Protein AF-0000000081729490 (afdb_homodimer)

Solvent-accessible surface area (backbone atoms only — not comparable to full-atom values): 74585 Å² total; per-residue (Å²): 106,45,44,53,23,50,50,51,33,48,47,52,30,50,52,48,26,51,48,30,52,45,50,34,36,22,48,57,66,30,39,81,35,37,70,65,62,27,21,30,36,40,68,71,64,75,44,78,88,68,61,71,87,56,78,87,46,61,63,65,54,77,58,61,60,54,62,38,62,61,64,49,73,68,55,43,33,74,70,48,30,56,44,54,42,48,56,51,45,52,36,51,52,49,42,54,50,39,51,54,48,30,53,49,14,58,71,50,49,32,56,53,12,51,70,29,68,55,63,81,68,86,53,55,81,65,63,28,54,55,54,44,46,14,51,73,6,36,46,70,58,45,75,69,54,53,54,54,52,50,48,54,54,51,51,51,52,51,48,52,50,52,49,52,50,50,53,52,49,54,54,52,49,48,54,51,50,58,70,70,50,75,94,51,62,35,61,21,25,32,32,34,31,43,52,84,62,55,91,93,56,50,65,64,56,51,52,51,53,51,40,52,69,76,35,55,88,30,55,67,47,69,43,73,40,53,67,45,56,71,48,45,52,42,49,50,50,39,50,53,44,48,51,49,43,52,49,56,62,64,49,73,71,71,83,75,40,55,42,21,73,30,78,89,48,76,48,61,61,72,34,44,47,59,59,51,47,47,50,52,43,49,50,42,49,49,48,42,51,52,47,58,66,52,33,77,73,39,67,38,56,32,31,40,38,31,27,73,32,42,49,46,36,48,50,56,52,60,40,49,48,36,87,52,55,72,31,49,37,51,42,83,30,56,46,64,85,28,54,40,75,80,48,74,78,62,50,72,65,55,36,52,50,29,42,50,50,39,50,52,49,56,53,49,50,52,58,58,49,46,53,60,43,44,54,33,44,39,42,54,32,63,71,50,32,41,68,76,40,58,83,46,48,71,60,50,66,37,64,68,54,35,28,43,46,42,30,38,42,36,47,50,53,52,49,58,61,54,63,54,45,46,64,50,35,40,55,43,29,57,57,39,55,50,59,26,53,61,55,22,40,51,51,15,19,54,51,39,31,53,44,45,47,45,50,55,50,49,42,41,28,47,53,56,38,61,88,62,54,84,62,52,82,36,28,67,79,48,44,32,47,49,42,29,59,23,46,59,75,43,47,64,58,50,43,39,31,45,39,51,67,34,43,31,46,51,26,44,62,67,43,35,58,68,59,48,52,50,50,51,51,34,63,69,72,60,54,72,66,79,58,88,72,66,48,50,57,76,62,59,32,52,52,51,32,52,56,49,47,54,49,34,51,46,53,44,28,43,77,35,32,24,78,44,32,62,61,49,47,50,35,37,54,51,42,46,51,49,48,43,38,37,47,73,25,25,35,35,77,78,67,79,74,70,40,60,64,51,64,57,53,53,52,52,50,51,50,27,50,41,49,30,41,43,30,48,30,13,36,30,46,73,34,61,31,55,68,61,20,60,67,42,56,57,51,44,53,52,51,52,49,51,47,54,51,48,47,58,55,49,46,55,64,71,73,48,80,22,48,51,59,33,50,54,47,45,55,47,43,65,72,75,44,69,57,67,62,50,53,59,50,51,65,57,52,76,58,60,70,78,74,49,80,75,75,72,66,63,69,67,61,59,72,72,59,77,87,63,86,78,120,107,44,42,53,22,50,49,51,33,49,48,53,31,50,52,48,26,51,49,30,51,46,49,34,35,22,47,57,66,30,40,82,36,36,69,65,63,27,20,30,38,40,68,72,63,75,44,80,90,66,60,71,86,56,77,87,46,60,63,65,54,77,58,62,60,54,62,38,62,61,64,48,72,69,56,45,33,74,70,47,31,55,43,54,42,47,55,52,45,52,36,52,54,49,44,54,50,40,50,54,47,31,51,48,15,58,71,49,50,31,55,53,11,51,70,29,68,54,64,81,69,87,56,56,79,65,64,27,54,55,55,43,45,14,50,74,6,35,48,70,56,44,76,68,54,54,54,54,52,49,47,54,55,51,51,50,52,51,48,52,50,53,49,52,50,50,54,52,49,53,54,52,49,47,54,51,50,61,70,70,48,75,94,51,62,35,61,20,25,32,32,34,32,45,53,84,61,55,91,93,54,50,66,65,57,51,51,52,52,51,40,52,69,77,35,56,87,29,55,68,47,69,42,71,40,54,67,46,55,71,49,45,53,40,49,51,49,37,51,54,44,49,51,50,43,53,51,56,63,65,49,72,70,72,82,76,40,56,41,22,72,30,78,89,49,76,48,61,61,71,36,45,49,59,59,52,46,48,48,51,42,50,50,41,48,49,48,41,51,52,46,57,66,52,33,78,73,39,67,37,54,31,31,41,39,33,28,74,33,42,50,46,35,48,50,57,51,60,40,48,46,36,87,51,56,74,30,50,38,52,40,82,32,57,46,65,85,28,55,42,74,79,47,74,79,61,50,72,66,56,36,51,51,29,41,50,50,39,52,51,48,54,52,49,50,52,59,58,50,46,53,62,44,42,53,33,47,38,41,53,34,62,72,50,31,41,68,76,39,59,84,47,47,73,60,50,65,38,67,68,54,34,28,43,47,41,30,39,43,37,46,52,53,52,49,59,62,53,65,55,45,46,64,49,35,40,55,44,29,56,56,40,58,50,57,27,54,64,56,21,40,52,52,14,19,54,50,39,29,54,46,45,48,46,50,55,51,49,42,42,27,47,51,58,35,64,85,60,54,83,62,53,84,34,29,67,80,46,43,32,48,48,43,30,58,24,47,59,75,43,46,64,58,51,43,39,30,45,40,51,66,36,43,31,44,52,26,43,63,68,42,36,59,68,59,47,52,50,51,52,50,33,63,71,71,61,53,71,66,77,58,87,73,67,50,51,57,77,62,58,33,53,52,49,30,51,54,49,48,54,50,34,52,47,54,44,28,41,76,35,32,25,77,45,31,62,62,50,46,50,36,39,54,51,46,46,52,50,47,44,36,37,46,73,24,25,35,35,76,78,68,79,76,70,40,61,62,51,64,56,52,51,52,52,51,52,50,27,50,42,49,30,41,43,31,49,32,12,36,30,45,72,34,60,31,57,66,63,19,60,67,42,56,57,50,45,56,52,51,52,50,50,47,53,50,48,47,59,56,50,48,56,63,72,74,46,80,22,47,51,60,34,49,53,47,46,55,49,42,65,72,76,43,69,57,68,62,50,52,60,50,50,65,57,51,74,57,61,71,77,74,49,80,75,76,72,65,63,70,67,60,61,74,70,60,77,88,62,87,74,117

Radius of gyration: 39.2 Å; Cα contacts (8 Å, |Δi|>4): 1869; chains: 2; bounding box: 94×136×73 Å

Secondary structure (DSSP, 8-state):
-BHHHHHHHHHHHHHHHHHHHHHHHHHTTSGGGHHHH-HHHHHTTSS-------GGGGS--THHHHHHH-S-HHHHHHHH-HHHHHHHHHHHHHHHHHHHHHHHIIIIIHHHHHT--SS---S-GGG-BGGGGSGGGSPTT-TTHHHHHHHHHHHHHHHHHHHHHHHHHHHHHHHHHHHHSPP-GGGSEEEEE-----TT--HHHHHHHHHHHH-TTTEEEEEEEE--HHHHHHHHHHHHHHHHHHHHHH----GGGEEESSGGGTSS-EEEHHHHHHHHHHHHHHHHHHHHHHGGG-EEEEEEEEESSHHHHHHHHHS--SSSTTSSEEEEPPPGGGB-GGGTT--HHHHHHHHHHHHHHHHHHHHHTHHHHHHHHHHH-HHHHHHH-GGGTTGGGSHHHHHHHHHTHHHHHHHHHHTTHHHHHHHHHHHTT-SBHHHHHHHHHHHHHHHHIIIIIIHHHHHHSTT--GGGTT-GGGHHHHHHHHHHHTHHHHHHHHIIIIIIHHHHHHHTHHHHHHHHHHHHTT----S--------HHHHHHHHHHHHHHHHHHHHH-TTHHHHHHHHHHHHHHHHHHHHHHT---S----STTHHHHHHHHHHHHHHHHHHHHHHHHHTT-HHHHHHHTHHHHHHHHHHHHHHHHHHHHHH---HHHHHHHHHHHHHHS-HHHHHHHHHTTT--GGGS--GGGHHHHGGGS-S----/-BHHHHHHHHHHHHHHHHHHHHHHHHHTTSGGGHHHH-HHHHHTTSS-------GGGGS--THHHHHHH-S-HHHHHHHH-HHHHHHHHHHHHHHHHHHHHHHHIIIIIHHHHHT--SS---S-GGG-BGGGGSGGGSPTT-TTHHHHHHHHHHHHHHHHHHHHHHHHHHHHHHHHHHHHSPP-GGGSEEEEE-----TT--HHHHHHHHHHHH-TTTEEEEEEEE--HHHHHHHHHHHHHHHHHHHHHH---SGGGEEESSGGGTSS-EEEHHHHHHHHHHHHHHHHHHHHHHGGG-EEEEEEEEESSHHHHHHHHHS--SSSTTSSEEEEPPPGGGB-GGGTT--HHHHHHHHHHHHHHHHHHHHHTHHHHHHHHHHH-HHHHHHH-GGGGTGGGSHHHHHHHHHTHHHHHHHHHHTTHHHHHHHHHHHTT-SBHHHHHHHHHHHHHHHHIIIIIIHHHHHHSTT--GGGTT-GGGHHHHHHHHHHHTHHHHHHHHIIIIIIHHHHHHHTHHHHHHHHHHHHTT----S--------HHHHHHHHHHHHHHHHHHHHH-TTHHHHHHHHHHHHHHHHHHHHHHT---S----STTHHHHHHHHHHHHHHHHHHHHHHHHHTT-HHHHHHHTHHHHHHHHHHHHHHHHHHHHHH---HHHHHHHHHHHHHHS-HHHHHHHHHTTT--GGGS--GGGHHHHGGGS-S----

Organism: Abrus precatorius (NCBI:txid3816)

Foldseek 3Di:
DFPQLLVLLLVVLVVLLVVLLLLLQQCCPALLCQCPQFVVCVLVVNDDRDDDGDPVRRDRDPVLLVVLVPDDLVRLCVFQHLQLSLVLVLLVLLLVLLVVLLVCQVPPQQVQLLPAQPPVDPDDPRGDDLLSRWVNRHAFPDPSCVSLLVSLVVSLVVSLVSLLVSLVVSLVVLLVCLLPDADALLLFKKKWFFADDDPPDDLQVSVVVQCCVPPVPWFFFKFFAWQCPVLVVLVVVLVVLVLVLVLVVPPPPPPPQFFAPDDPSPDHGRDRVNVVSVVVSVVSLVVSVVVLVCRVVGTFRMMMTGTLFSLSLVVLQPDQRDPPNLHGHIDRDFFLLFFDRNQRRAHPVQLVVLQVVLVVVLVVVLVVLLVLLLVLLLQLDPVSCCVVPVVCVVVCVDVSSVSCRNQAVSLVSNLVVLVVQLVVLLVSLVSSRDGGSVSSLLSLLLSSLVSCCCNPQVSNLVSNPPCPDVCVVVPPVCVLQSLLPRRLVCLSVVLSNCSNVQSSVLSCVSSVVVSVVVSVVCVVVVVCCVDDSDFAADRCSPVVSVLLSLSLSCLQCSSTRSVSSVSSSVSSVSNSSSSSSCSNRGHHDSGDLSSLCSVVSSVSNLVSSLNSLSNSLNNCVVSPNNVSNVVSVCVNVVSVVSVVVSCVVRVVSSVDPDPVSRVVSRVVCVVPHDSVVVSVCSNCRNDDPSSDNDVPPPVVVVVPPDPPPPD/DFPQLLVLLLVVLVVLLVVLLLLLQQCCPALLCQCPQFVVCVLVVNDDRDDDGDPVRRDRDPVLLVVLVPDDLVRLCVFQHLQLSLVLVLLVLLLVLLVVLLVCQVPPQQVQLLPAQQPVPPDPPRGDDLLSRWVNRHAFPDPSVVSLLVSLVVSLVVSLVSLLVSLVVSLVVLLVCLLPDADALLLFKKKWFFADDDPPDDLQVSVVVQCCVPPVPWFFAKFFAWQCPVLVVLVVVLVVLVLVLVLVVPPPPPPPQFFAPDDPSPDHDRDRVNVVSVVVSVVSLVVSVVVLVCRVVGTFRMMMTGTLFSLSLVVLQPDQRDPPNLHGHIDRDFFLLFFDRNQRRAHPVRLVVLQVVLVVVLVVVLVVLLVLLLVLLLQLDPVSCCVVPVVCVVVCVDVSSVSCRNNAVSLVSNLVVLVVQLVVLLVSLVSSRDGGSVSSLLSLLLSSLVSCCCNPQVSNLCSNPPCPDVCVVVPPVCVLQSLLPRRLVCLSVVLSNCSNVQSSVLSCVSSVVVSVVVSVVCVVVVVCCVPDSDFAADRCSPVVSVLLSLSLSCLQCSSTRSVSSVSSSVRSVSNSSSSSSCSNRGHHDSGDLSSLCSVVSSVSNLVSSLNSLSNSLNNCVVSPNNVSNVVSVCVNVVSVVSVVVSCVPRVVSSVDPDPVSRVVSRVVCVVPHDSVVVSVCSNCRNDDPSSDNDVPPPVVPVVPPDPPPPD

Structure (mmCIF, N/CA/C/O backbone):
data_AF-0000000081729490-model_v1
#
loop_
_entity.id
_entity.type
_entity.pdbx_description
1 polymer 'CSC1-like protein HYP1 isoform X1'
#
loop_
_atom_site.group_PDB
_atom_site.id
_atom_site.type_symbol
_atom_site.label_atom_id
_atom_site.label_alt_id
_atom_site.label_comp_id
_atom_site.label_asym_id
_atom_site.label_entity_id
_atom_site.label_seq_id
_atom_site.pdbx_PDB_ins_code
_atom_site.Cartn_x
_atom_site.Cartn_y
_atom_site.Cartn_z
_atom_site.occupancy
_atom_site.B_iso_or_equiv
_atom_site.auth_seq_id
_atom_site.auth_comp_id
_atom_site.auth_asym_id
_atom_site.auth_atom_id
_atom_site.pdbx_PDB_model_num
ATOM 1 N N . MET A 1 1 ? 29.719 24.594 18.031 1 66 1 MET A N 1
ATOM 2 C CA . MET A 1 1 ? 29.266 25.891 18.531 1 66 1 MET A CA 1
ATOM 3 C C . MET A 1 1 ? 29.688 26.094 19.984 1 66 1 MET A C 1
ATOM 5 O O . MET A 1 1 ? 29.766 25.125 20.75 1 66 1 MET A O 1
ATOM 9 N N . ILE A 1 2 ? 30.016 27.375 20.234 1 68.62 2 ILE A N 1
ATOM 10 C CA . ILE A 1 2 ? 30.484 27.688 21.578 1 68.62 2 ILE A CA 1
ATOM 11 C C . ILE A 1 2 ? 29.297 28.062 22.469 1 68.62 2 ILE A C 1
ATOM 13 O O . ILE A 1 2 ? 28.281 28.547 21.969 1 68.62 2 ILE A O 1
ATOM 17 N N . LEU A 1 3 ? 29.375 27.734 23.688 1 77.12 3 LEU A N 1
ATOM 18 C CA . LEU A 1 3 ? 28.312 27.953 24.672 1 77.12 3 LEU A CA 1
ATOM 19 C C . LEU A 1 3 ? 27.891 29.422 24.688 1 77.12 3 LEU A C 1
ATOM 21 O O . LEU A 1 3 ? 26.688 29.719 24.781 1 77.12 3 LEU A O 1
ATOM 25 N N . SER A 1 4 ? 28.766 30.328 24.422 1 78 4 SER A N 1
ATOM 26 C CA . SER A 1 4 ? 28.453 31.766 24.438 1 78 4 SER A CA 1
ATOM 27 C C . SER A 1 4 ? 27.562 32.156 23.281 1 78 4 SER A C 1
ATOM 29 O O . SER A 1 4 ? 26.656 33 23.422 1 78 4 SER A O 1
ATOM 31 N N . ALA A 1 5 ? 27.766 31.578 22.219 1 78.56 5 ALA A N 1
ATOM 32 C CA . ALA A 1 5 ? 26.938 31.844 21.047 1 78.56 5 ALA A CA 1
ATOM 33 C C . ALA A 1 5 ? 25.5 31.375 21.266 1 78.56 5 ALA A C 1
ATOM 35 O O . ALA A 1 5 ? 24.547 32.062 20.875 1 78.56 5 ALA A O 1
ATOM 36 N N . LEU A 1 6 ? 25.375 30.266 21.938 1 83.31 6 LEU A N 1
ATOM 37 C CA . LEU A 1 6 ? 24.047 29.75 22.25 1 83.31 6 LEU A CA 1
ATOM 38 C C . LEU A 1 6 ? 23.328 30.641 23.266 1 83.31 6 LEU A C 1
ATOM 40 O O . LEU A 1 6 ? 22.141 30.922 23.125 1 83.31 6 LEU A O 1
ATOM 44 N N . ILE A 1 7 ? 24.047 31.094 24.156 1 84.5 7 ILE A N 1
ATOM 45 C CA . ILE A 1 7 ? 23.469 31.938 25.188 1 84.5 7 ILE A CA 1
ATOM 46 C C . ILE A 1 7 ? 23.016 33.281 24.578 1 84.5 7 ILE A C 1
ATOM 48 O O . ILE A 1 7 ? 21.969 33.812 24.953 1 84.5 7 ILE A O 1
ATOM 52 N N . THR A 1 8 ? 23.766 33.75 23.672 1 83.56 8 THR A N 1
ATOM 53 C CA . THR A 1 8 ? 23.391 35 22.984 1 83.56 8 THR A CA 1
ATOM 54 C C . THR A 1 8 ? 22.109 34.781 22.188 1 83.56 8 THR A C 1
ATOM 56 O O . THR A 1 8 ? 21.219 35.625 22.203 1 83.56 8 THR A O 1
ATOM 59 N N . SER A 1 9 ? 22.047 33.656 21.531 1 86.12 9 SER A N 1
ATOM 60 C CA . SER A 1 9 ? 20.828 33.344 20.781 1 86.12 9 SER A CA 1
ATOM 61 C C . SER A 1 9 ? 19.625 33.219 21.688 1 86.12 9 SER A C 1
ATOM 63 O O . SER A 1 9 ? 18.547 33.781 21.391 1 86.12 9 SER A O 1
ATOM 65 N N . VAL A 1 10 ? 19.797 32.594 22.812 1 89.81 10 VAL A N 1
ATOM 66 C CA . VAL A 1 10 ? 18.703 32.406 23.766 1 89.81 10 VAL A CA 1
ATOM 67 C C . VAL A 1 10 ? 18.297 33.75 24.375 1 89.81 10 VAL A C 1
ATOM 69 O O . VAL A 1 10 ? 17.094 34 24.531 1 89.81 10 VAL A O 1
ATOM 72 N N . ALA A 1 11 ? 19.234 34.562 24.578 1 90.44 11 ALA A N 1
ATOM 73 C CA . ALA A 1 11 ? 18.953 35.844 25.203 1 90.44 11 ALA A CA 1
ATOM 74 C C . ALA A 1 11 ? 18.203 36.75 24.234 1 90.44 11 ALA A C 1
ATOM 76 O O . ALA A 1 11 ? 17.234 37.406 24.625 1 90.44 11 ALA A O 1
ATOM 77 N N . ILE A 1 12 ? 18.625 36.781 23.078 1 89.44 12 ILE A N 1
ATOM 78 C CA . ILE A 1 12 ? 17.953 37.594 22.062 1 89.44 12 ILE A CA 1
ATOM 79 C C . ILE A 1 12 ? 16.516 37.125 21.875 1 89.44 12 ILE A C 1
ATOM 81 O O . ILE A 1 12 ? 15.578 37.938 21.875 1 89.44 12 ILE A O 1
ATOM 85 N N . ASN A 1 13 ? 16.375 35.844 21.75 1 91.5 13 ASN A N 1
ATOM 86 C CA . ASN A 1 13 ? 15.047 35.281 21.516 1 91.5 13 ASN A CA 1
ATOM 87 C C . ASN A 1 13 ? 14.164 35.438 22.75 1 91.5 13 ASN A C 1
ATOM 89 O O . ASN A 1 13 ? 12.953 35.656 22.625 1 91.5 13 ASN A O 1
ATOM 93 N N . LEU A 1 14 ? 14.727 35.25 23.891 1 92.88 14 LEU A N 1
ATOM 94 C CA . LEU A 1 14 ? 13.961 35.469 25.125 1 92.88 14 LEU A CA 1
ATOM 95 C C . LEU A 1 14 ? 13.523 36.906 25.25 1 92.88 14 LEU A C 1
ATOM 97 O O . LEU A 1 14 ? 12.391 37.188 25.641 1 92.88 14 LEU A O 1
ATOM 101 N N . GLY A 1 15 ? 14.422 37.781 24.906 1 92 15 GLY A N 1
ATOM 102 C CA . GLY A 1 15 ? 14.07 39.219 24.906 1 92 15 GLY A CA 1
ATOM 103 C C . GLY A 1 15 ? 12.953 39.531 23.938 1 92 15 GLY A C 1
ATOM 104 O O . GLY A 1 15 ? 12.023 40.281 24.281 1 92 15 GLY A O 1
ATOM 105 N N . LEU A 1 16 ? 13.055 39 22.828 1 91.62 16 LEU A N 1
ATOM 106 C CA . LEU A 1 16 ? 12.031 39.219 21.828 1 91.62 16 LEU A CA 1
ATOM 107 C C . LEU A 1 16 ? 10.695 38.625 22.266 1 91.62 16 LEU A C 1
ATOM 109 O O . LEU A 1 16 ? 9.641 39.219 22.047 1 91.62 16 LEU A O 1
ATOM 113 N N . CYS A 1 17 ? 10.734 37.438 22.766 1 92.81 17 CYS A N 1
ATOM 114 C CA . CYS A 1 17 ? 9.523 36.781 23.25 1 92.81 17 CYS A CA 1
ATOM 115 C C . CYS A 1 17 ? 8.836 37.625 24.328 1 92.81 17 CYS A C 1
ATOM 117 O O . CYS A 1 17 ? 7.621 37.844 24.25 1 92.81 17 CYS A O 1
ATOM 119 N N . LEU A 1 18 ? 9.586 38.125 25.219 1 92.12 18 LEU A N 1
ATOM 120 C CA . LEU A 1 18 ? 9.031 38.938 26.281 1 92.12 18 LEU A CA 1
ATOM 121 C C . LEU A 1 18 ? 8.477 40.25 25.75 1 92.12 18 LEU A C 1
ATOM 123 O O . LEU A 1 18 ? 7.438 40.719 26.203 1 92.12 18 LEU A O 1
ATOM 127 N N . LEU A 1 19 ? 9.164 40.719 24.828 1 92.5 19 LEU A N 1
ATOM 128 C CA . LEU A 1 19 ? 8.703 41.969 24.188 1 92.5 19 LEU A CA 1
ATOM 129 C C . LEU A 1 19 ? 7.355 41.75 23.5 1 92.5 19 LEU A C 1
ATOM 131 O O . LEU A 1 19 ? 6.438 42.531 23.672 1 92.5 19 LEU A O 1
ATOM 135 N N . PHE A 1 20 ? 7.23 40.688 22.797 1 92.69 20 PHE A N 1
ATOM 136 C CA . PHE A 1 20 ? 5.996 40.438 22.062 1 92.69 20 PHE A CA 1
ATOM 137 C C . PHE A 1 20 ? 4.855 40.125 23.031 1 92.69 20 PHE A C 1
ATOM 139 O O . PHE A 1 20 ? 3.721 40.562 22.812 1 92.69 20 PHE A O 1
ATOM 146 N N . LEU A 1 21 ? 5.125 39.406 24.047 1 91.44 21 LEU A N 1
ATOM 147 C CA . LEU A 1 21 ? 4.102 39.062 25.031 1 91.44 21 LEU A CA 1
ATOM 148 C C . LEU A 1 21 ? 3.617 40.312 25.75 1 91.44 21 LEU A C 1
ATOM 150 O O . LEU A 1 21 ? 2.418 40.469 26 1 91.44 21 LEU A O 1
ATOM 154 N N . THR A 1 22 ? 4.523 41.25 26 1 89.94 22 THR A N 1
ATOM 155 C CA . THR A 1 22 ? 4.176 42.469 26.703 1 89.94 22 THR A CA 1
ATOM 156 C C . THR A 1 22 ? 3.385 43.406 25.781 1 89.94 22 THR A C 1
ATOM 158 O O . THR A 1 22 ? 2.395 44 26.203 1 89.94 22 THR A O 1
ATOM 161 N N . LEU A 1 23 ? 3.84 43.469 24.609 1 89.25 23 LEU A N 1
ATOM 162 C CA . LEU A 1 23 ? 3.131 44.312 23.656 1 89.25 23 LEU A CA 1
ATOM 163 C C . LEU A 1 23 ? 1.71 43.812 23.438 1 89.25 23 LEU A C 1
ATOM 165 O O . LEU A 1 23 ? 0.775 44.594 23.328 1 89.25 23 LEU A O 1
ATOM 169 N N . TYR A 1 24 ? 1.498 42.562 23.344 1 91 24 TYR A N 1
ATOM 170 C CA . TYR A 1 24 ? 0.165 42 23.203 1 91 24 TYR A CA 1
ATOM 171 C C . TYR A 1 24 ? -0.697 42.312 24.422 1 91 24 TYR A C 1
ATOM 173 O O . TYR A 1 24 ? -1.87 42.656 24.281 1 91 24 TYR A O 1
ATOM 181 N N . SER A 1 25 ? -0.119 42.188 25.562 1 87.44 25 SER A N 1
ATOM 182 C CA . SER A 1 25 ? -0.873 42.438 26.797 1 87.44 25 SER A CA 1
ATOM 183 C C . SER A 1 25 ? -1.372 43.875 26.891 1 87.44 25 SER A C 1
ATOM 185 O O . SER A 1 25 ? -2.445 44.125 27.438 1 87.44 25 SER A O 1
ATOM 187 N N . VAL A 1 26 ? -0.662 44.688 26.203 1 86.19 26 VAL A N 1
ATOM 188 C CA . VAL A 1 26 ? -1.026 46.094 26.266 1 86.19 26 VAL A CA 1
ATOM 189 C C . VAL A 1 26 ? -1.976 46.438 25.125 1 86.19 26 VAL A C 1
ATOM 191 O O . VAL A 1 26 ? -3.002 47.094 25.328 1 86.19 26 VAL A O 1
ATOM 194 N N . LEU A 1 27 ? -1.674 45.969 24.047 1 86.31 27 LEU A N 1
ATOM 195 C CA . LEU A 1 27 ? -2.398 46.406 22.844 1 86.31 27 LEU A CA 1
ATOM 196 C C . LEU A 1 27 ? -3.742 45.688 22.75 1 86.31 27 LEU A C 1
ATOM 198 O O . LEU A 1 27 ? -4.656 46.156 22.078 1 86.31 27 LEU A O 1
ATOM 202 N N . ARG A 1 28 ? -3.91 44.625 23.375 1 85.81 28 ARG A N 1
ATOM 203 C CA . ARG A 1 28 ? -5.164 43.875 23.312 1 85.81 28 ARG A CA 1
ATOM 204 C C . ARG A 1 28 ? -6.285 44.625 24.016 1 85.81 28 ARG A C 1
ATOM 206 O O . ARG A 1 28 ? -7.457 44.469 23.672 1 85.81 28 ARG A O 1
ATOM 213 N N . LYS A 1 29 ? -5.926 45.438 24.891 1 81.25 29 LYS A N 1
ATOM 214 C CA . LYS A 1 29 ? -6.906 46.156 25.703 1 81.25 29 LYS A CA 1
ATOM 215 C C . LYS A 1 29 ? -7.387 47.406 24.984 1 81.25 29 LYS A C 1
ATOM 217 O O . LYS A 1 29 ? -8.383 48.031 25.391 1 81.25 29 LYS A O 1
ATOM 222 N N . GLN A 1 30 ? -6.734 47.688 23.922 1 80.88 30 GLN A N 1
ATOM 223 C CA . GLN A 1 30 ? -7.133 48.906 23.188 1 80.88 30 GLN A CA 1
ATOM 224 C C . GLN A 1 30 ? -8.32 48.594 22.266 1 80.88 30 GLN A C 1
ATOM 226 O O . GLN A 1 30 ? -8.297 47.625 21.516 1 80.88 30 GLN A O 1
ATOM 231 N N . PRO A 1 31 ? -9.359 49.25 22.344 1 77 31 PRO A N 1
ATOM 232 C CA . PRO A 1 31 ? -10.586 49 21.594 1 77 31 PRO A CA 1
ATOM 233 C C . PRO A 1 31 ? -10.375 49.031 20.094 1 77 31 PRO A C 1
ATOM 235 O O . PRO A 1 31 ? -11.109 48.375 19.344 1 77 31 PRO A O 1
ATOM 238 N N . GLY A 1 32 ? -9.438 49.719 19.641 1 74.31 32 GLY A N 1
ATOM 239 C CA . GLY A 1 32 ? -9.188 49.812 18.219 1 74.31 32 GLY A CA 1
ATOM 240 C C . GLY A 1 32 ? -8.609 48.531 17.641 1 74.31 32 GLY A C 1
ATOM 241 O O . GLY A 1 32 ? -8.695 48.281 16.438 1 74.31 32 GLY A O 1
ATOM 242 N N . ASN A 1 33 ? -8.125 47.719 18.562 1 84.81 33 ASN A N 1
ATOM 243 C CA . ASN A 1 33 ? -7.418 46.531 18.094 1 84.81 33 ASN A CA 1
ATOM 244 C C . ASN A 1 33 ? -8.234 45.281 18.312 1 84.81 33 ASN A C 1
ATOM 246 O O . ASN A 1 33 ? -7.707 44.156 18.219 1 84.81 33 ASN A O 1
ATOM 250 N N . ILE A 1 34 ? -9.477 45.375 18.5 1 83.44 34 ILE A N 1
ATOM 251 C CA . ILE A 1 34 ? -10.312 44.25 18.812 1 83.44 34 ILE A CA 1
ATOM 252 C C . ILE A 1 34 ? -10.523 43.375 17.562 1 83.44 34 ILE A C 1
ATOM 254 O O . ILE A 1 34 ? -10.648 42.156 17.656 1 83.44 34 ILE A O 1
ATOM 258 N N . THR A 1 35 ? -10.508 43.969 16.438 1 84.31 35 THR A N 1
ATOM 259 C CA . THR A 1 35 ? -10.688 43.219 15.195 1 84.31 35 THR A CA 1
ATOM 260 C C . THR A 1 35 ? -9.453 42.406 14.883 1 84.31 35 THR A C 1
ATOM 262 O O . THR A 1 35 ? -9.523 41.438 14.102 1 84.31 35 THR A O 1
ATOM 265 N N . VAL A 1 36 ? -8.43 42.781 15.531 1 85.75 36 VAL A N 1
ATOM 266 C CA . VAL A 1 36 ? -7.188 42.062 15.273 1 85.75 36 VAL A CA 1
ATOM 267 C C . VAL A 1 36 ? -7.039 40.938 16.266 1 85.75 36 VAL A C 1
ATOM 269 O O . VAL A 1 36 ? -6.719 39.812 15.883 1 85.75 36 VAL A O 1
ATOM 272 N N . TYR A 1 37 ? -7.34 41.219 17.516 1 88.44 37 TYR A N 1
ATOM 273 C CA . TYR A 1 37 ? -7.023 40.25 18.562 1 88.44 37 TYR A CA 1
ATOM 274 C C . TYR A 1 37 ? -8.258 39.438 18.953 1 88.44 37 TYR A C 1
ATOM 276 O O . TYR A 1 37 ? -8.148 38.438 19.656 1 88.44 37 TYR A O 1
ATOM 284 N N . ALA A 1 38 ? -9.477 39.781 18.484 1 87.62 38 ALA A N 1
ATOM 285 C CA . ALA A 1 38 ? -10.688 38.969 18.734 1 87.62 38 ALA A CA 1
ATOM 286 C C . ALA A 1 38 ? -11.641 39.062 17.531 1 87.62 38 ALA A C 1
ATOM 288 O O . ALA A 1 38 ? -12.828 39.344 17.703 1 87.62 38 ALA A O 1
ATOM 289 N N . PRO A 1 39 ? -11.164 38.688 16.469 1 86.25 39 PRO A N 1
ATOM 290 C CA . PRO A 1 39 ? -12.023 38.781 15.289 1 86.25 39 PRO A CA 1
ATOM 291 C C . PRO A 1 39 ? -13.164 37.75 15.32 1 86.25 39 PRO A C 1
ATOM 293 O O . PRO A 1 39 ? -14.258 38.031 14.82 1 86.25 39 PRO A O 1
ATOM 296 N N . ARG A 1 40 ? -12.953 36.656 15.867 1 88.69 40 ARG A N 1
ATOM 297 C CA . ARG A 1 40 ? -13.984 35.625 15.945 1 88.69 40 ARG A CA 1
ATOM 298 C C . ARG A 1 40 ? -15.148 36.094 16.812 1 88.69 40 ARG A C 1
ATOM 300 O O . ARG A 1 40 ? -16.312 35.906 16.438 1 88.69 40 ARG A O 1
ATOM 307 N N . LEU A 1 41 ? -14.852 36.719 17.875 1 86.06 41 LEU A N 1
ATOM 308 C CA . LEU A 1 41 ? -15.883 37.219 18.781 1 86.06 41 LEU A CA 1
ATOM 309 C C . LEU A 1 41 ? -16.672 38.344 18.156 1 86.06 41 LEU A C 1
ATOM 311 O O . LEU A 1 41 ? -17.875 38.5 18.391 1 86.06 41 LEU A O 1
ATOM 315 N N . VAL A 1 42 ? -16.016 39.094 17.312 1 83.56 42 VAL A N 1
ATOM 316 C CA . VAL A 1 42 ? -16.672 40.188 16.609 1 83.56 42 VAL A CA 1
ATOM 317 C C . VAL A 1 42 ? -17.609 39.625 15.539 1 83.56 42 VAL A C 1
ATOM 319 O O . VAL A 1 42 ? -18.75 40.062 15.398 1 83.56 42 VAL A O 1
ATOM 322 N N . ALA A 1 43 ? -17.125 38.625 14.891 1 82.38 43 ALA A N 1
ATOM 323 C CA . ALA A 1 43 ? -17.922 38 13.836 1 82.38 43 ALA A CA 1
ATOM 324 C C . ALA A 1 43 ? -19.141 37.312 14.406 1 82.38 43 ALA A C 1
ATOM 326 O O . ALA A 1 43 ? -20.188 37.25 13.766 1 82.38 43 ALA A O 1
ATOM 327 N N . GLU A 1 44 ? -18.953 36.719 15.609 1 84.5 44 GLU A N 1
ATOM 328 C CA . GLU A 1 44 ? -20.047 36.062 16.266 1 84.5 44 GLU A CA 1
ATOM 329 C C . GLU A 1 44 ? -20.984 37.031 16.953 1 84.5 44 GLU A C 1
ATOM 331 O O . GLU A 1 44 ? -22.031 36.656 17.469 1 84.5 44 GLU A O 1
ATOM 336 N N . GLY A 1 45 ? -20.625 38.312 17 1 75.94 45 GLY A N 1
ATOM 337 C CA . GLY A 1 45 ? -21.469 39.344 17.562 1 75.94 45 GLY A CA 1
ATOM 338 C C . GLY A 1 45 ? -21.375 39.438 19.078 1 75.94 45 GLY A C 1
ATOM 339 O O . GLY A 1 45 ? -22.234 40.062 19.719 1 75.94 45 GLY A O 1
ATOM 340 N N . LYS A 1 46 ? -20.391 38.875 19.562 1 79.44 46 LYS A N 1
ATOM 341 C CA . LYS A 1 46 ? -20.266 38.875 21.016 1 79.44 46 LYS A CA 1
ATOM 342 C C . LYS A 1 46 ? -19.609 40.156 21.516 1 79.44 46 LYS A C 1
ATOM 344 O O . LYS A 1 46 ? -19.875 40.562 22.641 1 79.44 46 LYS A O 1
ATOM 349 N N . VAL A 1 47 ? -18.656 40.688 20.688 1 77.88 47 VAL A N 1
ATOM 350 C CA . VAL A 1 47 ? -17.969 41.906 21.078 1 77.88 47 VAL A CA 1
ATOM 351 C C . VAL A 1 47 ? -18.188 43 20.016 1 77.88 47 VAL A C 1
ATOM 353 O O . VAL A 1 47 ? -18.203 42.688 18.812 1 77.88 47 VAL A O 1
ATOM 356 N N . LYS A 1 48 ? -18.703 44.188 20.391 1 73.12 48 LYS A N 1
ATOM 357 C CA . LYS A 1 48 ? -18.953 45.281 19.453 1 73.12 48 LYS A CA 1
ATOM 358 C C . LYS A 1 48 ? -17.703 46.125 19.266 1 73.12 48 LYS A C 1
ATOM 360 O O . LYS A 1 48 ? -16.906 46.312 20.188 1 73.12 48 LYS A O 1
ATOM 365 N N . GLU A 1 49 ? -17.453 46.375 17.969 1 66.44 49 GLU A N 1
ATOM 366 C CA . GLU A 1 49 ? -16.391 47.281 17.562 1 66.44 49 GLU A CA 1
ATOM 367 C C . GLU A 1 49 ? -16.672 48.688 18.047 1 66.44 49 GLU A C 1
ATOM 369 O O . GLU A 1 49 ? -17.828 49.125 18.078 1 66.44 49 GLU A O 1
ATOM 374 N N . GLY A 1 50 ? -15.867 49.312 19.109 1 61.25 50 GLY A N 1
ATOM 375 C CA . GLY A 1 50 ? -16.125 50.719 19.375 1 61.25 50 GLY A CA 1
ATOM 376 C C . GLY A 1 50 ? -15.578 51.188 20.719 1 61.25 50 GLY A C 1
ATOM 377 O O . GLY A 1 50 ? -15.289 50.375 21.594 1 61.25 50 GLY A O 1
ATOM 378 N N . GLY A 1 51 ? -14.648 52.125 20.719 1 60.69 51 GLY A N 1
ATOM 379 C CA . GLY A 1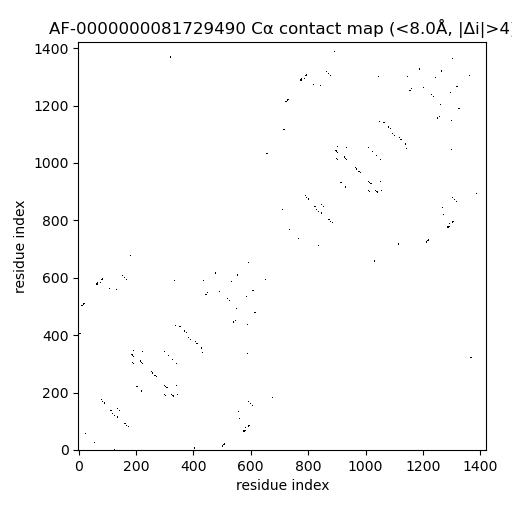 51 ? -14.227 52.875 21.891 1 60.69 51 GLY A CA 1
ATOM 380 C C . GLY A 1 51 ? -12.945 53.656 21.672 1 60.69 51 GLY A C 1
ATOM 381 O O . GLY A 1 51 ? -12.266 53.469 20.656 1 60.69 51 GLY A O 1
ATOM 382 N N . HIS A 1 52 ? -12.734 54.656 22.406 1 60.56 52 HIS A N 1
ATOM 383 C CA . HIS A 1 52 ? -11.602 55.594 22.312 1 60.56 52 HIS A CA 1
ATOM 384 C C . HIS A 1 52 ? -10.383 55.031 23.031 1 60.56 52 HIS A C 1
ATOM 386 O O . HIS A 1 52 ? -10.516 54.219 23.953 1 60.56 52 HIS A O 1
ATOM 392 N N . PHE A 1 53 ? -9.164 55.25 22.422 1 64.06 53 PHE A N 1
ATOM 393 C CA . PHE A 1 53 ? -7.867 54.938 23 1 64.06 53 PHE A CA 1
ATOM 394 C C . PHE A 1 53 ? -7.82 55.312 24.469 1 64.06 53 PHE A C 1
ATOM 396 O O . PHE A 1 53 ? -8.219 56.438 24.844 1 64.06 53 PHE A O 1
ATOM 403 N N . ASN A 1 54 ? -7.855 54.438 25.453 1 61.97 54 ASN A N 1
ATOM 404 C CA . ASN A 1 54 ? -7.801 54.719 26.875 1 61.97 54 ASN A CA 1
ATOM 405 C C . ASN A 1 54 ? -6.402 54.469 27.438 1 61.97 54 ASN A C 1
ATOM 407 O O . ASN A 1 54 ? -5.895 53.344 27.391 1 61.97 54 ASN A O 1
ATOM 411 N N . LEU A 1 55 ? -5.648 55.5 27.75 1 60.88 55 LEU A N 1
ATOM 412 C CA . LEU A 1 55 ? -4.309 55.469 28.328 1 60.88 55 LEU A CA 1
ATOM 413 C C . LEU A 1 55 ? -4.281 54.625 29.594 1 60.88 55 LEU A C 1
ATOM 415 O O . LEU A 1 55 ? -3.242 54.062 29.953 1 60.88 55 LEU A O 1
ATOM 419 N N . GLU A 1 56 ? -5.316 54.531 30.391 1 56.69 56 GLU A N 1
ATOM 420 C CA . GLU A 1 56 ? -5.32 53.812 31.656 1 56.69 56 GLU A CA 1
ATOM 421 C C . GLU A 1 56 ? -5.16 52.312 31.453 1 56.69 56 GLU A C 1
ATOM 423 O O . GLU A 1 56 ? -4.742 51.594 32.344 1 56.69 56 GLU A O 1
ATOM 428 N N . ARG A 1 57 ? -5.23 51.906 30.25 1 63.72 57 ARG A N 1
ATOM 429 C CA . ARG A 1 57 ? -5.219 50.469 30 1 63.72 57 ARG A CA 1
ATOM 430 C C . ARG A 1 57 ? -3.85 50.031 29.5 1 63.72 57 ARG A C 1
ATOM 432 O O . ARG A 1 57 ? -3.725 48.969 28.891 1 63.72 57 ARG A O 1
ATOM 439 N N . LEU A 1 58 ? -2.84 50.75 29.75 1 65.38 58 LEU A N 1
ATOM 440 C CA . LEU A 1 58 ? -1.507 50.469 29.234 1 65.38 58 LEU A CA 1
ATOM 441 C C . LEU A 1 58 ? -0.762 49.5 30.156 1 65.38 58 LEU A C 1
ATOM 443 O O . LEU A 1 58 ? 0.334 49.062 29.828 1 65.38 58 LEU A O 1
ATOM 447 N N . LEU A 1 59 ? -1.411 49.062 31.328 1 67.62 59 LEU A N 1
ATOM 448 C CA . LEU A 1 59 ? -0.715 48.125 32.188 1 67.62 59 LEU A CA 1
ATOM 449 C C . LEU A 1 59 ? -0.918 46.688 31.719 1 67.62 59 LEU A C 1
ATOM 451 O O . LEU A 1 59 ? -2.053 46.25 31.5 1 67.62 59 LEU A O 1
ATOM 455 N N . PRO A 1 60 ? 0.286 46.031 31.438 1 73.38 60 PRO A N 1
ATOM 456 C CA . PRO A 1 60 ? 0.186 44.656 30.984 1 73.38 60 PRO A CA 1
ATOM 457 C C . PRO A 1 60 ? -0.394 43.719 32.062 1 73.38 60 PRO A C 1
ATOM 459 O O . PRO A 1 60 ? -0.086 43.875 33.25 1 73.38 60 PRO A O 1
ATOM 462 N N . THR A 1 61 ? -1.473 43 31.781 1 76.12 61 THR A N 1
ATOM 463 C CA . THR A 1 61 ? -2.051 42.031 32.719 1 76.12 61 THR A CA 1
ATOM 464 C C . THR A 1 61 ? -1.945 40.625 32.156 1 76.12 61 THR A C 1
ATOM 466 O O . THR A 1 61 ? -2.092 40.406 30.938 1 76.12 61 THR A O 1
ATOM 469 N N . ALA A 1 62 ? -1.521 39.688 32.969 1 80 62 ALA A N 1
ATOM 470 C CA . ALA A 1 62 ? -1.413 38.281 32.594 1 80 62 ALA A CA 1
ATOM 471 C C . ALA A 1 62 ? -2.764 37.594 32.688 1 80 62 ALA A C 1
ATOM 473 O O . ALA A 1 62 ? -2.824 36.344 32.812 1 80 62 ALA A O 1
ATOM 474 N N . GLY A 1 63 ? -3.793 38.25 32.625 1 83.19 63 GLY A N 1
ATOM 475 C CA . GLY A 1 63 ? -5.125 37.688 32.75 1 83.19 63 GLY A CA 1
ATOM 476 C C . GLY A 1 63 ? -5.543 36.844 31.562 1 83.19 63 GLY A C 1
ATOM 477 O O . GLY A 1 63 ? -6.367 35.938 31.688 1 83.19 63 GLY A O 1
ATOM 478 N N . TRP A 1 64 ? -4.906 37.125 30.453 1 87.38 64 TRP A N 1
ATOM 479 C CA . TRP A 1 64 ? -5.289 36.375 29.25 1 87.38 64 TRP A CA 1
ATOM 480 C C . TRP A 1 64 ? -4.852 34.938 29.344 1 87.38 64 TRP A C 1
ATOM 482 O O . TRP A 1 64 ? -5.492 34.031 28.75 1 87.38 64 TRP A O 1
ATOM 492 N N . VAL A 1 65 ? -3.857 34.656 30.078 1 90.38 65 VAL A N 1
ATOM 493 C CA . VAL A 1 65 ? -3.371 33.281 30.25 1 90.38 65 VAL A CA 1
ATOM 494 C C . VAL A 1 65 ? -4.398 32.469 31.031 1 90.38 65 VAL A C 1
ATOM 496 O O . VAL A 1 65 ? -4.707 31.328 30.656 1 90.38 65 VAL A O 1
ATOM 499 N N . ARG A 1 66 ? -4.98 33.031 31.984 1 89.81 66 ARG A N 1
ATOM 500 C CA . ARG A 1 66 ? -5.988 32.344 32.781 1 89.81 66 ARG A CA 1
ATOM 501 C C . ARG A 1 66 ? -7.266 32.125 32 1 89.81 66 ARG A C 1
ATOM 503 O O . ARG A 1 66 ? -7.875 31.047 32.062 1 89.81 66 ARG A O 1
ATOM 510 N N . LYS A 1 67 ? -7.582 33 31.234 1 88.31 67 LYS A N 1
ATOM 511 C CA . LYS A 1 67 ? -8.789 32.906 30.422 1 88.31 67 LYS A CA 1
ATOM 512 C C . LYS A 1 67 ? -8.633 31.828 29.344 1 88.31 67 LYS A C 1
ATOM 514 O O . LYS A 1 67 ? -9.602 31.141 29 1 88.31 67 LYS A O 1
ATOM 519 N N . ALA A 1 68 ? -7.469 31.766 28.922 1 89.81 68 ALA A N 1
ATOM 520 C CA . ALA A 1 68 ? -7.195 30.75 27.906 1 89.81 68 ALA A CA 1
ATOM 521 C C . ALA A 1 68 ? -7.195 29.344 28.5 1 89.81 68 ALA A C 1
ATOM 523 O O . ALA A 1 68 ? -7.566 28.391 27.828 1 89.81 68 ALA A O 1
ATOM 524 N N . TRP A 1 69 ? -6.898 29.219 29.734 1 90 69 TRP A N 1
ATOM 525 C CA . TRP A 1 69 ? -6.75 27.938 30.406 1 90 69 TRP A CA 1
ATOM 526 C C . TRP A 1 69 ? -8.07 27.484 31.031 1 90 69 TRP A C 1
ATOM 528 O O . TRP A 1 69 ? -8.273 26.297 31.297 1 90 69 TRP A O 1
ATOM 538 N N . GLU A 1 70 ? -9.016 28.25 31.156 1 88.75 70 GLU A N 1
ATOM 539 C CA . GLU A 1 70 ? -10.219 28.031 31.953 1 88.75 70 GLU A CA 1
ATOM 540 C C . GLU A 1 70 ? -11.172 27.062 31.266 1 88.75 70 GLU A C 1
ATOM 542 O O . GLU A 1 70 ? -11.695 26.141 31.906 1 88.75 70 GLU A O 1
ATOM 547 N N . PRO A 1 71 ? -11.375 27.172 30.016 1 90.56 71 PRO A N 1
ATOM 548 C CA . PRO A 1 71 ? -12.352 26.281 29.391 1 90.56 71 PRO A CA 1
ATOM 549 C C . PRO A 1 71 ? -11.945 24.812 29.469 1 90.56 71 PRO A C 1
ATOM 551 O O . PRO A 1 71 ? -10.773 24.484 29.281 1 90.56 71 PRO A O 1
ATOM 554 N N . SER A 1 72 ? -12.945 24 29.797 1 91.44 72 SER A N 1
ATOM 555 C CA . SER A 1 72 ? -12.711 22.562 29.859 1 91.44 72 SER A CA 1
ATOM 556 C C . SER A 1 72 ? -12.555 21.969 28.453 1 91.44 72 SER A C 1
ATOM 558 O O . SER A 1 72 ? -12.812 22.641 27.453 1 91.44 72 SER A O 1
ATOM 560 N N . GLU A 1 73 ? -12.125 20.75 28.391 1 90.56 73 GLU A N 1
ATOM 561 C CA . GLU A 1 73 ? -11.906 20.078 27.109 1 90.56 73 GLU A CA 1
ATOM 562 C C . GLU A 1 73 ? -13.219 19.906 26.359 1 90.56 73 GLU A C 1
ATOM 564 O O . GLU A 1 73 ? -13.258 20.062 25.125 1 90.56 73 GLU A O 1
ATOM 569 N N . GLU A 1 74 ? -14.289 19.641 27.016 1 91.06 74 GLU A N 1
ATOM 570 C CA . GLU A 1 74 ? -15.586 19.438 26.375 1 91.06 74 GLU A CA 1
ATOM 571 C C . GLU A 1 74 ? -16.125 20.766 25.828 1 91.06 74 GLU A C 1
ATOM 573 O O . GLU A 1 74 ? -16.688 20.797 24.734 1 91.06 74 GLU A O 1
ATOM 578 N N . GLU A 1 75 ? -15.844 21.812 26.625 1 91.12 75 GLU A N 1
ATOM 579 C CA . GLU A 1 75 ? -16.266 23.125 26.172 1 91.12 75 GLU A CA 1
ATOM 580 C C . GLU A 1 75 ? -15.461 23.578 24.953 1 91.12 75 GLU A C 1
ATOM 582 O O . GLU A 1 75 ? -16.016 24.172 24.016 1 91.12 75 GLU A O 1
ATOM 587 N N . PHE A 1 76 ? -14.258 23.281 25.062 1 92 76 PHE A N 1
ATOM 588 C CA . PHE A 1 76 ? -13.375 23.641 23.953 1 92 76 PHE A CA 1
ATOM 589 C C . PHE A 1 76 ? -13.781 22.906 22.688 1 92 76 PHE A C 1
ATOM 591 O O . PHE A 1 76 ? -13.812 23.484 21.594 1 92 76 PHE A O 1
ATOM 598 N N . LEU A 1 77 ? -14.148 21.625 22.812 1 91.88 77 LEU A N 1
ATOM 599 C CA . LEU A 1 77 ? -14.57 20.797 21.688 1 91.88 77 LEU A CA 1
ATOM 600 C C . LEU A 1 77 ? -15.867 21.328 21.078 1 91.88 77 LEU A C 1
ATOM 602 O O . LEU A 1 77 ? -16 21.391 19.844 1 91.88 77 LEU A O 1
ATOM 606 N N . SER A 1 78 ? -16.781 21.766 21.859 1 88.56 78 SER A N 1
ATOM 607 C CA . SER A 1 78 ? -18.078 22.25 21.391 1 88.56 78 SER A CA 1
ATOM 608 C C . SER A 1 78 ? -17.938 23.609 20.703 1 88.56 78 SER A C 1
ATOM 610 O O . SER A 1 78 ? -18.656 23.891 19.75 1 88.56 78 SER A O 1
ATOM 612 N N . ASN A 1 79 ? -16.875 24.328 21.172 1 87.38 79 ASN A N 1
ATOM 613 C CA . ASN A 1 79 ? -16.75 25.688 20.672 1 87.38 79 ASN A CA 1
ATOM 614 C C . ASN A 1 79 ? -15.859 25.75 19.422 1 87.38 79 ASN A C 1
ATOM 616 O O . ASN A 1 79 ? -16.141 26.5 18.484 1 87.38 79 ASN A O 1
ATOM 620 N N . SER A 1 80 ? -14.82 25.047 19.406 1 89.94 80 SER A N 1
ATOM 621 C CA . SER A 1 80 ? -13.812 25.219 18.375 1 89.94 80 SER A CA 1
ATOM 622 C C . SER A 1 80 ? -13.844 24.078 17.359 1 89.94 80 SER A C 1
ATOM 624 O O . SER A 1 80 ? -13.289 24.188 16.281 1 89.94 80 SER A O 1
ATOM 626 N N . GLY A 1 81 ? -14.484 22.984 17.688 1 90.81 81 GLY A N 1
ATOM 627 C CA . GLY A 1 81 ? -14.586 21.875 16.734 1 90.81 81 GLY A CA 1
ATOM 628 C C . GLY A 1 81 ? -13.609 20.75 17.031 1 90.81 81 GLY A C 1
ATOM 629 O O . GLY A 1 81 ? -12.734 20.891 17.891 1 90.81 81 GLY A O 1
ATOM 630 N N . LEU A 1 82 ? -13.711 19.672 16.312 1 93.12 82 LEU A N 1
ATOM 631 C CA . LEU A 1 82 ? -12.93 18.469 16.578 1 93.12 82 LEU A CA 1
ATOM 632 C C . LEU A 1 82 ? -11.5 18.641 16.062 1 93.12 82 LEU A C 1
ATOM 634 O O . LEU A 1 82 ? -10.555 18.141 16.688 1 93.12 82 LEU A O 1
ATOM 638 N N . ASP A 1 83 ? -11.273 19.312 14.969 1 93.81 83 ASP A N 1
ATOM 639 C CA . ASP A 1 83 ? -9.93 19.516 14.445 1 93.81 83 ASP A CA 1
ATOM 640 C C . ASP A 1 83 ? -9.086 20.359 15.391 1 93.81 83 ASP A C 1
ATOM 642 O O . ASP A 1 83 ? -7.91 20.078 15.609 1 93.81 83 ASP A O 1
ATOM 646 N N . ALA A 1 84 ? -9.641 21.484 15.922 1 94.94 84 ALA A N 1
ATOM 647 C CA . ALA A 1 84 ? -8.953 22.297 16.906 1 94.94 84 ALA A CA 1
ATOM 648 C C . ALA A 1 84 ? -8.648 21.5 18.172 1 94.94 84 ALA A C 1
ATOM 650 O O . ALA A 1 84 ? -7.582 21.656 18.766 1 94.94 84 ALA A O 1
ATOM 651 N N . PHE A 1 85 ? -9.602 20.672 18.516 1 94.88 85 PHE A N 1
ATOM 652 C CA . PHE A 1 85 ? -9.406 19.797 19.672 1 94.88 85 PHE A CA 1
ATOM 653 C C . PHE A 1 85 ? -8.219 18.859 19.453 1 94.88 85 PHE A C 1
ATOM 655 O O . PHE A 1 85 ? -7.371 18.719 20.344 1 94.88 85 PHE A O 1
ATOM 662 N N . VAL A 1 86 ? -8.172 18.234 18.281 1 95.88 86 VAL A N 1
ATOM 663 C CA . VAL A 1 86 ? -7.07 17.344 17.969 1 95.88 86 VAL A CA 1
ATOM 664 C C . VAL A 1 86 ? -5.762 18.125 17.938 1 95.88 86 VAL A C 1
ATOM 666 O O . VAL A 1 86 ? -4.73 17.641 18.406 1 95.88 86 VAL A O 1
ATOM 669 N N . PHE A 1 87 ? -5.762 19.344 17.422 1 95.81 87 PHE A N 1
ATOM 670 C CA . PHE A 1 87 ? -4.582 20.203 17.391 1 95.81 87 PHE A CA 1
ATOM 671 C C . PHE A 1 87 ? -4.047 20.438 18.797 1 95.81 87 PHE A C 1
ATOM 673 O O . PHE A 1 87 ? -2.84 20.359 19.031 1 95.81 87 PHE A O 1
ATOM 680 N N . MET A 1 88 ? -4.895 20.656 19.719 1 95.94 88 MET A N 1
ATOM 681 C CA . MET A 1 88 ? -4.496 20.875 21.109 1 95.94 88 MET A CA 1
ATOM 682 C C . MET A 1 88 ? -3.982 19.578 21.734 1 95.94 88 MET A C 1
ATOM 684 O O . MET A 1 88 ? -3.057 19.609 22.547 1 95.94 88 MET A O 1
ATOM 688 N N . ARG A 1 89 ? -4.586 18.516 21.328 1 96.56 89 ARG A N 1
ATOM 689 C CA . ARG A 1 89 ? -4.148 17.219 21.859 1 96.56 89 ARG A CA 1
ATOM 690 C C . ARG A 1 89 ? -2.736 16.891 21.391 1 96.56 89 ARG A C 1
ATOM 692 O O . ARG A 1 89 ? -2.002 16.172 22.094 1 96.56 89 ARG A O 1
ATOM 699 N N . ILE A 1 90 ? -2.361 17.391 20.266 1 97.56 90 ILE A N 1
ATOM 700 C CA . ILE A 1 90 ? -0.997 17.203 19.781 1 97.56 90 ILE A CA 1
ATOM 701 C C . ILE A 1 90 ? -0.012 17.859 20.734 1 97.56 90 ILE A C 1
ATOM 703 O O . ILE A 1 90 ? 1.033 17.297 21.062 1 97.56 90 ILE A O 1
ATOM 707 N N . PHE A 1 91 ? -0.349 19.078 21.25 1 97.31 91 PHE A N 1
ATOM 708 C CA . PHE A 1 91 ? 0.489 19.781 22.234 1 97.31 91 PHE A CA 1
ATOM 709 C C . PHE A 1 91 ? 0.548 19 23.547 1 97.31 91 PHE A C 1
ATOM 711 O O . PHE A 1 91 ? 1.622 18.844 24.125 1 97.31 91 PHE A O 1
ATOM 718 N N . ILE A 1 92 ? -0.592 18.484 23.922 1 96.88 92 ILE A N 1
ATOM 719 C CA . ILE A 1 92 ? -0.652 17.766 25.203 1 96.88 92 ILE A CA 1
ATOM 720 C C . ILE A 1 92 ? 0.175 16.484 25.109 1 96.88 92 ILE A C 1
ATOM 722 O O . ILE A 1 92 ? 0.931 16.156 26.016 1 96.88 92 ILE A O 1
ATOM 726 N N . PHE A 1 93 ? 0.012 15.75 24.031 1 97.69 93 PHE A N 1
ATOM 727 C CA . PHE A 1 93 ? 0.78 14.539 23.797 1 97.69 93 PHE A CA 1
ATOM 728 C C . PHE A 1 93 ? 2.275 14.828 23.828 1 97.69 93 PHE A C 1
ATOM 730 O O . PHE A 1 93 ? 3.043 14.133 24.484 1 97.69 93 PHE A O 1
ATOM 737 N N . SER A 1 94 ? 2.668 15.906 23.109 1 98.19 94 SER A N 1
ATOM 738 C CA . SER A 1 94 ? 4.078 16.266 23.047 1 98.19 94 SER A CA 1
ATOM 739 C C . SER A 1 94 ? 4.602 16.688 24.406 1 98.19 94 SER A C 1
ATOM 741 O O . SER A 1 94 ? 5.727 16.344 24.781 1 98.19 94 SER A O 1
ATOM 743 N N . LEU A 1 95 ? 3.83 17.406 25.172 1 97.75 95 LEU A N 1
ATOM 744 C CA . LEU A 1 95 ? 4.219 17.828 26.516 1 97.75 95 LEU A CA 1
ATOM 745 C C . LEU A 1 95 ? 4.43 16.625 27.422 1 97.75 95 LEU A C 1
ATOM 747 O O . LEU A 1 95 ? 5.395 16.578 28.188 1 97.75 95 LEU A O 1
ATOM 751 N N . LYS A 1 96 ? 3.586 15.656 27.344 1 97.88 96 LYS A N 1
ATOM 752 C CA . LYS A 1 96 ? 3.721 14.453 28.156 1 97.88 96 LYS A CA 1
ATOM 753 C C . LYS A 1 96 ? 4.977 13.672 27.781 1 97.88 96 LYS A C 1
ATOM 755 O O . LYS A 1 96 ? 5.715 13.219 28.656 1 97.88 96 LYS A O 1
ATOM 760 N N . VAL A 1 97 ? 5.168 13.547 26.5 1 97.81 97 VAL A N 1
ATOM 761 C CA . VAL A 1 97 ? 6.312 12.789 26 1 97.81 97 VAL A CA 1
ATOM 762 C C . VAL A 1 97 ? 7.609 13.453 26.453 1 97.81 97 VAL A C 1
ATOM 764 O O . VAL A 1 97 ? 8.492 12.797 27.016 1 97.81 97 VAL A O 1
ATOM 767 N N . PHE A 1 98 ? 7.707 14.781 26.328 1 97.75 98 PHE A N 1
ATOM 768 C CA . PHE A 1 98 ? 8.977 15.453 26.562 1 97.75 98 PHE A CA 1
ATOM 769 C C . PHE A 1 98 ? 9.117 15.852 28.031 1 97.75 98 PHE A C 1
ATOM 771 O O . PHE A 1 98 ? 10.211 16.188 28.484 1 97.75 98 PHE A O 1
ATOM 778 N N . ALA A 1 99 ? 7.984 15.844 28.734 1 97.44 99 ALA A N 1
ATOM 779 C CA . ALA A 1 99 ? 8.117 15.938 30.188 1 97.44 99 ALA A CA 1
ATOM 780 C C . ALA A 1 99 ? 8.797 14.695 30.766 1 97.44 99 ALA A C 1
ATOM 782 O O . ALA A 1 99 ? 9.727 14.805 31.562 1 97.44 99 ALA A O 1
ATOM 783 N N . PHE A 1 100 ? 8.344 13.594 30.297 1 97.12 100 PHE A N 1
ATOM 784 C CA . PHE A 1 100 ? 8.969 12.344 30.719 1 97.12 100 PHE A CA 1
ATOM 785 C C . PHE A 1 100 ? 10.406 12.266 30.234 1 97.12 100 PHE A C 1
ATOM 787 O O . PHE A 1 100 ? 11.312 11.938 31 1 97.12 100 PHE A O 1
ATOM 794 N N . GLY A 1 101 ? 10.578 12.57 28.938 1 96.31 101 GLY A N 1
ATOM 795 C CA . GLY A 1 101 ? 11.922 12.57 28.359 1 96.31 101 GLY A CA 1
ATOM 796 C C . GLY A 1 101 ? 12.844 13.586 29.016 1 96.31 101 GLY A C 1
ATOM 797 O O . GLY A 1 101 ? 14.039 13.336 29.156 1 96.31 101 GLY A O 1
ATOM 798 N N . GLY A 1 102 ? 12.234 14.758 29.391 1 95.62 102 GLY A N 1
ATOM 799 C CA . GLY A 1 102 ? 13.008 15.797 30.047 1 95.62 102 GLY A CA 1
ATOM 800 C C . GLY A 1 102 ? 13.539 15.383 31.391 1 95.62 102 GLY A C 1
ATOM 801 O O . GLY A 1 102 ? 14.68 15.703 31.75 1 95.62 102 GLY A O 1
ATOM 802 N N . VAL A 1 103 ? 12.82 14.625 32.125 1 95.88 103 VAL A N 1
ATOM 803 C CA . VAL A 1 103 ? 13.242 14.172 33.438 1 95.88 103 VAL A CA 1
ATOM 804 C C . VAL A 1 103 ? 14.391 13.18 33.281 1 95.88 103 VAL A C 1
ATOM 806 O O . VAL A 1 103 ? 15.422 13.312 33.969 1 95.88 103 VAL A O 1
ATOM 809 N N . ILE A 1 104 ? 14.266 12.273 32.406 1 95.94 104 ILE A N 1
ATOM 810 C CA . ILE A 1 104 ? 15.312 11.273 32.188 1 95.94 104 ILE A CA 1
ATOM 811 C C . ILE A 1 104 ? 16.531 11.93 31.562 1 95.94 104 ILE A C 1
ATOM 813 O O . ILE A 1 104 ? 17.672 11.648 31.953 1 95.94 104 ILE A O 1
ATOM 817 N N . GLY A 1 105 ? 16.266 12.805 30.609 1 94.56 105 GLY A N 1
ATOM 818 C CA . GLY A 1 105 ? 17.359 13.445 29.891 1 94.56 105 GLY A CA 1
ATOM 819 C C . GLY A 1 105 ? 18.172 14.391 30.766 1 94.56 105 GLY A C 1
ATOM 820 O O . GLY A 1 105 ? 19.406 14.336 30.766 1 94.56 105 GLY A O 1
ATOM 821 N N . MET A 1 106 ? 17.594 15.18 31.562 1 93.62 106 MET A N 1
ATOM 822 C CA . MET A 1 106 ? 18.266 16.234 32.312 1 93.62 106 MET A CA 1
ATOM 823 C C . MET A 1 106 ? 18.875 15.664 33.594 1 93.62 106 MET A C 1
ATOM 825 O O . MET A 1 106 ? 19.969 16.062 34 1 93.62 106 MET A O 1
ATOM 829 N N . PHE A 1 107 ? 18.312 14.625 34.156 1 93.81 107 PHE A N 1
ATOM 830 C CA . PHE A 1 107 ? 18.75 14.203 35.469 1 93.81 107 PHE A CA 1
ATOM 831 C C . PHE A 1 107 ? 19.578 12.93 35.406 1 93.81 107 PHE A C 1
ATOM 833 O O . PHE A 1 107 ? 20.297 12.586 36.344 1 93.81 107 PHE A O 1
ATOM 840 N N . ILE A 1 108 ? 19.5 12.242 34.312 1 95 108 ILE A N 1
ATOM 841 C CA . ILE A 1 108 ? 20.234 10.992 34.25 1 95 108 ILE A CA 1
ATOM 842 C C . ILE A 1 108 ? 21.266 11.078 33.125 1 95 108 ILE A C 1
ATOM 844 O O . ILE A 1 108 ? 22.469 11.008 33.344 1 95 108 ILE A O 1
ATOM 848 N N . LEU A 1 109 ? 20.859 11.398 31.922 1 95.25 109 LEU A N 1
ATOM 849 C CA . LEU A 1 109 ? 21.719 11.312 30.75 1 95.25 109 LEU A CA 1
ATOM 850 C C . LEU A 1 109 ? 22.703 12.484 30.719 1 95.25 109 LEU A C 1
ATOM 852 O O . LEU A 1 109 ? 23.891 12.297 30.406 1 95.25 109 LEU A O 1
ATOM 856 N N . LEU A 1 110 ? 22.25 13.664 31.016 1 93.5 110 LEU A N 1
ATOM 857 C CA . LEU A 1 110 ? 23.078 14.852 30.922 1 93.5 110 LEU A CA 1
ATOM 858 C C . LEU A 1 110 ? 24.266 14.758 31.891 1 93.5 110 LEU A C 1
ATOM 860 O O . LEU A 1 110 ? 25.406 15 31.484 1 93.5 110 LEU A O 1
ATOM 864 N N . PRO A 1 111 ? 24.062 14.32 33.094 1 92.81 111 PRO A N 1
ATOM 865 C CA . PRO A 1 111 ? 25.203 14.172 34 1 92.81 111 PRO A CA 1
ATOM 866 C C . PRO A 1 111 ? 26.172 13.086 33.562 1 92.81 111 PRO A C 1
ATOM 868 O O . PRO A 1 111 ? 27.391 13.227 33.719 1 92.81 111 PRO A O 1
ATOM 871 N N . ILE A 1 112 ? 25.719 12.062 33.031 1 92.75 112 ILE A N 1
ATOM 872 C CA . ILE A 1 112 ? 26.562 10.977 32.562 1 92.75 112 ILE A CA 1
ATOM 873 C C . ILE A 1 112 ? 27.406 11.461 31.375 1 92.75 112 ILE A C 1
ATOM 875 O O . ILE A 1 112 ? 28.594 11.125 31.281 1 92.75 112 ILE A O 1
ATOM 879 N N . ASN A 1 113 ? 26.828 12.227 30.484 1 91.38 113 ASN A N 1
ATOM 880 C CA . ASN A 1 113 ? 27.562 12.789 29.359 1 91.38 113 ASN A CA 1
ATOM 881 C C . ASN A 1 113 ? 28.656 13.75 29.828 1 91.38 113 ASN A C 1
ATOM 883 O O . ASN A 1 113 ? 29.766 13.742 29.297 1 91.38 113 ASN A O 1
ATOM 887 N N . TYR A 1 114 ? 28.328 14.523 30.812 1 87.75 114 TYR A N 1
ATOM 888 C CA . TYR A 1 114 ? 29.25 15.539 31.312 1 87.75 114 TYR A CA 1
ATOM 889 C C . TYR A 1 114 ? 30.422 14.898 32.031 1 87.75 114 TYR A C 1
ATOM 891 O O . TYR A 1 114 ? 31.547 15.43 32.031 1 87.75 114 TYR A O 1
ATOM 899 N N . MET A 1 115 ? 30.234 13.758 32.562 1 87.25 115 MET A N 1
ATOM 900 C CA . MET A 1 115 ? 31.266 13.07 33.312 1 87.25 115 MET A CA 1
ATOM 901 C C . MET A 1 115 ? 32.25 12.359 32.375 1 87.25 115 MET A C 1
ATOM 903 O O . MET A 1 115 ? 33.312 11.922 32.812 1 87.25 115 MET A O 1
ATOM 907 N N . GLY A 1 116 ? 31.844 12.406 31.141 1 84.44 116 GLY A N 1
ATOM 908 C CA . GLY A 1 116 ? 32.75 11.773 30.188 1 84.44 116 GLY A CA 1
ATOM 909 C C . GLY A 1 116 ? 34 12.586 29.938 1 84.44 116 GLY A C 1
ATOM 910 O O . GLY A 1 116 ? 34.062 13.781 30.219 1 84.44 116 GLY A O 1
ATOM 911 N N . SER A 1 117 ? 35.156 11.93 29.547 1 78.38 117 SER A N 1
ATOM 912 C CA . SER A 1 117 ? 36.438 12.609 29.344 1 78.38 117 SER A CA 1
ATOM 913 C C . SER A 1 117 ? 36.969 12.391 27.922 1 78.38 117 SER A C 1
ATOM 915 O O . SER A 1 117 ? 38.156 12.508 27.688 1 78.38 117 SER A O 1
ATOM 917 N N . GLN A 1 118 ? 36.062 12.062 27.109 1 76.56 118 GLN A N 1
ATOM 918 C CA . GLN A 1 118 ? 36.562 11.773 25.766 1 76.56 118 GLN A CA 1
ATOM 919 C C . GLN A 1 118 ? 37.031 13.039 25.062 1 76.56 118 GLN A C 1
ATOM 921 O O . GLN A 1 118 ? 38.031 13.031 24.375 1 76.56 118 GLN A O 1
ATOM 926 N N . LEU A 1 119 ? 36.25 14.18 25.172 1 72 119 LEU A N 1
ATOM 927 C CA . LEU A 1 119 ? 36.625 15.438 24.531 1 72 119 LEU A CA 1
ATOM 928 C C . LEU A 1 119 ? 37.438 16.312 25.484 1 72 119 LEU A C 1
ATOM 930 O O . LEU A 1 119 ? 37.031 16.547 26.625 1 72 119 LEU A O 1
ATOM 934 N N . SER A 1 120 ? 38.781 16.188 25.516 1 62.03 120 SER A N 1
ATOM 935 C CA . SER A 1 120 ? 39.688 16.922 26.375 1 62.03 120 SER A CA 1
ATOM 936 C C . SER A 1 120 ? 39.5 18.438 26.203 1 62.03 120 SER A C 1
ATOM 938 O O . SER A 1 120 ? 39.938 19 25.203 1 62.03 120 SER A O 1
ATOM 940 N N . ASP A 1 121 ? 38.469 18.906 26.453 1 59.38 121 ASP A N 1
ATOM 941 C CA . ASP A 1 121 ? 38.312 20.359 26.297 1 59.38 121 ASP A CA 1
ATOM 942 C C . ASP A 1 121 ? 38.719 21.094 27.562 1 59.38 121 ASP A C 1
ATOM 944 O O . ASP A 1 121 ? 38 21.031 28.578 1 59.38 121 ASP A O 1
ATOM 948 N N . GLU A 1 122 ? 39.906 21.484 27.781 1 56.22 122 GLU A N 1
ATOM 949 C CA . GLU A 1 122 ? 40.469 22.203 28.922 1 56.22 122 GLU A CA 1
ATOM 950 C C . GLU A 1 122 ? 40.062 23.672 28.922 1 56.22 122 GLU A C 1
ATOM 952 O O . GLU A 1 122 ? 40.531 24.469 29.734 1 56.22 122 GLU A O 1
ATOM 957 N N . SER A 1 123 ? 39.25 23.984 28.062 1 57.44 123 SER A N 1
ATOM 958 C CA . SER A 1 123 ? 38.969 25.406 27.984 1 57.44 123 SER A CA 1
ATOM 959 C C . SER A 1 123 ? 38 25.859 29.094 1 57.44 123 SER A C 1
ATOM 961 O O . SER A 1 123 ? 37.406 25.031 29.75 1 57.44 123 SER A O 1
ATOM 963 N N . ASP A 1 124 ? 38 27.141 29.438 1 58.03 124 ASP A N 1
ATOM 964 C CA . ASP A 1 124 ? 37.125 27.781 30.406 1 58.03 124 ASP A CA 1
ATOM 965 C C . ASP A 1 124 ? 35.656 27.531 30.078 1 58.03 124 ASP A C 1
ATOM 967 O O . ASP A 1 124 ? 35.312 27.219 28.938 1 58.03 124 ASP A O 1
ATOM 971 N N . PHE A 1 125 ? 34.875 27.531 31.094 1 54.78 125 PHE A N 1
ATOM 972 C CA . PHE A 1 125 ? 33.438 27.219 31 1 54.78 125 PHE A CA 1
ATOM 973 C C . PHE A 1 125 ? 32.781 27.984 29.859 1 54.78 125 PHE A C 1
ATOM 975 O O . PHE A 1 125 ? 31.969 27.422 29.125 1 54.78 125 PHE A O 1
ATOM 982 N N . GLN A 1 126 ? 33.156 29.219 29.609 1 56.06 126 GLN A N 1
ATOM 983 C CA . GLN A 1 126 ? 32.531 30.078 28.609 1 56.06 126 GLN A CA 1
ATOM 984 C C . GLN A 1 126 ? 32.938 29.641 27.203 1 56.06 126 GLN A C 1
ATOM 986 O O . GLN A 1 126 ? 32.188 29.859 26.234 1 56.06 126 GLN A O 1
ATOM 991 N N . HIS A 1 127 ? 34 28.969 27.094 1 60.09 127 HIS A N 1
ATOM 992 C CA . HIS A 1 127 ? 34.531 28.594 25.797 1 60.09 127 HIS A CA 1
ATOM 993 C C . HIS A 1 127 ? 34.438 27.078 25.578 1 60.09 127 HIS A C 1
ATOM 995 O O . HIS A 1 127 ? 35.031 26.547 24.641 1 60.09 127 HIS A O 1
ATOM 1001 N N . LYS A 1 128 ? 33.594 26.562 26.547 1 66.88 128 LYS A N 1
ATOM 1002 C CA . LYS A 1 128 ? 33.469 25.109 26.438 1 66.88 128 LYS A CA 1
ATOM 1003 C C . LYS A 1 128 ? 32.562 24.703 25.266 1 66.88 128 LYS A C 1
ATOM 1005 O O . LYS A 1 128 ? 31.562 25.359 25.016 1 66.88 128 LYS A O 1
ATOM 1010 N N . SER A 1 129 ? 33 23.734 24.578 1 73.31 129 SER A N 1
ATOM 1011 C CA . SER A 1 129 ? 32.219 23.219 23.438 1 73.31 129 SER A CA 1
ATOM 1012 C C . SER A 1 129 ? 30.984 22.469 23.906 1 73.31 129 SER A C 1
ATOM 1014 O O . SER A 1 129 ? 31.016 21.781 24.938 1 73.31 129 SER A O 1
ATOM 1016 N N . LEU A 1 130 ? 29.812 22.766 23.453 1 78 130 LEU A N 1
ATOM 1017 C CA . LEU A 1 130 ? 28.531 22.156 23.781 1 78 130 LEU A CA 1
ATOM 1018 C C . LEU A 1 130 ? 28.562 20.656 23.531 1 78 130 LEU A C 1
ATOM 1020 O O . LEU A 1 130 ? 27.688 19.922 24 1 78 130 LEU A O 1
ATOM 1024 N N . ASP A 1 131 ? 29.625 20.219 22.938 1 77.88 131 ASP A N 1
ATOM 1025 C CA . ASP A 1 131 ? 29.781 18.781 22.672 1 77.88 131 ASP A CA 1
ATOM 1026 C C . ASP A 1 131 ? 30.094 18.016 23.953 1 77.88 131 ASP A C 1
ATOM 1028 O O . ASP A 1 131 ? 29.969 16.781 23.984 1 77.88 131 ASP A O 1
ATOM 1032 N N . SER A 1 132 ? 30.469 18.781 25 1 79.94 132 SER A N 1
ATOM 1033 C CA . SER A 1 132 ? 30.75 18.141 26.281 1 79.94 132 SER A CA 1
ATOM 1034 C C . SER A 1 132 ? 29.469 17.609 26.922 1 79.94 132 SER A C 1
ATOM 1036 O O . SER A 1 132 ? 29.531 16.766 27.812 1 79.94 132 SER A O 1
ATOM 1038 N N . PHE A 1 133 ? 28.359 18.125 26.484 1 84.12 133 PHE A N 1
ATOM 1039 C CA . PHE A 1 133 ? 27.094 17.719 27.047 1 84.12 133 PHE A CA 1
ATOM 1040 C C . PHE A 1 133 ? 26.438 16.641 26.188 1 84.12 133 PHE A C 1
ATOM 1042 O O . PHE A 1 133 ? 25.344 16.156 26.5 1 84.12 133 PHE A O 1
ATOM 1049 N N . SER A 1 134 ? 27.109 16.219 25.156 1 87.94 134 SER A N 1
ATOM 1050 C CA . SER A 1 134 ? 26.578 15.242 24.219 1 87.94 134 SER A CA 1
ATOM 1051 C C . SER A 1 134 ? 27.156 13.859 24.469 1 87.94 134 SER A C 1
ATOM 1053 O O . SER A 1 134 ? 28.109 13.711 25.25 1 87.94 134 SER A O 1
ATOM 1055 N N . ILE A 1 135 ? 26.578 12.883 23.922 1 89.75 135 ILE A N 1
ATOM 1056 C CA . ILE A 1 135 ? 27 11.492 24.078 1 89.75 135 ILE A CA 1
ATOM 1057 C C . ILE A 1 135 ? 28.406 11.312 23.531 1 89.75 135 ILE A C 1
ATOM 1059 O O . ILE A 1 135 ? 29.094 10.352 23.859 1 89.75 135 ILE A O 1
ATOM 1063 N N . SER A 1 136 ? 28.844 12.281 22.719 1 85.38 136 SER A N 1
ATOM 1064 C CA . SER A 1 136 ? 30.172 12.219 22.141 1 85.38 136 SER A CA 1
ATOM 1065 C C . SER A 1 136 ? 31.25 12.336 23.203 1 85.38 136 SER A C 1
ATOM 1067 O O . SER A 1 136 ? 32.375 11.891 23 1 85.38 136 SER A O 1
ATOM 1069 N N . ASN A 1 137 ? 30.891 12.812 24.344 1 87.94 137 ASN A N 1
ATOM 1070 C CA . ASN A 1 137 ? 31.844 13.016 25.422 1 87.94 137 ASN A CA 1
ATOM 1071 C C . ASN A 1 137 ? 32.031 11.75 26.266 1 87.94 137 ASN A C 1
ATOM 1073 O O . ASN A 1 137 ? 32.969 11.656 27.062 1 87.94 137 ASN A O 1
ATOM 1077 N N . VAL A 1 138 ? 31.172 10.82 26.125 1 90.44 138 VAL A N 1
ATOM 1078 C CA . VAL A 1 138 ? 31.281 9.57 26.859 1 90.44 138 VAL A CA 1
ATOM 1079 C C . VAL A 1 138 ? 32.375 8.695 26.25 1 90.44 138 VAL A C 1
ATOM 1081 O O . VAL A 1 138 ? 32.469 8.594 25.031 1 90.44 138 VAL A O 1
ATOM 1084 N N . ASN A 1 139 ? 33.125 8.062 27.047 1 91 139 ASN A N 1
ATOM 1085 C CA . ASN A 1 139 ? 34.25 7.293 26.594 1 91 139 ASN A CA 1
ATOM 1086 C C . ASN A 1 139 ? 33.844 6.074 25.781 1 91 139 ASN A C 1
ATOM 1088 O O . ASN A 1 139 ? 32.812 5.453 26.078 1 91 139 ASN A O 1
ATOM 1092 N N . ASN A 1 140 ? 34.656 5.828 24.781 1 90.81 140 ASN A N 1
ATOM 1093 C CA . ASN A 1 140 ? 34.406 4.656 23.953 1 90.81 140 ASN A CA 1
ATOM 1094 C C . ASN A 1 140 ? 34.438 3.367 24.766 1 90.81 140 ASN A C 1
ATOM 1096 O O . ASN A 1 140 ? 35.375 3.176 25.578 1 90.81 140 ASN A O 1
ATOM 1100 N N . GLY A 1 141 ? 33.5 2.572 24.656 1 89.56 141 GLY A N 1
ATOM 1101 C CA . GLY A 1 141 ? 33.469 1.282 25.328 1 89.56 141 GLY A CA 1
ATOM 1102 C C . GLY A 1 141 ? 33.062 1.377 26.781 1 89.56 141 GLY A C 1
ATOM 1103 O O . GLY A 1 141 ? 33.188 0.396 27.531 1 89.56 141 GLY A O 1
ATOM 1104 N N . SER A 1 142 ? 32.688 2.496 27.219 1 91.5 142 SER A N 1
ATOM 1105 C CA . SER A 1 142 ? 32.344 2.691 28.625 1 91.5 142 SER A CA 1
ATOM 1106 C C . SER A 1 142 ? 31.031 1.969 28.969 1 91.5 142 SER A C 1
ATOM 1108 O O . SER A 1 142 ? 30.141 1.848 28.125 1 91.5 142 SER A O 1
ATOM 1110 N N . ASN A 1 143 ? 30.906 1.489 30.188 1 91.69 143 ASN A N 1
ATOM 1111 C CA . ASN A 1 143 ? 29.703 0.819 30.672 1 91.69 143 ASN A CA 1
ATOM 1112 C C . ASN A 1 143 ? 28.562 1.81 30.906 1 91.69 143 ASN A C 1
ATOM 1114 O O . ASN A 1 143 ? 27.406 1.41 31.047 1 91.69 143 ASN A O 1
ATOM 1118 N N . ARG A 1 144 ? 28.938 3.037 30.953 1 92.88 144 ARG A N 1
ATOM 1119 C CA . ARG A 1 144 ? 27.922 4.059 31.156 1 92.88 144 ARG A CA 1
ATOM 1120 C C . ARG A 1 144 ? 26.984 4.172 29.953 1 92.88 144 ARG A C 1
ATOM 1122 O O . ARG A 1 144 ? 25.891 4.699 30.062 1 92.88 144 ARG A O 1
ATOM 1129 N N . LEU A 1 145 ? 27.453 3.652 28.859 1 94.25 145 LEU A N 1
ATOM 1130 C CA . LEU A 1 145 ? 26.656 3.711 27.641 1 94.25 145 LEU A CA 1
ATOM 1131 C C . LEU A 1 145 ? 25.453 2.793 27.734 1 94.25 145 LEU A C 1
ATOM 1133 O O . LEU A 1 145 ? 24.484 2.953 26.969 1 94.25 145 LEU A O 1
ATOM 1137 N N . TRP A 1 146 ? 25.438 1.86 28.672 1 94.88 146 TRP A N 1
ATOM 1138 C CA . TRP A 1 146 ? 24.297 0.965 28.875 1 94.88 146 TRP A CA 1
ATOM 1139 C C . TRP A 1 146 ? 23.109 1.718 29.469 1 94.88 146 TRP A C 1
ATOM 1141 O O . TRP A 1 146 ? 21.969 1.275 29.344 1 94.88 146 TRP A O 1
ATOM 1151 N N . ILE A 1 147 ? 23.406 2.809 30.078 1 94.62 147 ILE A N 1
ATOM 1152 C CA . ILE A 1 147 ? 22.312 3.643 30.578 1 94.62 147 ILE A CA 1
ATOM 1153 C C . ILE A 1 147 ? 21.578 4.293 29.422 1 94.62 147 ILE A C 1
ATOM 1155 O O . ILE A 1 147 ? 20.359 4.391 29.422 1 94.62 147 ILE A O 1
ATOM 1159 N N . HIS A 1 148 ? 22.391 4.738 28.469 1 95.31 148 HIS A N 1
ATOM 1160 C CA . HIS A 1 148 ? 21.781 5.277 27.266 1 95.31 148 HIS A CA 1
ATOM 1161 C C . HIS A 1 148 ? 20.938 4.215 26.547 1 95.31 148 HIS A C 1
ATOM 1163 O O . HIS A 1 148 ? 19.859 4.512 26.031 1 95.31 148 HIS A O 1
ATOM 1169 N N . PHE A 1 149 ? 21.438 3.021 26.531 1 95.81 149 PHE A N 1
ATOM 1170 C CA . PHE A 1 149 ? 20.734 1.896 25.938 1 95.81 149 PHE A CA 1
ATOM 1171 C C . PHE A 1 149 ? 19.406 1.665 26.656 1 95.81 149 PHE A C 1
ATOM 1173 O O . PHE A 1 149 ? 18.359 1.565 26 1 95.81 149 PHE A O 1
ATOM 1180 N N . SER A 1 150 ? 19.438 1.601 27.891 1 96.31 150 SER A N 1
ATOM 1181 C CA . SER A 1 150 ? 18.219 1.395 28.672 1 96.31 150 SER A CA 1
ATOM 1182 C C . SER A 1 150 ? 17.25 2.557 28.5 1 96.31 150 SER A C 1
ATOM 1184 O O . SER A 1 150 ? 16.031 2.354 28.453 1 96.31 150 SER A O 1
ATOM 1186 N N . ALA A 1 151 ? 17.781 3.768 28.438 1 96.56 151 ALA A N 1
ATOM 1187 C CA . ALA A 1 151 ? 16.938 4.949 28.266 1 96.56 151 ALA A CA 1
ATOM 1188 C C . ALA A 1 151 ? 16.203 4.895 26.922 1 96.56 151 ALA A C 1
ATOM 1190 O O . ALA A 1 151 ? 15.047 5.309 26.828 1 96.56 151 ALA A O 1
ATOM 1191 N N . ALA A 1 152 ? 16.828 4.383 25.875 1 96.56 152 ALA A N 1
ATOM 1192 C CA . ALA A 1 152 ? 16.203 4.273 24.562 1 96.56 152 ALA A CA 1
ATOM 1193 C C . ALA A 1 152 ? 15.016 3.311 24.609 1 96.56 152 ALA A C 1
ATOM 1195 O O . ALA A 1 152 ? 13.961 3.596 24.047 1 96.56 152 ALA A O 1
ATOM 1196 N N . TYR A 1 153 ? 15.148 2.186 25.312 1 97.06 153 TYR A N 1
ATOM 1197 C CA . TYR A 1 153 ? 14.086 1.197 25.422 1 97.06 153 TYR A CA 1
ATOM 1198 C C . TYR A 1 153 ? 12.93 1.733 26.266 1 97.06 153 TYR A C 1
ATOM 1200 O O . TYR A 1 153 ? 11.766 1.61 25.875 1 97.06 153 TYR A O 1
ATOM 1208 N N . VAL A 1 154 ? 13.25 2.369 27.344 1 97.19 154 VAL A N 1
ATOM 1209 C CA . VAL A 1 154 ? 12.227 2.875 28.25 1 97.19 154 VAL A CA 1
ATOM 1210 C C . VAL A 1 154 ? 11.469 4.023 27.578 1 97.19 154 VAL A C 1
ATOM 1212 O O . VAL A 1 154 ? 10.234 4.07 27.625 1 97.19 154 VAL A O 1
ATOM 1215 N N . PHE A 1 155 ? 12.219 4.918 27.016 1 97.69 155 PHE A N 1
ATOM 1216 C CA . PHE A 1 155 ? 11.602 6.055 26.344 1 97.69 155 PHE A CA 1
ATOM 1217 C C . PHE A 1 155 ? 10.695 5.586 25.219 1 97.69 155 PHE A C 1
ATOM 1219 O O . PHE A 1 155 ? 9.57 6.07 25.078 1 97.69 155 PHE A O 1
ATOM 1226 N N . THR A 1 156 ? 11.102 4.625 24.422 1 98.06 156 THR A N 1
ATOM 1227 C CA . THR A 1 156 ? 10.289 4.094 23.328 1 98.06 156 THR A CA 1
ATOM 1228 C C . THR A 1 156 ? 9.023 3.441 23.859 1 98.06 156 THR A C 1
ATOM 1230 O O . THR A 1 156 ? 7.938 3.631 23.312 1 98.06 156 THR A O 1
ATOM 1233 N N . GLY A 1 157 ? 9.164 2.701 24.969 1 97.75 157 GLY A N 1
ATOM 1234 C CA . GLY A 1 157 ? 8 2.074 25.594 1 97.75 157 GLY A CA 1
ATOM 1235 C C . GLY A 1 157 ? 6.969 3.076 26.062 1 97.75 157 GLY A C 1
ATOM 1236 O O . GLY A 1 157 ? 5.77 2.891 25.844 1 97.75 157 GLY A O 1
ATOM 1237 N N . VAL A 1 158 ? 7.41 4.16 26.625 1 97.88 158 VAL A N 1
ATOM 1238 C CA . VAL A 1 158 ? 6.504 5.172 27.156 1 97.88 158 VAL A CA 1
ATOM 1239 C C . VAL A 1 158 ? 5.836 5.922 26 1 97.88 158 VAL A C 1
ATOM 1241 O O . VAL A 1 158 ? 4.637 6.195 26.047 1 97.88 158 VAL A O 1
ATOM 1244 N N . VAL A 1 159 ? 6.605 6.25 25 1 98.19 159 VAL A N 1
ATOM 1245 C CA . VAL A 1 159 ? 6.043 6.965 23.859 1 98.19 159 VAL A CA 1
ATOM 1246 C C . VAL A 1 159 ? 4.988 6.094 23.172 1 98.19 159 VAL A C 1
ATOM 1248 O O . VAL A 1 159 ? 3.92 6.586 22.797 1 98.19 159 VAL A O 1
ATOM 1251 N N . CYS A 1 160 ? 5.242 4.805 23 1 97.88 160 CYS A N 1
ATOM 1252 C CA . CYS A 1 160 ? 4.281 3.898 22.391 1 97.88 160 CYS A CA 1
ATOM 1253 C C . CYS A 1 160 ? 3.018 3.781 23.234 1 97.88 160 CYS A C 1
ATOM 1255 O O . CYS A 1 160 ? 1.907 3.756 22.703 1 97.88 160 CYS A O 1
ATOM 1257 N N . TYR A 1 161 ? 3.205 3.795 24.5 1 97.62 161 TYR A N 1
ATOM 1258 C CA . TYR A 1 161 ? 2.059 3.729 25.406 1 97.62 161 TYR A CA 1
ATOM 1259 C C . TYR A 1 161 ? 1.205 4.988 25.297 1 97.62 161 TYR A C 1
ATOM 1261 O O . TYR A 1 161 ? -0.021 4.906 25.188 1 97.62 161 TYR A O 1
ATOM 1269 N N . LEU A 1 162 ? 1.865 6.109 25.328 1 98 162 LEU A N 1
ATOM 1270 C CA . LEU A 1 162 ? 1.138 7.367 25.219 1 98 162 LEU A CA 1
ATOM 1271 C C . LEU A 1 162 ? 0.468 7.492 23.859 1 98 162 LEU A C 1
ATOM 1273 O O . LEU A 1 162 ? -0.641 8.016 23.75 1 98 162 LEU A O 1
ATOM 1277 N N . LEU A 1 163 ? 1.146 7.008 22.812 1 97.81 163 LEU A N 1
ATOM 1278 C CA . LEU A 1 163 ? 0.583 7.031 21.469 1 97.81 163 LEU A CA 1
ATOM 1279 C C . LEU A 1 163 ? -0.671 6.168 21.391 1 97.81 163 LEU A C 1
ATOM 1281 O O . LEU A 1 163 ? -1.671 6.57 20.797 1 97.81 163 LEU A O 1
ATOM 1285 N N . TYR A 1 164 ? -0.653 5.012 22.031 1 97 164 TYR A N 1
ATOM 1286 C CA . TYR A 1 164 ? -1.805 4.117 22.047 1 97 164 TYR A CA 1
ATOM 1287 C C . TYR A 1 164 ? -2.984 4.758 22.766 1 97 164 TYR A C 1
ATOM 1289 O O . TYR A 1 164 ? -4.109 4.75 22.25 1 97 164 TYR A O 1
ATOM 1297 N N . TYR A 1 165 ? -2.672 5.348 23.797 1 97.25 165 TYR A N 1
ATOM 1298 C CA . TYR A 1 165 ? -3.719 5.973 24.594 1 97.25 165 TYR A CA 1
ATOM 1299 C C . TYR A 1 165 ? -4.348 7.145 23.859 1 97.25 165 TYR A C 1
ATOM 1301 O O . TYR A 1 165 ? -5.574 7.27 23.812 1 97.25 165 TYR A O 1
ATOM 1309 N N . GLU A 1 166 ? -3.516 7.965 23.297 1 96.94 166 GLU A N 1
ATOM 1310 C CA . GLU A 1 166 ? -4.031 9.133 22.594 1 96.94 166 GLU A CA 1
ATOM 1311 C C . GLU A 1 166 ? -4.816 8.719 21.344 1 96.94 166 GLU A C 1
ATOM 1313 O O . GLU A 1 166 ? -5.84 9.328 21.031 1 96.94 166 GLU A O 1
ATOM 1318 N N . TYR A 1 167 ? -4.355 7.719 20.625 1 96.62 167 TYR A N 1
ATOM 1319 C CA . TYR A 1 167 ? -5.051 7.234 19.438 1 96.62 167 TYR A CA 1
ATOM 1320 C C . TYR A 1 167 ? -6.426 6.688 19.797 1 96.62 167 TYR A C 1
ATOM 1322 O O . TYR A 1 167 ? -7.414 6.977 19.125 1 96.62 167 TYR A O 1
ATOM 1330 N N . TRP A 1 168 ? -6.492 6 20.938 1 96 168 TRP A N 1
ATOM 1331 C CA . TRP A 1 168 ? -7.746 5.445 21.438 1 96 168 TRP A CA 1
ATOM 1332 C C . TRP A 1 168 ? -8.695 6.555 21.891 1 96 168 TRP A C 1
ATOM 1334 O O . TRP A 1 168 ? -9.883 6.543 21.547 1 96 168 TRP A O 1
ATOM 1344 N N . TYR A 1 169 ? -8.148 7.512 22.516 1 96.5 169 TYR A N 1
ATOM 1345 C CA . TYR A 1 169 ? -8.945 8.617 23.031 1 96.5 169 TYR A CA 1
ATOM 1346 C C . TYR A 1 169 ? -9.539 9.438 21.906 1 96.5 169 TYR A C 1
ATOM 1348 O O . TYR A 1 169 ? -10.734 9.734 21.906 1 96.5 169 TYR A O 1
ATOM 1356 N N . ILE A 1 170 ? -8.766 9.789 20.938 1 96.31 170 ILE A N 1
ATOM 1357 C CA . ILE A 1 170 ? -9.219 10.625 19.844 1 96.31 170 ILE A CA 1
ATOM 1358 C C . ILE A 1 170 ? -10.227 9.852 18.984 1 96.31 170 ILE A C 1
ATOM 1360 O O . ILE A 1 170 ? -11.211 10.422 18.516 1 96.31 170 ILE A O 1
ATOM 1364 N N . SER A 1 171 ? -9.992 8.539 18.781 1 95.38 171 SER A N 1
ATOM 1365 C CA . SER A 1 171 ? -10.93 7.707 18.016 1 95.38 171 SER A CA 1
ATOM 1366 C C . SER A 1 171 ? -12.281 7.625 18.719 1 95.38 171 SER A C 1
ATOM 1368 O O . SER A 1 171 ? -13.328 7.695 18.078 1 95.38 171 SER A O 1
ATOM 1370 N N . SER A 1 172 ? -12.258 7.531 20.047 1 94.81 172 SER A N 1
ATOM 1371 C CA . SER A 1 172 ? -13.5 7.473 20.812 1 94.81 172 SER A CA 1
ATOM 1372 C C . SER A 1 172 ? -14.242 8.805 20.766 1 94.81 172 SER A C 1
ATOM 1374 O O . SER A 1 172 ? -15.469 8.836 20.672 1 94.81 172 SER A O 1
ATOM 1376 N N . LYS A 1 173 ? -13.492 9.867 20.797 1 94.69 173 LYS A N 1
ATOM 1377 C CA . LYS A 1 173 ? -14.102 11.188 20.719 1 94.69 173 LYS A CA 1
ATOM 1378 C C . LYS A 1 173 ? -14.711 11.445 19.344 1 94.69 173 LYS A C 1
ATOM 1380 O O . LYS A 1 173 ? -15.75 12.102 19.234 1 94.69 173 LYS A O 1
ATOM 1385 N N . ARG A 1 174 ? -14.078 10.945 18.328 1 94.69 174 ARG A N 1
ATOM 1386 C CA . ARG A 1 174 ? -14.609 11.086 16.969 1 94.69 174 ARG A CA 1
ATOM 1387 C C . ARG A 1 174 ? -15.969 10.406 16.844 1 94.69 174 ARG A C 1
ATOM 1389 O O . ARG A 1 174 ? -16.906 10.984 16.281 1 94.69 174 ARG A O 1
ATOM 1396 N N . ILE A 1 175 ? -16.141 9.219 17.422 1 94.44 175 ILE A N 1
ATOM 1397 C CA . ILE A 1 175 ? -17.391 8.469 17.359 1 94.44 175 ILE A CA 1
ATOM 1398 C C . ILE A 1 175 ? -18.453 9.172 18.203 1 94.44 175 ILE A C 1
ATOM 1400 O O . ILE A 1 175 ? -19.609 9.281 17.781 1 94.44 175 ILE A O 1
ATOM 1404 N N . SER A 1 176 ? -18.047 9.703 19.328 1 93.94 176 SER A N 1
ATOM 1405 C CA . SER A 1 176 ? -18.984 10.398 20.188 1 93.94 176 SER A CA 1
ATOM 1406 C C . SER A 1 176 ? -19.5 11.68 19.531 1 93.94 176 SER A C 1
ATOM 1408 O O . SER A 1 176 ? -20.672 12.016 19.641 1 93.94 176 SER A O 1
ATOM 1410 N N . CYS A 1 177 ? -18.594 12.375 18.891 1 92.69 177 CYS A N 1
ATOM 1411 C CA . CYS A 1 177 ? -18.969 13.602 18.203 1 92.69 177 CYS A CA 1
ATOM 1412 C C . CYS A 1 177 ? -19.906 13.297 17.047 1 92.69 177 CYS A C 1
ATOM 1414 O O . CYS A 1 177 ? -20.828 14.07 16.766 1 92.69 177 CYS A O 1
ATOM 1416 N N . PHE A 1 178 ? -19.766 12.203 16.391 1 93.06 178 PHE A N 1
ATOM 1417 C CA . PHE A 1 178 ? -20.625 11.781 15.289 1 93.06 178 PHE A CA 1
ATOM 1418 C C . PHE A 1 178 ? -22.047 11.531 15.781 1 93.06 178 PHE A C 1
ATOM 1420 O O . PHE A 1 178 ? -23.016 11.969 15.156 1 93.06 178 PHE A O 1
ATOM 1427 N N . TYR A 1 179 ? -22.188 10.922 16.938 1 93.19 179 TYR A N 1
ATOM 1428 C CA . TYR A 1 179 ? -23.484 10.578 17.484 1 93.19 179 TYR A CA 1
ATOM 1429 C C . TYR A 1 179 ? -24.219 11.828 17.984 1 93.19 179 TYR A C 1
ATOM 1431 O O . TYR A 1 179 ? -25.438 11.914 17.906 1 93.19 179 TYR A O 1
ATOM 1439 N N . SER A 1 180 ? -23.438 12.789 18.406 1 90.69 180 SER A N 1
ATOM 1440 C CA . SER A 1 180 ? -24.062 13.961 19.016 1 90.69 180 SER A CA 1
ATOM 1441 C C . SER A 1 180 ? -24.312 15.055 17.984 1 90.69 180 SER A C 1
ATOM 1443 O O . SER A 1 180 ? -25.062 15.984 18.234 1 90.69 180 SER A O 1
ATOM 1445 N N . SER A 1 181 ? -23.844 14.914 16.859 1 89.94 181 SER A N 1
ATOM 1446 C CA . SER A 1 181 ? -23.953 15.953 15.852 1 89.94 181 SER A CA 1
ATOM 1447 C C . SER A 1 181 ? -25.312 15.891 15.141 1 89.94 181 SER A C 1
ATOM 1449 O O . SER A 1 181 ? -25.938 14.828 15.086 1 89.94 181 SER A O 1
ATOM 1451 N N . LYS A 1 182 ? -25.781 17.062 14.625 1 91.44 182 LYS A N 1
ATOM 1452 C CA . LYS A 1 182 ? -26.969 17.125 13.789 1 91.44 182 LYS A CA 1
ATOM 1453 C C . LYS A 1 182 ? -26.688 16.609 12.383 1 91.44 182 LYS A C 1
ATOM 1455 O O . LYS A 1 182 ? -25.531 16.547 11.961 1 91.44 182 LYS A O 1
ATOM 1460 N N . PRO A 1 183 ? -27.703 16.156 11.727 1 93.31 183 PRO A N 1
ATOM 1461 C CA . PRO A 1 183 ? -27.484 15.68 10.359 1 93.31 183 PRO A CA 1
ATOM 1462 C C . PRO A 1 183 ? -26.859 16.734 9.453 1 93.31 183 PRO A C 1
ATOM 1464 O O . PRO A 1 183 ? -27.328 17.875 9.414 1 93.31 183 PRO A O 1
ATOM 1467 N N . GLN A 1 184 ? -25.844 16.375 8.953 1 93 184 GLN A N 1
ATOM 1468 C CA . GLN A 1 184 ? -25.125 17.266 8.039 1 93 184 GLN A CA 1
ATOM 1469 C C . GLN A 1 184 ? -25.234 16.781 6.598 1 93 184 GLN A C 1
ATOM 1471 O O . GLN A 1 184 ? -25.219 15.578 6.34 1 93 184 GLN A O 1
ATOM 1476 N N . PRO A 1 185 ? -25.281 17.641 5.645 1 94.06 185 PRO A N 1
ATOM 1477 C CA . PRO A 1 185 ? -25.516 17.266 4.246 1 94.06 185 PRO A CA 1
ATOM 1478 C C . PRO A 1 185 ? -24.391 16.391 3.682 1 94.06 185 PRO A C 1
ATOM 1480 O O . PRO A 1 185 ? -24.656 15.5 2.863 1 94.06 185 PRO A O 1
ATOM 1483 N N . HIS A 1 186 ? -23.188 16.578 4.098 1 93.81 186 HIS A N 1
ATOM 1484 C CA . HIS A 1 186 ? -22.062 15.867 3.502 1 93.81 186 HIS A CA 1
ATOM 1485 C C . HIS A 1 186 ? -22.094 14.391 3.869 1 93.81 186 HIS A C 1
ATOM 1487 O O . HIS A 1 186 ? -21.469 13.562 3.199 1 93.81 186 HIS A O 1
ATOM 1493 N N . GLU A 1 187 ? -22.828 14 4.945 1 93.88 187 GLU A N 1
ATOM 1494 C CA . GLU A 1 187 ? -22.922 12.602 5.363 1 93.88 187 GLU A CA 1
ATOM 1495 C C . GLU A 1 187 ? -23.875 11.82 4.469 1 93.88 187 GLU A C 1
ATOM 1497 O O . GLU A 1 187 ? -23.812 10.586 4.422 1 93.88 187 GLU A O 1
ATOM 1502 N N . PHE A 1 188 ? -24.781 12.609 3.721 1 96.75 188 PHE A N 1
ATOM 1503 C CA . PHE A 1 188 ? -25.828 11.961 2.922 1 96.75 188 PHE A CA 1
ATOM 1504 C C . PHE A 1 188 ? -25.531 12.125 1.434 1 96.75 188 PHE A C 1
ATOM 1506 O O . PHE A 1 188 ? -26.359 11.75 0.595 1 96.75 188 PHE A O 1
ATOM 1513 N N . THR A 1 189 ? -24.406 12.742 1.128 1 96.56 189 THR A N 1
ATOM 1514 C CA . THR A 1 189 ? -24.156 13.086 -0.269 1 96.56 189 THR A CA 1
ATOM 1515 C C . THR A 1 189 ? -22.828 12.523 -0.748 1 96.56 189 THR A C 1
ATOM 1517 O O . THR A 1 189 ? -21.859 12.461 0.02 1 96.56 189 THR A O 1
ATOM 1520 N N . LEU A 1 190 ? -22.828 12.031 -1.963 1 96.25 190 LEU A N 1
ATOM 1521 C CA . LEU A 1 190 ? -21.609 11.531 -2.615 1 96.25 190 LEU A CA 1
ATOM 1522 C C . LEU A 1 190 ? -21.328 12.312 -3.893 1 96.25 190 LEU A C 1
ATOM 1524 O O . LEU A 1 190 ? -22.25 12.82 -4.535 1 96.25 190 LEU A O 1
ATOM 1528 N N . LEU A 1 191 ? -20.109 12.484 -4.172 1 94.31 191 LEU A N 1
ATOM 1529 C CA . LEU A 1 191 ? -19.703 13.023 -5.461 1 94.31 191 LEU A CA 1
ATOM 1530 C C . LEU A 1 191 ? -19.406 11.898 -6.453 1 94.31 191 LEU A C 1
ATOM 1532 O O . LEU A 1 191 ? -18.625 11 -6.16 1 94.31 191 LEU A O 1
ATOM 1536 N N . VAL A 1 192 ? -20.078 11.859 -7.48 1 93.19 192 VAL A N 1
ATOM 1537 C CA . VAL A 1 192 ? -19.906 10.859 -8.531 1 93.19 192 VAL A CA 1
ATOM 1538 C C . VAL A 1 192 ? -19.219 11.492 -9.734 1 93.19 192 VAL A C 1
ATOM 1540 O O . VAL A 1 192 ? -19.688 12.516 -10.25 1 93.19 192 VAL A O 1
ATOM 1543 N N . ARG A 1 193 ? -18.156 10.867 -10.195 1 90.06 193 ARG A N 1
ATOM 1544 C CA . ARG A 1 193 ? -17.406 11.375 -11.336 1 90.06 193 ARG A CA 1
ATOM 1545 C C . ARG A 1 193 ? -17.297 10.312 -12.43 1 90.06 193 ARG A C 1
ATOM 1547 O O . ARG A 1 193 ? -17.5 9.125 -12.18 1 90.06 193 ARG A O 1
ATOM 1554 N N . GLY A 1 194 ? -16.906 10.727 -13.617 1 87.81 194 GLY A N 1
ATOM 1555 C CA . GLY A 1 194 ? -16.734 9.82 -14.742 1 87.81 194 GLY A CA 1
ATOM 1556 C C . GLY A 1 194 ? -18.031 9.219 -15.227 1 87.81 194 GLY A C 1
ATOM 1557 O O . GLY A 1 194 ? -18.125 8 -15.43 1 87.81 194 GLY A O 1
ATOM 1558 N N . ILE A 1 195 ? -19.078 10 -15.281 1 91.62 195 ILE A N 1
ATOM 1559 C CA . ILE A 1 195 ? -20.391 9.547 -15.719 1 91.62 195 ILE A CA 1
ATOM 1560 C C . ILE A 1 195 ? -20.406 9.367 -17.234 1 91.62 195 ILE A C 1
ATOM 1562 O O . ILE A 1 195 ? -20.109 10.305 -17.984 1 91.62 195 ILE A O 1
ATOM 1566 N N . PRO A 1 196 ? -20.594 8.125 -17.625 1 90.25 196 PRO A N 1
ATOM 1567 C CA . PRO A 1 196 ? -20.688 7.902 -19.062 1 90.25 196 PRO A CA 1
ATOM 1568 C C . PRO A 1 196 ? -22 8.406 -19.656 1 90.25 196 PRO A C 1
ATOM 1570 O O . PRO A 1 196 ? -23.031 7.766 -19.5 1 90.25 196 PRO A O 1
ATOM 1573 N N . VAL A 1 197 ? -22 9.539 -20.328 1 90.38 197 VAL A N 1
ATOM 1574 C CA . VAL A 1 197 ? -23.203 10.109 -20.922 1 90.38 197 VAL A CA 1
ATOM 1575 C C . VAL A 1 197 ? -23.328 9.617 -22.359 1 90.38 197 VAL A C 1
ATOM 1577 O O . VAL A 1 197 ? -22.484 9.93 -23.219 1 90.38 197 VAL A O 1
ATOM 1580 N N . PRO A 1 198 ? -24.344 8.812 -22.562 1 88.19 198 PRO A N 1
ATOM 1581 C CA . PRO A 1 198 ? -24.578 8.398 -23.938 1 88.19 198 PRO A CA 1
ATOM 1582 C C . PRO A 1 198 ? -24.922 9.562 -24.859 1 88.19 198 PRO A C 1
ATOM 1584 O O . PRO A 1 198 ? -25.422 10.594 -24.391 1 88.19 198 PRO A O 1
ATOM 1587 N N . PRO A 1 199 ? -24.641 9.312 -26.141 1 87.56 199 PRO A N 1
ATOM 1588 C CA . PRO A 1 199 ? -24.984 10.383 -27.078 1 87.56 199 PRO A CA 1
ATOM 1589 C C . PRO A 1 199 ? -26.484 10.68 -27.109 1 87.56 199 PRO A C 1
ATOM 1591 O O . PRO A 1 199 ? -27.297 9.758 -27.156 1 87.56 199 PRO A O 1
ATOM 1594 N N . GLY A 1 200 ? -26.906 11.891 -26.844 1 82.31 200 GLY A N 1
ATOM 1595 C CA . GLY A 1 200 ? -28.297 12.305 -26.922 1 82.31 200 GLY A CA 1
ATOM 1596 C C . GLY A 1 200 ? -28.938 12.461 -25.562 1 82.31 200 GLY A C 1
ATOM 1597 O O . GLY A 1 200 ? -30.062 12.938 -25.453 1 82.31 200 GLY A O 1
ATOM 1598 N N . SER A 1 201 ? -28.25 12 -24.531 1 87.5 201 SER A N 1
ATOM 1599 C CA . SER A 1 201 ? -28.812 12.133 -23.188 1 87.5 201 SER A CA 1
ATOM 1600 C C . SER A 1 201 ? -28.047 13.172 -22.375 1 87.5 201 SER A C 1
ATOM 1602 O O . SER A 1 201 ? -26.938 13.562 -22.734 1 87.5 201 SER A O 1
ATOM 1604 N N . THR A 1 202 ? -28.75 13.703 -21.438 1 87.62 202 THR A N 1
ATOM 1605 C CA . THR A 1 202 ? -28.125 14.664 -20.547 1 87.62 202 THR A CA 1
ATOM 1606 C C . THR A 1 202 ? -27.531 13.969 -19.312 1 87.62 202 THR A C 1
ATOM 1608 O O . THR A 1 202 ? -27.891 12.82 -19.031 1 87.62 202 THR A O 1
ATOM 1611 N N . CYS A 1 203 ? -26.594 14.594 -18.672 1 89.62 203 CYS A N 1
ATOM 1612 C CA . CYS A 1 203 ? -25.969 14.047 -17.469 1 89.62 203 CYS A CA 1
ATOM 1613 C C . CYS A 1 203 ? -27 13.867 -16.359 1 89.62 203 CYS A C 1
ATOM 1615 O O . CYS A 1 203 ? -26.953 12.891 -15.602 1 89.62 203 CYS A O 1
ATOM 1617 N N . ASP A 1 204 ? -27.969 14.742 -16.328 1 90.81 204 ASP A N 1
ATOM 1618 C CA . ASP A 1 204 ? -29 14.703 -15.312 1 90.81 204 ASP A CA 1
ATOM 1619 C C . ASP A 1 204 ? -29.875 13.453 -15.461 1 90.81 204 ASP A C 1
ATOM 1621 O O . ASP A 1 204 ? -30.109 12.734 -14.484 1 90.81 204 ASP A O 1
ATOM 1625 N N . ASP A 1 205 ? -30.219 13.164 -16.641 1 93.06 205 ASP A N 1
ATOM 1626 C CA . ASP A 1 205 ? -31.047 12 -16.906 1 93.06 205 ASP A CA 1
ATOM 1627 C C . ASP A 1 205 ? -30.281 10.703 -16.672 1 93.06 205 ASP A C 1
ATOM 1629 O O . ASP A 1 205 ? -30.844 9.727 -16.156 1 93.06 205 ASP A O 1
ATOM 1633 N N . THR A 1 206 ? -29.094 10.727 -17.078 1 94.38 206 THR A N 1
ATOM 1634 C CA . THR A 1 206 ? -28.266 9.531 -16.938 1 94.38 206 THR A CA 1
ATOM 1635 C C . THR A 1 206 ? -28.062 9.18 -15.477 1 94.38 206 THR A C 1
ATOM 1637 O O . THR A 1 206 ? -28.156 8.008 -15.102 1 94.38 206 THR A O 1
ATOM 1640 N N . VAL A 1 207 ? -27.828 10.172 -14.617 1 95.25 207 VAL A N 1
ATOM 1641 C CA . VAL A 1 207 ? -27.594 9.945 -13.195 1 95.25 207 VAL A CA 1
ATOM 1642 C C . VAL A 1 207 ? -28.891 9.469 -12.531 1 95.25 207 VAL A C 1
ATOM 1644 O O . VAL A 1 207 ? -28.875 8.523 -11.742 1 95.25 207 VAL A O 1
ATOM 1647 N N . GLU A 1 208 ? -29.953 10.102 -12.891 1 95.44 208 GLU A N 1
ATOM 1648 C CA . GLU A 1 208 ? -31.25 9.727 -12.312 1 95.44 208 GLU A CA 1
ATOM 1649 C C . GLU A 1 208 ? -31.609 8.289 -12.688 1 95.44 208 GLU A C 1
ATOM 1651 O O . GLU A 1 208 ? -32.031 7.508 -11.828 1 95.44 208 GLU A O 1
ATOM 1656 N N . ARG A 1 209 ? -31.422 7.98 -13.898 1 94.94 209 ARG A N 1
ATOM 1657 C CA . ARG A 1 209 ? -31.766 6.641 -14.367 1 94.94 209 ARG A CA 1
ATOM 1658 C C . ARG A 1 209 ? -30.891 5.59 -13.695 1 94.94 209 ARG A C 1
ATOM 1660 O O . ARG A 1 209 ? -31.375 4.539 -13.281 1 94.94 209 ARG A O 1
ATOM 1667 N N . PHE A 1 210 ? -29.672 5.84 -13.57 1 95.62 210 PHE A N 1
ATOM 1668 C CA . PHE A 1 210 ? -28.719 4.891 -13.016 1 95.62 210 PHE A CA 1
ATOM 1669 C C . PHE A 1 210 ? -29.016 4.621 -11.547 1 95.62 210 PHE A C 1
ATOM 1671 O O . PHE A 1 210 ? -29.109 3.465 -11.125 1 95.62 210 PHE A O 1
ATOM 1678 N N . PHE A 1 211 ? -29.234 5.613 -10.734 1 96.25 211 PHE A N 1
ATOM 1679 C CA . PHE A 1 211 ? -29.406 5.43 -9.297 1 96.25 211 PHE A CA 1
ATOM 1680 C C . PHE A 1 211 ? -30.812 4.977 -8.969 1 96.25 211 PHE A C 1
ATOM 1682 O O . PHE A 1 211 ? -31.031 4.301 -7.961 1 96.25 211 PHE A O 1
ATOM 1689 N N . LEU A 1 212 ? -31.766 5.297 -9.828 1 95.5 212 LEU A N 1
ATOM 1690 C CA . LEU A 1 212 ? -33.125 4.762 -9.641 1 95.5 212 LEU A CA 1
ATOM 1691 C C . LEU A 1 212 ? -33.156 3.271 -9.953 1 95.5 212 LEU A C 1
ATOM 1693 O O . LEU A 1 212 ? -33.938 2.525 -9.344 1 95.5 212 LEU A O 1
ATOM 1697 N N . GLU A 1 213 ? -32.281 2.889 -10.844 1 94.69 213 GLU A N 1
ATOM 1698 C CA . GLU A 1 213 ? -32.25 1.485 -11.242 1 94.69 213 GLU A CA 1
ATOM 1699 C C . GLU A 1 213 ? -31.547 0.628 -10.203 1 94.69 213 GLU A C 1
ATOM 1701 O O . GLU A 1 213 ? -32 -0.458 -9.859 1 94.69 213 GLU A O 1
ATOM 1706 N N . TYR A 1 214 ? -30.484 1.095 -9.633 1 93.69 214 TYR A N 1
ATOM 1707 C CA . TYR A 1 214 ? -29.641 0.236 -8.812 1 93.69 214 TYR A CA 1
ATOM 1708 C C . TYR A 1 214 ? -29.797 0.571 -7.332 1 93.69 214 TYR A C 1
ATOM 1710 O O . TYR A 1 214 ? -29.484 -0.246 -6.465 1 93.69 214 TYR A O 1
ATOM 1718 N N . HIS A 1 215 ? -30.219 1.797 -6.984 1 94.06 215 HIS A N 1
ATOM 1719 C CA . HIS A 1 215 ? -30.469 2.195 -5.602 1 94.06 215 HIS A CA 1
ATOM 1720 C C . HIS A 1 215 ? -31.828 2.867 -5.461 1 94.06 215 HIS A C 1
ATOM 1722 O O . HIS A 1 215 ? -31.922 3.971 -4.918 1 94.06 215 HIS A O 1
ATOM 1728 N N . PRO A 1 216 ? -32.844 2.25 -5.777 1 92.56 216 PRO A N 1
ATOM 1729 C CA . PRO A 1 216 ? -34.156 2.891 -5.797 1 92.56 216 PRO A CA 1
ATOM 1730 C C . PRO A 1 216 ? -34.656 3.262 -4.402 1 92.56 216 PRO A C 1
ATOM 1732 O O . PRO A 1 216 ? -35.312 4.301 -4.227 1 92.56 216 PRO A O 1
ATOM 1735 N N . SER A 1 217 ? -34.344 2.541 -3.436 1 90.44 217 SER A N 1
ATOM 1736 C CA . SER A 1 217 ? -34.906 2.764 -2.104 1 90.44 217 SER A CA 1
ATOM 1737 C C . SER A 1 217 ? -34.125 3.834 -1.353 1 90.44 217 SER A C 1
ATOM 1739 O O . SER A 1 217 ? -34.656 4.484 -0.452 1 90.44 217 SER A O 1
ATOM 1741 N N . THR A 1 218 ? -32.906 4.07 -1.702 1 93 218 THR A N 1
ATOM 1742 C CA . THR A 1 218 ? -32.062 4.953 -0.907 1 93 218 THR A CA 1
ATOM 1743 C C . THR A 1 218 ? -31.766 6.25 -1.661 1 93 218 THR A C 1
ATOM 1745 O O . THR A 1 218 ? -31.391 7.258 -1.057 1 93 218 THR A O 1
ATOM 1748 N N . TYR A 1 219 ? -32 6.312 -2.963 1 96.25 219 TYR A N 1
ATOM 1749 C CA . TYR A 1 219 ? -31.719 7.488 -3.779 1 96.25 219 TYR A CA 1
ATOM 1750 C C . TYR A 1 219 ? -32.688 8.609 -3.482 1 96.25 219 TYR A C 1
ATOM 1752 O O . TYR A 1 219 ? -33.906 8.375 -3.371 1 96.25 219 TYR A O 1
ATOM 1760 N N . LEU A 1 220 ? -32.25 9.852 -3.25 1 95.88 220 LEU A N 1
ATOM 1761 C CA . LEU A 1 220 ? -33.094 11 -2.975 1 95.88 220 LEU A CA 1
ATOM 1762 C C . LEU A 1 220 ? -33.094 11.984 -4.141 1 95.88 220 LEU A C 1
ATOM 1764 O O . LEU A 1 220 ? -34.094 12.141 -4.836 1 95.88 220 LEU A O 1
ATOM 1768 N N . SER A 1 221 ? -31.891 12.664 -4.332 1 95.25 221 SER A N 1
ATOM 1769 C CA . SER A 1 221 ? -31.766 13.656 -5.395 1 95.25 221 SER A CA 1
ATOM 1770 C C . SER A 1 221 ? -30.312 13.789 -5.863 1 95.25 221 SER A C 1
ATOM 1772 O O . SER A 1 221 ? -29.422 13.148 -5.316 1 95.25 221 SER A O 1
ATOM 1774 N N . HIS A 1 222 ? -30.109 14.484 -6.984 1 94.62 222 HIS A N 1
ATOM 1775 C CA . HIS A 1 222 ? -28.766 14.734 -7.48 1 94.62 222 HIS A CA 1
ATOM 1776 C C . HIS A 1 222 ? -28.641 16.156 -8.016 1 94.62 222 HIS A C 1
ATOM 1778 O O . HIS A 1 222 ? -29.641 16.812 -8.297 1 94.62 222 HIS A O 1
ATOM 1784 N N . SER A 1 223 ? -27.516 16.719 -7.93 1 91.31 223 SER A N 1
ATOM 1785 C CA . SER A 1 223 ? -27.172 18.016 -8.5 1 91.31 223 SER A CA 1
ATOM 1786 C C . SER A 1 223 ? -25.953 17.906 -9.422 1 91.31 223 SER A C 1
ATOM 1788 O O . SER A 1 223 ? -24.875 17.531 -8.984 1 91.31 223 SER A O 1
ATOM 1790 N N . VAL A 1 224 ? -26.172 18.188 -10.711 1 89.12 224 VAL A N 1
ATOM 1791 C CA . VAL A 1 224 ? -25.094 18.094 -11.688 1 89.12 224 VAL A CA 1
ATOM 1792 C C . VAL A 1 224 ? -24.172 19.297 -11.562 1 89.12 224 VAL A C 1
ATOM 1794 O O . VAL A 1 224 ? -24.641 20.422 -11.344 1 89.12 224 VAL A O 1
ATOM 1797 N N . VAL A 1 225 ? -22.875 19 -11.656 1 84.94 225 VAL A N 1
ATOM 1798 C CA . VAL A 1 225 ? -21.875 20.062 -11.555 1 84.94 225 VAL A CA 1
ATOM 1799 C C . VAL A 1 225 ? -21.703 20.719 -12.914 1 84.94 225 VAL A C 1
ATOM 1801 O O . VAL A 1 225 ? -21.656 20.047 -13.945 1 84.94 225 VAL A O 1
ATOM 1804 N N . ARG A 1 226 ? -21.688 22.031 -12.898 1 79.56 226 ARG A N 1
ATOM 1805 C CA . ARG A 1 226 ? -21.531 22.797 -14.133 1 79.56 226 ARG A CA 1
ATOM 1806 C C . ARG A 1 226 ? -20.203 23.562 -14.125 1 79.56 226 ARG A C 1
ATOM 1808 O O . ARG A 1 226 ? -19.656 23.859 -13.062 1 79.56 226 ARG A O 1
ATOM 1815 N N . ARG A 1 227 ? -19.578 23.734 -15.344 1 74.06 227 ARG A N 1
ATOM 1816 C CA . ARG A 1 227 ? -18.312 24.438 -15.469 1 74.06 227 ARG A CA 1
ATOM 1817 C C . ARG A 1 227 ? -18.469 25.922 -15.141 1 74.06 227 ARG A C 1
ATOM 1819 O O . ARG A 1 227 ? -19.016 26.688 -15.938 1 74.06 227 ARG A O 1
ATOM 1826 N N . SER A 1 228 ? -18.141 26.25 -13.906 1 70.19 228 SER A N 1
ATOM 1827 C CA . SER A 1 228 ? -18.391 27.641 -13.5 1 70.19 228 SER A CA 1
ATOM 1828 C C . SER A 1 228 ? -17.078 28.406 -13.328 1 70.19 228 SER A C 1
ATOM 1830 O O . SER A 1 228 ? -17.047 29.422 -12.625 1 70.19 228 SER A O 1
ATOM 1832 N N . HIS A 1 229 ? -16.016 27.891 -13.992 1 71.44 229 HIS A N 1
ATOM 1833 C CA . HIS A 1 229 ? -14.758 28.594 -13.742 1 71.44 229 HIS A CA 1
ATOM 1834 C C . HIS A 1 229 ? -14.828 30.031 -14.234 1 71.44 229 HIS A C 1
ATOM 1836 O O . HIS A 1 229 ? -14.461 30.953 -13.508 1 71.44 229 HIS A O 1
ATOM 1842 N N . LYS A 1 230 ? -15.336 30.266 -15.477 1 74.25 230 LYS A N 1
ATOM 1843 C CA . LYS A 1 230 ? -15.445 31.609 -16.047 1 74.25 230 LYS A CA 1
ATOM 1844 C C . LYS A 1 230 ? -16.438 32.469 -15.25 1 74.25 230 LYS A C 1
ATOM 1846 O O . LYS A 1 230 ? -16.188 33.625 -15.008 1 74.25 230 LYS A O 1
ATOM 1851 N N . LEU A 1 231 ? -17.438 31.766 -14.781 1 76.31 231 LEU A N 1
ATOM 1852 C CA . LEU A 1 231 ? -18.453 32.469 -14.008 1 76.31 231 LEU A CA 1
ATOM 1853 C C . LEU A 1 231 ? -17.906 32.906 -12.656 1 76.31 231 LEU A C 1
ATOM 1855 O O . LEU A 1 231 ? -18.156 34.031 -12.211 1 76.31 231 LEU A O 1
ATOM 1859 N N . GLN A 1 232 ? -17.109 32.094 -12.078 1 75.19 232 GLN A N 1
ATOM 1860 C CA . GLN A 1 232 ? -16.531 32.406 -10.773 1 75.19 232 GLN A CA 1
ATOM 1861 C C . GLN A 1 232 ? -15.57 33.594 -10.883 1 75.19 232 GLN A C 1
ATOM 1863 O O . GLN A 1 232 ? -15.531 34.438 -9.992 1 75.19 232 GLN A O 1
ATOM 1868 N N . SER A 1 233 ? -14.867 33.594 -11.953 1 77.81 233 SER A N 1
ATOM 1869 C CA . SER A 1 233 ? -13.953 34.688 -12.148 1 77.81 233 SER A CA 1
ATOM 1870 C C . SER A 1 233 ? -14.711 36 -12.367 1 77.81 233 SER A C 1
ATOM 1872 O O . SER A 1 233 ? -14.32 37.062 -11.844 1 77.81 233 SER A O 1
ATOM 1874 N N . LEU A 1 234 ? -15.805 35.938 -13.031 1 79.31 234 LEU A N 1
ATOM 1875 C CA . LEU A 1 234 ? -16.609 37.094 -13.297 1 79.31 234 LEU A CA 1
ATOM 1876 C C . LEU A 1 234 ? -17.297 37.594 -12.031 1 79.31 234 LEU A C 1
ATOM 1878 O O . LEU A 1 234 ? -17.391 38.812 -11.797 1 79.31 234 LEU A O 1
ATOM 1882 N N . VAL A 1 235 ? -17.672 36.656 -11.242 1 76.88 235 VAL A N 1
ATOM 1883 C CA . VAL A 1 235 ? -18.344 37 -9.992 1 76.88 235 VAL A CA 1
ATOM 1884 C C . VAL A 1 235 ? -17.344 37.656 -9.039 1 76.88 235 VAL A C 1
ATOM 1886 O O . VAL A 1 235 ? -17.672 38.625 -8.359 1 76.88 235 VAL A O 1
ATOM 1889 N N . THR A 1 236 ? -16.219 37.125 -9.031 1 76.69 236 THR A N 1
ATOM 1890 C CA . THR A 1 236 ? -15.188 37.688 -8.18 1 76.69 236 THR A CA 1
ATOM 1891 C C . THR A 1 236 ? -14.82 39.094 -8.656 1 76.69 236 THR A C 1
ATOM 1893 O O . THR A 1 236 ? -14.602 40 -7.844 1 76.69 236 THR A O 1
ATOM 1896 N N . ASP A 1 237 ? -14.773 39.219 -9.938 1 78.88 237 ASP A N 1
ATOM 1897 C CA . ASP A 1 237 ? -14.5 40.562 -10.508 1 78.88 237 ASP A CA 1
ATOM 1898 C C . ASP A 1 237 ? -15.625 41.531 -10.18 1 78.88 237 ASP A C 1
ATOM 1900 O O . ASP A 1 237 ? -15.367 42.688 -9.867 1 78.88 237 ASP A O 1
ATOM 1904 N N . ALA A 1 238 ? -16.766 41 -10.266 1 79 238 ALA A N 1
ATOM 1905 C CA . ALA A 1 238 ? -17.922 41.812 -9.961 1 79 238 ALA A CA 1
ATOM 1906 C C . ALA A 1 238 ? -17.906 42.25 -8.492 1 79 238 ALA A C 1
ATOM 1908 O O . ALA A 1 238 ? -18.188 43.406 -8.172 1 79 238 ALA A O 1
ATOM 1909 N N . ASP A 1 239 ? -17.562 41.344 -7.695 1 76.56 239 ASP A N 1
ATOM 1910 C CA . ASP A 1 239 ? -17.531 41.625 -6.262 1 76.56 239 ASP A CA 1
ATOM 1911 C C . ASP A 1 239 ? -16.438 42.656 -5.93 1 76.56 239 ASP A C 1
ATOM 1913 O O . ASP A 1 239 ? -16.656 43.531 -5.102 1 76.56 239 ASP A O 1
ATOM 1917 N N . THR A 1 240 ? -15.383 42.5 -6.574 1 76.94 240 THR A N 1
ATOM 1918 C CA . THR A 1 240 ? -14.289 43.406 -6.348 1 76.94 240 THR A CA 1
ATOM 1919 C C . THR A 1 240 ? -14.656 44.812 -6.828 1 76.94 240 THR A C 1
ATOM 1921 O O . THR A 1 240 ? -14.359 45.812 -6.16 1 76.94 240 THR A O 1
ATOM 1924 N N . LEU A 1 241 ? -15.328 44.844 -7.953 1 77.5 241 LEU A N 1
ATOM 1925 C CA . LEU A 1 241 ? -15.734 46.125 -8.508 1 77.5 241 LEU A CA 1
ATOM 1926 C C . LEU A 1 241 ? -16.859 46.75 -7.676 1 77.5 241 LEU A C 1
ATOM 1928 O O . LEU A 1 241 ? -16.891 47.969 -7.504 1 77.5 241 LEU A O 1
ATOM 1932 N N . TYR A 1 242 ? -17.688 45.906 -7.234 1 78 242 TYR A N 1
ATOM 1933 C CA . TYR A 1 242 ? -18.766 46.375 -6.379 1 78 242 TYR A CA 1
ATOM 1934 C C . TYR A 1 242 ? -18.219 47 -5.105 1 78 242 TYR A C 1
ATOM 1936 O O . TYR A 1 242 ? -18.688 48.062 -4.684 1 78 242 TYR A O 1
ATOM 1944 N N . LYS A 1 243 ? -17.312 46.406 -4.625 1 75.31 243 LYS A N 1
ATOM 1945 C CA . LYS A 1 243 ? -16.688 46.906 -3.416 1 75.31 243 LYS A CA 1
ATOM 1946 C C . LYS A 1 243 ? -15.992 48.25 -3.689 1 75.31 243 LYS A C 1
ATOM 1948 O O . LYS A 1 243 ? -16.062 49.188 -2.879 1 75.31 243 LYS A O 1
ATOM 1953 N N . LYS A 1 244 ? -15.422 48.281 -4.809 1 74.62 244 LYS A N 1
ATOM 1954 C CA . LYS A 1 244 ? -14.75 49.531 -5.203 1 74.62 244 LYS A CA 1
ATOM 1955 C C . LYS A 1 244 ? -15.75 50.656 -5.406 1 74.62 244 LYS A C 1
ATOM 1957 O O . LYS A 1 244 ? -15.523 51.781 -4.969 1 74.62 244 LYS A O 1
ATOM 1962 N N . VAL A 1 245 ? -16.844 50.344 -6.008 1 78.38 245 VAL A N 1
ATOM 1963 C CA . VAL A 1 245 ? -17.875 51.344 -6.293 1 78.38 245 VAL A CA 1
ATOM 1964 C C . VAL A 1 245 ? -18.5 51.812 -4.984 1 78.38 245 VAL 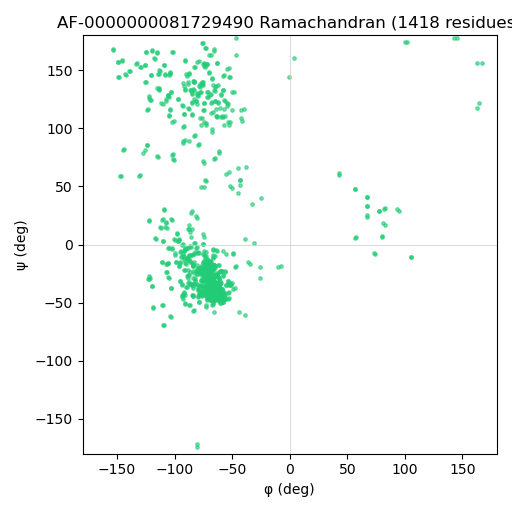A C 1
ATOM 1966 O O . VAL A 1 245 ? -18.734 53 -4.801 1 78.38 245 VAL A O 1
ATOM 1969 N N . THR A 1 246 ? -18.766 50.906 -4.105 1 73.69 246 THR A N 1
ATOM 1970 C CA . THR A 1 246 ? -19.359 51.25 -2.824 1 73.69 246 THR A CA 1
ATOM 1971 C C . THR A 1 246 ? -18.422 52.094 -1.983 1 73.69 246 THR A C 1
ATOM 1973 O O . THR A 1 246 ? -18.844 53 -1.277 1 73.69 246 THR A O 1
ATOM 1976 N N . HIS A 1 247 ? -17.219 51.844 -2.131 1 72.12 247 HIS A N 1
ATOM 1977 C CA . HIS A 1 247 ? -16.219 52.625 -1.424 1 72.12 247 HIS A CA 1
ATOM 1978 C C . HIS A 1 247 ? -16.125 54.031 -1.968 1 72.12 247 HIS A C 1
ATOM 1980 O O . HIS A 1 247 ? -16.016 55 -1.2 1 72.12 247 HIS A O 1
ATOM 1986 N N . LEU A 1 248 ? -16.203 54.094 -3.223 1 71.06 248 LEU A N 1
ATOM 1987 C CA . LEU A 1 248 ? -16.125 55.406 -3.871 1 71.06 248 LEU A CA 1
ATOM 1988 C C . LEU A 1 248 ? -17.375 56.219 -3.59 1 71.06 248 LEU A C 1
ATOM 1990 O O . LEU A 1 248 ? -17.297 57.469 -3.434 1 71.06 248 LEU A O 1
ATOM 1994 N N . LYS A 1 249 ? -18.453 55.531 -3.504 1 70.88 249 LYS A N 1
ATOM 1995 C CA . LYS A 1 249 ? -19.703 56.219 -3.225 1 70.88 249 LYS A CA 1
ATOM 1996 C C . LYS A 1 249 ? -19.75 56.719 -1.784 1 70.88 249 LYS A C 1
ATOM 1998 O O . LYS A 1 249 ? -20.344 57.781 -1.501 1 70.88 249 LYS A O 1
ATOM 2003 N N . ASN A 1 250 ? -19.25 56 -0.899 1 63.12 250 ASN A N 1
ATOM 2004 C CA . ASN A 1 250 ? -19.266 56.344 0.512 1 63.12 250 ASN A CA 1
ATOM 2005 C C . ASN A 1 250 ? -18.281 57.469 0.818 1 63.12 250 ASN A C 1
ATOM 2007 O O . ASN A 1 250 ? -18.422 58.188 1.818 1 63.12 250 ASN A O 1
ATOM 2011 N N . LYS A 1 251 ? -17.266 57.531 0.122 1 58.38 251 LYS A N 1
ATOM 2012 C CA . LYS A 1 251 ? -16.375 58.656 0.28 1 58.38 251 LYS A CA 1
ATOM 2013 C C . LYS A 1 251 ? -17.047 59.969 -0.16 1 58.38 251 LYS A C 1
ATOM 2015 O O . LYS A 1 251 ? -17.422 60.094 -1.323 1 58.38 251 LYS A O 1
ATOM 2020 N N . ASN A 1 252 ? -17.922 60.438 0.591 1 48.78 252 ASN A N 1
ATOM 2021 C CA . ASN A 1 252 ? -18.688 61.688 0.442 1 48.78 252 ASN A CA 1
ATOM 2022 C C . ASN A 1 252 ? -17.844 62.781 -0.197 1 48.78 252 ASN A C 1
ATOM 2024 O O . ASN A 1 252 ? -18.234 63.969 -0.204 1 48.78 252 ASN A O 1
ATOM 2028 N N . ASP A 1 253 ? -16.438 62.719 -0.266 1 51.31 253 ASP A N 1
ATOM 2029 C CA . ASP A 1 253 ? -15.812 63.969 -0.71 1 51.31 253 ASP A CA 1
ATOM 2030 C C . ASP A 1 253 ? -15.992 64.188 -2.213 1 51.31 253 ASP A C 1
ATOM 2032 O O . ASP A 1 253 ? -15.602 63.312 -3.01 1 51.31 253 ASP A O 1
ATOM 2036 N N . ALA A 1 254 ? -16.828 65.062 -2.705 1 49.28 254 ALA A N 1
ATOM 2037 C CA . ALA A 1 254 ? -17.391 65.625 -3.943 1 49.28 254 ALA A CA 1
ATOM 2038 C C . ALA A 1 254 ? -16.312 65.75 -5.02 1 49.28 254 ALA A C 1
ATOM 2040 O O . ALA A 1 254 ? -16.562 65.438 -6.191 1 49.28 254 ALA A O 1
ATOM 2041 N N . PRO A 1 255 ? -15.234 66.562 -4.715 1 48.78 255 PRO A N 1
ATOM 2042 C CA . PRO A 1 255 ? -14.492 67.125 -5.855 1 48.78 255 PRO A CA 1
ATOM 2043 C C . PRO A 1 255 ? -13.695 66 -6.602 1 48.78 255 PRO A C 1
ATOM 2045 O O . PRO A 1 255 ? -13.25 66.25 -7.73 1 48.78 255 PRO A O 1
ATOM 2048 N N . LYS A 1 256 ? -13.211 65 -5.992 1 52.69 256 LYS A N 1
ATOM 2049 C CA . LYS A 1 256 ? -12.227 64.125 -6.605 1 52.69 256 LYS A CA 1
ATOM 2050 C C . LYS A 1 256 ? -12.906 63 -7.395 1 52.69 256 LYS A C 1
ATOM 2052 O O . LYS A 1 256 ? -12.297 61.969 -7.688 1 52.69 256 LYS A O 1
ATOM 2057 N N . ARG A 1 257 ? -14.016 63.062 -7.707 1 57.34 257 ARG A N 1
ATOM 2058 C CA . ARG A 1 257 ? -14.867 62.125 -8.43 1 57.34 257 ARG A CA 1
ATOM 2059 C C . ARG A 1 257 ? -14.562 62.125 -9.922 1 57.34 257 ARG A C 1
ATOM 2061 O O . ARG A 1 257 ? -15.094 61.344 -10.688 1 57.34 257 ARG A O 1
ATOM 2068 N N . GLN A 1 258 ? -13.852 63.156 -10.367 1 58.06 258 GLN A N 1
ATOM 2069 C CA . GLN A 1 258 ? -13.688 63.25 -11.812 1 58.06 258 GLN A CA 1
ATOM 2070 C C . GLN A 1 258 ? -12.297 62.781 -12.234 1 58.06 258 GLN A C 1
ATOM 2072 O O . GLN A 1 258 ? -11.289 63.25 -11.703 1 58.06 258 GLN A O 1
ATOM 2077 N N . THR A 1 259 ? -11.969 61.594 -12.305 1 58.03 259 THR A N 1
ATOM 2078 C CA . THR A 1 259 ? -10.68 61.219 -12.867 1 58.03 259 THR A CA 1
ATOM 2079 C C . THR A 1 259 ? -10.773 61.031 -14.383 1 58.03 259 THR A C 1
ATOM 2081 O O . THR A 1 259 ? -11.859 60.781 -14.914 1 58.03 259 THR A O 1
ATOM 2084 N N . ARG A 1 260 ? -9.797 61.5 -15.172 1 58.5 260 ARG A N 1
ATOM 2085 C CA . ARG A 1 260 ? -9.75 61.406 -16.625 1 58.5 260 ARG A CA 1
ATOM 2086 C C . ARG A 1 260 ? -9.602 59.938 -17.078 1 58.5 260 ARG A C 1
ATOM 2088 O O . ARG A 1 260 ? -8.914 59.156 -16.438 1 58.5 260 ARG A O 1
ATOM 2095 N N . ASP A 1 261 ? -10.508 59.344 -17.719 1 57.03 261 ASP A N 1
ATOM 2096 C CA . ASP A 1 261 ? -10.664 57.969 -18.219 1 57.03 261 ASP A CA 1
ATOM 2097 C C . ASP A 1 261 ? -9.43 57.531 -18.984 1 57.03 261 ASP A C 1
ATOM 2099 O O . ASP A 1 261 ? -9.43 56.469 -19.609 1 57.03 261 ASP A O 1
ATOM 2103 N N . GLY A 1 262 ? -8.398 58.344 -19.328 1 52.31 262 GLY A N 1
ATOM 2104 C CA . GLY A 1 262 ? -7.312 57.906 -20.203 1 52.31 262 GLY A CA 1
ATOM 2105 C C . GLY A 1 262 ? -6.258 57.094 -19.484 1 52.31 262 GLY A C 1
ATOM 2106 O O . GLY A 1 262 ? -6.422 56.75 -18.312 1 52.31 262 GLY A O 1
ATOM 2107 N N . PHE A 1 263 ? -5.164 56.844 -20.25 1 56.16 263 PHE A N 1
ATOM 2108 C CA . PHE A 1 263 ? -3.996 56.062 -19.812 1 56.16 263 PHE A CA 1
ATOM 2109 C C . PHE A 1 263 ? -3.342 56.719 -18.609 1 56.16 263 PHE A C 1
ATOM 2111 O O . PHE A 1 263 ? -2.941 57.906 -18.672 1 56.16 263 PHE A O 1
ATOM 2118 N N . TRP A 1 264 ? -3.184 56.312 -17.469 1 58.22 264 TRP A N 1
ATOM 2119 C CA . TRP A 1 264 ? -2.602 56.688 -16.188 1 58.22 264 TRP A CA 1
ATOM 2120 C C . TRP A 1 264 ? -3.355 57.875 -15.562 1 58.22 264 TRP A C 1
ATOM 2122 O O . TRP A 1 264 ? -2.793 58.625 -14.766 1 58.22 264 TRP A O 1
ATOM 2132 N N . GLY A 1 265 ? -4.656 58.125 -15.906 1 54 265 GLY A N 1
ATOM 2133 C CA . GLY A 1 265 ? -5.5 59.156 -15.344 1 54 265 GLY A CA 1
ATOM 2134 C C . GLY A 1 265 ? -5.145 60.562 -15.844 1 54 265 GLY A C 1
ATOM 2135 O O . GLY A 1 265 ? -5.695 61.531 -15.367 1 54 265 GLY A O 1
ATOM 2136 N N . LEU A 1 266 ? -4.016 60.719 -16.594 1 58.84 266 LEU A N 1
ATOM 2137 C CA . LEU A 1 266 ? -3.518 62.031 -16.953 1 58.84 266 LEU A CA 1
ATOM 2138 C C . LEU A 1 266 ? -4.207 62.562 -18.203 1 58.84 266 LEU A C 1
ATOM 2140 O O . LEU A 1 266 ? -4.32 63.781 -18.391 1 58.84 266 LEU A O 1
ATOM 2144 N N . PHE A 1 267 ? -4.383 61.594 -19.297 1 58.5 267 PHE A N 1
ATOM 2145 C CA . PHE A 1 267 ? -4.895 62.031 -20.594 1 58.5 267 PHE A CA 1
ATOM 2146 C C . PHE A 1 267 ? -6.285 61.469 -20.844 1 58.5 267 PHE A C 1
ATOM 2148 O O . PHE A 1 267 ? -6.625 60.375 -20.344 1 58.5 267 PHE A O 1
ATOM 2155 N N . GLY A 1 268 ? -7.488 62.156 -21.094 1 55.94 268 GLY A N 1
ATOM 2156 C CA . GLY A 1 268 ? -8.805 61.75 -21.562 1 55.94 268 GLY A CA 1
ATOM 2157 C C . GLY A 1 268 ? -9.938 62.5 -20.891 1 55.94 268 GLY A C 1
ATOM 2158 O O . GLY A 1 268 ? -9.703 63.469 -20.141 1 55.94 268 GLY A O 1
ATOM 2159 N N . ARG A 1 269 ? -11.156 62.281 -21.234 1 62.78 269 ARG A N 1
ATOM 2160 C CA . ARG A 1 269 ? -12.336 63.031 -20.797 1 62.78 269 ARG A CA 1
ATOM 2161 C C . ARG A 1 269 ? -12.594 62.844 -19.312 1 62.78 269 ARG A C 1
ATOM 2163 O O . ARG A 1 269 ? -12.305 61.781 -18.75 1 62.78 269 ARG A O 1
ATOM 2170 N N . LYS A 1 270 ? -12.883 63.781 -18.672 1 60.88 270 LYS A N 1
ATOM 2171 C CA . LYS A 1 270 ? -13.203 63.812 -17.25 1 60.88 270 LYS A CA 1
ATOM 2172 C C . LYS A 1 270 ? -14.43 62.969 -16.938 1 60.88 270 LYS A C 1
ATOM 2174 O O . LYS A 1 270 ? -15.508 63.219 -17.484 1 60.88 270 LYS A O 1
ATOM 2179 N N . VAL A 1 271 ? -14.281 61.781 -16.875 1 64.19 271 VAL A N 1
ATOM 2180 C CA . VAL A 1 271 ? -15.445 60.969 -16.562 1 64.19 271 VAL A CA 1
ATOM 2181 C C . VAL A 1 271 ? -15.531 60.75 -15.055 1 64.19 271 VAL A C 1
ATOM 2183 O O . VAL A 1 271 ? -14.508 60.75 -14.367 1 64.19 271 VAL A O 1
ATOM 2186 N N . ASP A 1 272 ? -16.688 60.875 -14.562 1 69.44 272 ASP A N 1
ATOM 2187 C CA . ASP A 1 272 ? -16.953 60.531 -13.156 1 69.44 272 ASP A CA 1
ATOM 2188 C C . ASP A 1 272 ? -16.562 59.094 -12.844 1 69.44 272 ASP A C 1
ATOM 2190 O O . ASP A 1 272 ? -17.047 58.156 -13.484 1 69.44 272 ASP A O 1
ATOM 2194 N N . ILE A 1 273 ? -15.555 58.844 -12.094 1 74.06 273 ILE A N 1
ATOM 2195 C CA . ILE A 1 273 ? -14.969 57.562 -11.742 1 74.06 273 ILE A CA 1
ATOM 2196 C C . ILE A 1 273 ? -16.062 56.625 -11.234 1 74.06 273 ILE A C 1
ATOM 2198 O O . ILE A 1 273 ? -16.047 55.438 -11.523 1 74.06 273 ILE A O 1
ATOM 2202 N N . VAL A 1 274 ? -16.984 57.156 -10.578 1 77.44 274 VAL A N 1
ATOM 2203 C CA . VAL A 1 274 ? -18.047 56.344 -10.047 1 77.44 274 VAL A CA 1
ATOM 2204 C C . VAL A 1 274 ? -18.922 55.812 -11.188 1 77.44 274 VAL A C 1
ATOM 2206 O O . VAL A 1 274 ? -19.312 54.656 -11.211 1 77.44 274 VAL A O 1
ATOM 2209 N N . ASP A 1 275 ? -19.203 56.812 -12.109 1 77 275 ASP A N 1
ATOM 2210 C CA . ASP A 1 275 ? -20.047 56.406 -13.234 1 77 275 ASP A CA 1
ATOM 2211 C C . ASP A 1 275 ? -19.328 55.406 -14.125 1 77 275 ASP A C 1
ATOM 2213 O O . ASP A 1 275 ? -19.938 54.469 -14.633 1 77 275 ASP A O 1
ATOM 2217 N N . HIS A 1 276 ? -18.062 55.625 -14.219 1 77.56 276 HIS A N 1
ATOM 2218 C CA . HIS A 1 276 ? -17.281 54.688 -15.023 1 77.56 276 HIS A CA 1
ATOM 2219 C C . HIS A 1 276 ? -17.281 53.281 -14.406 1 77.56 276 HIS A C 1
ATOM 2221 O O . HIS A 1 276 ? -17.516 52.281 -15.102 1 77.56 276 HIS A O 1
ATOM 2227 N N . TYR A 1 277 ? -17.062 53.188 -13.133 1 80.44 277 TYR A N 1
ATOM 2228 C CA . TYR A 1 277 ? -17.016 51.906 -12.477 1 80.44 277 TYR A CA 1
ATOM 2229 C C . TYR A 1 277 ? -18.406 51.281 -12.383 1 80.44 277 TYR A C 1
ATOM 2231 O O . TYR A 1 277 ? -18.562 50.062 -12.414 1 80.44 277 TYR A O 1
ATOM 2239 N N . GLU A 1 278 ? -19.328 52.125 -12.336 1 79.56 278 GLU A N 1
ATOM 2240 C CA . GLU A 1 278 ? -20.703 51.594 -12.336 1 79.56 278 GLU A CA 1
ATOM 2241 C C . GLU A 1 278 ? -21.062 51 -13.688 1 79.56 278 GLU A C 1
ATOM 2243 O O . GLU A 1 278 ? -21.781 50 -13.766 1 79.56 278 GLU A O 1
ATOM 2248 N N . ARG A 1 279 ? -20.641 51.719 -14.664 1 81.38 279 ARG A N 1
ATOM 2249 C CA . ARG A 1 279 ? -20.875 51.188 -16 1 81.38 279 ARG A CA 1
ATOM 2250 C C . ARG A 1 279 ? -20.125 49.875 -16.188 1 81.38 279 ARG A C 1
ATOM 2252 O O . ARG A 1 279 ? -20.656 48.906 -16.766 1 81.38 279 ARG A O 1
ATOM 2259 N N . ARG A 1 280 ? -18.906 49.812 -15.797 1 81.62 280 ARG A N 1
ATOM 2260 C CA . ARG A 1 280 ? -18.125 48.562 -15.891 1 81.62 280 ARG A CA 1
ATOM 2261 C C . ARG A 1 280 ? -18.766 47.438 -15.078 1 81.62 280 ARG A C 1
ATOM 2263 O O . ARG A 1 280 ? -18.766 46.281 -15.5 1 81.62 280 ARG A O 1
ATOM 2270 N N . LEU A 1 281 ? -19.25 47.781 -13.898 1 86.06 281 LEU A N 1
ATOM 2271 C CA . LEU A 1 281 ? -19.969 46.812 -13.078 1 86.06 281 LEU A CA 1
ATOM 2272 C C . LEU A 1 281 ? -21.219 46.281 -13.797 1 86.06 281 LEU A C 1
ATOM 2274 O O . LEU A 1 281 ? -21.516 45.094 -13.75 1 86.06 281 LEU A O 1
ATOM 2278 N N . GLY A 1 282 ? -21.891 47.219 -14.422 1 80.94 282 GLY A N 1
ATOM 2279 C CA . GLY A 1 282 ? -23.031 46.812 -15.219 1 80.94 282 GLY A CA 1
ATOM 2280 C C . GLY A 1 282 ? -22.688 45.875 -16.344 1 80.94 282 GLY A C 1
ATOM 2281 O O . GLY A 1 282 ? -23.391 44.875 -16.578 1 80.94 282 GLY A O 1
ATOM 2282 N N . ASP A 1 283 ? -21.594 46.156 -16.922 1 83.56 283 ASP A N 1
ATOM 2283 C CA . ASP A 1 283 ? -21.125 45.312 -18 1 83.56 283 ASP A CA 1
ATOM 2284 C C . ASP A 1 283 ? -20.781 43.906 -17.484 1 83.56 283 ASP A C 1
ATOM 2286 O O . ASP A 1 283 ? -21.109 42.906 -18.094 1 83.56 283 ASP A O 1
ATOM 2290 N N . ILE A 1 284 ? -20.062 43.844 -16.422 1 86.38 284 ILE A N 1
ATOM 2291 C CA . ILE A 1 284 ? -19.656 42.562 -15.836 1 86.38 284 ILE A CA 1
ATOM 2292 C C . ILE A 1 284 ? -20.891 41.812 -15.359 1 86.38 284 ILE A C 1
ATOM 2294 O O . ILE A 1 284 ? -20.969 40.594 -15.508 1 86.38 284 ILE A O 1
ATOM 2298 N N . GLU A 1 285 ? -21.797 42.5 -14.836 1 82.88 285 GLU A N 1
ATOM 2299 C CA . GLU A 1 285 ? -23.031 41.844 -14.391 1 82.88 285 GLU A CA 1
ATOM 2300 C C . GLU A 1 285 ? -23.797 41.25 -15.57 1 82.88 285 GLU A C 1
ATOM 2302 O O . GLU A 1 285 ? -24.391 40.188 -15.445 1 82.88 285 GLU A O 1
ATOM 2307 N N . ASP A 1 286 ? -23.781 42.031 -16.609 1 80.88 286 ASP A N 1
ATOM 2308 C CA . ASP A 1 286 ? -24.406 41.5 -17.812 1 80.88 286 ASP A CA 1
ATOM 2309 C C . ASP A 1 286 ? -23.672 40.281 -18.312 1 80.88 286 ASP A C 1
ATOM 2311 O O . ASP A 1 286 ? -24.312 39.312 -18.75 1 80.88 286 ASP A O 1
ATOM 2315 N N . ASN A 1 287 ? -22.438 40.344 -18.25 1 80.75 287 ASN A N 1
ATOM 2316 C CA . ASN A 1 287 ? -21.656 39.156 -18.641 1 80.75 287 ASN A CA 1
ATOM 2317 C C . ASN A 1 287 ? -21.906 37.969 -17.703 1 80.75 287 ASN A C 1
ATOM 2319 O O . ASN A 1 287 ? -21.922 36.844 -18.156 1 80.75 287 ASN A O 1
ATOM 2323 N N . VAL A 1 288 ? -22.016 38.281 -16.453 1 82.62 288 VAL A N 1
ATOM 2324 C CA . VAL A 1 288 ? -22.312 37.219 -15.469 1 82.62 288 VAL A CA 1
ATOM 2325 C C . VAL A 1 288 ? -23.656 36.594 -15.797 1 82.62 288 VAL A C 1
ATOM 2327 O O . VAL A 1 288 ? -23.797 35.375 -15.781 1 82.62 288 VAL A O 1
ATOM 2330 N N . ARG A 1 289 ? -24.625 37.406 -16.172 1 80.25 289 ARG A N 1
ATOM 2331 C CA . ARG A 1 289 ? -25.953 36.875 -16.5 1 80.25 289 ARG A CA 1
ATOM 2332 C C . ARG A 1 289 ? -25.922 36.062 -17.781 1 80.25 289 ARG A C 1
ATOM 2334 O O . ARG A 1 289 ? -26.594 35.031 -17.875 1 80.25 289 ARG A O 1
ATOM 2341 N N . MET A 1 290 ? -25.188 36.531 -18.641 1 79.06 290 MET A N 1
ATOM 2342 C CA . MET A 1 290 ? -25.062 35.812 -19.906 1 79.06 290 MET A CA 1
ATOM 2343 C C . MET A 1 290 ? -24.391 34.438 -19.688 1 79.06 290 MET A C 1
ATOM 2345 O O . MET A 1 290 ? -24.828 33.438 -20.234 1 79.06 290 MET A O 1
ATOM 2349 N N . GLU A 1 291 ? -23.359 34.531 -18.922 1 79.56 291 GLU A N 1
ATOM 2350 C CA . GLU A 1 291 ? -22.641 33.312 -18.656 1 79.56 291 GLU A CA 1
ATOM 2351 C C . GLU A 1 291 ? -23.484 32.344 -17.797 1 79.56 291 GLU A C 1
ATOM 2353 O O . GLU A 1 291 ? -23.406 31.125 -17.969 1 79.56 291 GLU A O 1
ATOM 2358 N N . GLN A 1 292 ? -24.234 32.906 -16.953 1 76.94 292 GLN A N 1
ATOM 2359 C CA . GLN A 1 292 ? -25.109 32.062 -16.125 1 76.94 292 GLN A CA 1
ATOM 2360 C C . GLN A 1 292 ? -26.172 31.391 -16.984 1 76.94 292 GLN A C 1
ATOM 2362 O O . GLN A 1 292 ? -26.531 30.234 -16.719 1 76.94 292 GLN A O 1
ATOM 2367 N N . SER A 1 293 ? -26.625 32.031 -17.969 1 74.38 293 SER A N 1
ATOM 2368 C CA . SER A 1 293 ? -27.641 31.453 -18.844 1 74.38 293 SER A CA 1
ATOM 2369 C C . SER A 1 293 ? -27.047 30.391 -19.766 1 74.38 293 SER A C 1
ATOM 2371 O O . SER A 1 293 ? -27.734 29.438 -20.156 1 74.38 293 SER A O 1
ATOM 2373 N N . SER A 1 294 ? -25.797 30.531 -20.031 1 74.88 294 SER A N 1
ATOM 2374 C CA . SER A 1 294 ? -25.125 29.578 -20.922 1 74.88 294 SER A CA 1
ATOM 2375 C C . SER A 1 294 ? -24.625 28.359 -20.141 1 74.88 294 SER A C 1
ATOM 2377 O O . SER A 1 294 ? -24.281 27.344 -20.719 1 74.88 294 SER A O 1
ATOM 2379 N N . LEU A 1 295 ? -24.578 28.469 -18.859 1 70.69 295 LEU A N 1
ATOM 2380 C CA . LEU A 1 295 ? -24 27.438 -17.984 1 70.69 295 LEU A CA 1
ATOM 2381 C C . LEU A 1 295 ? -24.859 26.172 -18.016 1 70.69 295 LEU A C 1
ATOM 2383 O O . LEU A 1 295 ? -24.344 25.078 -17.797 1 70.69 295 LEU A O 1
ATOM 2387 N N . ALA A 1 296 ? -26.109 26.344 -18.312 1 65.75 296 ALA A N 1
ATOM 2388 C CA . ALA A 1 296 ? -26.969 25.172 -18.375 1 65.75 296 ALA A CA 1
ATOM 2389 C C . ALA A 1 296 ? -26.469 24.172 -19.406 1 65.75 296 ALA A C 1
ATOM 2391 O O . ALA A 1 296 ? -26.656 22.953 -19.25 1 65.75 296 ALA A O 1
ATOM 2392 N N . ALA A 1 297 ? -25.719 24.734 -20.312 1 63.41 297 ALA A N 1
ATOM 2393 C CA . ALA A 1 297 ? -25.281 23.875 -21.406 1 63.41 297 ALA A CA 1
ATOM 2394 C C . ALA A 1 297 ? -23.906 23.297 -21.141 1 63.41 297 ALA A C 1
ATOM 2396 O O . ALA A 1 297 ? -23.5 22.328 -21.797 1 63.41 297 ALA A O 1
ATOM 2397 N N . LYS A 1 298 ? -23.234 23.828 -20.234 1 76.56 298 LYS A N 1
ATOM 2398 C CA . LYS A 1 298 ? -21.859 23.391 -20.016 1 76.56 298 LYS A CA 1
ATOM 2399 C C . LYS A 1 298 ? -21.781 22.422 -18.828 1 76.56 298 LYS A C 1
ATOM 2401 O O . LYS A 1 298 ? -21.25 22.766 -17.781 1 76.56 298 LYS A O 1
ATOM 2406 N N . GLU A 1 299 ? -22.281 21.188 -19.047 1 76.69 299 GLU A N 1
ATOM 2407 C CA . GLU A 1 299 ? -22.297 20.172 -18 1 76.69 299 GLU A CA 1
ATOM 2408 C C . GLU A 1 299 ? -20.984 19.422 -17.922 1 76.69 299 GLU A C 1
ATOM 2410 O O . GLU A 1 299 ? -20.344 19.156 -18.953 1 76.69 299 GLU A O 1
ATOM 2415 N N . VAL A 1 300 ? -20.531 19.375 -16.719 1 81.06 300 VAL A N 1
ATOM 2416 C CA . VAL A 1 300 ? -19.375 18.516 -16.438 1 81.06 300 VAL A CA 1
ATOM 2417 C C . VAL A 1 300 ? -19.844 17.109 -16.109 1 81.06 300 VAL A C 1
ATOM 2419 O O . VAL A 1 300 ? -20.984 16.906 -15.648 1 81.06 300 VAL A O 1
ATOM 2422 N N . ARG A 1 301 ? -19.172 16.141 -16.422 1 86.81 301 ARG A N 1
ATOM 2423 C CA . ARG A 1 301 ? -19.516 14.742 -16.156 1 86.81 301 ARG A CA 1
ATOM 2424 C C . ARG A 1 301 ? -19.312 14.383 -14.695 1 86.81 301 ARG A C 1
ATOM 2426 O O . ARG A 1 301 ? -18.609 13.422 -14.383 1 86.81 301 ARG A O 1
ATOM 2433 N N . ALA A 1 302 ? -19.797 15.133 -13.797 1 89.5 302 ALA A N 1
ATOM 2434 C CA . ALA A 1 302 ? -19.766 14.93 -12.352 1 89.5 302 ALA A CA 1
ATOM 2435 C C . ALA A 1 302 ? -21.062 15.406 -11.711 1 89.5 302 ALA A C 1
ATOM 2437 O O . ALA A 1 302 ? -21.719 16.328 -12.211 1 89.5 302 ALA A O 1
ATOM 2438 N N . ALA A 1 303 ? -21.469 14.758 -10.695 1 92.31 303 ALA A N 1
ATOM 2439 C CA . ALA A 1 303 ? -22.719 15.102 -10.023 1 92.31 303 ALA A CA 1
ATOM 2440 C C . ALA A 1 303 ? -22.656 14.781 -8.531 1 92.31 303 ALA A C 1
ATOM 2442 O O . ALA A 1 303 ? -21.969 13.844 -8.125 1 92.31 303 ALA A O 1
ATOM 2443 N N . PHE A 1 304 ? -23.312 15.648 -7.73 1 94.44 304 PHE A N 1
ATOM 2444 C CA . PHE A 1 304 ? -23.531 15.344 -6.324 1 94.44 304 PHE A CA 1
ATOM 2445 C C . PHE A 1 304 ? -24.828 14.555 -6.141 1 94.44 304 PHE A C 1
ATOM 2447 O O . PHE A 1 304 ? -25.906 15.023 -6.512 1 94.44 304 PHE A O 1
ATOM 2454 N N . VAL A 1 305 ? -24.656 13.375 -5.66 1 96.62 305 VAL A N 1
ATOM 2455 C CA . VAL A 1 305 ? -25.812 12.516 -5.465 1 96.62 305 VAL A CA 1
ATOM 2456 C C . VAL A 1 305 ? -26.125 12.391 -3.973 1 96.62 305 VAL A C 1
ATOM 2458 O O . VAL A 1 305 ? -25.25 12.023 -3.182 1 96.62 305 VAL A O 1
ATOM 2461 N N . SER A 1 306 ? -27.344 12.734 -3.566 1 97.19 306 SER A N 1
ATOM 2462 C CA . SER A 1 306 ? -27.766 12.672 -2.174 1 97.19 306 SER A CA 1
ATOM 2463 C C . SER A 1 306 ? -28.672 11.461 -1.928 1 97.19 306 SER A C 1
ATOM 2465 O O . SER A 1 306 ? -29.453 11.07 -2.801 1 97.19 306 SER A O 1
ATOM 2467 N N . PHE A 1 307 ? -28.578 10.906 -0.773 1 97 307 PHE A N 1
ATOM 2468 C CA . PHE A 1 307 ? -29.328 9.719 -0.38 1 97 307 PHE A CA 1
ATOM 2469 C C . PHE A 1 307 ? -30.219 10.008 0.824 1 97 307 PHE A C 1
ATOM 2471 O O . PHE A 1 307 ? -30.031 11.016 1.509 1 97 307 PHE A O 1
ATOM 2478 N N . LYS A 1 308 ? -31.109 9.148 1.118 1 95 308 LYS A N 1
ATOM 2479 C CA . LYS A 1 308 ? -32.062 9.32 2.213 1 95 308 LYS A CA 1
ATOM 2480 C C . LYS A 1 308 ? -31.422 8.969 3.555 1 95 308 LYS A C 1
ATOM 2482 O O . LYS A 1 308 ? -31.812 9.508 4.594 1 95 308 LYS A O 1
ATOM 2487 N N . THR A 1 309 ? -30.562 8.016 3.512 1 95.38 309 THR A N 1
ATOM 2488 C CA . THR A 1 309 ? -29.875 7.578 4.727 1 95.38 309 THR A CA 1
ATOM 2489 C C . THR A 1 309 ? -28.359 7.605 4.539 1 95.38 309 THR A C 1
ATOM 2491 O O . THR A 1 309 ? -27.875 7.535 3.41 1 95.38 309 THR A O 1
ATOM 2494 N N . ARG A 1 310 ? -27.656 7.758 5.691 1 96.5 310 ARG A N 1
ATOM 2495 C CA . ARG A 1 310 ? -26.188 7.703 5.66 1 96.5 310 ARG A CA 1
ATOM 2496 C C . ARG A 1 310 ? -25.703 6.332 5.203 1 96.5 310 ARG A C 1
ATOM 2498 O O . ARG A 1 310 ? -24.719 6.23 4.473 1 96.5 310 ARG A O 1
ATOM 2505 N N . PHE A 1 311 ? -26.438 5.352 5.641 1 95.81 311 PHE A N 1
ATOM 2506 C CA . PHE A 1 311 ? -26.078 3.977 5.301 1 95.81 311 PHE A CA 1
ATOM 2507 C C . PHE A 1 311 ? -26.234 3.736 3.803 1 95.81 311 PHE A C 1
ATOM 2509 O O . PHE A 1 311 ? -25.391 3.062 3.195 1 95.81 311 PHE A O 1
ATOM 2516 N N . GLY A 1 312 ? -27.234 4.324 3.193 1 95.12 312 GLY A N 1
ATOM 2517 C CA . GLY A 1 312 ? -27.406 4.223 1.753 1 95.12 312 GLY A CA 1
ATOM 2518 C C . GLY A 1 312 ? -26.266 4.863 0.973 1 95.12 312 GLY A C 1
ATOM 2519 O O . GLY A 1 312 ? -25.812 4.316 -0.036 1 95.12 312 GLY A O 1
ATOM 2520 N N . ALA A 1 313 ? -25.844 5.977 1.459 1 96.56 313 ALA A N 1
ATOM 2521 C CA . ALA A 1 313 ? -24.703 6.641 0.829 1 96.56 313 ALA A CA 1
ATOM 2522 C C . ALA A 1 313 ? -23.438 5.809 0.974 1 96.56 313 ALA A C 1
ATOM 2524 O O . ALA A 1 313 ? -22.625 5.738 0.05 1 96.56 313 ALA A O 1
ATOM 2525 N N . ALA A 1 314 ? -23.281 5.156 2.158 1 96.31 314 ALA A N 1
ATOM 2526 C CA . ALA A 1 314 ? -22.109 4.336 2.406 1 96.31 314 ALA A CA 1
ATOM 2527 C C . ALA A 1 314 ? -22.078 3.127 1.477 1 96.31 314 ALA A C 1
ATOM 2529 O O . ALA A 1 314 ? -21 2.719 1.018 1 96.31 314 ALA A O 1
ATOM 2530 N N . ILE A 1 315 ? -23.219 2.559 1.194 1 95.75 315 ILE A N 1
ATOM 2531 C CA . ILE A 1 315 ? -23.312 1.41 0.299 1 95.75 315 ILE A CA 1
ATOM 2532 C C . ILE A 1 315 ? -22.797 1.795 -1.089 1 95.75 315 ILE A C 1
ATOM 2534 O O . ILE A 1 315 ? -22 1.075 -1.684 1 95.75 315 ILE A O 1
ATOM 2538 N N . ALA A 1 316 ? -23.219 2.938 -1.537 1 95.5 316 ALA A N 1
ATOM 2539 C CA . ALA A 1 316 ? -22.828 3.4 -2.865 1 95.5 316 ALA A CA 1
ATOM 2540 C C . ALA A 1 316 ? -21.344 3.799 -2.889 1 95.5 316 ALA A C 1
ATOM 2542 O O . ALA A 1 316 ? -20.703 3.766 -3.941 1 95.5 316 ALA A O 1
ATOM 2543 N N . LEU A 1 317 ? -20.859 4.164 -1.764 1 95.62 317 LEU A N 1
ATOM 2544 C CA . LEU A 1 317 ? -19.484 4.617 -1.665 1 95.62 317 LEU A CA 1
ATOM 2545 C C . LEU A 1 317 ? -18.516 3.434 -1.695 1 95.62 317 LEU A C 1
ATOM 2547 O O . LEU A 1 317 ? -17.484 3.488 -2.363 1 95.62 317 LEU A O 1
ATOM 2551 N N . HIS A 1 318 ? -18.828 2.342 -1.028 1 94.38 318 HIS A N 1
ATOM 2552 C CA . HIS A 1 318 ? -17.844 1.296 -0.773 1 94.38 318 HIS A CA 1
ATOM 2553 C C . HIS A 1 318 ? -17.938 0.187 -1.815 1 94.38 318 HIS A C 1
ATOM 2555 O O . HIS A 1 318 ? -17.016 -0.627 -1.945 1 94.38 318 HIS A O 1
ATOM 2561 N N . ILE A 1 319 ? -18.969 0.053 -2.527 1 93.81 319 ILE A N 1
ATOM 2562 C CA . ILE A 1 319 ? -19.109 -0.958 -3.568 1 93.81 319 ILE A CA 1
ATOM 2563 C C . ILE A 1 319 ? -18.984 -0.303 -4.941 1 93.81 319 ILE A C 1
ATOM 2565 O O . ILE A 1 319 ? -19.688 0.666 -5.242 1 93.81 319 ILE A O 1
ATOM 2569 N N . GLN A 1 320 ? -18.125 -0.856 -5.703 1 93.19 320 GLN A N 1
ATOM 2570 C CA . GLN A 1 320 ? -17.969 -0.348 -7.062 1 93.19 320 GLN A CA 1
ATOM 2571 C C . GLN A 1 320 ? -19.281 -0.422 -7.828 1 93.19 320 GLN A C 1
ATOM 2573 O O . GLN A 1 320 ? -19.953 -1.456 -7.824 1 93.19 320 GLN A O 1
ATOM 2578 N N . GLU A 1 321 ? -19.609 0.673 -8.492 1 93.56 321 GLU A N 1
ATOM 2579 C CA . GLU A 1 321 ? -20.938 0.768 -9.086 1 93.56 321 GLU A CA 1
ATOM 2580 C C . GLU A 1 321 ? -20.969 0.097 -10.461 1 93.56 321 GLU A C 1
ATOM 2582 O O . GLU A 1 321 ? -21.891 -0.667 -10.758 1 93.56 321 GLU A O 1
ATOM 2587 N N . SER A 1 322 ? -19.938 0.36 -11.242 1 92.94 322 SER A N 1
ATOM 2588 C CA . SER A 1 322 ? -20 -0.101 -12.625 1 92.94 322 SER A CA 1
ATOM 2589 C C . SER A 1 322 ? -18.938 -1.143 -12.906 1 92.94 322 SER A C 1
ATOM 2591 O O . SER A 1 322 ? -18 -1.315 -12.117 1 92.94 322 SER A O 1
ATOM 2593 N N . VAL A 1 323 ? -19.109 -1.851 -14.062 1 91.62 323 VAL A N 1
ATOM 2594 C CA . VAL A 1 323 ? -18.188 -2.875 -14.516 1 91.62 323 VAL A CA 1
ATOM 2595 C C . VAL A 1 323 ? -16.844 -2.23 -14.875 1 91.62 323 VAL A C 1
ATOM 2597 O O . VAL A 1 323 ? -15.781 -2.785 -14.578 1 91.62 323 VAL A O 1
ATOM 2600 N N . ASN A 1 324 ? -17 -1.084 -15.484 1 89.94 324 ASN A N 1
ATOM 2601 C CA . ASN A 1 324 ? -15.781 -0.309 -15.727 1 89.94 324 ASN A CA 1
ATOM 2602 C C . ASN A 1 324 ? -15.406 0.543 -14.523 1 89.94 324 ASN A C 1
ATOM 2604 O O . ASN A 1 324 ? -16.094 1.517 -14.203 1 89.94 324 ASN A O 1
ATOM 2608 N N . PRO A 1 325 ? -14.281 0.202 -13.859 1 89.94 325 PRO A N 1
ATOM 2609 C CA . PRO A 1 325 ? -13.914 0.891 -12.617 1 89.94 325 PRO A CA 1
ATOM 2610 C C . PRO A 1 325 ? -13.547 2.357 -12.844 1 89.94 325 PRO A C 1
ATOM 2612 O O . PRO A 1 325 ? -13.438 3.123 -11.883 1 89.94 325 PRO A O 1
ATOM 2615 N N . THR A 1 326 ? -13.367 2.842 -14.094 1 87.94 326 THR A N 1
ATOM 2616 C CA . THR A 1 326 ? -13.008 4.227 -14.383 1 87.94 326 THR A CA 1
ATOM 2617 C C . THR A 1 326 ? -14.25 5.082 -14.578 1 87.94 326 THR A C 1
ATOM 2619 O O . THR A 1 326 ? -14.156 6.305 -14.688 1 87.94 326 THR A O 1
ATOM 2622 N N . GLU A 1 327 ? -15.375 4.359 -14.516 1 90.06 327 GLU A N 1
ATOM 2623 C CA . GLU A 1 327 ? -16.656 5.059 -14.648 1 90.06 327 GLU A CA 1
ATOM 2624 C C . GLU A 1 327 ? -17.438 5.023 -13.344 1 90.06 327 GLU A C 1
ATOM 2626 O O . GLU A 1 327 ? -17.266 4.109 -12.531 1 90.06 327 GLU A O 1
ATOM 2631 N N . TRP A 1 328 ? -18.219 6.039 -13.109 1 91.81 328 TRP A N 1
ATOM 2632 C CA . TRP A 1 328 ? -19.062 6.16 -11.922 1 91.81 328 TRP A CA 1
ATOM 2633 C C . TRP A 1 328 ? -18.234 6.066 -10.648 1 91.81 328 TRP A C 1
ATOM 2635 O O . TRP A 1 328 ? -18.562 5.289 -9.75 1 91.81 328 TRP A O 1
ATOM 2645 N N . ILE A 1 329 ? -17.203 6.801 -10.656 1 90 329 ILE A N 1
ATOM 2646 C CA . ILE A 1 329 ? -16.344 6.824 -9.484 1 90 329 ILE A CA 1
ATOM 2647 C C . ILE A 1 329 ? -17 7.621 -8.367 1 90 329 ILE A C 1
ATOM 2649 O O . ILE A 1 329 ? -17.359 8.789 -8.555 1 90 329 ILE A O 1
ATOM 2653 N N . THR A 1 330 ? -17.203 6.977 -7.25 1 93.06 330 THR A N 1
ATOM 2654 C CA . THR A 1 330 ? -17.875 7.609 -6.121 1 93.06 330 THR A CA 1
ATOM 2655 C C . THR A 1 330 ? -16.875 8.023 -5.051 1 93.06 330 THR A C 1
ATOM 2657 O O . THR A 1 330 ? -15.938 7.277 -4.746 1 93.06 330 THR A O 1
ATOM 2660 N N . GLU A 1 331 ? -17 9.242 -4.613 1 91.94 331 GLU A N 1
ATOM 2661 C CA . GLU A 1 331 ? -16.203 9.773 -3.516 1 91.94 331 GLU A CA 1
ATOM 2662 C C . GLU A 1 331 ? -17.078 10.508 -2.504 1 91.94 331 GLU A C 1
ATOM 2664 O O . GLU A 1 331 ? -18.203 10.93 -2.828 1 91.94 331 GLU A O 1
ATOM 2669 N N . LYS A 1 332 ? -16.594 10.594 -1.302 1 92.88 332 LYS A N 1
ATOM 2670 C CA . LYS A 1 332 ? -17.344 11.336 -0.281 1 92.88 332 LYS A CA 1
ATOM 2671 C C . LYS A 1 332 ? -17.422 12.82 -0.626 1 92.88 332 LYS A C 1
ATOM 2673 O O . LYS A 1 332 ? -16.422 13.422 -1.022 1 92.88 332 LYS A O 1
ATOM 2678 N N . ALA A 1 333 ? -18.594 13.391 -0.521 1 93.31 333 ALA A N 1
ATOM 2679 C CA . ALA A 1 333 ? -18.75 14.82 -0.746 1 93.31 333 ALA A CA 1
ATOM 2680 C C . ALA A 1 333 ? -18.312 15.625 0.473 1 93.31 333 ALA A C 1
ATOM 2682 O O . ALA A 1 333 ? -18.562 15.227 1.613 1 93.31 333 ALA A O 1
ATOM 2683 N N . PRO A 1 334 ? -17.594 16.672 0.258 1 91.5 334 PRO A N 1
ATOM 2684 C CA . PRO A 1 334 ? -17.25 17.547 1.373 1 91.5 334 PRO A CA 1
ATOM 2685 C C . PRO A 1 334 ? -18.438 18.438 1.797 1 91.5 334 PRO A C 1
ATOM 2687 O O . PRO A 1 334 ? -19.5 18.375 1.185 1 91.5 334 PRO A O 1
ATOM 2690 N N . GLU A 1 335 ? -18.25 19.156 2.891 1 91.75 335 GLU A N 1
ATOM 2691 C CA . GLU A 1 335 ? -19.25 20.141 3.262 1 91.75 335 GLU A CA 1
ATOM 2692 C C . GLU A 1 335 ? -19.484 21.156 2.137 1 91.75 335 GLU A C 1
ATOM 2694 O O . GLU A 1 335 ? -18.547 21.484 1.4 1 91.75 335 GLU A O 1
ATOM 2699 N N . PRO A 1 336 ? -20.656 21.609 1.985 1 89.19 336 PRO A N 1
ATOM 2700 C CA . PRO A 1 336 ? -20.953 22.516 0.885 1 89.19 336 PRO A CA 1
ATOM 2701 C C . PRO A 1 336 ? -20.031 23.734 0.839 1 89.19 336 PRO A C 1
ATOM 2703 O O . PRO A 1 336 ? -19.641 24.172 -0.244 1 89.19 336 PRO A O 1
ATOM 2706 N N . HIS A 1 337 ? -19.609 24.219 2.008 1 86.44 337 HIS A N 1
ATOM 2707 C CA . HIS A 1 337 ? -18.734 25.391 2.047 1 86.44 337 HIS A CA 1
ATOM 2708 C C . HIS A 1 337 ? -17.281 25 1.847 1 86.44 337 HIS A C 1
ATOM 2710 O O . HIS A 1 337 ? -16.422 25.859 1.656 1 86.44 337 HIS A O 1
ATOM 2716 N N . ASP A 1 338 ? -17.062 23.688 1.847 1 88.31 338 ASP A N 1
ATOM 2717 C CA . ASP A 1 338 ? -15.695 23.172 1.729 1 88.31 338 ASP A CA 1
ATOM 2718 C C . ASP A 1 338 ? -15.398 22.719 0.3 1 88.31 338 ASP A C 1
ATOM 2720 O O . ASP A 1 338 ? -14.297 22.25 0.008 1 88.31 338 ASP A O 1
ATOM 2724 N N . VAL A 1 339 ? -16.312 22.906 -0.669 1 87.25 339 VAL A N 1
ATOM 2725 C CA . VAL A 1 339 ? -16.141 22.422 -2.037 1 87.25 339 VAL A CA 1
ATOM 2726 C C . VAL A 1 339 ? -15.227 23.375 -2.807 1 87.25 339 VAL A C 1
ATOM 2728 O O . VAL A 1 339 ? -15.391 24.594 -2.744 1 87.25 339 VAL A O 1
ATOM 2731 N N . TYR A 1 340 ? -14.188 22.859 -3.438 1 84.44 340 TYR A N 1
ATOM 2732 C CA . TYR A 1 340 ? -13.312 23.609 -4.344 1 84.44 340 TYR A CA 1
ATOM 2733 C C . TYR A 1 340 ? -13.797 23.484 -5.785 1 84.44 340 TYR A C 1
ATOM 2735 O O . TYR A 1 340 ? -13.461 22.516 -6.48 1 84.44 340 TYR A O 1
ATOM 2743 N N . TRP A 1 341 ? -14.438 24.359 -6.367 1 76.12 341 TRP A N 1
ATOM 2744 C CA . TRP A 1 341 ? -15.227 24.297 -7.594 1 76.12 341 TRP A CA 1
ATOM 2745 C C . TRP A 1 341 ? -14.328 24.375 -8.828 1 76.12 341 TRP A C 1
ATOM 2747 O O . TRP A 1 341 ? -14.648 23.812 -9.875 1 76.12 341 TRP A O 1
ATOM 2757 N N . PRO A 1 342 ? -13.148 24.891 -8.844 1 70.5 342 PRO A N 1
ATOM 2758 C CA . PRO A 1 342 ? -12.391 25.094 -10.086 1 70.5 342 PRO A CA 1
ATOM 2759 C C . PRO A 1 342 ? -11.859 23.781 -10.664 1 70.5 342 PRO A C 1
ATOM 2761 O O . PRO A 1 342 ? -11.531 23.719 -11.852 1 70.5 342 PRO A O 1
ATOM 2764 N N . PHE A 1 343 ? -11.883 22.672 -10.039 1 66.62 343 PHE A N 1
ATOM 2765 C CA . PHE A 1 343 ? -11.133 21.5 -10.469 1 66.62 343 PHE A CA 1
ATOM 2766 C C . PHE A 1 343 ? -12.055 20.469 -11.117 1 66.62 343 PHE A C 1
ATOM 2768 O O . PHE A 1 343 ? -11.586 19.516 -11.742 1 66.62 343 PHE A O 1
ATOM 2775 N N . PHE A 1 344 ? -13.359 20.531 -11.25 1 66.31 344 PHE A N 1
ATOM 2776 C CA . PHE A 1 344 ? -14.273 19.453 -11.617 1 66.31 344 PHE A CA 1
ATOM 2777 C C . PHE A 1 344 ? -14.188 19.156 -13.109 1 66.31 344 PHE A C 1
ATOM 2779 O O . PHE A 1 344 ? -14.703 18.141 -13.57 1 66.31 344 PHE A O 1
ATOM 2786 N N . THR A 1 345 ? -13.359 19.844 -13.867 1 62.84 345 THR A N 1
ATOM 2787 C CA . THR A 1 345 ? -13.344 19.625 -15.312 1 62.84 345 THR A CA 1
ATOM 2788 C C . THR A 1 345 ? -12.219 18.672 -15.703 1 62.84 345 THR A C 1
ATOM 2790 O O . THR A 1 345 ? -12.094 18.312 -16.875 1 62.84 345 THR A O 1
ATOM 2793 N N . VAL A 1 346 ? -11.648 18.125 -14.766 1 64.12 346 VAL A N 1
ATOM 2794 C CA . VAL A 1 346 ? -10.422 17.422 -15.133 1 64.12 346 VAL A CA 1
ATOM 2795 C C . VAL A 1 346 ? -10.711 15.938 -15.336 1 64.12 346 VAL A C 1
ATOM 2797 O O . VAL A 1 346 ? -11.453 15.328 -14.562 1 64.12 346 VAL A O 1
ATOM 2800 N N . SER A 1 347 ? -10.32 15.43 -16.547 1 71.19 347 SER A N 1
ATOM 2801 C CA . SER A 1 347 ? -10.445 14.016 -16.891 1 71.19 347 SER A CA 1
ATOM 2802 C C . SER A 1 347 ? -9.531 13.156 -16.031 1 71.19 347 SER A C 1
ATOM 2804 O O . SER A 1 347 ? -8.672 13.672 -15.305 1 71.19 347 SER A O 1
ATOM 2806 N N . PHE A 1 348 ? -9.781 11.898 -16.094 1 73.19 348 PHE A N 1
ATOM 2807 C CA . PHE A 1 348 ? -9.039 10.93 -15.289 1 73.19 348 PHE A CA 1
ATOM 2808 C C . PHE A 1 348 ? -7.547 10.992 -15.602 1 73.19 348 PHE A C 1
ATOM 2810 O O . PHE A 1 348 ? -6.715 11.039 -14.695 1 73.19 348 PHE A O 1
ATOM 2817 N N . ILE A 1 349 ? -7.203 11.055 -16.797 1 72.06 349 ILE A N 1
ATOM 2818 C CA . ILE A 1 349 ? -5.805 11.047 -17.203 1 72.06 349 ILE A CA 1
ATOM 2819 C C . ILE A 1 349 ? -5.137 12.359 -16.797 1 72.06 349 ILE A C 1
ATOM 2821 O O . ILE A 1 349 ? -3.986 12.359 -16.359 1 72.06 349 ILE A O 1
ATOM 2825 N N . LYS A 1 350 ? -5.871 13.414 -16.953 1 75.25 350 LYS A N 1
ATOM 2826 C CA . LYS A 1 350 ? -5.312 14.711 -16.578 1 75.25 350 LYS A CA 1
ATOM 2827 C C . LYS A 1 350 ? -5.02 14.781 -15.086 1 75.25 350 LYS A C 1
ATOM 2829 O O . LYS A 1 350 ? -4.02 15.367 -14.672 1 75.25 350 LYS A O 1
ATOM 2834 N N . ARG A 1 351 ? -5.895 14.164 -14.336 1 80.06 351 ARG A N 1
ATOM 2835 C CA . ARG A 1 351 ? -5.672 14.125 -12.891 1 80.06 351 ARG A CA 1
ATOM 2836 C C . ARG A 1 351 ? -4.438 13.297 -12.555 1 80.06 351 ARG A C 1
ATOM 2838 O O . ARG A 1 351 ? -3.66 13.664 -11.672 1 80.06 351 ARG A O 1
ATOM 2845 N N . TRP A 1 352 ? -4.297 12.32 -13.281 1 77.81 352 TRP A N 1
ATOM 2846 C CA . TRP A 1 352 ? -3.15 11.445 -13.039 1 77.81 352 TRP A CA 1
ATOM 2847 C C . TRP A 1 352 ? -1.848 12.156 -13.398 1 77.81 352 TRP A C 1
ATOM 2849 O O . TRP A 1 352 ? -0.855 12.055 -12.672 1 77.81 352 TRP A O 1
ATOM 2859 N N . ILE A 1 353 ? -1.831 12.836 -14.5 1 78.81 353 ILE A N 1
ATOM 2860 C CA . ILE A 1 353 ? -0.651 13.578 -14.938 1 78.81 353 ILE A CA 1
ATOM 2861 C C . ILE A 1 353 ? -0.337 14.688 -13.938 1 78.81 353 ILE A C 1
ATOM 2863 O O . ILE A 1 353 ? 0.829 14.938 -13.625 1 78.81 353 ILE A O 1
ATOM 2867 N N . SER A 1 354 ? -1.366 15.336 -13.445 1 85.44 354 SER A N 1
ATOM 2868 C CA . SER A 1 354 ? -1.179 16.391 -12.461 1 85.44 354 SER A CA 1
ATOM 2869 C C . SER A 1 354 ? -0.545 15.859 -11.188 1 85.44 354 SER A C 1
ATOM 2871 O O . SER A 1 354 ? 0.321 16.516 -10.594 1 85.44 354 SER A O 1
ATOM 2873 N N . LYS A 1 355 ? -1.014 14.68 -10.805 1 86.19 355 LYS A N 1
ATOM 2874 C CA . LYS A 1 355 ? -0.43 14.062 -9.617 1 86.19 355 LYS A CA 1
ATOM 2875 C C . LYS A 1 355 ? 1.059 13.789 -9.812 1 86.19 355 LYS A C 1
ATOM 2877 O O . LYS A 1 355 ? 1.86 14.008 -8.898 1 86.19 355 LYS A O 1
ATOM 2882 N N . LEU A 1 356 ? 1.456 13.406 -11.016 1 84.38 356 LEU A N 1
ATOM 2883 C CA . LEU A 1 356 ? 2.855 13.133 -11.32 1 84.38 356 LEU A CA 1
ATOM 2884 C C . LEU A 1 356 ? 3.67 14.422 -11.359 1 84.38 356 LEU A C 1
ATOM 2886 O O . LEU A 1 356 ? 4.785 14.469 -10.836 1 84.38 356 LEU A O 1
ATOM 2890 N N . VAL A 1 357 ? 3.072 15.398 -11.961 1 87.25 357 VAL A N 1
ATOM 2891 C CA . VAL A 1 357 ? 3.75 16.688 -12.07 1 87.25 357 VAL A CA 1
ATOM 2892 C C . VAL A 1 357 ? 3.992 17.266 -10.672 1 87.25 357 VAL A C 1
ATOM 2894 O O . VAL A 1 357 ? 5.07 17.781 -10.391 1 87.25 357 VAL A O 1
ATOM 2897 N N . VAL A 1 358 ? 2.963 17.156 -9.828 1 91.88 358 VAL A N 1
ATOM 2898 C CA . VAL A 1 358 ? 3.098 17.688 -8.477 1 91.88 358 VAL A CA 1
ATOM 2899 C C . VAL A 1 358 ? 4.164 16.891 -7.719 1 91.88 358 VAL A C 1
ATOM 2901 O O . VAL A 1 358 ? 4.973 17.469 -6.984 1 91.88 358 VAL A O 1
ATOM 2904 N N . PHE A 1 359 ? 4.215 15.656 -7.953 1 89.81 359 PHE A N 1
ATOM 2905 C CA . PHE A 1 359 ? 5.223 14.828 -7.301 1 89.81 359 PHE A CA 1
ATOM 2906 C C . PHE A 1 359 ? 6.625 15.242 -7.738 1 89.81 359 PHE A C 1
ATOM 2908 O O . PHE A 1 359 ? 7.523 15.383 -6.91 1 89.81 359 PHE A O 1
ATOM 2915 N N . VAL A 1 360 ? 6.848 15.438 -8.977 1 88.19 360 VAL A N 1
ATOM 2916 C CA . VAL A 1 360 ? 8.141 15.836 -9.523 1 88.19 360 VAL A CA 1
ATOM 2917 C C . VAL A 1 360 ? 8.5 17.234 -9.039 1 88.19 360 VAL A C 1
ATOM 2919 O O . VAL A 1 360 ? 9.656 17.5 -8.688 1 88.19 360 VAL A O 1
ATOM 2922 N N . ALA A 1 361 ? 7.508 18.047 -8.969 1 93 361 ALA A N 1
ATOM 2923 C CA . ALA A 1 361 ? 7.742 19.406 -8.5 1 93 361 ALA A CA 1
ATOM 2924 C C . ALA A 1 361 ? 8.164 19.422 -7.031 1 93 361 ALA A C 1
ATOM 2926 O O . ALA A 1 361 ? 9.102 20.125 -6.656 1 93 361 ALA A O 1
ATOM 2927 N N . CYS A 1 362 ? 7.445 18.672 -6.199 1 93.12 362 CYS A N 1
ATOM 2928 C CA . CYS A 1 362 ? 7.777 18.609 -4.781 1 93.12 362 CYS A CA 1
ATOM 2929 C C . CYS A 1 362 ? 9.18 18.031 -4.574 1 93.12 362 CYS A C 1
ATOM 2931 O O . CYS A 1 362 ? 9.945 18.547 -3.758 1 93.12 362 CYS A O 1
ATOM 2933 N N . THR A 1 363 ? 9.594 17.016 -5.355 1 90.12 363 THR A N 1
ATOM 2934 C CA . THR A 1 363 ? 10.914 16.406 -5.246 1 90.12 363 THR A CA 1
ATOM 2935 C C . THR A 1 363 ? 12 17.375 -5.719 1 90.12 363 THR A C 1
ATOM 2937 O O . THR A 1 363 ? 13.055 17.484 -5.09 1 90.12 363 THR A O 1
ATOM 2940 N N . SER A 1 364 ? 11.688 18.062 -6.812 1 91.19 364 SER A N 1
ATOM 2941 C CA . SER A 1 364 ? 12.633 19.062 -7.328 1 91.19 364 SER A CA 1
ATOM 2942 C C . SER A 1 364 ? 12.844 20.188 -6.332 1 91.19 364 SER A C 1
ATOM 2944 O O . SER A 1 364 ? 13.969 20.641 -6.125 1 91.19 364 SER A O 1
ATOM 2946 N N . LEU A 1 365 ? 11.781 20.609 -5.719 1 92.19 365 LEU A N 1
ATOM 2947 C CA . LEU A 1 365 ? 11.875 21.672 -4.723 1 92.19 365 LEU A CA 1
ATOM 2948 C C . LEU A 1 365 ? 12.695 21.219 -3.52 1 92.19 365 LEU A C 1
ATOM 2950 O O . LEU A 1 365 ? 13.477 21.984 -2.969 1 92.19 365 LEU A O 1
ATOM 2954 N N . THR A 1 366 ? 12.516 19.984 -3.117 1 90.5 366 THR A N 1
ATOM 2955 C CA . THR A 1 366 ? 13.242 19.438 -1.982 1 90.5 366 THR A CA 1
ATOM 2956 C C . THR A 1 366 ? 14.734 19.359 -2.283 1 90.5 366 THR A C 1
ATOM 2958 O O . THR A 1 366 ? 15.562 19.688 -1.429 1 90.5 366 THR A O 1
ATOM 2961 N N . VAL A 1 367 ? 15.109 19.031 -3.506 1 86.94 367 VAL A N 1
ATOM 2962 C CA . VAL A 1 367 ? 16.516 18.938 -3.893 1 86.94 367 VAL A CA 1
ATOM 2963 C C . VAL A 1 367 ? 17.109 20.328 -4.055 1 86.94 367 VAL A C 1
ATOM 2965 O O . VAL A 1 367 ? 18.234 20.578 -3.605 1 86.94 367 VAL A O 1
ATOM 2968 N N . LEU A 1 368 ? 16.328 21.234 -4.613 1 88.06 368 LEU A N 1
ATOM 2969 C CA . LEU A 1 368 ? 16.797 22.594 -4.82 1 88.06 368 LEU A CA 1
ATOM 2970 C C . LEU A 1 368 ? 17.016 23.312 -3.486 1 88.06 368 LEU A C 1
ATOM 2972 O O . LEU A 1 368 ? 17.906 24.156 -3.365 1 88.06 368 LEU A O 1
ATOM 2976 N N . PHE A 1 369 ? 16.219 22.969 -2.504 1 88.94 369 PHE A N 1
ATOM 2977 C CA . PHE A 1 369 ? 16.297 23.625 -1.203 1 88.94 369 PHE A CA 1
ATOM 2978 C C . PHE A 1 369 ? 17.547 23.188 -0.448 1 88.94 369 PHE A C 1
ATOM 2980 O O . PHE A 1 369 ? 17.891 23.766 0.587 1 88.94 369 PHE A O 1
ATOM 2987 N N . PHE A 1 370 ? 18.266 22.234 -0.976 1 83.56 370 PHE A N 1
ATOM 2988 C CA . PHE A 1 370 ? 19.531 21.828 -0.382 1 83.56 370 PHE A CA 1
ATOM 2989 C C . PHE A 1 370 ? 20.562 22.938 -0.497 1 83.56 370 PHE A C 1
ATOM 2991 O O . PHE A 1 370 ? 21.453 23.062 0.349 1 83.56 370 PHE A O 1
ATOM 2998 N N . ILE A 1 371 ? 20.359 23.797 -1.39 1 82.38 371 ILE A N 1
ATOM 2999 C CA . ILE A 1 371 ? 21.312 24.859 -1.656 1 82.38 371 ILE A CA 1
ATOM 3000 C C . ILE A 1 371 ? 21.266 25.891 -0.529 1 82.38 371 ILE A C 1
ATOM 3002 O O . ILE A 1 371 ? 22.281 26.156 0.123 1 82.38 371 ILE A O 1
ATOM 3006 N N . PRO A 1 372 ? 20.125 26.406 -0.184 1 84.69 372 PRO A N 1
ATOM 3007 C CA . PRO A 1 372 ? 20.109 27.359 0.928 1 84.69 372 PRO A CA 1
ATOM 3008 C C . PRO A 1 372 ? 20.531 26.734 2.254 1 84.69 372 PRO A C 1
ATOM 3010 O O . PRO A 1 372 ? 21.141 27.391 3.088 1 84.69 372 PRO A O 1
ATOM 3013 N N . VAL A 1 373 ? 20.203 25.531 2.453 1 84.38 373 VAL A N 1
ATOM 3014 C CA . VAL A 1 373 ? 20.562 24.844 3.695 1 84.38 373 VAL A CA 1
ATOM 3015 C C . VAL A 1 373 ? 22.078 24.719 3.787 1 84.38 373 VAL A C 1
ATOM 3017 O O . VAL A 1 373 ? 22.672 24.922 4.852 1 84.38 373 VAL A O 1
ATOM 3020 N N . ALA A 1 374 ? 22.688 24.344 2.662 1 79.5 374 ALA A N 1
ATOM 3021 C CA . ALA A 1 374 ? 24.141 24.234 2.639 1 79.5 374 ALA A CA 1
ATOM 3022 C C . ALA A 1 374 ? 24.797 25.594 2.883 1 79.5 374 ALA A C 1
ATOM 3024 O O . ALA A 1 374 ? 25.828 25.688 3.559 1 79.5 374 ALA A O 1
ATOM 3025 N N . LEU A 1 375 ? 24.188 26.641 2.395 1 78.5 375 LEU A N 1
ATOM 3026 C CA . LEU A 1 375 ? 24.688 28 2.594 1 78.5 375 LEU A CA 1
ATOM 3027 C C . LEU A 1 375 ? 24.609 28.391 4.066 1 78.5 375 LEU A C 1
ATOM 3029 O O . LEU A 1 375 ? 25.578 28.938 4.613 1 78.5 375 LEU A O 1
ATOM 3033 N N . VAL A 1 376 ? 23.531 28.094 4.711 1 81.88 376 VAL A N 1
ATOM 3034 C CA . VAL A 1 376 ? 23.312 28.438 6.109 1 81.88 376 VAL A CA 1
ATOM 3035 C C . VAL A 1 376 ? 24.281 27.656 6.992 1 81.88 376 VAL A C 1
ATOM 3037 O O . VAL A 1 376 ? 24.828 28.188 7.957 1 81.88 376 VAL A O 1
ATOM 3040 N N . GLN A 1 377 ? 24.453 26.391 6.703 1 78.31 377 GLN A N 1
ATOM 3041 C CA . GLN A 1 377 ? 25.375 25.562 7.492 1 78.31 377 GLN A CA 1
ATOM 3042 C C . GLN A 1 377 ? 26.812 26.031 7.332 1 78.31 377 GLN A C 1
ATOM 3044 O O . GLN A 1 377 ? 27.609 25.906 8.258 1 78.31 377 GLN A O 1
ATOM 3049 N N . GLY A 1 378 ? 27.078 26.516 6.199 1 73.25 378 GLY A N 1
ATOM 3050 C CA . GLY A 1 378 ? 28.391 27.094 6.004 1 73.25 378 GLY A CA 1
ATOM 3051 C C . GLY A 1 378 ? 28.641 28.312 6.871 1 73.25 378 GLY A C 1
ATOM 3052 O O . GLY A 1 378 ? 29.766 28.578 7.273 1 73.25 378 GLY A O 1
ATOM 3053 N N . LEU A 1 379 ? 27.547 29 7.25 1 73.69 379 LEU A N 1
ATOM 3054 C CA . LEU A 1 379 ? 27.641 30.203 8.07 1 73.69 379 LEU A CA 1
ATOM 3055 C C . LEU A 1 379 ? 27.875 29.844 9.539 1 73.69 379 LEU A C 1
ATOM 3057 O O . LEU A 1 379 ? 28.359 30.672 10.312 1 73.69 379 LEU A O 1
ATOM 3061 N N . THR A 1 380 ? 27.5 28.625 9.945 1 71.19 380 THR A N 1
ATOM 3062 C CA . THR A 1 380 ? 27.625 28.219 11.344 1 71.19 380 THR A CA 1
ATOM 3063 C C . THR A 1 380 ? 29.078 27.938 11.703 1 71.19 380 THR A C 1
ATOM 3065 O O . THR A 1 380 ? 29.438 27.906 12.883 1 71.19 380 THR A O 1
ATOM 3068 N N . HIS A 1 381 ? 29.828 27.703 10.617 1 67.12 381 HIS A N 1
ATOM 3069 C CA . HIS A 1 381 ? 31.25 27.469 10.867 1 67.12 381 HIS A CA 1
ATOM 3070 C C . HIS A 1 381 ? 32.094 28.688 10.477 1 67.12 381 HIS A C 1
ATOM 3072 O O . HIS A 1 381 ? 32.125 29.047 9.297 1 67.12 381 HIS A O 1
ATOM 3078 N N . LEU A 1 382 ? 32.625 29.312 11.547 1 64.25 382 LEU A N 1
ATOM 3079 C CA . LEU A 1 382 ? 33.375 30.562 11.359 1 64.25 382 LEU A CA 1
ATOM 3080 C C . LEU A 1 382 ? 34.469 30.406 10.32 1 64.25 382 LEU A C 1
ATOM 3082 O O . LEU A 1 382 ? 34.688 31.297 9.492 1 64.25 382 LEU A O 1
ATOM 3086 N N . ASP A 1 383 ? 35.094 29.203 10.477 1 62.53 383 ASP A N 1
ATOM 3087 C CA . ASP A 1 383 ? 36.219 28.969 9.586 1 62.53 383 ASP A CA 1
ATOM 3088 C C . ASP A 1 383 ? 35.781 28.922 8.125 1 62.53 383 ASP A C 1
ATOM 3090 O O . ASP A 1 383 ? 36.406 29.5 7.25 1 62.53 383 ASP A O 1
ATOM 3094 N N . GLN A 1 384 ? 34.656 28.391 7.938 1 64.69 384 GLN A N 1
ATOM 3095 C CA . GLN A 1 384 ? 34.156 28.266 6.57 1 64.69 384 GLN A CA 1
ATOM 3096 C C . GLN A 1 384 ? 33.625 29.594 6.051 1 64.69 384 GLN A C 1
ATOM 3098 O O . GLN A 1 384 ? 33.75 29.906 4.867 1 64.69 384 GLN A O 1
ATOM 3103 N N . LEU A 1 385 ? 33.125 30.375 6.941 1 66.19 385 LEU A N 1
ATOM 3104 C CA . LEU A 1 385 ? 32.562 31.656 6.57 1 66.19 385 LEU A CA 1
ATOM 3105 C C . LEU A 1 385 ? 33.656 32.625 6.16 1 66.19 385 LEU A C 1
ATOM 3107 O O . LEU A 1 385 ? 33.5 33.375 5.191 1 66.19 385 LEU A O 1
ATOM 3111 N N . GLU A 1 386 ? 34.719 32.531 6.941 1 67.94 386 GLU A N 1
ATOM 3112 C CA . GLU A 1 386 ? 35.844 33.406 6.633 1 67.94 386 GLU A CA 1
ATOM 3113 C C . GLU A 1 386 ? 36.469 33.062 5.281 1 67.94 386 GLU A C 1
ATOM 3115 O O . GLU A 1 386 ? 36.969 33.938 4.574 1 67.94 386 GLU A O 1
ATOM 3120 N N . THR A 1 387 ? 36.375 31.781 4.996 1 65.75 387 THR A N 1
ATOM 3121 C CA . THR A 1 387 ? 36.969 31.312 3.748 1 65.75 387 THR A CA 1
ATOM 3122 C C . THR A 1 387 ? 36.062 31.688 2.559 1 65.75 387 THR A C 1
ATOM 3124 O O . THR A 1 387 ? 36.594 32.094 1.511 1 65.75 387 THR A O 1
ATOM 3127 N N . TRP A 1 388 ? 34.812 31.656 2.721 1 65.19 388 TRP A N 1
ATOM 3128 C CA . TRP A 1 388 ? 33.875 31.891 1.606 1 65.19 388 TRP A CA 1
ATOM 3129 C C . TRP A 1 388 ? 33.656 33.375 1.396 1 65.19 388 TRP A C 1
ATOM 3131 O O . TRP A 1 388 ? 33.5 33.844 0.261 1 65.19 388 TRP A O 1
ATOM 3141 N N . PHE A 1 389 ? 33.656 34.062 2.605 1 66.31 389 PHE A N 1
ATOM 3142 C CA . PHE A 1 389 ? 33.406 35.5 2.531 1 66.31 389 PHE A CA 1
ATOM 3143 C C . PHE A 1 389 ? 34.5 36.281 3.264 1 66.31 389 PHE A C 1
ATOM 3145 O O . PHE A 1 389 ? 34.312 36.719 4.391 1 66.31 389 PHE A O 1
ATOM 3152 N N . PRO A 1 390 ? 35.719 36.5 2.684 1 69.5 390 PRO A N 1
ATOM 3153 C CA . PRO A 1 390 ? 36.844 37.156 3.328 1 69.5 390 PRO A CA 1
ATOM 3154 C C . PRO A 1 390 ? 36.531 38.594 3.758 1 69.5 390 PRO A C 1
ATOM 3156 O O . PRO A 1 390 ? 37.188 39.125 4.664 1 69.5 390 PRO A O 1
ATOM 3159 N N . PHE A 1 391 ? 35.531 39.188 3.104 1 66.56 391 PHE A N 1
ATOM 3160 C CA . PHE A 1 391 ? 35.219 40.562 3.432 1 66.56 391 PHE A CA 1
ATOM 3161 C C . PHE A 1 391 ? 34.656 40.688 4.836 1 66.56 391 PHE A C 1
ATOM 3163 O O . PHE A 1 391 ? 34.625 41.781 5.422 1 66.56 391 PHE A O 1
ATOM 3170 N N . LEU A 1 392 ? 34.156 39.625 5.48 1 65.44 392 LEU A N 1
ATOM 3171 C CA . LEU A 1 392 ? 33.531 39.625 6.797 1 65.44 392 LEU A CA 1
ATOM 3172 C C . LEU A 1 392 ? 34.562 39.438 7.895 1 65.44 392 LEU A C 1
ATOM 3174 O O . LEU A 1 392 ? 34.25 39.5 9.086 1 65.44 392 LEU A O 1
ATOM 3178 N N . LYS A 1 393 ? 35.781 39.25 7.457 1 68.56 393 LYS A N 1
ATOM 3179 C CA . LYS A 1 393 ? 36.844 39.031 8.422 1 68.56 393 LYS A CA 1
ATOM 3180 C C . LYS A 1 393 ? 36.938 40.156 9.43 1 68.56 393 LYS A C 1
ATOM 3182 O O . LYS A 1 393 ? 37.156 39.938 10.617 1 68.56 393 LYS A O 1
ATOM 3187 N N . GLY A 1 394 ? 36.844 41.375 8.945 1 65.75 394 GLY A N 1
ATOM 3188 C CA . GLY A 1 394 ? 36.906 42.531 9.828 1 65.75 394 GLY A CA 1
ATOM 3189 C C . GLY A 1 394 ? 35.781 42.594 10.828 1 65.75 394 GLY A C 1
ATOM 3190 O O . GLY A 1 394 ? 36 42.875 12.008 1 65.75 394 GLY A O 1
ATOM 3191 N N . ILE A 1 395 ? 34.656 42.312 10.391 1 66.69 395 ILE A N 1
ATOM 3192 C CA . ILE A 1 395 ? 33.438 42.438 11.219 1 66.69 395 ILE A CA 1
ATOM 3193 C C . ILE A 1 395 ? 33.375 41.219 12.164 1 66.69 395 ILE A C 1
ATOM 3195 O O . ILE A 1 395 ? 32.875 41.344 13.289 1 66.69 395 ILE A O 1
ATOM 3199 N N . LEU A 1 396 ? 34 40.094 11.766 1 67.88 396 LEU A N 1
ATOM 3200 C CA . LEU A 1 396 ? 33.969 38.875 12.539 1 67.88 396 LEU A CA 1
ATOM 3201 C C . LEU A 1 396 ? 34.969 38.906 13.68 1 67.88 396 LEU A C 1
ATOM 3203 O O . LEU A 1 396 ? 34.938 38.062 14.57 1 67.88 396 LEU A O 1
ATOM 3207 N N . ARG A 1 397 ? 35.688 40.031 13.688 1 68.12 397 ARG A N 1
ATOM 3208 C CA . ARG A 1 397 ? 36.656 40.188 14.766 1 68.12 397 ARG A CA 1
ATOM 3209 C C . ARG A 1 397 ? 36 40.656 16.047 1 68.12 397 ARG A C 1
ATOM 3211 O O . ARG A 1 397 ? 36.5 40.438 17.141 1 68.12 397 ARG A O 1
ATOM 3218 N N . LEU A 1 398 ? 34.812 41.25 15.852 1 72.12 398 LEU A N 1
ATOM 3219 C CA . LEU A 1 398 ? 34.062 41.625 17.031 1 72.12 398 LEU A CA 1
ATOM 3220 C C . LEU A 1 398 ? 33.312 40.438 17.609 1 72.12 398 LEU A C 1
ATOM 3222 O O . LEU A 1 398 ? 32.531 39.781 16.891 1 72.12 398 LEU A O 1
ATOM 3226 N N . SER A 1 399 ? 33.594 40.188 18.844 1 74.75 399 SER A N 1
ATOM 3227 C CA . SER A 1 399 ? 33.094 38.969 19.484 1 74.75 399 SER A CA 1
ATOM 3228 C C . SER A 1 399 ? 31.578 38.906 19.438 1 74.75 399 SER A C 1
ATOM 3230 O O . SER A 1 399 ? 30.984 37.875 19.141 1 74.75 399 SER A O 1
ATOM 3232 N N . VAL A 1 400 ? 30.953 40.031 19.656 1 76.56 400 VAL A N 1
ATOM 3233 C CA . VAL A 1 400 ? 29.5 40.062 19.734 1 76.5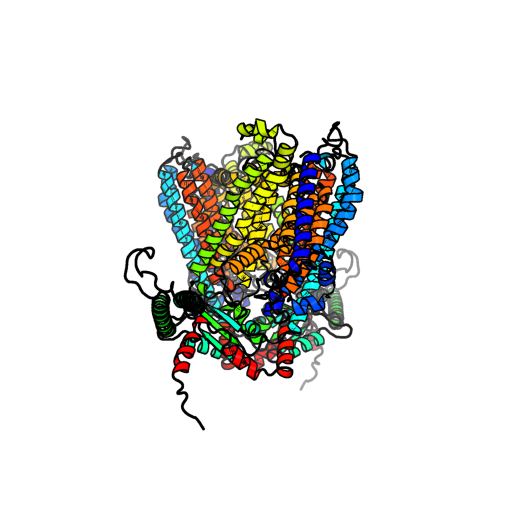6 400 VAL A CA 1
ATOM 3234 C C . VAL A 1 400 ? 28.906 39.812 18.344 1 76.56 400 VAL A C 1
ATOM 3236 O O . VAL A 1 400 ? 27.922 39.094 18.203 1 76.56 400 VAL A O 1
ATOM 3239 N N . VAL A 1 401 ? 29.453 40.406 17.406 1 77.5 401 VAL A N 1
ATOM 3240 C CA . VAL A 1 401 ? 28.953 40.25 16.047 1 77.5 401 VAL A CA 1
ATOM 3241 C C . VAL A 1 401 ? 29.172 38.844 15.539 1 77.5 401 VAL A C 1
ATOM 3243 O O . VAL A 1 401 ? 28.312 38.25 14.883 1 77.5 401 VAL A O 1
ATOM 3246 N N . SER A 1 402 ? 30.25 38.281 15.922 1 76.56 402 SER A N 1
ATOM 3247 C CA . SER A 1 402 ? 30.547 36.906 15.523 1 76.56 402 SER A CA 1
ATOM 3248 C C . SER A 1 402 ? 29.578 35.938 16.172 1 76.56 402 SER A C 1
ATOM 3250 O O . SER A 1 402 ? 29.156 34.969 15.547 1 76.56 402 SER A O 1
ATOM 3252 N N . GLN A 1 403 ? 29.172 36.312 17.344 1 77.44 403 GLN A N 1
ATOM 3253 C CA . GLN A 1 403 ? 28.25 35.438 18.047 1 77.44 403 GLN A CA 1
ATOM 3254 C C . GLN A 1 403 ? 26.859 35.5 17.453 1 77.44 403 GLN A C 1
ATOM 3256 O O . GLN A 1 403 ? 26.156 34.5 17.359 1 77.44 403 GLN A O 1
ATOM 3261 N N . VAL A 1 404 ? 26.531 36.625 17.078 1 79.44 404 VAL A N 1
ATOM 3262 C CA . VAL A 1 404 ? 25.219 36.812 16.484 1 79.44 404 VAL A CA 1
ATOM 3263 C C . VAL A 1 404 ? 25.156 36.125 15.117 1 79.44 404 VAL A C 1
ATOM 3265 O O . VAL A 1 404 ? 24.172 35.469 14.781 1 79.44 404 VAL A O 1
ATOM 3268 N N . ILE A 1 405 ? 26.156 36.25 14.398 1 76.19 405 ILE A N 1
ATOM 3269 C CA . ILE A 1 405 ? 26.188 35.719 13.039 1 76.19 405 ILE A CA 1
ATOM 3270 C C . ILE A 1 405 ? 26.266 34.219 13.078 1 76.19 405 ILE A C 1
ATOM 3272 O O . ILE A 1 405 ? 25.594 33.531 12.305 1 76.19 405 ILE A O 1
ATOM 3276 N N . THR A 1 406 ? 26.984 33.656 14.016 1 73.25 406 THR A N 1
ATOM 3277 C CA . THR A 1 406 ? 27.156 32.219 14.078 1 73.25 406 THR A CA 1
ATOM 3278 C C . THR A 1 406 ? 26.016 31.562 14.859 1 73.25 406 THR A C 1
ATOM 3280 O O . THR A 1 406 ? 25.641 30.406 14.594 1 73.25 406 THR A O 1
ATOM 3283 N N . GLY A 1 407 ? 25.406 32.312 15.695 1 75 407 GLY A N 1
ATOM 3284 C CA . GLY A 1 407 ? 24.438 31.703 16.594 1 75 407 GLY A CA 1
ATOM 3285 C C . GLY A 1 407 ? 23 32 16.203 1 75 407 GLY A C 1
ATOM 3286 O O . GLY A 1 407 ? 22.109 31.188 16.453 1 75 407 GLY A O 1
ATOM 3287 N N . TYR A 1 408 ? 22.781 33.094 15.594 1 81.5 408 TYR A N 1
ATOM 3288 C CA . TYR A 1 408 ? 21.391 33.5 15.414 1 81.5 408 TYR A CA 1
ATOM 3289 C C . TYR A 1 408 ? 21.047 33.625 13.93 1 81.5 408 TYR A C 1
ATOM 3291 O O . TYR A 1 408 ? 20 33.156 13.492 1 81.5 408 TYR A O 1
ATOM 3299 N N . LEU A 1 409 ? 21.922 34.062 13.109 1 81.25 409 LEU A N 1
ATOM 3300 C CA . LEU A 1 409 ? 21.656 34.406 11.719 1 81.25 409 LEU A CA 1
ATOM 3301 C C . LEU A 1 409 ? 21.312 33.156 10.898 1 81.25 409 LEU A C 1
ATOM 3303 O O . LEU A 1 409 ? 20.391 33.188 10.086 1 81.25 409 LEU A O 1
ATOM 3307 N N . PRO A 1 410 ? 22.047 32.094 11.133 1 83 410 PRO A N 1
ATOM 3308 C CA . PRO A 1 410 ? 21.719 30.922 10.336 1 83 410 PRO A CA 1
ATOM 3309 C C . PRO A 1 410 ? 20.281 30.438 10.555 1 83 410 PRO A C 1
ATOM 3311 O O . PRO A 1 410 ? 19.594 30.094 9.594 1 83 410 PRO A O 1
ATOM 3314 N N . SER A 1 411 ? 19.859 30.406 11.75 1 85.5 411 SER A N 1
ATOM 3315 C CA . SER A 1 411 ? 18.5 29.969 12.055 1 85.5 411 SER A CA 1
ATOM 3316 C C . SER A 1 411 ? 17.469 30.922 11.469 1 85.5 411 SER A C 1
ATOM 3318 O O . SER A 1 411 ? 16.422 30.484 10.977 1 85.5 411 SER A O 1
ATOM 3320 N N . LEU A 1 412 ? 17.781 32.188 11.438 1 86 412 LEU A N 1
ATOM 3321 C CA . LEU A 1 412 ? 16.859 33.188 10.906 1 86 412 LEU A CA 1
ATOM 3322 C C . LEU A 1 412 ? 16.734 33.062 9.391 1 86 412 LEU A C 1
ATOM 3324 O O . LEU A 1 412 ? 15.633 33.156 8.844 1 86 412 LEU A O 1
ATOM 3328 N N . ILE A 1 413 ? 17.859 32.875 8.766 1 85.44 413 ILE A N 1
ATOM 3329 C CA . ILE A 1 413 ? 17.859 32.719 7.312 1 85.44 413 ILE A CA 1
ATOM 3330 C C . ILE A 1 413 ? 17.078 31.469 6.926 1 85.44 413 ILE A C 1
ATOM 3332 O O . ILE A 1 413 ? 16.297 31.484 5.98 1 85.44 413 ILE A O 1
ATOM 3336 N N . LEU A 1 414 ? 17.328 30.438 7.656 1 86.69 414 LEU A N 1
ATOM 3337 C CA . LEU A 1 414 ? 16.625 29.188 7.379 1 86.69 414 LEU A CA 1
ATOM 3338 C C . LEU A 1 414 ? 15.125 29.359 7.574 1 86.69 414 LEU A C 1
ATOM 3340 O O . LEU A 1 414 ? 14.328 28.875 6.77 1 86.69 414 LEU A O 1
ATOM 3344 N N . GLN A 1 415 ? 14.75 30.062 8.578 1 87.12 415 GLN A N 1
ATOM 3345 C CA . GLN A 1 415 ? 13.336 30.312 8.852 1 87.12 415 GLN A CA 1
ATOM 3346 C C . GLN A 1 415 ? 12.703 31.141 7.734 1 87.12 415 GLN A C 1
ATOM 3348 O O . GLN A 1 415 ? 11.547 30.906 7.363 1 87.12 415 GLN A O 1
ATOM 3353 N N . LEU A 1 416 ? 13.422 32.031 7.223 1 86.31 416 LEU A N 1
ATOM 3354 C CA . LEU A 1 416 ? 12.922 32.906 6.148 1 86.31 416 LEU A CA 1
ATOM 3355 C C . LEU A 1 416 ? 12.664 32.094 4.883 1 86.31 416 LEU A C 1
ATOM 3357 O O . LEU A 1 416 ? 11.625 32.25 4.242 1 86.31 416 LEU A O 1
ATOM 3361 N N . PHE A 1 417 ? 13.578 31.234 4.602 1 87.06 417 PHE A N 1
ATOM 3362 C CA . PHE A 1 417 ? 13.414 30.406 3.42 1 87.06 417 PHE A CA 1
ATOM 3363 C C . PHE A 1 417 ? 12.273 29.406 3.611 1 87.06 417 PHE A C 1
ATOM 3365 O O . PHE A 1 417 ? 11.539 29.109 2.668 1 87.06 417 PHE A O 1
ATOM 3372 N N . LEU A 1 418 ? 12.102 28.938 4.82 1 89 418 LEU A N 1
ATOM 3373 C CA . LEU A 1 418 ? 11.078 27.938 5.109 1 89 418 LEU A CA 1
ATOM 3374 C C . LEU A 1 418 ? 9.688 28.578 5.098 1 89 418 LEU A C 1
ATOM 3376 O O . LEU A 1 418 ? 8.688 27.875 4.938 1 89 418 LEU A O 1
ATOM 3380 N N . SER A 1 419 ? 9.633 29.891 5.246 1 88.88 419 SER A N 1
ATOM 3381 C CA . SER A 1 419 ? 8.352 30.578 5.309 1 88.88 419 SER A CA 1
ATOM 3382 C C . SER A 1 419 ? 7.629 30.531 3.965 1 88.88 419 SER A C 1
ATOM 3384 O O . SER A 1 419 ? 6.402 30.656 3.904 1 88.88 419 SER A O 1
ATOM 3386 N N . PHE A 1 420 ? 8.336 30.203 2.904 1 90.31 420 PHE A N 1
ATOM 3387 C CA . PHE A 1 420 ? 7.746 30.188 1.569 1 90.31 420 PHE A CA 1
ATOM 3388 C C . PHE A 1 420 ? 7.258 28.781 1.208 1 90.31 420 PHE A C 1
ATOM 3390 O O . PHE A 1 420 ? 6.539 28.609 0.22 1 90.31 420 PHE A O 1
ATOM 3397 N N . VAL A 1 421 ? 7.512 27.875 1.988 1 92.38 421 VAL A N 1
ATOM 3398 C CA . VAL A 1 421 ? 7.273 26.484 1.61 1 92.38 421 VAL A CA 1
ATOM 3399 C C . VAL A 1 421 ? 5.793 26.156 1.779 1 92.38 421 VAL A C 1
ATOM 3401 O O . VAL A 1 421 ? 5.172 25.578 0.877 1 92.38 421 VAL A O 1
ATOM 3404 N N . PRO A 1 422 ? 5.117 26.516 2.861 1 92.94 422 PRO A N 1
ATOM 3405 C CA . PRO A 1 422 ? 3.719 26.125 3.049 1 92.94 422 PRO A CA 1
ATOM 3406 C C . PRO A 1 422 ? 2.795 26.688 1.977 1 92.94 422 PRO A C 1
ATOM 3408 O O . PRO A 1 422 ? 1.99 25.969 1.395 1 92.94 422 PRO A O 1
ATOM 3411 N N . PRO A 1 423 ? 2.969 27.984 1.594 1 93.19 423 PRO A N 1
ATOM 3412 C CA . PRO A 1 423 ? 2.111 28.484 0.517 1 93.19 423 PRO A CA 1
ATOM 3413 C C . PRO A 1 423 ? 2.377 27.797 -0.818 1 93.19 423 PRO A C 1
ATOM 3415 O O . PRO A 1 423 ? 1.445 27.578 -1.597 1 93.19 423 PRO A O 1
ATOM 3418 N N . ILE A 1 424 ? 3.543 27.438 -1.062 1 94.12 424 ILE A N 1
ATOM 3419 C CA . ILE A 1 424 ? 3.879 26.734 -2.301 1 94.12 424 ILE A CA 1
ATOM 3420 C C . ILE A 1 424 ? 3.254 25.344 -2.297 1 94.12 424 ILE A C 1
ATOM 3422 O O . ILE A 1 424 ? 2.715 24.891 -3.311 1 94.12 424 ILE A O 1
ATOM 3426 N N . MET A 1 425 ? 3.326 24.734 -1.185 1 94.69 425 MET A N 1
ATOM 3427 C CA . MET A 1 425 ? 2.793 23.391 -1.09 1 94.69 425 MET A CA 1
ATOM 3428 C C . MET A 1 425 ? 1.271 23.391 -1.205 1 94.69 425 MET A C 1
ATOM 3430 O O . MET A 1 425 ? 0.683 22.453 -1.741 1 94.69 425 MET A O 1
ATOM 3434 N N . ILE A 1 426 ? 0.625 24.453 -0.713 1 93.56 426 ILE A N 1
ATOM 3435 C CA . ILE A 1 426 ? -0.818 24.562 -0.886 1 93.56 426 ILE A CA 1
ATOM 3436 C C . ILE A 1 426 ? -1.148 24.734 -2.367 1 93.56 426 ILE A C 1
ATOM 3438 O O . ILE A 1 426 ? -2.107 24.141 -2.867 1 93.56 426 ILE A O 1
ATOM 3442 N N . MET A 1 427 ? -0.335 25.531 -3.004 1 92.31 427 MET A N 1
ATOM 3443 C CA . MET A 1 427 ? -0.536 25.75 -4.434 1 92.31 427 MET A CA 1
ATOM 3444 C C . MET A 1 427 ? -0.343 24.453 -5.211 1 92.31 427 MET A C 1
ATOM 3446 O O . MET A 1 427 ? -1.149 24.125 -6.082 1 92.31 427 MET A O 1
ATOM 3450 N N . LEU A 1 428 ? 0.632 23.703 -4.863 1 92.94 428 LEU A N 1
ATOM 3451 C CA . LEU A 1 428 ? 0.905 22.438 -5.543 1 92.94 428 LEU A CA 1
ATOM 3452 C C . LEU A 1 428 ? -0.182 21.406 -5.238 1 92.94 428 LEU A C 1
ATOM 3454 O O . LEU A 1 428 ? -0.589 20.656 -6.121 1 92.94 428 LEU A O 1
ATOM 3458 N N . SER A 1 429 ? -0.638 21.391 -4.012 1 92.12 429 SER A N 1
ATOM 3459 C CA . SER A 1 429 ? -1.694 20.453 -3.635 1 92.12 429 SER A CA 1
ATOM 3460 C C . SER A 1 429 ? -3.008 20.797 -4.332 1 92.12 429 SER A C 1
ATOM 3462 O O . SER A 1 429 ? -3.824 19.906 -4.594 1 92.12 429 SER A O 1
ATOM 3464 N N . SER A 1 430 ? -3.217 22.062 -4.598 1 88.56 430 SER A N 1
ATOM 3465 C CA . SER A 1 430 ? -4.43 22.469 -5.301 1 88.56 430 SER A CA 1
ATOM 3466 C C . SER A 1 430 ? -4.414 22 -6.75 1 88.56 430 SER A C 1
ATOM 3468 O O . SER A 1 430 ? -5.469 21.766 -7.344 1 88.56 430 SER A O 1
ATOM 3470 N N . LEU A 1 431 ? -3.248 21.734 -7.258 1 86.5 431 LEU A N 1
ATOM 3471 C CA . LEU A 1 431 ? -3.111 21.297 -8.641 1 86.5 431 LEU A CA 1
ATOM 3472 C C . LEU A 1 431 ? -3.334 19.781 -8.742 1 86.5 431 LEU A C 1
ATOM 3474 O O . LEU A 1 431 ? -3.549 19.266 -9.836 1 86.5 431 LEU A O 1
ATOM 3478 N N . GLN A 1 432 ? -3.258 19.031 -7.695 1 85.94 432 GLN A N 1
ATOM 3479 C CA . GLN A 1 432 ? -3.398 17.578 -7.699 1 85.94 432 GLN A CA 1
ATOM 3480 C C . GLN A 1 432 ? -4.848 17.156 -7.953 1 85.94 432 GLN A C 1
ATOM 3482 O O . GLN A 1 432 ? -5.117 16.016 -8.336 1 85.94 432 GLN A O 1
ATOM 3487 N N . GLY A 1 433 ? -5.801 18.078 -7.887 1 78.38 433 GLY A N 1
ATOM 3488 C CA . GLY A 1 433 ? -7.168 17.781 -8.273 1 78.38 433 GLY A CA 1
ATOM 3489 C C . GLY A 1 433 ? -8.031 17.344 -7.102 1 78.38 433 GLY A C 1
ATOM 3490 O O . GLY A 1 433 ? -8.914 16.5 -7.258 1 78.38 433 GLY A O 1
ATOM 3491 N N . TYR A 1 434 ? -7.793 17.781 -5.945 1 83.38 434 TYR A N 1
ATOM 3492 C CA . TYR A 1 434 ? -8.672 17.484 -4.816 1 83.38 434 TYR A CA 1
ATOM 3493 C C . TYR A 1 434 ? -9.969 18.281 -4.914 1 83.38 434 TYR A C 1
ATOM 3495 O O . TYR A 1 434 ? -10 19.359 -5.52 1 83.38 434 TYR A O 1
ATOM 3503 N N . ILE A 1 435 ? -10.969 17.797 -4.324 1 84.88 435 ILE A N 1
ATOM 3504 C CA . ILE A 1 435 ? -12.297 18.375 -4.516 1 84.88 435 ILE A CA 1
ATOM 3505 C C . ILE A 1 435 ? -12.633 19.297 -3.352 1 84.88 435 ILE A C 1
ATOM 3507 O O . ILE A 1 435 ? -13.578 20.094 -3.43 1 84.88 435 ILE A O 1
ATOM 3511 N N . SER A 1 436 ? -11.883 19.188 -2.293 1 89.81 436 SER A N 1
ATOM 3512 C CA . SER A 1 436 ? -12.211 19.984 -1.113 1 89.81 436 SER A CA 1
ATOM 3513 C C . SER A 1 436 ? -10.992 20.734 -0.595 1 89.81 436 SER A C 1
ATOM 3515 O O . SER A 1 436 ? -9.859 20.328 -0.847 1 89.81 436 SER A O 1
ATOM 3517 N N . TRP A 1 437 ? -11.289 21.906 0.092 1 88.88 437 TRP A N 1
ATOM 3518 C CA . TRP A 1 437 ? -10.234 22.688 0.724 1 88.88 437 TRP A CA 1
ATOM 3519 C C . TRP A 1 437 ? -9.562 21.906 1.842 1 88.88 437 TRP A C 1
ATOM 3521 O O . TRP A 1 437 ? -8.344 22 2.025 1 88.88 437 TRP A O 1
ATOM 3531 N N . SER A 1 438 ? -10.32 21.172 2.506 1 89.81 438 SER A N 1
ATOM 3532 C CA . SER A 1 438 ? -9.797 20.391 3.623 1 89.81 438 SER A CA 1
ATOM 3533 C C . SER A 1 438 ? -8.805 19.328 3.145 1 89.81 438 SER A C 1
ATOM 3535 O O . SER A 1 438 ? -7.754 19.141 3.756 1 89.81 438 SER A O 1
ATOM 3537 N N . GLN A 1 439 ? -9.125 18.703 2.006 1 90.56 439 GLN A N 1
ATOM 3538 C CA . GLN A 1 439 ? -8.219 17.703 1.474 1 90.56 439 GLN A CA 1
ATOM 3539 C C . GLN A 1 439 ? -6.941 18.328 0.938 1 90.56 439 GLN A C 1
ATOM 3541 O O . GLN A 1 439 ? -5.859 17.75 1.034 1 90.56 439 GLN A O 1
ATOM 3546 N N . ILE A 1 440 ? -7.086 19.484 0.373 1 91.25 440 ILE A N 1
ATOM 3547 C CA . ILE A 1 440 ? -5.922 20.219 -0.117 1 91.25 440 ILE A CA 1
ATOM 3548 C C . ILE A 1 440 ? -5.004 20.562 1.052 1 91.25 440 ILE A C 1
ATOM 3550 O O . ILE A 1 440 ? -3.787 20.375 0.973 1 91.25 440 ILE A O 1
ATOM 3554 N N . GLN A 1 441 ? -5.578 21.031 2.133 1 91.62 441 GLN A N 1
ATOM 3555 C CA . GLN A 1 441 ? -4.801 21.406 3.312 1 91.62 441 GLN A CA 1
ATOM 3556 C C . GLN A 1 441 ? -4.137 20.172 3.936 1 91.62 441 GLN A C 1
ATOM 3558 O O . GLN A 1 441 ? -2.99 20.25 4.383 1 91.62 441 GLN A O 1
ATOM 3563 N N . LYS A 1 442 ? -4.887 19.109 3.973 1 92.25 442 LYS A N 1
ATOM 3564 C CA . LYS A 1 442 ? -4.324 17.891 4.543 1 92.25 442 LYS A CA 1
ATOM 3565 C C . LYS A 1 442 ? -3.154 17.391 3.707 1 92.25 442 LYS A C 1
ATOM 3567 O O . LYS A 1 442 ? -2.123 16.984 4.25 1 92.25 442 LYS A O 1
ATOM 3572 N N . SER A 1 443 ? -3.355 17.406 2.406 1 93.19 443 SER A N 1
ATOM 3573 C CA . SER A 1 443 ? -2.271 17 1.519 1 93.19 443 SER A CA 1
ATOM 3574 C C . SER A 1 443 ? -1.071 17.922 1.646 1 93.19 443 SER A C 1
ATOM 3576 O O . SER A 1 443 ? 0.074 17.469 1.674 1 93.19 443 SER A O 1
ATOM 3578 N N . ALA A 1 444 ? -1.342 19.156 1.705 1 94.94 444 ALA A N 1
ATOM 3579 C CA . ALA A 1 444 ? -0.268 20.125 1.878 1 94.94 444 ALA A CA 1
ATOM 3580 C C . ALA A 1 444 ? 0.455 19.922 3.205 1 94.94 444 ALA A C 1
ATOM 3582 O O . ALA A 1 444 ? 1.679 20.047 3.281 1 94.94 444 ALA A O 1
ATOM 3583 N N . CYS A 1 445 ? -0.321 19.641 4.227 1 94.94 445 CYS A N 1
ATOM 3584 C CA . CYS A 1 445 ? 0.256 19.391 5.543 1 94.94 445 CYS A CA 1
ATOM 3585 C C . CYS A 1 445 ? 1.272 18.266 5.488 1 94.94 445 CYS A C 1
ATOM 3587 O O . CYS A 1 445 ? 2.383 18.391 6.004 1 94.94 445 CYS A O 1
ATOM 3589 N N . THR A 1 446 ? 0.932 17.234 4.867 1 94.25 446 THR A N 1
ATOM 3590 C CA . THR A 1 446 ? 1.826 16.078 4.773 1 94.25 446 THR A CA 1
ATOM 3591 C C . THR A 1 446 ? 3.053 16.422 3.932 1 94.25 446 THR A C 1
ATOM 3593 O O . THR A 1 446 ? 4.168 16.016 4.266 1 94.25 446 THR A O 1
ATOM 3596 N N . LYS A 1 447 ? 2.887 17.172 2.914 1 95.19 447 LYS A N 1
ATOM 3597 C CA . LYS A 1 447 ? 3.998 17.562 2.047 1 95.19 447 LYS A CA 1
ATOM 3598 C C . LYS A 1 447 ? 4.965 18.484 2.77 1 95.19 447 LYS A C 1
ATOM 3600 O O . LYS A 1 447 ? 6.184 18.328 2.676 1 95.19 447 LYS A O 1
ATOM 3605 N N . VAL A 1 448 ? 4.414 19.391 3.461 1 95.94 448 VAL A N 1
ATOM 3606 C CA . VAL A 1 448 ? 5.262 20.328 4.207 1 95.94 448 VAL A CA 1
ATOM 3607 C C . VAL A 1 448 ? 6.031 19.562 5.285 1 95.94 448 VAL A C 1
ATOM 3609 O O . VAL A 1 448 ? 7.211 19.828 5.52 1 95.94 448 VAL A O 1
ATOM 3612 N N . LEU A 1 449 ? 5.363 18.672 5.906 1 95.69 449 LEU A N 1
ATOM 3613 C CA . LEU A 1 449 ? 5.996 17.875 6.957 1 95.69 449 LEU A CA 1
ATOM 3614 C C . LEU A 1 449 ? 7.199 17.109 6.414 1 95.69 449 LEU A C 1
ATOM 3616 O O . LEU A 1 449 ? 8.305 17.219 6.961 1 95.69 449 LEU A O 1
ATOM 3620 N N . TRP A 1 450 ? 7.051 16.469 5.34 1 93.38 450 TRP A N 1
ATOM 3621 C CA . TRP A 1 450 ? 8.141 15.672 4.773 1 93.38 450 TRP A CA 1
ATOM 3622 C C . TRP A 1 450 ? 9.227 16.578 4.203 1 93.38 450 TRP A C 1
ATOM 3624 O O . TRP A 1 450 ? 10.422 16.266 4.309 1 93.38 450 TRP A O 1
ATOM 3634 N N . PHE A 1 451 ? 8.812 17.625 3.648 1 93.69 451 PHE A N 1
ATOM 3635 C CA . PHE A 1 451 ? 9.781 18.609 3.156 1 93.69 451 PHE A CA 1
ATOM 3636 C C . PHE A 1 451 ? 10.641 19.141 4.293 1 93.69 451 PHE A C 1
ATOM 3638 O O . PHE A 1 451 ? 11.867 19.203 4.18 1 93.69 451 PHE A O 1
ATOM 3645 N N . THR A 1 452 ? 10 19.453 5.344 1 92.56 452 THR A N 1
ATOM 3646 C CA . THR A 1 452 ? 10.703 20.031 6.473 1 92.56 452 THR A CA 1
ATOM 3647 C C . THR A 1 452 ? 11.617 19.016 7.137 1 92.56 452 THR A C 1
ATOM 3649 O O . THR A 1 452 ? 12.742 19.328 7.523 1 92.56 452 THR A O 1
ATOM 3652 N N . VAL A 1 453 ? 11.172 17.828 7.254 1 92.5 453 VAL A N 1
ATOM 3653 C CA . VAL A 1 453 ? 11.984 16.781 7.863 1 92.5 453 VAL A CA 1
ATOM 3654 C C . VAL A 1 453 ? 13.227 16.531 7.016 1 92.5 453 VAL A C 1
ATOM 3656 O O . VAL A 1 453 ? 14.336 16.453 7.543 1 92.5 453 VAL A O 1
ATOM 3659 N N . TRP A 1 454 ? 13.07 16.531 5.754 1 90.56 454 TRP A N 1
ATOM 3660 C CA . TRP A 1 454 ? 14.188 16.234 4.859 1 90.56 454 TRP A CA 1
ATOM 3661 C C . TRP A 1 454 ? 15.148 17.422 4.781 1 90.56 454 TRP A C 1
ATOM 3663 O O . TRP A 1 454 ? 16.359 17.25 4.902 1 90.56 454 TRP A O 1
ATOM 3673 N N . ASN A 1 455 ? 14.641 18.578 4.695 1 89.56 455 ASN A N 1
ATOM 3674 C CA . ASN A 1 455 ? 15.484 19.734 4.418 1 89.56 455 ASN A CA 1
ATOM 3675 C C . ASN A 1 455 ? 16.016 20.359 5.699 1 89.56 455 ASN A C 1
ATOM 3677 O O . ASN A 1 455 ? 17.094 20.969 5.695 1 89.56 455 ASN A O 1
ATOM 3681 N N . ILE A 1 456 ? 15.312 20.203 6.711 1 89.5 456 ILE A N 1
ATOM 3682 C CA . ILE A 1 456 ? 15.805 20.812 7.941 1 89.5 456 ILE A CA 1
ATOM 3683 C C . ILE A 1 456 ? 16.625 19.797 8.734 1 89.5 456 ILE A C 1
ATOM 3685 O O . ILE A 1 456 ? 17.734 20.094 9.188 1 89.5 456 ILE A O 1
ATOM 3689 N N . PHE A 1 457 ? 16.172 18.656 8.867 1 90.94 457 PHE A N 1
ATOM 3690 C CA . PHE A 1 457 ? 16.859 17.688 9.703 1 90.94 457 PHE A CA 1
ATOM 3691 C C . PHE A 1 457 ? 17.969 17 8.922 1 90.94 457 PHE A C 1
ATOM 3693 O O . PHE A 1 457 ? 19.141 17.109 9.273 1 90.94 457 PHE A O 1
ATOM 3700 N N . PHE A 1 458 ? 17.656 16.359 7.789 1 87.75 458 PHE A N 1
ATOM 3701 C CA . PHE A 1 458 ? 18.625 15.523 7.082 1 87.75 458 PHE A CA 1
ATOM 3702 C C . PHE A 1 458 ? 19.625 16.391 6.336 1 87.75 458 PHE A C 1
ATOM 3704 O O . PHE A 1 458 ? 20.828 16.109 6.363 1 87.75 458 PHE A O 1
ATOM 3711 N N . ALA A 1 459 ? 19.141 17.359 5.707 1 84.12 459 ALA A N 1
ATOM 3712 C CA . ALA A 1 459 ? 20.047 18.219 4.941 1 84.12 459 ALA A CA 1
ATOM 3713 C C . ALA A 1 459 ? 21.016 18.938 5.859 1 84.12 459 ALA A C 1
ATOM 3715 O O . ALA A 1 459 ? 22.203 19.094 5.523 1 84.12 459 ALA A O 1
ATOM 3716 N N . ASN A 1 460 ? 20.578 19.391 7 1 83.19 460 ASN A N 1
ATOM 3717 C CA . ASN A 1 460 ? 21.469 20.062 7.941 1 83.19 460 ASN A CA 1
ATOM 3718 C C . ASN A 1 460 ? 22.5 19.094 8.523 1 83.19 460 ASN A C 1
ATOM 3720 O O . ASN A 1 460 ? 23.672 19.453 8.672 1 83.19 460 ASN A O 1
ATOM 3724 N N . VAL A 1 461 ? 22.047 17.953 8.82 1 80.88 461 VAL A N 1
ATOM 3725 C CA . VAL A 1 461 ? 22.922 16.938 9.406 1 80.88 461 VAL A CA 1
ATOM 3726 C C . VAL A 1 461 ? 23.984 16.516 8.391 1 80.88 461 VAL A C 1
ATOM 3728 O O . VAL A 1 461 ? 25.156 16.359 8.734 1 80.88 461 VAL A O 1
ATOM 3731 N N . LEU A 1 462 ? 23.578 16.375 7.172 1 77.5 462 LEU A N 1
ATOM 3732 C CA . LEU A 1 462 ? 24.484 15.891 6.148 1 77.5 462 LEU A CA 1
ATOM 3733 C C . LEU A 1 462 ? 25.406 17.016 5.66 1 77.5 462 LEU A C 1
ATOM 3735 O O . LEU A 1 462 ? 26.547 16.766 5.273 1 77.5 462 LEU A O 1
ATOM 3739 N N . SER A 1 463 ? 24.906 18.219 5.539 1 72.44 463 SER A N 1
ATOM 3740 C CA . SER A 1 463 ? 25.719 19.344 5.074 1 72.44 463 SER A CA 1
ATOM 3741 C C . SER A 1 463 ? 26.734 19.766 6.129 1 72.44 463 SER A C 1
ATOM 3743 O O . SER A 1 463 ? 27.828 20.219 5.793 1 72.44 463 SER A O 1
ATOM 3745 N N . GLY A 1 464 ? 26.312 19.812 7.305 1 60.75 464 GLY A N 1
ATOM 3746 C CA . GLY A 1 464 ? 27.219 20.234 8.367 1 60.75 464 GLY A CA 1
ATOM 3747 C C . GLY A 1 464 ? 28.406 19.312 8.516 1 60.75 464 GLY A C 1
ATOM 3748 O O . GLY A 1 464 ? 29.5 19.75 8.883 1 60.75 464 GLY A O 1
ATOM 3749 N N . SER A 1 465 ? 27.969 17.984 8.492 1 55.72 465 SER A N 1
ATOM 3750 C CA . SER A 1 465 ? 29.109 17.078 8.633 1 55.72 465 SER A CA 1
ATOM 3751 C C . SER A 1 465 ? 29.891 16.953 7.324 1 55.72 465 SER A C 1
ATOM 3753 O O . SER A 1 465 ? 29.297 16.875 6.246 1 55.72 465 SER A O 1
ATOM 3755 N N . ALA A 1 466 ? 31.016 17.625 7.246 1 48.41 466 ALA A N 1
ATOM 3756 C CA . ALA A 1 466 ? 31.875 17.75 6.078 1 48.41 466 ALA A CA 1
ATOM 3757 C C . ALA A 1 466 ? 31.266 17.062 4.863 1 48.41 466 ALA A C 1
ATOM 3759 O O . ALA A 1 466 ? 30.422 16.188 5 1 48.41 466 ALA A O 1
ATOM 3760 N N . LEU A 1 467 ? 31.75 17.453 3.52 1 46.72 467 LEU A N 1
ATOM 3761 C CA . LEU A 1 467 ? 31.484 17.141 2.121 1 46.72 467 LEU A CA 1
ATOM 3762 C C . LEU A 1 467 ? 31.062 15.68 1.966 1 46.72 467 LEU A C 1
ATOM 3764 O O . LEU A 1 467 ? 31.891 14.812 1.68 1 46.72 467 LEU A O 1
ATOM 3768 N N . TYR A 1 468 ? 30.391 15.273 2.922 1 45 468 TYR A N 1
ATOM 3769 C CA . TYR A 1 468 ? 30.078 13.875 2.654 1 45 468 TYR A CA 1
ATOM 3770 C C . TYR A 1 468 ? 29.344 13.719 1.328 1 45 468 TYR A C 1
ATOM 3772 O O . TYR A 1 468 ? 28.406 14.469 1.043 1 45 468 TYR A O 1
ATOM 3780 N N . ARG A 1 469 ? 29.984 13.305 0.315 1 48.16 469 ARG A N 1
ATOM 3781 C CA . ARG A 1 469 ? 29.719 13.07 -1.102 1 48.16 469 ARG A CA 1
ATOM 3782 C C . ARG A 1 469 ? 28.359 12.414 -1.304 1 48.16 469 ARG A C 1
ATOM 3784 O O . ARG A 1 469 ? 27.891 11.664 -0.443 1 48.16 469 ARG A O 1
ATOM 3791 N N . VAL A 1 470 ? 27.484 13.109 -1.95 1 51.47 470 VAL A N 1
ATOM 3792 C CA . VAL A 1 470 ? 26.312 12.555 -2.604 1 51.47 470 VAL A CA 1
ATOM 3793 C C . VAL A 1 470 ? 26.375 11.031 -2.578 1 51.47 470 VAL A C 1
ATOM 3795 O O . VAL A 1 470 ? 25.344 10.359 -2.645 1 51.47 470 VAL A O 1
ATOM 3798 N N . ASN A 1 471 ? 27.594 10.492 -2.352 1 53.25 471 ASN A N 1
ATOM 3799 C CA . ASN A 1 471 ? 27.781 9.062 -2.516 1 53.25 471 ASN A CA 1
ATOM 3800 C C . ASN A 1 471 ? 27.188 8.273 -1.354 1 53.25 471 ASN A C 1
ATOM 3802 O O . ASN A 1 471 ? 27.156 7.043 -1.383 1 53.25 471 ASN A O 1
ATOM 3806 N N . ILE A 1 472 ? 26.766 9.047 -0.315 1 55.22 472 ILE A N 1
ATOM 3807 C CA . ILE A 1 472 ? 26.344 8.383 0.905 1 55.22 472 ILE A CA 1
ATOM 3808 C C . ILE A 1 472 ? 25 7.688 0.665 1 55.22 472 ILE A C 1
ATOM 3810 O O . ILE A 1 472 ? 24.75 6.594 1.178 1 55.22 472 ILE A O 1
ATOM 3814 N N . PHE A 1 473 ? 24.203 8.422 -0.005 1 56.16 473 PHE A N 1
ATOM 3815 C CA . PHE A 1 473 ? 22.875 7.859 -0.233 1 56.16 473 PHE A CA 1
ATOM 3816 C C . PHE A 1 473 ? 22.969 6.59 -1.07 1 56.16 473 PHE A C 1
ATOM 3818 O O . PHE A 1 473 ? 22.016 5.801 -1.115 1 56.16 473 PHE A O 1
ATOM 3825 N N . LEU A 1 474 ? 24.188 6.387 -1.467 1 58.66 474 LEU A N 1
ATOM 3826 C CA . LEU A 1 474 ? 24.344 5.266 -2.389 1 58.66 474 LEU A CA 1
ATOM 3827 C C . LEU A 1 474 ? 24.906 4.043 -1.669 1 58.66 474 LEU A C 1
ATOM 3829 O O . LEU A 1 474 ? 24.969 2.955 -2.244 1 58.66 474 LEU A O 1
ATOM 3833 N N . GLU A 1 475 ? 25.234 4.242 -0.261 1 66 475 GLU A N 1
ATOM 3834 C CA . GLU A 1 475 ? 25.688 3.109 0.549 1 66 475 GLU A CA 1
ATOM 3835 C C . GLU A 1 475 ? 24.797 2.941 1.785 1 66 475 GLU A C 1
ATOM 3837 O O . GLU A 1 475 ? 25.172 3.355 2.883 1 66 475 GLU A O 1
ATOM 3842 N N . PRO A 1 476 ? 23.672 2.23 1.656 1 68.12 476 PRO A N 1
ATOM 3843 C CA . PRO A 1 476 ? 22.703 2.117 2.75 1 68.12 476 PRO A CA 1
ATOM 3844 C C . PRO A 1 476 ? 23.297 1.503 4.012 1 68.12 476 PRO A C 1
ATOM 3846 O O . PRO A 1 476 ? 22.828 1.773 5.121 1 68.12 476 PRO A O 1
ATOM 3849 N N . LYS A 1 477 ? 24.422 0.7 3.926 1 71.94 477 LYS A N 1
ATOM 3850 C CA . LYS A 1 477 ? 25.031 0.055 5.09 1 71.94 477 LYS A CA 1
ATOM 3851 C C . LYS A 1 477 ? 25.703 1.077 5.992 1 71.94 477 LYS A C 1
ATOM 3853 O O . LYS A 1 477 ? 25.859 0.849 7.195 1 71.94 477 LYS A O 1
ATOM 3858 N N . GLU A 1 478 ? 26.031 2.154 5.422 1 77 478 GLU A N 1
ATOM 3859 C CA . GLU A 1 478 ? 26.797 3.156 6.16 1 77 478 GLU A CA 1
ATOM 3860 C C . GLU A 1 478 ? 25.875 4.223 6.75 1 77 478 GLU A C 1
ATOM 3862 O O . GLU A 1 478 ? 26.328 5.09 7.5 1 77 478 GLU A O 1
ATOM 3867 N N . ILE A 1 479 ? 24.594 3.959 6.531 1 79.31 479 ILE A N 1
ATOM 3868 C CA . ILE A 1 479 ? 23.656 5.008 6.918 1 79.31 479 ILE A CA 1
ATOM 3869 C C . ILE A 1 479 ? 23.656 5.172 8.438 1 79.31 479 ILE A C 1
ATOM 3871 O O . ILE A 1 479 ? 23.828 6.281 8.945 1 79.31 479 ILE A O 1
ATOM 3875 N N . PRO A 1 480 ? 23.562 4.055 9.227 1 81.31 480 PRO A N 1
ATOM 3876 C CA . PRO A 1 480 ? 23.547 4.234 10.68 1 81.31 480 PRO A CA 1
ATOM 3877 C C . PRO A 1 480 ? 24.844 4.836 11.211 1 81.31 480 PRO A C 1
ATOM 3879 O O . PRO A 1 480 ? 24.812 5.672 12.117 1 81.31 480 PRO A O 1
ATOM 3882 N N . ARG A 1 481 ? 25.953 4.473 10.633 1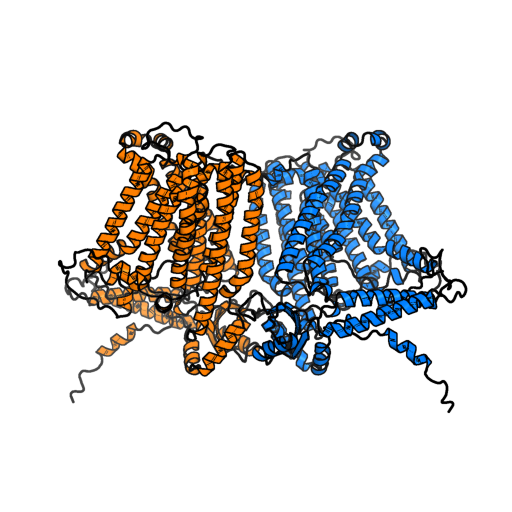 83.75 481 ARG A N 1
ATOM 3883 C CA . ARG A 1 481 ? 27.25 4.988 11.07 1 83.75 481 ARG A CA 1
ATOM 3884 C C . ARG A 1 481 ? 27.375 6.477 10.758 1 83.75 481 ARG A C 1
ATOM 3886 O O . ARG A 1 481 ? 27.797 7.262 11.602 1 83.75 481 ARG A O 1
ATOM 3893 N N . ILE A 1 482 ? 26.891 6.824 9.602 1 83.56 482 ILE A N 1
ATOM 3894 C CA . ILE A 1 482 ? 27 8.219 9.164 1 83.56 482 ILE A CA 1
ATOM 3895 C C . ILE A 1 482 ? 26.078 9.094 10.016 1 83.56 482 ILE A C 1
ATOM 3897 O O . ILE A 1 482 ? 26.484 10.172 10.461 1 83.56 482 ILE A O 1
ATOM 3901 N N . LEU A 1 483 ? 24.922 8.625 10.227 1 84.56 483 LEU A N 1
ATOM 3902 C CA . LEU A 1 483 ? 23.969 9.383 11.047 1 84.56 483 LEU A CA 1
ATOM 3903 C C . LEU A 1 483 ? 24.453 9.469 12.492 1 84.56 483 LEU A C 1
ATOM 3905 O O . LEU A 1 483 ? 24.297 10.508 13.133 1 84.56 483 LEU A O 1
ATOM 3909 N N . GLY A 1 484 ? 25.031 8.359 12.984 1 84 484 GLY A N 1
ATOM 3910 C CA . GLY A 1 484 ? 25.562 8.352 14.336 1 84 484 GLY A CA 1
ATOM 3911 C C . GLY A 1 484 ? 26.672 9.367 14.555 1 84 484 GLY A C 1
ATOM 3912 O O . GLY A 1 484 ? 26.844 9.891 15.656 1 84 484 GLY A O 1
ATOM 3913 N N . GLU A 1 485 ? 27.359 9.641 13.5 1 83.06 485 GLU A N 1
ATOM 3914 C CA . GLU A 1 485 ? 28.469 10.578 13.586 1 83.06 485 GLU A CA 1
ATOM 3915 C C . GLU A 1 485 ? 28.016 12.008 13.32 1 83.06 485 GLU A C 1
ATOM 3917 O O . GLU A 1 485 ? 28.438 12.945 13.992 1 83.06 485 GLU A O 1
ATOM 3922 N N . ALA A 1 486 ? 27.109 12.18 12.438 1 83.25 486 ALA A N 1
ATOM 3923 C CA . ALA A 1 486 ? 26.766 13.508 11.922 1 83.25 486 ALA A CA 1
ATOM 3924 C C . ALA A 1 486 ? 25.703 14.172 12.797 1 83.25 486 ALA A C 1
ATOM 3926 O O . ALA A 1 486 ? 25.719 15.391 12.984 1 83.25 486 ALA A O 1
ATOM 3927 N N . VAL A 1 487 ? 24.812 13.461 13.383 1 86.81 487 VAL A N 1
ATOM 3928 C CA . VAL A 1 487 ? 23.625 14.023 14.039 1 86.81 487 VAL A CA 1
ATOM 3929 C C . VAL A 1 487 ? 24.047 14.695 15.352 1 86.81 487 VAL A C 1
ATOM 3931 O O . VAL A 1 487 ? 23.625 15.82 15.633 1 86.81 487 VAL A O 1
ATOM 3934 N N . PRO A 1 488 ? 24.906 14.039 16.109 1 85.69 488 PRO A N 1
ATOM 3935 C CA . PRO A 1 488 ? 25.266 14.664 17.375 1 85.69 488 PRO A CA 1
ATOM 3936 C C . PRO A 1 488 ? 26.016 15.984 17.203 1 85.69 488 PRO A C 1
ATOM 3938 O O . PRO A 1 488 ? 25.922 16.859 18.062 1 85.69 488 PRO A O 1
ATOM 3941 N N . SER A 1 489 ? 26.703 16.156 16.109 1 80.62 489 SER A N 1
ATOM 3942 C CA . SER A 1 489 ? 27.516 17.344 15.875 1 80.62 489 SER A CA 1
ATOM 3943 C C . SER A 1 489 ? 26.641 18.578 15.602 1 80.62 489 SER A C 1
ATOM 3945 O O . SER A 1 489 ? 27.094 19.703 15.742 1 80.62 489 SER A O 1
ATOM 3947 N N . GLN A 1 490 ? 25.375 18.406 15.305 1 84.06 490 GLN A N 1
ATOM 3948 C CA . GLN A 1 490 ? 24.5 19.516 14.961 1 84.06 490 GLN A CA 1
ATOM 3949 C C . GLN A 1 490 ? 23.531 19.828 16.109 1 84.06 490 GLN A C 1
ATOM 3951 O O . GLN A 1 490 ? 22.547 20.547 15.914 1 84.06 490 GLN A O 1
ATOM 3956 N N . GLY A 1 491 ? 23.766 19.328 17.266 1 86.25 491 GLY A N 1
ATOM 3957 C CA . GLY A 1 491 ? 22.875 19.516 18.406 1 86.25 491 GLY A CA 1
ATOM 3958 C C . GLY A 1 491 ? 22.703 20.969 18.797 1 86.25 491 GLY A C 1
ATOM 3959 O O . GLY A 1 491 ? 21.594 21.422 19.047 1 86.25 491 GLY A O 1
ATOM 3960 N N . SER A 1 492 ? 23.797 21.719 18.75 1 84.75 492 SER A N 1
ATOM 3961 C CA . SER A 1 492 ? 23.766 23.125 19.172 1 84.75 492 SER A CA 1
ATOM 3962 C C . SER A 1 492 ? 22.984 23.969 18.172 1 84.75 492 SER A C 1
ATOM 3964 O O . SER A 1 492 ? 22.266 24.906 18.562 1 84.75 492 SER A O 1
ATOM 3966 N N . PHE A 1 493 ? 23.109 23.672 16.969 1 84.44 493 PHE A N 1
ATOM 3967 C CA . PHE A 1 493 ? 22.359 24.391 15.953 1 84.44 493 PHE A CA 1
ATOM 3968 C C . PHE A 1 493 ? 20.859 24.219 16.156 1 84.44 493 PHE A C 1
ATOM 3970 O O . PHE A 1 493 ? 20.094 25.172 16.031 1 84.44 493 PHE A O 1
ATOM 3977 N N . PHE A 1 494 ? 20.469 23.031 16.438 1 90.88 494 PHE A N 1
ATOM 3978 C CA . PHE A 1 494 ? 19.047 22.734 16.547 1 90.88 494 PHE A CA 1
ATOM 3979 C C . PHE A 1 494 ? 18.453 23.375 17.797 1 90.88 494 PHE A C 1
ATOM 3981 O O . PHE A 1 494 ? 17.281 23.734 17.828 1 90.88 494 PHE A O 1
ATOM 3988 N N . ILE A 1 495 ? 19.234 23.516 18.844 1 91.06 495 ILE A N 1
ATOM 3989 C CA . ILE A 1 495 ? 18.75 24.234 20.016 1 91.06 495 ILE A CA 1
ATOM 3990 C C . ILE A 1 495 ? 18.484 25.688 19.656 1 91.06 495 ILE A C 1
ATOM 3992 O O . ILE A 1 495 ? 17.422 26.234 19.984 1 91.06 495 ILE A O 1
ATOM 3996 N N . ALA A 1 496 ? 19.438 26.266 18.906 1 89.06 496 ALA A N 1
ATOM 3997 C CA . ALA A 1 496 ? 19.25 27.641 18.453 1 89.06 496 ALA A CA 1
ATOM 3998 C C . ALA A 1 496 ? 18.031 27.75 17.531 1 89.06 496 ALA A C 1
ATOM 4000 O O . ALA A 1 496 ? 17.281 28.734 17.594 1 89.06 496 ALA A O 1
ATOM 4001 N N . TYR A 1 497 ? 17.891 26.781 16.766 1 90.94 497 TYR A N 1
ATOM 4002 C CA . TYR A 1 497 ? 16.766 26.766 15.836 1 90.94 497 TYR A CA 1
ATOM 4003 C C . TYR A 1 497 ? 15.438 26.703 16.594 1 90.94 497 TYR A C 1
ATOM 4005 O O . TYR A 1 497 ? 14.477 27.375 16.203 1 90.94 497 TYR A O 1
ATOM 4013 N N . VAL A 1 498 ? 15.352 25.891 17.641 1 93.44 498 VAL A N 1
ATOM 4014 C CA . VAL A 1 498 ? 14.133 25.75 18.438 1 93.44 498 VAL A CA 1
ATOM 4015 C C . VAL A 1 498 ? 13.789 27.078 19.109 1 93.44 498 VAL A C 1
ATOM 4017 O O . VAL A 1 498 ? 12.625 27.469 19.141 1 93.44 498 VAL A O 1
ATOM 4020 N N . VAL A 1 499 ? 14.789 27.766 19.531 1 92.5 499 VAL A N 1
ATOM 4021 C CA . VAL A 1 499 ? 14.562 29.016 20.234 1 92.5 499 VAL A CA 1
ATOM 4022 C C . VAL A 1 499 ? 14.125 30.094 19.25 1 92.5 499 VAL A C 1
ATOM 4024 O O . VAL A 1 499 ? 13.172 30.828 19.5 1 92.5 499 VAL A O 1
ATOM 4027 N N . THR A 1 500 ? 14.711 30.078 18.109 1 90.25 500 THR A N 1
ATOM 4028 C CA . THR A 1 500 ? 14.414 31.109 17.109 1 90.25 500 THR A CA 1
ATOM 4029 C C . THR A 1 500 ? 13.102 30.812 16.406 1 90.25 500 THR A C 1
ATOM 4031 O O . THR A 1 500 ? 12.211 31.672 16.359 1 90.25 500 THR A O 1
ATOM 4034 N N . SER A 1 501 ? 12.961 29.609 15.953 1 90.94 501 SER A N 1
ATOM 4035 C CA . SER A 1 501 ? 11.797 29.25 15.141 1 90.94 501 SER A CA 1
ATOM 4036 C C . SER A 1 501 ? 10.648 28.766 16.016 1 90.94 501 SER A C 1
ATOM 4038 O O . SER A 1 501 ? 9.508 28.656 15.547 1 90.94 501 SER A O 1
ATOM 4040 N N . GLY A 1 502 ? 10.891 28.516 17.234 1 92.94 502 GLY A N 1
ATOM 4041 C CA . GLY A 1 502 ? 9.859 28.047 18.141 1 92.94 502 GLY A CA 1
ATOM 4042 C C . GLY A 1 502 ? 9.344 29.125 19.078 1 92.94 502 GLY A C 1
ATOM 4043 O O . GLY A 1 502 ? 8.242 29.641 18.891 1 92.94 502 GLY A O 1
ATOM 4044 N N . TRP A 1 503 ? 10.281 29.641 19.922 1 93.38 503 TRP A N 1
ATOM 4045 C CA . TRP A 1 503 ? 9.891 30.609 20.953 1 93.38 503 TRP A CA 1
ATOM 4046 C C . TRP A 1 503 ? 9.422 31.922 20.312 1 93.38 503 TRP A C 1
ATOM 4048 O O . TRP A 1 503 ? 8.305 32.375 20.578 1 93.38 503 TRP A O 1
ATOM 4058 N N . THR A 1 504 ? 10.188 32.438 19.453 1 90.44 504 THR A N 1
ATOM 4059 C CA . THR A 1 504 ? 9.898 33.75 18.875 1 90.44 504 THR A CA 1
ATOM 4060 C C . THR A 1 504 ? 8.719 33.656 17.922 1 90.44 504 THR A C 1
ATOM 4062 O O . THR A 1 504 ? 7.879 34.562 17.875 1 90.44 504 THR A O 1
ATOM 4065 N N . THR A 1 505 ? 8.641 32.656 17.234 1 89.12 505 THR A N 1
ATOM 4066 C CA . THR A 1 505 ? 7.562 32.531 16.25 1 89.12 505 THR A CA 1
ATOM 4067 C C . THR A 1 505 ? 6.215 32.375 16.953 1 89.12 505 THR A C 1
ATOM 4069 O O . THR A 1 505 ? 5.211 32.938 16.516 1 89.12 505 THR A O 1
ATOM 4072 N N . ILE A 1 506 ? 6.156 31.625 18 1 92.75 506 ILE A N 1
ATOM 4073 C CA . ILE A 1 506 ? 4.906 31.438 18.719 1 92.75 506 ILE A CA 1
ATOM 4074 C C . ILE A 1 506 ? 4.488 32.75 19.391 1 92.75 506 ILE A C 1
ATOM 4076 O O . ILE A 1 506 ? 3.301 33.062 19.438 1 92.75 506 ILE A O 1
ATOM 4080 N N . ALA A 1 507 ? 5.438 33.469 19.875 1 92.62 507 ALA A N 1
ATOM 4081 C CA . ALA A 1 507 ? 5.148 34.781 20.453 1 92.62 507 ALA A CA 1
ATOM 4082 C C . ALA A 1 507 ? 4.66 35.781 19.391 1 92.62 507 ALA A C 1
ATOM 4084 O O . ALA A 1 507 ? 3.777 36.594 19.656 1 92.62 507 ALA A O 1
ATOM 4085 N N . SER A 1 508 ? 5.25 35.594 18.281 1 90.44 508 SER A N 1
ATOM 4086 C CA . SER A 1 508 ? 4.82 36.469 17.188 1 90.44 508 SER A CA 1
ATOM 4087 C C . SER A 1 508 ? 3.402 36.125 16.734 1 90.44 508 SER A C 1
ATOM 4089 O O . SER A 1 508 ? 2.668 37 16.266 1 90.44 508 SER A O 1
ATOM 4091 N N . GLU A 1 509 ? 3.043 34.875 16.875 1 90.75 509 GLU A N 1
ATOM 4092 C CA . GLU A 1 509 ? 1.68 34.469 16.578 1 90.75 509 GLU A CA 1
ATOM 4093 C C . GLU A 1 509 ? 0.675 35.125 17.516 1 90.75 509 GLU A C 1
ATOM 4095 O O . GLU A 1 509 ? -0.429 35.469 17.094 1 90.75 509 GLU A O 1
ATOM 4100 N N . LEU A 1 510 ? 1.052 35.312 18.703 1 90.62 510 LEU A N 1
ATOM 4101 C CA . LEU A 1 510 ? 0.195 36 19.672 1 90.62 510 LEU A CA 1
ATOM 4102 C C . LEU A 1 510 ? 0.086 37.469 19.359 1 90.62 510 LEU A C 1
ATOM 4104 O O . LEU A 1 510 ? -1.01 38.062 19.375 1 90.62 510 LEU A O 1
ATOM 4108 N N . PHE A 1 511 ? 1.158 38.094 19.047 1 89.94 511 PHE A N 1
ATOM 4109 C CA . PHE A 1 511 ? 1.234 39.531 18.797 1 89.94 511 PHE A CA 1
ATOM 4110 C C . PHE A 1 511 ? 0.6 39.875 17.453 1 89.94 511 PHE A C 1
ATOM 4112 O O . PHE A 1 511 ? -0.033 40.938 17.328 1 89.94 511 PHE A O 1
ATOM 4119 N N . ARG A 1 512 ? 0.571 39.062 16.484 1 89.56 512 ARG A N 1
ATOM 4120 C CA . ARG A 1 512 ? 0.034 39.25 15.141 1 89.56 512 ARG A CA 1
ATOM 4121 C C . ARG A 1 512 ? 0.423 40.625 14.586 1 89.56 512 ARG A C 1
ATOM 4123 O O . ARG A 1 512 ? -0.44 41.406 14.18 1 89.56 512 ARG A O 1
ATOM 4130 N N . LEU A 1 513 ? 1.675 40.812 14.469 1 83.44 513 LEU A N 1
ATOM 4131 C CA . LEU A 1 513 ? 2.221 42.125 14.094 1 83.44 513 LEU A CA 1
ATOM 4132 C C . LEU A 1 513 ? 1.758 42.531 12.695 1 83.44 513 LEU A C 1
ATOM 4134 O O . LEU A 1 513 ? 1.361 43.656 12.477 1 83.44 513 LEU A O 1
ATOM 4138 N N . THR A 1 514 ? 1.752 41.594 11.805 1 81.38 514 THR A N 1
ATOM 4139 C CA . THR A 1 514 ? 1.406 41.938 10.43 1 81.38 514 THR A CA 1
ATOM 4140 C C . THR A 1 514 ? -0.039 42.406 10.328 1 81.38 514 THR A C 1
ATOM 4142 O O . THR A 1 514 ? -0.324 43.406 9.656 1 81.38 514 THR A O 1
ATOM 4145 N N . LYS A 1 515 ? -0.938 41.688 10.977 1 84.25 515 LYS A N 1
ATOM 4146 C CA . LYS A 1 515 ? -2.344 42.062 10.945 1 84.25 515 LYS A CA 1
ATOM 4147 C C . LYS A 1 515 ? -2.561 43.406 11.672 1 84.25 515 LYS A C 1
ATOM 4149 O O . LYS A 1 515 ? -3.406 44.188 11.266 1 84.25 515 LYS A O 1
ATOM 4154 N N . LEU A 1 516 ? -1.771 43.656 12.672 1 85.56 516 LEU A N 1
ATOM 4155 C CA . LEU A 1 516 ? -1.876 44.906 13.422 1 85.56 516 LEU A CA 1
ATOM 4156 C C . LEU A 1 516 ? -1.467 46.094 12.562 1 85.56 516 LEU A C 1
ATOM 4158 O O . LEU A 1 516 ? -2.16 47.125 12.531 1 85.56 516 LEU A O 1
ATOM 4162 N N . ILE A 1 517 ? -0.364 45.875 11.852 1 82.62 517 ILE A N 1
ATOM 4163 C CA . ILE A 1 517 ? 0.147 46.969 11.008 1 82.62 517 ILE A CA 1
ATOM 4164 C C . ILE A 1 517 ? -0.825 47.219 9.859 1 82.62 517 ILE A C 1
ATOM 4166 O O . ILE A 1 517 ? -1.115 48.375 9.539 1 82.62 517 ILE A O 1
ATOM 4170 N N . THR A 1 518 ? -1.312 46.219 9.328 1 81.19 518 THR A N 1
ATOM 4171 C CA . THR A 1 518 ? -2.248 46.375 8.219 1 81.19 518 THR A CA 1
ATOM 4172 C C . THR A 1 518 ? -3.535 47.062 8.695 1 81.19 518 THR A C 1
ATOM 4174 O O . THR A 1 518 ? -4.117 47.875 7.977 1 81.19 518 THR A O 1
ATOM 4177 N N . ASN A 1 519 ? -4.016 46.625 9.836 1 79.44 519 ASN A N 1
ATOM 4178 C CA . ASN A 1 519 ? -5.203 47.25 10.406 1 79.44 519 ASN A CA 1
ATOM 4179 C C . ASN A 1 519 ? -4.969 48.719 10.703 1 79.44 519 ASN A C 1
ATOM 4181 O O . ASN A 1 519 ? -5.852 49.531 10.484 1 79.44 519 ASN A O 1
ATOM 4185 N N . PHE A 1 520 ? -3.826 49.062 11.141 1 78.5 520 PHE A N 1
ATOM 4186 C CA . PHE A 1 520 ? -3.475 50.438 11.461 1 78.5 520 PHE A CA 1
ATOM 4187 C C . PHE A 1 520 ? -3.422 51.281 10.195 1 78.5 520 PHE A C 1
ATOM 4189 O O . PHE A 1 520 ? -3.93 52.406 10.172 1 78.5 520 PHE A O 1
ATOM 4196 N 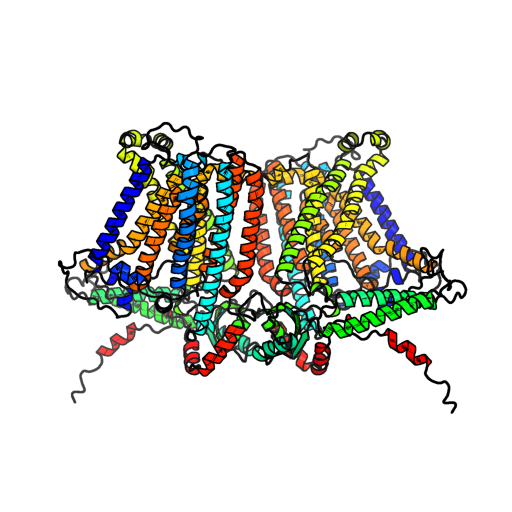N . ILE A 1 521 ? -2.832 50.688 9.211 1 77.81 521 ILE A N 1
ATOM 4197 C CA . ILE A 1 521 ? -2.711 51.406 7.938 1 77.81 521 ILE A CA 1
ATOM 4198 C C . ILE A 1 521 ? -4.098 51.594 7.324 1 77.81 521 ILE A C 1
ATOM 4200 O O . ILE A 1 521 ? -4.395 52.688 6.793 1 77.81 521 ILE A O 1
ATOM 4204 N N . SER A 1 522 ? -4.867 50.594 7.41 1 76.44 522 SER A N 1
ATOM 4205 C CA . SER A 1 522 ? -6.215 50.688 6.859 1 76.44 522 SER A CA 1
ATOM 4206 C C . SER A 1 522 ? -7.059 51.719 7.605 1 76.44 522 SER A C 1
ATOM 4208 O O . SER A 1 522 ? -7.91 52.375 7.012 1 76.44 522 SER A O 1
ATOM 4210 N N . ARG A 1 523 ? -6.941 51.844 8.867 1 73.5 523 ARG A N 1
ATOM 4211 C CA . ARG A 1 523 ? -7.676 52.812 9.68 1 73.5 523 ARG A CA 1
ATOM 4212 C C . ARG A 1 523 ? -7.266 54.25 9.344 1 73.5 523 ARG A C 1
ATOM 4214 O O . ARG A 1 523 ? -8.102 55.156 9.32 1 73.5 523 ARG A O 1
ATOM 4221 N N . ILE A 1 524 ? -5.98 54.406 9.117 1 65.62 524 ILE A N 1
ATOM 4222 C CA . ILE A 1 524 ? -5.465 55.719 8.82 1 65.62 524 ILE A CA 1
ATOM 4223 C C . ILE A 1 524 ? -5.898 56.156 7.418 1 65.62 524 ILE A C 1
ATOM 4225 O O . ILE A 1 524 ? -6.289 57.312 7.203 1 65.62 524 ILE A O 1
ATOM 4229 N N . PHE A 1 525 ? -5.73 55.281 6.504 1 61.62 525 PHE A N 1
ATOM 4230 C CA . PHE A 1 525 ? -6.016 55.656 5.125 1 61.62 525 PHE A CA 1
ATOM 4231 C C . PHE A 1 525 ? -7.496 55.469 4.809 1 61.62 525 PHE A C 1
ATOM 4233 O O . PHE A 1 525 ? -7.93 55.719 3.68 1 61.62 525 PHE A O 1
ATOM 4240 N N . GLY A 1 526 ? -8.453 55.562 5.879 1 56.47 526 GLY A N 1
ATOM 4241 C CA . GLY A 1 526 ? -9.906 55.625 5.793 1 56.47 526 GLY A CA 1
ATOM 4242 C C . GLY A 1 526 ? -10.531 54.469 5.074 1 56.47 526 GLY A C 1
ATOM 4243 O O . GLY A 1 526 ? -11.648 54.562 4.566 1 56.47 526 GLY A O 1
ATOM 4244 N N . ARG A 1 527 ? -9.891 53.562 4.738 1 50.22 527 ARG A N 1
ATOM 4245 C CA . ARG A 1 527 ? -10.508 52.469 4.004 1 50.22 527 ARG A CA 1
ATOM 4246 C C . ARG A 1 527 ? -11.391 51.594 4.918 1 50.22 527 ARG A C 1
ATOM 4248 O O . ARG A 1 527 ? -10.883 50.781 5.688 1 50.22 527 ARG A O 1
ATOM 4255 N N . ASN A 1 528 ? -12.336 52.375 5.551 1 48.56 528 ASN A N 1
ATOM 4256 C CA . ASN A 1 528 ? -13.281 51.594 6.363 1 48.56 528 ASN A CA 1
ATOM 4257 C C . ASN A 1 528 ? -13.742 50.344 5.648 1 48.56 528 ASN A C 1
ATOM 4259 O O . ASN A 1 528 ? -14.578 50.406 4.75 1 48.56 528 ASN A O 1
ATOM 4263 N N . CYS A 1 529 ? -13.023 49.656 5.301 1 43.84 529 CYS A N 1
ATOM 4264 C CA . CYS A 1 529 ? -13.477 48.406 4.68 1 43.84 529 CYS A CA 1
ATOM 4265 C C . CYS A 1 529 ? -14.477 47.688 5.57 1 43.84 529 CYS A C 1
ATOM 4267 O O . CYS A 1 529 ? -14.102 47 6.531 1 43.84 529 CYS A O 1
ATOM 4269 N N . ASP A 1 530 ? -15.555 48.438 6.062 1 45.06 530 ASP A N 1
ATOM 4270 C CA . ASP A 1 530 ? -16.672 47.75 6.688 1 45.06 530 ASP A CA 1
ATOM 4271 C C . ASP A 1 530 ? -16.797 46.312 6.152 1 45.06 530 ASP A C 1
ATOM 4273 O O . ASP A 1 530 ? -17.781 45.625 6.422 1 45.06 530 ASP A O 1
ATOM 4277 N N . ASP A 1 531 ? -16.219 46.062 5.02 1 48.69 531 ASP A N 1
ATOM 4278 C CA . ASP A 1 531 ? -16.562 44.844 4.32 1 48.69 531 ASP A CA 1
ATOM 4279 C C . ASP A 1 531 ? -16.562 43.625 5.27 1 48.69 531 ASP A C 1
ATOM 4281 O O . ASP A 1 531 ? -15.992 43.719 6.363 1 48.69 531 ASP A O 1
ATOM 4285 N N . ASP A 1 532 ? -17.172 42.562 4.828 1 55.59 532 ASP A N 1
ATOM 4286 C CA . ASP A 1 532 ? -17.422 41.188 5.234 1 55.59 532 ASP A CA 1
ATOM 4287 C C . ASP A 1 532 ? -16.188 40.594 5.934 1 55.59 532 ASP A C 1
ATOM 4289 O O . ASP A 1 532 ? -15.297 40.062 5.281 1 55.59 532 ASP A O 1
ATOM 4293 N N . PHE A 1 533 ? -15.969 41.219 7.102 1 65.75 533 PHE A N 1
ATOM 4294 C CA . PHE A 1 533 ? -14.914 40.719 7.973 1 65.75 533 PHE A CA 1
ATOM 4295 C C . PHE A 1 533 ? -15.07 39.219 8.211 1 65.75 533 PHE A C 1
ATOM 4297 O O . PHE A 1 533 ? -16.109 38.781 8.711 1 65.75 533 PHE A O 1
ATOM 4304 N N . GLU A 1 534 ? -14.273 38.438 7.621 1 76.5 534 GLU A N 1
ATOM 4305 C CA . GLU A 1 534 ? -14.234 37 7.926 1 76.5 534 GLU A CA 1
ATOM 4306 C C . GLU A 1 534 ? -13.023 36.656 8.789 1 76.5 534 GLU A C 1
ATOM 4308 O O . GLU A 1 534 ? -11.891 37.031 8.461 1 76.5 534 GLU A O 1
ATOM 4313 N N . PRO A 1 535 ? -13.336 36.219 9.945 1 86.12 535 PRO A N 1
ATOM 4314 C CA . PRO A 1 535 ? -12.211 35.781 10.781 1 86.12 535 PRO A CA 1
ATOM 4315 C C . PRO A 1 535 ? -11.289 34.781 10.07 1 86.12 535 PRO A C 1
ATOM 4317 O O . PRO A 1 535 ? -11.75 34.031 9.219 1 86.12 535 PRO A O 1
ATOM 4320 N N . PRO A 1 536 ? -10.055 34.875 10.328 1 87.56 536 PRO A N 1
ATOM 4321 C CA . PRO A 1 536 ? -9.094 33.969 9.703 1 87.56 536 PRO A CA 1
ATOM 4322 C C . PRO A 1 536 ? -9.188 32.562 10.242 1 87.56 536 PRO A C 1
ATOM 4324 O O . PRO A 1 536 ? -9.758 32.344 11.312 1 87.56 536 PRO A O 1
ATOM 4327 N N . SER A 1 537 ? -8.766 31.672 9.453 1 89.25 537 SER A N 1
ATOM 4328 C CA . SER A 1 537 ? -8.695 30.266 9.852 1 89.25 537 SER A CA 1
ATOM 4329 C C . SER A 1 537 ? -7.258 29.844 10.148 1 89.25 537 SER A C 1
ATOM 4331 O O . SER A 1 537 ? -6.312 30.438 9.617 1 89.25 537 SER A O 1
ATOM 4333 N N . ILE A 1 538 ? -7.113 28.984 11.031 1 90.25 538 ILE A N 1
ATOM 4334 C CA . ILE A 1 538 ? -5.789 28.516 11.414 1 90.25 538 ILE A CA 1
ATOM 4335 C C . ILE A 1 538 ? -5.176 27.703 10.273 1 90.25 538 ILE A C 1
ATOM 4337 O O . ILE A 1 538 ? -5.836 26.828 9.695 1 90.25 538 ILE A O 1
ATOM 4341 N N . PRO A 1 539 ? -3.99 28.016 9.891 1 90.62 539 PRO A N 1
ATOM 4342 C CA . PRO A 1 539 ? -3.295 27.219 8.875 1 90.62 539 PRO A CA 1
ATOM 4343 C C . PRO A 1 539 ? -2.688 25.938 9.445 1 90.62 539 PRO A C 1
ATOM 4345 O O . PRO A 1 539 ? -1.479 25.875 9.688 1 90.62 539 PRO A O 1
ATOM 4348 N N . TYR A 1 540 ? -3.418 24.922 9.523 1 91.69 540 TYR A N 1
ATOM 4349 C CA . TYR A 1 540 ? -2.963 23.656 10.078 1 91.69 540 TYR A CA 1
ATOM 4350 C C . TYR A 1 540 ? -1.79 23.094 9.281 1 91.69 540 TYR A C 1
ATOM 4352 O O . TYR A 1 540 ? -0.9 22.453 9.844 1 91.69 540 TYR A O 1
ATOM 4360 N N . HIS A 1 541 ? -1.743 23.375 7.945 1 92.25 541 HIS A N 1
ATOM 4361 C CA . HIS A 1 541 ? -0.738 22.797 7.059 1 92.25 541 HIS A CA 1
ATOM 4362 C C . HIS A 1 541 ? 0.651 23.344 7.375 1 92.25 541 HIS A C 1
ATOM 4364 O O . HIS A 1 541 ? 1.659 22.75 6.992 1 92.25 541 HIS A O 1
ATOM 4370 N N . SER A 1 542 ? 0.707 24.453 8.062 1 92.81 542 SER A N 1
ATOM 4371 C CA . SER A 1 542 ? 1.996 25.047 8.414 1 92.81 542 SER A CA 1
ATOM 4372 C C . SER A 1 542 ? 2.35 24.781 9.875 1 92.81 542 SER A C 1
ATOM 4374 O O . SER A 1 542 ? 3.506 24.5 10.195 1 92.81 542 SER A O 1
ATOM 4376 N N . GLU A 1 543 ? 1.401 24.797 10.758 1 94.19 543 GLU A N 1
ATOM 4377 C CA . GLU A 1 543 ? 1.661 24.703 12.188 1 94.19 543 GLU A CA 1
ATOM 4378 C C . GLU A 1 543 ? 1.918 23.266 12.625 1 94.19 543 GLU A C 1
ATOM 4380 O O . GLU A 1 543 ? 2.82 23.016 13.422 1 94.19 543 GLU A O 1
ATOM 4385 N N . ILE A 1 544 ? 1.196 22.328 12.078 1 95.88 544 ILE A N 1
ATOM 4386 C CA . ILE A 1 544 ? 1.331 20.938 12.508 1 95.88 544 ILE A CA 1
ATOM 4387 C C . ILE A 1 544 ? 2.717 20.406 12.141 1 95.88 544 ILE A C 1
ATOM 4389 O O . ILE A 1 544 ? 3.404 19.812 12.969 1 95.88 544 ILE A 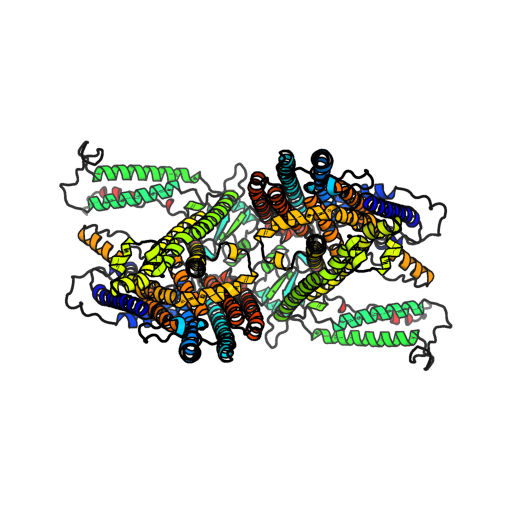O 1
ATOM 4393 N N . PRO A 1 545 ? 3.143 20.672 10.883 1 95.62 545 PRO A N 1
ATOM 4394 C CA . PRO A 1 545 ? 4.488 20.203 10.531 1 95.62 545 PRO A CA 1
ATOM 4395 C C . PRO A 1 545 ? 5.57 20.828 11.422 1 95.62 545 PRO A C 1
ATOM 4397 O O . PRO A 1 545 ? 6.566 20.156 11.727 1 95.62 545 PRO A O 1
ATOM 4400 N N . ARG A 1 546 ? 5.41 22.047 11.844 1 94.44 546 ARG A N 1
ATOM 4401 C CA . ARG A 1 546 ? 6.371 22.688 12.734 1 94.44 546 ARG A CA 1
ATOM 4402 C C . ARG A 1 546 ? 6.43 21.969 14.078 1 94.44 546 ARG A C 1
ATOM 4404 O O . ARG A 1 546 ? 7.512 21.672 14.586 1 94.44 546 ARG A O 1
ATOM 4411 N N . ILE A 1 547 ? 5.297 21.688 14.609 1 96.38 547 ILE A N 1
ATOM 4412 C CA . ILE A 1 547 ? 5.211 20.984 15.883 1 96.38 547 ILE A CA 1
ATOM 4413 C C . ILE A 1 547 ? 5.855 19.609 15.766 1 96.38 547 ILE A C 1
ATOM 4415 O O . ILE A 1 547 ? 6.602 19.188 16.656 1 96.38 547 ILE A O 1
ATOM 4419 N N . ARG A 1 548 ? 5.594 19.016 14.664 1 96.31 548 ARG A N 1
ATOM 4420 C CA . ARG A 1 548 ? 6.098 17.656 14.484 1 96.31 548 ARG A CA 1
ATOM 4421 C C . ARG A 1 548 ? 7.605 17.656 14.25 1 96.31 548 ARG A C 1
ATOM 4423 O O . ARG A 1 548 ? 8.305 16.719 14.656 1 96.31 548 ARG A O 1
ATOM 4430 N N . LEU A 1 549 ? 8.094 18.641 13.586 1 96.19 549 LEU A N 1
ATOM 4431 C CA . LEU A 1 549 ? 9.539 18.75 13.438 1 96.19 549 LEU A CA 1
ATOM 4432 C C . LEU A 1 549 ? 10.219 18.859 14.797 1 96.19 549 LEU A C 1
ATOM 4434 O O . LEU A 1 549 ? 11.219 18.188 15.055 1 96.19 549 LEU A O 1
ATOM 4438 N N . PHE A 1 550 ? 9.672 19.703 15.641 1 97.19 550 PHE A N 1
ATOM 4439 C CA . PHE A 1 550 ? 10.234 19.859 16.984 1 97.19 550 PHE A CA 1
ATOM 4440 C C . PHE A 1 550 ? 10.109 18.562 17.766 1 97.19 550 PHE A C 1
ATOM 4442 O O . PHE A 1 550 ? 10.984 18.25 18.578 1 97.19 550 PHE A O 1
ATOM 4449 N N . GLY A 1 551 ? 9.016 17.844 17.516 1 96.94 551 GLY A N 1
ATOM 4450 C CA . GLY A 1 551 ? 8.906 16.516 18.109 1 96.94 551 GLY A CA 1
ATOM 4451 C C . GLY A 1 551 ? 9.977 15.562 17.641 1 96.94 551 GLY A C 1
ATOM 4452 O O . GLY A 1 551 ? 10.531 14.797 18.438 1 96.94 551 GLY A O 1
ATOM 4453 N N . LEU A 1 552 ? 10.258 15.641 16.406 1 97.44 552 LEU A N 1
ATOM 4454 C CA . LEU A 1 552 ? 11.305 14.797 15.828 1 97.44 552 LEU A CA 1
ATOM 4455 C C . LEU A 1 552 ? 12.664 15.125 16.438 1 97.44 552 LEU A C 1
ATOM 4457 O O . LEU A 1 552 ? 13.43 14.219 16.781 1 97.44 552 LEU A O 1
ATOM 4461 N N . LEU A 1 553 ? 12.938 16.438 16.562 1 96.88 553 LEU A N 1
ATOM 4462 C CA . LEU A 1 553 ? 14.195 16.859 17.172 1 96.88 553 LEU A CA 1
ATOM 4463 C C . LEU A 1 553 ? 14.297 16.391 18.609 1 96.88 553 LEU A C 1
ATOM 4465 O O . LEU A 1 553 ? 15.359 15.922 19.047 1 96.88 553 LEU A O 1
ATOM 4469 N N . GLY A 1 554 ? 13.188 16.484 19.297 1 97.19 554 GLY A N 1
ATOM 4470 C CA . GLY A 1 554 ? 13.195 16.031 20.688 1 97.19 554 GLY A CA 1
ATOM 4471 C C . GLY A 1 554 ? 13.445 14.547 20.844 1 97.19 554 GLY A C 1
ATOM 4472 O O . GLY A 1 554 ? 14.219 14.125 21.703 1 97.19 554 GLY A O 1
ATOM 4473 N N . VAL A 1 555 ? 12.867 13.766 19.984 1 97.25 555 VAL A N 1
ATOM 4474 C CA . VAL A 1 555 ? 12.984 12.312 20.062 1 97.25 555 VAL A CA 1
ATOM 4475 C C . VAL A 1 555 ? 14.383 11.875 19.641 1 97.25 555 VAL A C 1
ATOM 4477 O O . VAL A 1 555 ? 15.016 11.047 20.312 1 97.25 555 VAL A O 1
ATOM 4480 N N . THR A 1 556 ? 14.922 12.438 18.609 1 95.06 556 THR A N 1
ATOM 4481 C CA . THR A 1 556 ? 16.219 12.023 18.094 1 95.06 556 THR A CA 1
ATOM 4482 C C . THR A 1 556 ? 17.344 12.469 19.016 1 95.06 556 THR A C 1
ATOM 4484 O O . THR A 1 556 ? 18.297 11.727 19.234 1 95.06 556 THR A O 1
ATOM 4487 N N . TYR A 1 557 ? 17.234 13.648 19.609 1 95.19 557 TYR A N 1
ATOM 4488 C CA . TYR A 1 557 ? 18.344 14.195 20.391 1 95.19 557 TYR A CA 1
ATOM 4489 C C . TYR A 1 557 ? 18.188 13.828 21.859 1 95.19 557 TYR A C 1
ATOM 4491 O O . TYR A 1 557 ? 19.047 14.156 22.688 1 95.19 557 TYR A O 1
ATOM 4499 N N . PHE A 1 558 ? 17.156 13.133 22.203 1 95.69 558 PHE A N 1
ATOM 4500 C CA . PHE A 1 558 ? 16.922 12.672 23.562 1 95.69 558 PHE A CA 1
ATOM 4501 C C . PHE A 1 558 ? 18.125 11.914 24.094 1 95.69 558 PHE A C 1
ATOM 4503 O O . PHE A 1 558 ? 18.625 12.211 25.188 1 95.69 558 PHE A O 1
ATOM 4510 N N . ILE A 1 559 ? 18.656 11.008 23.25 1 93.44 559 ILE A N 1
ATOM 4511 C CA . ILE A 1 559 ? 19.75 10.156 23.703 1 93.44 559 ILE A CA 1
ATOM 4512 C C . ILE A 1 559 ? 21.094 10.812 23.359 1 93.44 559 ILE A C 1
ATOM 4514 O O . ILE A 1 559 ? 22.109 10.547 24 1 93.44 559 ILE A O 1
ATOM 4518 N N . LEU A 1 560 ? 21.094 11.711 22.391 1 93.06 560 LEU A N 1
ATOM 4519 C CA . LEU A 1 560 ? 22.328 12.266 21.859 1 93.06 560 LEU A CA 1
ATOM 4520 C C . LEU A 1 560 ? 22.734 13.531 22.609 1 93.06 560 LEU A C 1
ATOM 4522 O O . LEU A 1 560 ? 23.875 13.672 23.047 1 93.06 560 LEU A O 1
ATOM 4526 N N . ASP A 1 561 ? 21.812 14.406 22.719 1 92.88 561 ASP A N 1
ATOM 4527 C CA . ASP A 1 561 ? 22.016 15.711 23.344 1 92.88 561 ASP A CA 1
ATOM 4528 C C . ASP A 1 561 ? 20.781 16.156 24.109 1 92.88 561 ASP A C 1
ATOM 4530 O O . ASP A 1 561 ? 20.031 17 23.656 1 92.88 561 ASP A O 1
ATOM 4534 N N . PRO A 1 562 ? 20.641 15.641 25.375 1 93.81 562 PRO A N 1
ATOM 4535 C CA . PRO A 1 562 ? 19.422 15.891 26.141 1 93.81 562 PRO A CA 1
ATOM 4536 C C . PRO A 1 562 ? 19.266 17.359 26.516 1 93.81 562 PRO A C 1
ATOM 4538 O O . PRO A 1 562 ? 18.188 17.766 26.984 1 93.81 562 PRO A O 1
ATOM 4541 N N . LEU A 1 563 ? 20.219 18.219 26.234 1 92.38 563 LEU A N 1
ATOM 4542 C CA . LEU A 1 563 ? 20.141 19.641 26.578 1 92.38 563 LEU A CA 1
ATOM 4543 C C . LEU A 1 563 ? 19.031 20.328 25.781 1 92.38 563 LEU A C 1
ATOM 4545 O O . LEU A 1 563 ? 18.547 21.391 26.172 1 92.38 563 LEU A O 1
ATOM 4549 N N . ILE A 1 564 ? 18.578 19.781 24.734 1 94.25 564 ILE A N 1
ATOM 4550 C CA . ILE A 1 564 ? 17.578 20.391 23.859 1 94.25 564 ILE A CA 1
ATOM 4551 C C . ILE A 1 564 ? 16.188 20.25 24.484 1 94.25 564 ILE A C 1
ATOM 4553 O O . ILE A 1 564 ? 15.273 21.016 24.172 1 94.25 564 ILE A O 1
ATOM 4557 N N . LEU A 1 565 ? 15.961 19.312 25.438 1 96.56 565 LEU A N 1
ATOM 4558 C CA . LEU A 1 565 ? 14.648 18.906 25.938 1 96.56 565 LEU A CA 1
ATOM 4559 C C . LEU A 1 565 ? 14.008 20.031 26.734 1 96.56 565 LEU A C 1
ATOM 4561 O O . LEU A 1 565 ? 12.82 20.328 26.562 1 96.56 565 LEU A O 1
ATOM 4565 N N . PRO A 1 566 ? 14.742 20.766 27.547 1 94.75 566 PRO A N 1
ATOM 4566 C CA . PRO A 1 566 ? 14.094 21.859 28.266 1 94.75 566 PRO A CA 1
ATOM 4567 C C . PRO A 1 566 ? 13.609 22.969 27.328 1 94.75 566 PRO A C 1
ATOM 4569 O O . PRO A 1 566 ? 12.57 23.578 27.578 1 94.75 566 PRO A O 1
ATOM 4572 N N . PHE A 1 567 ? 14.367 23.266 26.344 1 95.31 567 PHE A N 1
ATOM 4573 C CA . PHE A 1 567 ? 13.969 24.297 25.391 1 95.31 567 PHE A CA 1
ATOM 4574 C C . PHE A 1 567 ? 12.719 23.875 24.625 1 95.31 567 PHE A C 1
ATOM 4576 O O . PHE A 1 567 ? 11.859 24.703 24.328 1 95.31 567 PHE A O 1
ATOM 4583 N N . LEU A 1 568 ? 12.617 22.578 24.328 1 97.12 568 LEU A N 1
ATOM 4584 C CA . LEU A 1 568 ? 11.43 22.062 23.656 1 97.12 568 LEU A CA 1
ATOM 4585 C C . LEU A 1 568 ? 10.219 22.109 24.578 1 97.12 568 LEU A C 1
ATOM 4587 O O . LEU A 1 568 ? 9.109 22.406 24.141 1 97.12 568 LEU A O 1
ATOM 4591 N N . LEU A 1 569 ? 10.43 21.797 25.844 1 97.19 569 LEU A N 1
ATOM 4592 C CA . LEU A 1 569 ? 9.344 21.828 26.812 1 97.19 569 LEU A CA 1
ATOM 4593 C C . LEU A 1 569 ? 8.766 23.234 26.938 1 97.19 569 LEU A C 1
ATOM 4595 O O . LEU A 1 569 ? 7.547 23.406 27.031 1 97.19 569 LEU A O 1
ATOM 4599 N N . ILE A 1 570 ? 9.617 24.203 26.891 1 95.75 570 ILE A N 1
ATOM 4600 C CA . ILE A 1 570 ? 9.164 25.594 26.969 1 95.75 570 ILE A CA 1
ATOM 4601 C C . ILE A 1 570 ? 8.352 25.938 25.719 1 95.75 570 ILE A C 1
ATOM 4603 O O . ILE A 1 570 ? 7.301 26.562 25.797 1 95.75 570 ILE A O 1
ATOM 4607 N N . TYR A 1 571 ? 8.789 25.531 24.625 1 96.38 571 TYR A N 1
ATOM 4608 C CA . TYR A 1 571 ? 8.07 25.766 23.375 1 96.38 571 TYR A CA 1
ATOM 4609 C C . TYR A 1 571 ? 6.668 25.188 23.438 1 96.38 571 TYR A C 1
ATOM 4611 O O . TYR A 1 571 ? 5.691 25.844 23.094 1 96.38 571 TYR A O 1
ATOM 4619 N N . PHE A 1 572 ? 6.566 23.906 23.875 1 97.56 572 PHE A N 1
ATOM 4620 C CA . PHE A 1 572 ? 5.277 23.219 23.891 1 97.56 572 PHE A CA 1
ATOM 4621 C C . PHE A 1 572 ? 4.352 23.844 24.938 1 97.56 572 PHE A C 1
ATOM 4623 O O . PHE A 1 572 ? 3.139 23.922 24.734 1 97.56 572 PHE A O 1
ATOM 4630 N N . CYS A 1 573 ? 4.906 24.297 26 1 95.75 573 CYS A N 1
ATOM 4631 C CA . CYS A 1 573 ? 4.102 24.953 27.016 1 95.75 573 CYS A CA 1
ATOM 4632 C C . CYS A 1 573 ? 3.557 26.297 26.516 1 95.75 573 CYS A C 1
ATOM 4634 O O . CYS A 1 573 ? 2.361 26.562 26.641 1 95.75 573 CYS A O 1
ATOM 4636 N N . LEU A 1 574 ? 4.449 27.078 25.938 1 94.88 574 LEU A N 1
ATOM 4637 C CA . LEU A 1 574 ? 4.035 28.359 25.375 1 94.88 574 LEU A CA 1
ATOM 4638 C C . LEU A 1 574 ? 3.041 28.156 24.234 1 94.88 574 LEU A C 1
ATOM 4640 O O . LEU A 1 574 ? 2.033 28.859 24.156 1 94.88 574 LEU A O 1
ATOM 4644 N N . GLY A 1 575 ? 3.354 27.203 23.422 1 95.5 575 GLY A N 1
ATOM 4645 C CA . GLY A 1 575 ? 2.473 26.938 22.297 1 95.5 575 GLY A CA 1
ATOM 4646 C C . GLY A 1 575 ? 1.082 26.5 22.719 1 95.5 575 GLY A C 1
ATOM 4647 O O . GLY A 1 575 ? 0.089 26.906 22.125 1 95.5 575 GLY A O 1
ATOM 4648 N N . TYR A 1 576 ? 1.012 25.672 23.734 1 95.94 576 TYR A N 1
ATOM 4649 C CA . TYR A 1 576 ? -0.273 25.203 24.234 1 95.94 576 TYR A CA 1
ATOM 4650 C C . TYR A 1 576 ? -1.146 26.359 24.703 1 95.94 576 TYR A C 1
ATOM 4652 O O . TYR A 1 576 ? -2.307 26.469 24.297 1 95.94 576 TYR A O 1
ATOM 4660 N N . ILE A 1 577 ? -0.614 27.312 25.359 1 94.56 577 ILE A N 1
ATOM 4661 C CA . ILE A 1 577 ? -1.383 28.406 25.953 1 94.56 577 ILE A CA 1
ATOM 4662 C C . ILE A 1 577 ? -1.741 29.422 24.875 1 94.56 577 ILE A C 1
ATOM 4664 O O . ILE A 1 577 ? -2.883 29.891 24.797 1 94.56 577 ILE A O 1
ATOM 4668 N N . ILE A 1 578 ? -0.82 29.719 24.078 1 94.69 578 ILE A N 1
ATOM 4669 C CA . ILE A 1 578 ? -1.027 30.766 23.078 1 94.69 578 ILE A CA 1
ATOM 4670 C C . ILE A 1 578 ? -2.037 30.281 22.047 1 94.69 578 ILE A C 1
ATOM 4672 O O . ILE A 1 578 ? -2.951 31.016 21.672 1 94.69 578 ILE A O 1
ATOM 4676 N N . PHE A 1 579 ? -1.942 29.047 21.641 1 95.19 579 PHE A N 1
ATOM 4677 C CA . PHE A 1 579 ? -2.867 28.578 20.609 1 95.19 579 PHE A CA 1
ATOM 4678 C C . PHE A 1 579 ? -4.254 28.344 21.203 1 95.19 579 PHE A C 1
ATOM 4680 O O . PHE A 1 579 ? -5.258 28.453 20.5 1 95.19 579 PHE A O 1
ATOM 4687 N N . ARG A 1 580 ? -4.293 27.969 22.406 1 94.44 580 ARG A N 1
ATOM 4688 C CA . ARG A 1 580 ? -5.602 27.891 23.047 1 94.44 580 ARG A CA 1
ATOM 4689 C C . ARG A 1 580 ? -6.305 29.25 23.016 1 94.44 580 ARG A C 1
ATOM 4691 O O . ARG A 1 580 ? -7.504 29.328 22.75 1 94.44 580 ARG A O 1
ATOM 4698 N N . ASN A 1 581 ? -5.516 30.312 23.266 1 93 581 ASN A N 1
ATOM 4699 C CA . ASN A 1 581 ? -6.055 31.672 23.203 1 93 581 ASN A CA 1
ATOM 4700 C C . ASN A 1 581 ? -6.465 32.062 21.781 1 93 581 ASN A C 1
ATOM 4702 O O . ASN A 1 581 ? -7.539 32.625 21.578 1 93 581 ASN A O 1
ATOM 4706 N N . GLN A 1 582 ? -5.672 31.719 20.859 1 94.25 582 GLN A N 1
ATOM 4707 C CA . GLN A 1 582 ? -5.93 32.094 19.469 1 94.25 582 GLN A CA 1
ATOM 4708 C C . GLN A 1 582 ? -7.145 31.344 18.922 1 94.25 582 GLN A C 1
ATOM 4710 O O . GLN A 1 582 ? -7.934 31.906 18.172 1 94.25 582 GLN A O 1
ATOM 4715 N N . LEU A 1 583 ? -7.34 30.094 19.297 1 93.56 583 LEU A N 1
ATOM 4716 C CA . LEU A 1 583 ? -8.438 29.281 18.781 1 93.56 583 LEU A CA 1
ATOM 4717 C C . LEU A 1 583 ? -9.766 29.703 19.406 1 93.56 583 LEU A C 1
ATOM 4719 O O . LEU A 1 583 ? -10.82 29.547 18.797 1 93.56 583 LEU A O 1
ATOM 4723 N N . LEU A 1 584 ? -9.711 30.312 20.562 1 91.38 584 LEU A N 1
ATOM 4724 C CA . LEU A 1 584 ? -10.93 30.734 21.234 1 91.38 584 LEU A CA 1
ATOM 4725 C C . LEU A 1 584 ? -11.344 32.125 20.797 1 91.38 584 LEU A C 1
ATOM 4727 O O . LEU A 1 584 ? -12.531 32.438 20.688 1 91.38 584 LEU A O 1
ATOM 4731 N N . LYS A 1 585 ? -10.32 32.969 20.344 1 91 585 LYS A N 1
ATOM 4732 C CA . LYS A 1 585 ? -10.656 34.375 20.156 1 91 585 LYS A CA 1
ATOM 4733 C C . LYS A 1 585 ? -10.406 34.812 18.719 1 91 585 LYS A C 1
ATOM 4735 O O . LYS A 1 585 ? -11.062 35.719 18.219 1 91 585 LYS A O 1
ATOM 4740 N N . VAL A 1 586 ? -9.508 34.188 18.125 1 91.31 586 VAL A N 1
ATOM 4741 C CA . VAL A 1 586 ? -9.055 34.75 16.844 1 91.31 586 VAL A CA 1
ATOM 4742 C C . VAL A 1 586 ? -9.516 33.844 15.695 1 91.31 586 VAL A C 1
ATOM 4744 O O . VAL A 1 586 ? -10.211 34.312 14.789 1 91.31 586 VAL A O 1
ATOM 4747 N N . TYR A 1 587 ? -9.266 32.594 15.719 1 92.12 587 TYR A N 1
ATOM 4748 C CA . TYR A 1 587 ? -9.461 31.703 14.57 1 92.12 587 TYR A CA 1
ATOM 4749 C C . TYR A 1 587 ? -10.859 31.094 14.578 1 92.12 587 TYR A C 1
ATOM 4751 O O . TYR A 1 587 ? -11.336 30.641 15.617 1 92.12 587 TYR A O 1
ATOM 4759 N N . ALA A 1 588 ? -11.469 31.156 13.391 1 89.94 588 ALA A N 1
ATOM 4760 C CA . ALA A 1 588 ? -12.75 30.484 13.188 1 89.94 588 ALA A CA 1
ATOM 4761 C C . ALA A 1 588 ? -12.617 29.344 12.195 1 89.94 588 ALA A C 1
ATOM 4763 O O . ALA A 1 588 ? -11.961 29.484 11.156 1 89.94 588 ALA A O 1
ATOM 4764 N N . PRO A 1 589 ? -13.195 28.172 12.547 1 85.88 589 PRO A N 1
ATOM 4765 C CA . PRO A 1 589 ? -13.086 27.016 11.656 1 85.88 589 PRO A CA 1
ATOM 4766 C C . PRO A 1 589 ? -13.859 27.203 10.352 1 85.88 589 PRO A C 1
ATOM 4768 O O . PRO A 1 589 ? -15.031 27.578 10.375 1 85.88 589 PRO A O 1
ATOM 4771 N N . LYS A 1 590 ? -13.211 27.109 9.266 1 81.94 590 LYS A N 1
ATOM 4772 C CA . LYS A 1 590 ? -13.852 27.203 7.957 1 81.94 590 LYS A CA 1
ATOM 4773 C C . LYS A 1 590 ? -14.375 25.828 7.512 1 81.94 590 LYS A C 1
ATOM 4775 O O . LYS A 1 590 ? -15.391 25.75 6.824 1 81.94 590 LYS A O 1
ATOM 4780 N N . TYR A 1 591 ? -13.68 24.828 7.875 1 83.38 591 TYR A N 1
ATOM 4781 C CA . TYR A 1 591 ? -14.055 23.453 7.547 1 83.38 591 TYR A CA 1
ATOM 4782 C C . TYR A 1 591 ? -13.656 22.5 8.672 1 83.38 591 TYR A C 1
ATOM 4784 O O . TYR A 1 591 ? -12.898 22.875 9.57 1 83.38 591 TYR A O 1
ATOM 4792 N N . GLU A 1 592 ? -14.32 21.359 8.68 1 85.75 592 GLU A N 1
ATOM 4793 C CA . GLU A 1 592 ? -13.977 20.297 9.633 1 85.75 592 GLU A CA 1
ATOM 4794 C C . GLU A 1 592 ? -13.625 19 8.922 1 85.75 592 GLU A C 1
ATOM 4796 O O . GLU A 1 592 ? -14.359 18.547 8.031 1 85.75 592 GLU A O 1
ATOM 4801 N N . THR A 1 593 ? -12.492 18.406 9.18 1 84.88 593 THR A N 1
ATOM 4802 C CA . THR A 1 593 ? -12.07 17.156 8.57 1 84.88 593 THR A CA 1
ATOM 4803 C C . THR A 1 593 ? -12.453 15.969 9.461 1 84.88 593 THR A C 1
ATOM 4805 O O . THR A 1 593 ? -12.383 14.812 9.031 1 84.88 593 THR A O 1
ATOM 4808 N N . GLY A 1 594 ? -12.875 16.188 10.641 1 86.06 594 GLY A N 1
ATOM 4809 C CA . GLY A 1 594 ? -13.227 15.117 11.555 1 86.06 594 GLY A CA 1
ATOM 4810 C C . GLY A 1 594 ? -12.023 14.523 12.266 1 86.06 594 GLY A C 1
ATOM 4811 O O . GLY A 1 594 ? -11.992 13.32 12.539 1 86.06 594 GLY A O 1
ATOM 4812 N N . GLY A 1 595 ? -11.039 15.297 12.5 1 89.5 595 GLY A N 1
ATOM 4813 C CA . GLY A 1 595 ? -9.875 14.844 13.242 1 89.5 595 GLY A CA 1
ATOM 4814 C C . GLY A 1 595 ? -8.93 13.992 12.414 1 89.5 595 GLY A C 1
ATOM 4815 O O . GLY A 1 595 ? -8.188 13.172 12.953 1 89.5 595 GLY A O 1
ATOM 4816 N N . GLU A 1 596 ? -8.828 14.156 11.133 1 91.69 596 GLU A N 1
ATOM 4817 C CA . GLU A 1 596 ? -8.07 13.297 10.242 1 91.69 596 GLU A CA 1
ATOM 4818 C C . GLU A 1 596 ? -6.586 13.664 10.234 1 91.69 596 GLU A C 1
ATOM 4820 O O . GLU A 1 596 ? -5.777 13.008 9.578 1 91.69 596 GLU A O 1
ATOM 4825 N N . PHE A 1 597 ? -6.172 14.648 11.023 1 93.81 597 PHE A N 1
ATOM 4826 C CA . PHE A 1 597 ? -4.773 15.055 11.086 1 93.81 597 PHE A CA 1
ATOM 4827 C C . PHE A 1 597 ? -3.998 14.164 12.047 1 93.81 597 PHE A C 1
ATOM 4829 O O . PHE A 1 597 ? -2.77 14.094 11.992 1 93.81 597 PHE A O 1
ATOM 4836 N N . TRP A 1 598 ? -4.727 13.453 12.922 1 95.81 598 TRP A N 1
ATOM 4837 C CA . TRP A 1 598 ? -4.047 12.672 13.953 1 95.81 598 TRP A CA 1
ATOM 4838 C C . TRP A 1 598 ? -3.266 11.523 13.336 1 95.81 598 TRP A C 1
ATOM 4840 O O . TRP A 1 598 ? -2.131 11.25 13.734 1 95.81 598 TRP A O 1
ATOM 4850 N N . PRO A 1 599 ? -3.807 10.781 12.375 1 95.38 599 PRO A N 1
ATOM 4851 C CA . PRO A 1 599 ? -3.02 9.695 11.773 1 95.38 599 PRO A CA 1
ATOM 4852 C C . PRO A 1 599 ? -1.683 10.18 11.219 1 95.38 599 PRO A C 1
ATOM 4854 O O . PRO A 1 599 ? -0.684 9.461 11.289 1 95.38 599 PRO A 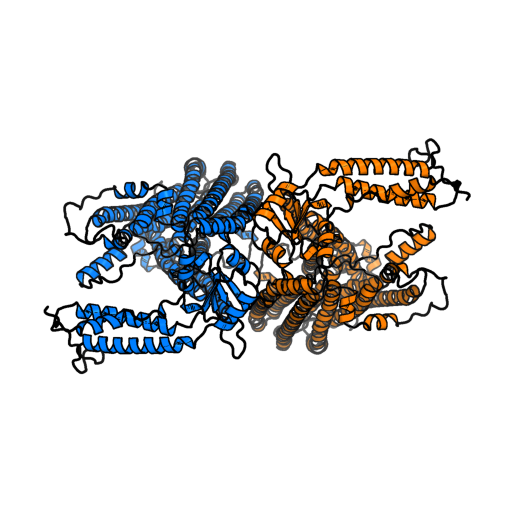O 1
ATOM 4857 N N . THR A 1 600 ? -1.666 11.367 10.703 1 94.38 600 THR A N 1
ATOM 4858 C CA . THR A 1 600 ? -0.416 11.93 10.211 1 94.38 600 THR A CA 1
ATOM 4859 C C . THR A 1 600 ? 0.565 12.164 11.359 1 94.38 600 THR A C 1
ATOM 4861 O O . THR A 1 600 ? 1.761 11.891 11.219 1 94.38 600 THR A O 1
ATOM 4864 N N . VAL A 1 601 ? 0.048 12.633 12.461 1 95.88 601 VAL A N 1
ATOM 4865 C CA . VAL A 1 601 ? 0.874 12.883 13.641 1 95.88 601 VAL A CA 1
ATOM 4866 C C . VAL A 1 601 ? 1.406 11.555 14.188 1 95.88 601 VAL A C 1
ATOM 4868 O O . VAL A 1 601 ? 2.582 11.453 14.547 1 95.88 601 VAL A O 1
ATOM 4871 N N . HIS A 1 602 ? 0.531 10.562 14.203 1 97.12 602 HIS A N 1
ATOM 4872 C CA . HIS A 1 602 ? 0.934 9.242 14.68 1 97.12 602 HIS A CA 1
ATOM 4873 C C . HIS A 1 602 ? 2.047 8.664 13.812 1 97.12 602 HIS A C 1
ATOM 4875 O O . HIS A 1 602 ? 3.072 8.219 14.328 1 97.12 602 HIS A O 1
ATOM 4881 N N . ASN A 1 603 ? 1.879 8.742 12.523 1 96.38 603 ASN A N 1
ATOM 4882 C CA . ASN A 1 603 ? 2.867 8.188 11.609 1 96.38 603 ASN A CA 1
ATOM 4883 C C . ASN A 1 603 ? 4.195 8.93 11.695 1 96.38 603 ASN A C 1
ATOM 4885 O O . ASN A 1 603 ? 5.262 8.32 11.609 1 96.38 603 ASN A O 1
ATOM 4889 N N . SER A 1 604 ? 4.133 10.18 11.852 1 96.75 604 SER A N 1
ATOM 4890 C CA . SER A 1 604 ? 5.355 10.969 11.969 1 96.75 604 SER A CA 1
ATOM 4891 C C . SER A 1 604 ? 6.09 10.664 13.273 1 96.75 604 SER A C 1
ATOM 4893 O O . SER A 1 604 ? 7.32 10.672 13.312 1 96.75 604 SER A O 1
ATOM 4895 N N . THR A 1 605 ? 5.359 10.383 14.344 1 97.81 605 THR A N 1
ATOM 4896 C CA . THR A 1 605 ? 5.98 10.023 15.617 1 97.81 605 THR A CA 1
ATOM 4897 C C . THR A 1 605 ? 6.68 8.672 15.516 1 97.81 605 THR A C 1
ATOM 4899 O O . THR A 1 605 ? 7.781 8.5 16.047 1 97.81 605 THR A O 1
ATOM 4902 N N . ILE A 1 606 ? 6.074 7.773 14.844 1 98.12 606 ILE A N 1
ATOM 4903 C CA . ILE A 1 606 ? 6.676 6.461 14.641 1 98.12 606 ILE A CA 1
ATOM 4904 C C . ILE A 1 606 ? 7.953 6.594 13.82 1 98.12 606 ILE A C 1
ATOM 4906 O O . ILE A 1 606 ? 8.969 5.961 14.125 1 98.12 606 ILE A O 1
ATOM 4910 N N . PHE A 1 607 ? 7.918 7.363 12.828 1 96.75 607 PHE A N 1
ATOM 4911 C CA . PHE A 1 607 ? 9.102 7.621 12.016 1 96.75 607 PHE A CA 1
ATOM 4912 C C . PHE A 1 607 ? 10.234 8.172 12.875 1 96.75 607 PHE A C 1
ATOM 4914 O O . PHE A 1 607 ? 11.391 7.758 12.742 1 96.75 607 PHE A O 1
ATOM 4921 N N . SER A 1 608 ? 9.906 9.148 13.727 1 97.69 608 SER A N 1
ATOM 4922 C CA . SER A 1 608 ? 10.906 9.75 14.609 1 97.69 608 SER A CA 1
ATOM 4923 C C . SER A 1 608 ? 11.531 8.711 15.531 1 97.69 608 SER A C 1
ATOM 4925 O O . SER A 1 608 ? 12.734 8.734 15.773 1 97.69 608 SER A O 1
ATOM 4927 N N . LEU A 1 609 ? 10.711 7.836 16.031 1 98.12 609 LEU A N 1
ATOM 4928 C CA . LEU A 1 609 ? 11.219 6.785 16.906 1 98.12 609 LEU A CA 1
ATOM 4929 C C . LEU A 1 609 ? 12.156 5.852 16.141 1 98.12 609 LEU A C 1
ATOM 4931 O O . LEU A 1 609 ? 13.25 5.547 16.625 1 98.12 609 LEU A O 1
ATOM 4935 N N . VAL A 1 610 ? 11.719 5.457 14.969 1 97.25 610 VAL A N 1
ATOM 4936 C CA . VAL A 1 610 ? 12.531 4.543 14.18 1 97.25 610 VAL A CA 1
ATOM 4937 C C . VAL A 1 610 ? 13.859 5.219 13.812 1 97.25 610 VAL A C 1
ATOM 4939 O O . VAL A 1 610 ? 14.914 4.582 13.836 1 97.25 610 VAL A O 1
ATOM 4942 N N . LEU A 1 611 ? 13.766 6.465 13.5 1 95.81 611 LEU A N 1
ATOM 4943 C CA . LEU A 1 611 ? 14.969 7.227 13.203 1 95.81 611 LEU A CA 1
ATOM 4944 C C . LEU A 1 611 ? 15.906 7.258 14.414 1 95.81 611 LEU A C 1
ATOM 4946 O O . LEU A 1 611 ? 17.109 7.078 14.273 1 95.81 611 LEU A O 1
ATOM 4950 N N . MET A 1 612 ? 15.422 7.484 15.578 1 97.19 612 MET A N 1
ATOM 4951 C CA . MET A 1 612 ? 16.219 7.473 16.797 1 97.19 612 MET A CA 1
ATOM 4952 C C . MET A 1 612 ? 16.891 6.113 17 1 97.19 612 MET A C 1
ATOM 4954 O O . MET A 1 612 ? 18.047 6.039 17.406 1 97.19 612 MET A O 1
ATOM 4958 N N . HIS A 1 613 ? 16.172 5.039 16.672 1 97.44 613 HIS A N 1
ATOM 4959 C CA . HIS A 1 613 ? 16.719 3.693 16.812 1 97.44 613 HIS A CA 1
ATOM 4960 C C . HIS A 1 613 ? 17.891 3.482 15.867 1 97.44 613 HIS A C 1
ATOM 4962 O O . HIS A 1 613 ? 18.922 2.938 16.266 1 97.44 613 HIS A O 1
ATOM 4968 N N . ILE A 1 614 ? 17.703 3.912 14.617 1 94.31 614 ILE A N 1
ATOM 4969 C CA . ILE A 1 614 ? 18.766 3.75 13.617 1 94.31 614 ILE A CA 1
ATOM 4970 C C . ILE A 1 614 ? 20 4.535 14.047 1 94.31 614 ILE A C 1
ATOM 4972 O O . ILE A 1 614 ? 21.125 4.039 13.938 1 94.31 614 ILE A O 1
ATOM 4976 N N . ILE A 1 615 ? 19.797 5.711 14.531 1 93.94 615 ILE A N 1
ATOM 4977 C CA . ILE A 1 615 ? 20.906 6.547 15 1 93.94 615 ILE A CA 1
ATOM 4978 C C . ILE A 1 615 ? 21.578 5.895 16.203 1 93.94 615 ILE A C 1
ATOM 4980 O O . ILE A 1 615 ? 22.797 5.887 16.312 1 93.94 615 ILE A O 1
ATOM 4984 N N . ALA A 1 616 ? 20.797 5.336 17.125 1 95.69 616 ALA A N 1
ATOM 4985 C CA . ALA A 1 616 ? 21.328 4.668 18.297 1 95.69 616 ALA A CA 1
ATOM 4986 C C . ALA A 1 616 ? 22.172 3.459 17.906 1 95.69 616 ALA A C 1
ATOM 4988 O O . ALA A 1 616 ? 23.234 3.221 18.5 1 95.69 616 ALA A O 1
ATOM 4989 N N . ILE A 1 617 ? 21.75 2.723 16.938 1 94.56 617 ILE A N 1
ATOM 4990 C CA . ILE A 1 617 ? 22.516 1.584 16.438 1 94.56 617 ILE A CA 1
ATOM 4991 C C . ILE A 1 617 ? 23.875 2.061 15.93 1 94.56 617 ILE A C 1
ATOM 4993 O O . ILE A 1 617 ? 24.906 1.449 16.219 1 94.56 617 ILE A O 1
ATOM 4997 N N . GLY A 1 618 ? 23.875 3.135 15.203 1 92.44 618 GLY A N 1
ATOM 4998 C CA . GLY A 1 618 ? 25.109 3.695 14.672 1 92.44 618 GLY A CA 1
ATOM 4999 C C . GLY A 1 618 ? 26.047 4.203 15.75 1 92.44 618 GLY A C 1
ATOM 5000 O O . GLY A 1 618 ? 27.266 3.965 15.688 1 92.44 618 GLY A O 1
ATOM 5001 N N . ILE A 1 619 ? 25.562 4.855 16.75 1 93.19 619 ILE A N 1
ATOM 5002 C CA . ILE A 1 619 ? 26.375 5.469 17.797 1 93.19 619 ILE A CA 1
ATOM 5003 C C . ILE A 1 619 ? 27.031 4.383 18.656 1 93.19 619 ILE A C 1
ATOM 5005 O O . ILE A 1 619 ? 28.203 4.484 19.016 1 93.19 619 ILE A O 1
ATOM 5009 N N . PHE A 1 620 ? 26.266 3.383 19.031 1 94.62 620 PHE A N 1
ATOM 5010 C CA . PHE A 1 620 ? 26.828 2.303 19.828 1 94.62 620 PHE A CA 1
ATOM 5011 C C . PHE A 1 620 ? 27.906 1.558 19.062 1 94.62 620 PHE A C 1
ATOM 5013 O O . PHE A 1 620 ? 28.906 1.109 19.641 1 94.62 620 PHE A O 1
ATOM 5020 N N . GLY A 1 621 ? 27.641 1.431 17.734 1 91.06 621 GLY A N 1
ATOM 5021 C CA . GLY A 1 621 ? 28.688 0.849 16.906 1 91.06 621 GLY A CA 1
ATOM 5022 C C . GLY A 1 621 ? 29.953 1.689 16.859 1 91.06 621 GLY A C 1
ATOM 5023 O O . GLY A 1 621 ? 31.062 1.16 16.969 1 91.06 621 GLY A O 1
ATOM 5024 N N . LEU A 1 622 ? 29.828 2.959 16.781 1 89.38 622 LEU A N 1
ATOM 5025 C CA . LEU A 1 622 ? 30.938 3.896 16.703 1 89.38 622 LEU A CA 1
ATOM 5026 C C . LEU A 1 622 ? 31.688 3.959 18.031 1 89.38 622 LEU A C 1
ATOM 5028 O O . LEU A 1 622 ? 32.906 4.109 18.062 1 89.38 622 LEU A O 1
ATOM 5032 N N . LYS A 1 623 ? 30.969 3.83 19.109 1 92.31 623 LYS A N 1
ATOM 5033 C CA . LYS A 1 623 ? 31.562 3.918 20.438 1 92.31 623 LYS A CA 1
ATOM 5034 C C . LYS A 1 623 ? 32.062 2.555 20.906 1 92.31 623 LYS A C 1
ATOM 5036 O O . LYS A 1 623 ? 32.281 2.342 22.109 1 92.31 623 LYS A O 1
ATOM 5041 N N . LYS A 1 624 ? 32.156 1.581 19.984 1 91.19 624 LYS A N 1
ATOM 5042 C CA . LYS A 1 624 ? 32.781 0.281 20.188 1 91.19 624 LYS A CA 1
ATOM 5043 C C . LYS A 1 624 ? 32 -0.562 21.188 1 91.19 624 LYS A C 1
ATOM 5045 O O . LYS A 1 624 ? 32.594 -1.144 22.109 1 91.19 624 LYS A O 1
ATOM 5050 N N . LEU A 1 625 ? 30.812 -0.456 21.234 1 93.12 625 LEU A N 1
ATOM 5051 C CA . LEU A 1 625 ? 29.922 -1.334 21.984 1 93.12 625 LEU A CA 1
ATOM 5052 C C . LEU A 1 625 ? 29.016 -2.115 21.047 1 93.12 625 LEU A C 1
ATOM 5054 O O . LEU A 1 625 ? 27.812 -1.879 21 1 93.12 625 LEU A O 1
ATOM 5058 N N . PRO A 1 626 ? 29.516 -3.09 20.406 1 91.56 626 PRO A N 1
ATOM 5059 C CA . PRO A 1 626 ? 28.766 -3.816 19.391 1 91.56 626 PRO A CA 1
ATOM 5060 C C . PRO A 1 626 ? 27.578 -4.594 19.984 1 91.56 626 PRO A C 1
ATOM 5062 O O . PRO A 1 626 ? 26.547 -4.758 19.312 1 91.56 626 PRO A O 1
ATOM 5065 N N . LEU A 1 627 ? 27.688 -5.016 21.188 1 92.88 627 LEU A N 1
ATOM 5066 C CA . LEU A 1 627 ? 26.594 -5.762 21.812 1 92.88 627 LEU A CA 1
ATOM 5067 C C . LEU A 1 627 ? 25.359 -4.887 21.969 1 92.88 627 LEU A C 1
ATOM 5069 O O . LEU A 1 627 ? 24.234 -5.34 21.734 1 92.88 627 LEU A O 1
ATOM 5073 N N . ALA A 1 628 ? 25.578 -3.672 22.406 1 93.75 628 ALA A N 1
ATOM 5074 C CA . ALA A 1 628 ? 24.469 -2.74 22.531 1 93.75 628 ALA A CA 1
ATOM 5075 C C . ALA A 1 628 ? 23.844 -2.424 21.172 1 93.75 628 ALA A C 1
ATOM 5077 O O . ALA A 1 628 ? 22.625 -2.268 21.062 1 93.75 628 ALA A O 1
ATOM 5078 N N . SER A 1 629 ? 24.672 -2.369 20.156 1 93.69 629 SER A N 1
ATOM 5079 C CA . SER A 1 629 ? 24.203 -2.102 18.812 1 93.69 629 SER A CA 1
ATOM 5080 C C . SER A 1 629 ? 23.312 -3.236 18.297 1 93.69 629 SER A C 1
ATOM 5082 O O . SER A 1 629 ? 22.219 -2.994 17.766 1 93.69 629 SER A O 1
ATOM 5084 N N . ILE A 1 630 ? 23.688 -4.473 18.531 1 93.31 630 ILE A N 1
ATOM 5085 C CA . ILE A 1 630 ? 22.938 -5.641 18.078 1 93.31 630 ILE A CA 1
ATOM 5086 C C . ILE A 1 630 ? 21.641 -5.77 18.859 1 93.31 630 ILE A C 1
ATOM 5088 O O . ILE A 1 630 ? 20.594 -6.102 18.297 1 93.31 630 ILE A O 1
ATOM 5092 N N . LEU A 1 631 ? 21.703 -5.445 20.109 1 94.06 631 LEU A N 1
ATOM 5093 C CA . LEU A 1 631 ? 20.531 -5.57 20.953 1 94.06 631 LEU A CA 1
ATOM 5094 C C . LEU A 1 631 ? 19.531 -4.453 20.672 1 94.06 631 LEU A C 1
ATOM 5096 O O . LEU A 1 631 ? 18.375 -4.535 21.078 1 94.06 631 LEU A O 1
ATOM 5100 N N . THR A 1 632 ? 19.938 -3.439 20 1 95.62 632 THR A N 1
ATOM 5101 C CA . THR A 1 632 ? 19.047 -2.352 19.641 1 95.62 632 THR A CA 1
ATOM 5102 C C . THR A 1 632 ? 18.344 -2.65 18.312 1 95.62 632 THR A C 1
ATOM 5104 O O . THR A 1 632 ? 17.312 -2.033 18 1 95.62 632 THR A O 1
ATOM 5107 N N . LEU A 1 633 ? 18.703 -3.646 17.594 1 92 633 LEU A N 1
ATOM 5108 C CA . LEU A 1 633 ? 18.156 -3.986 16.281 1 92 633 LEU A CA 1
ATOM 5109 C C . LEU A 1 633 ? 16.703 -4.406 16.406 1 92 633 LEU A C 1
ATOM 5111 O O . LEU A 1 633 ? 15.875 -4.059 15.547 1 92 633 LEU A O 1
ATOM 5115 N N . PRO A 1 634 ? 16.25 -5.078 17.438 1 91.88 634 PRO A N 1
ATOM 5116 C CA . PRO A 1 634 ? 14.844 -5.48 17.547 1 91.88 634 PRO A CA 1
ATOM 5117 C C . PRO A 1 634 ? 13.914 -4.305 17.844 1 91.88 634 PRO A C 1
ATOM 5119 O O . PRO A 1 634 ? 12.695 -4.406 17.641 1 91.88 634 PRO A O 1
ATOM 5122 N N . LEU A 1 635 ? 14.477 -3.289 18.312 1 95.12 635 LEU A N 1
ATOM 5123 C CA . LEU A 1 635 ? 13.656 -2.17 18.766 1 95.12 635 LEU A CA 1
ATOM 5124 C C . LEU A 1 635 ? 12.906 -1.544 17.594 1 95.12 635 LEU A C 1
ATOM 5126 O O . LEU A 1 635 ? 11.703 -1.291 17.688 1 95.12 635 LEU A O 1
ATOM 5130 N N . PRO A 1 636 ? 13.586 -1.263 16.438 1 95.38 636 PRO A N 1
ATOM 5131 C CA . PRO A 1 636 ? 12.82 -0.747 15.297 1 95.38 636 PRO A CA 1
ATOM 5132 C C . PRO A 1 636 ? 11.773 -1.737 14.789 1 95.38 636 PRO A C 1
ATOM 5134 O O . PRO A 1 636 ? 10.695 -1.33 14.352 1 95.38 636 PRO A O 1
ATOM 5137 N N . ILE A 1 637 ? 11.984 -2.98 14.859 1 89.62 637 ILE A N 1
ATOM 5138 C CA . ILE A 1 637 ? 11.047 -4.004 14.406 1 89.62 637 ILE A CA 1
ATOM 5139 C C . ILE A 1 637 ? 9.828 -4.027 15.328 1 89.62 637 ILE A C 1
ATOM 5141 O O . ILE A 1 637 ? 8.688 -4.062 14.859 1 89.62 637 ILE A O 1
ATOM 5145 N N . LEU A 1 638 ? 10.133 -3.99 16.578 1 90.94 638 LEU A N 1
ATOM 5146 C CA . LEU A 1 638 ? 9.047 -3.984 17.562 1 90.94 638 LEU A CA 1
ATOM 5147 C C . LEU A 1 638 ? 8.195 -2.729 17.406 1 90.94 638 LEU A C 1
ATOM 5149 O O . LEU A 1 638 ? 6.969 -2.787 17.531 1 90.94 638 LEU A O 1
ATOM 5153 N N . THR A 1 639 ? 8.852 -1.614 17.141 1 96 639 THR A N 1
ATOM 5154 C CA . THR A 1 639 ? 8.125 -0.358 16.969 1 96 639 THR A CA 1
ATOM 5155 C C . THR A 1 639 ? 7.277 -0.39 15.703 1 96 639 THR A C 1
ATOM 5157 O O . THR A 1 639 ? 6.141 0.093 15.695 1 96 639 THR A O 1
ATOM 5160 N N . LEU A 1 640 ? 7.793 -0.964 14.656 1 93.12 640 LEU A N 1
ATOM 5161 C CA . LEU A 1 640 ? 7.031 -1.07 13.414 1 93.12 640 LEU A CA 1
ATOM 5162 C C . LEU A 1 640 ? 5.871 -2.047 13.57 1 93.12 640 LEU A C 1
ATOM 5164 O O . LEU A 1 640 ? 4.805 -1.849 12.984 1 93.12 640 LEU A O 1
ATOM 5168 N N . LEU A 1 641 ? 6.051 -3.061 14.43 1 87.81 641 LEU A N 1
ATOM 5169 C CA . LEU A 1 641 ? 4.961 -3.984 14.727 1 87.81 641 LEU A CA 1
ATOM 5170 C C . LEU A 1 641 ? 3.871 -3.297 15.547 1 87.81 641 LEU A C 1
ATOM 5172 O O . LEU A 1 641 ? 2.682 -3.521 15.312 1 87.81 641 LEU A O 1
ATOM 5176 N N . PHE A 1 642 ? 4.277 -2.541 16.438 1 92.81 642 PHE A N 1
ATOM 5177 C CA . PHE A 1 642 ? 3.332 -1.744 17.219 1 92.81 642 PHE A CA 1
ATOM 5178 C C . PHE A 1 642 ? 2.533 -0.816 16.297 1 92.81 642 PHE A C 1
ATOM 5180 O O . PHE A 1 642 ? 1.315 -0.693 16.453 1 92.81 642 PHE A O 1
ATOM 5187 N N . ASN A 1 643 ? 3.242 -0.2 15.375 1 95 643 ASN A N 1
ATOM 5188 C CA . ASN A 1 643 ? 2.57 0.695 14.438 1 95 643 ASN A CA 1
ATOM 5189 C C . ASN A 1 643 ? 1.556 -0.054 13.578 1 95 643 ASN A C 1
ATOM 5191 O O . ASN A 1 643 ? 0.454 0.442 13.336 1 95 643 ASN A O 1
ATOM 5195 N N . GLU A 1 644 ? 1.914 -1.188 13.102 1 90 644 GLU A N 1
ATOM 5196 C CA . GLU A 1 644 ? 1 -1.979 12.281 1 90 644 GLU A CA 1
ATOM 5197 C C . GLU A 1 644 ? -0.254 -2.359 13.062 1 90 644 GLU A C 1
ATOM 5199 O O . GLU A 1 644 ? -1.36 -2.342 12.516 1 90 644 GLU A O 1
ATOM 5204 N N . TYR A 1 645 ? -0.079 -2.68 14.281 1 88.12 645 TYR A N 1
ATOM 5205 C CA . TYR A 1 645 ? -1.225 -2.992 15.133 1 88.12 645 TYR A CA 1
ATOM 5206 C C . TYR A 1 645 ? -2.139 -1.783 15.281 1 88.12 645 TYR A C 1
ATOM 5208 O O . TYR A 1 645 ? -3.357 -1.896 15.133 1 88.12 645 TYR A O 1
ATOM 5216 N N . CYS A 1 646 ? -1.552 -0.647 15.547 1 92.81 646 CYS A N 1
ATOM 5217 C CA . CYS A 1 646 ? -2.346 0.561 15.742 1 92.81 646 CYS A CA 1
ATOM 5218 C C . CYS A 1 646 ? -3.055 0.956 14.445 1 92.81 646 CYS A C 1
ATOM 5220 O O . CYS A 1 646 ? -4.184 1.444 14.477 1 92.81 646 CYS A O 1
ATOM 5222 N N . GLN A 1 647 ? -2.393 0.751 13.367 1 92.5 647 GLN A N 1
ATOM 5223 C CA . GLN A 1 647 ? -2.986 1.104 12.086 1 92.5 647 GLN A CA 1
ATOM 5224 C C . GLN A 1 647 ? -4.195 0.224 11.773 1 92.5 647 GLN A C 1
ATOM 5226 O O . GLN A 1 647 ? -5.184 0.695 11.211 1 92.5 647 GLN A O 1
ATOM 5231 N N . LYS A 1 648 ? -4.176 -0.98 12.195 1 87.62 648 LYS A N 1
ATOM 5232 C CA . LYS A 1 648 ? -5.285 -1.895 11.938 1 87.62 648 LYS A CA 1
ATOM 5233 C C . LYS A 1 648 ? -6.414 -1.689 12.945 1 87.62 648 LYS A C 1
ATOM 5235 O O . LYS A 1 648 ? -7.586 -1.869 12.617 1 87.62 648 LYS A O 1
ATOM 5240 N N . ARG A 1 649 ? -6.051 -1.288 14.109 1 89.56 649 ARG A N 1
ATOM 5241 C CA . ARG A 1 649 ? -7.027 -1.156 15.18 1 89.56 649 ARG A CA 1
ATOM 5242 C C . ARG A 1 649 ? -7.758 0.18 15.102 1 89.56 649 ARG A C 1
ATOM 5244 O O . ARG A 1 649 ? -8.953 0.259 15.375 1 89.56 649 ARG A O 1
ATOM 5251 N N . PHE A 1 650 ? -7.066 1.255 14.656 1 94.12 650 PHE A N 1
ATOM 5252 C CA . PHE A 1 650 ? -7.66 2.574 14.844 1 94.12 650 PHE A CA 1
ATOM 5253 C C . PHE A 1 650 ? -7.812 3.291 13.5 1 94.12 650 PHE A C 1
ATOM 5255 O O . PHE A 1 650 ? -8.75 4.07 13.312 1 94.12 650 PHE A O 1
ATOM 5262 N N . PHE A 1 651 ? -7.027 3.072 12.547 1 93.69 651 PHE A N 1
ATOM 5263 C CA . PHE A 1 651 ? -6.973 3.85 11.32 1 93.69 651 PHE A CA 1
ATOM 5264 C C . PHE A 1 651 ? -8.273 3.719 10.539 1 93.69 651 PHE A C 1
ATOM 5266 O O . PHE A 1 651 ? -8.773 4.699 9.977 1 93.69 651 PHE A O 1
ATOM 5273 N N . PRO A 1 652 ? -8.883 2.578 10.523 1 92.88 652 PRO A N 1
ATOM 5274 C CA . PRO A 1 652 ? -10.125 2.451 9.75 1 92.88 652 PRO A CA 1
ATOM 5275 C C . PRO A 1 652 ? -11.234 3.367 10.258 1 92.88 652 PRO A C 1
ATOM 5277 O O . PRO A 1 652 ? -12.109 3.771 9.492 1 92.88 652 PRO A O 1
ATOM 5280 N N . ILE A 1 653 ? -11.234 3.695 11.5 1 92.38 653 ILE A N 1
ATOM 5281 C CA . ILE A 1 653 ? -12.242 4.566 12.086 1 92.38 653 ILE A CA 1
ATOM 5282 C C . ILE A 1 653 ? -12.125 5.969 11.484 1 92.38 653 ILE A C 1
ATOM 5284 O O . ILE A 1 653 ? -13.117 6.695 11.391 1 92.38 653 ILE A O 1
ATOM 5288 N N . PHE A 1 654 ? -10.922 6.336 11.055 1 92.88 654 PHE A N 1
ATOM 5289 C CA . PHE A 1 654 ? -10.68 7.676 10.531 1 92.88 654 PHE A CA 1
ATOM 5290 C C . PHE A 1 654 ? -10.953 7.73 9.031 1 92.88 654 PHE A C 1
ATOM 5292 O O . PHE A 1 654 ? -11.062 8.812 8.453 1 92.88 654 PHE A O 1
ATOM 5299 N N . LYS A 1 655 ? -11.086 6.551 8.422 1 89.75 655 LYS A N 1
ATOM 5300 C CA . LYS A 1 655 ? -11.391 6.512 6.996 1 89.75 655 LYS A CA 1
ATOM 5301 C C . LYS A 1 655 ? -12.891 6.578 6.746 1 89.75 655 LYS A C 1
ATOM 5303 O O . LYS A 1 655 ? -13.359 7.375 5.93 1 89.75 655 LYS A O 1
ATOM 5308 N N . ASP A 1 656 ? -13.617 5.684 7.43 1 91.56 656 ASP A N 1
ATOM 5309 C CA . ASP A 1 656 ? -15.062 5.637 7.281 1 91.56 656 ASP A CA 1
ATOM 5310 C C . ASP A 1 656 ? -15.734 5.176 8.57 1 91.56 656 ASP A C 1
ATOM 5312 O O . ASP A 1 656 ? -15.086 4.59 9.445 1 91.56 656 ASP A O 1
ATOM 5316 N N . TYR A 1 657 ? -17 5.52 8.758 1 94 657 TYR A N 1
ATOM 5317 C CA . TYR A 1 657 ? -17.766 5.055 9.906 1 94 657 TYR A CA 1
ATOM 5318 C C . TYR A 1 657 ? -18.344 3.666 9.648 1 94 657 TYR A C 1
ATOM 5320 O O . TYR A 1 657 ? -18.75 3.355 8.523 1 94 657 TYR A O 1
ATOM 5328 N N . PRO A 1 658 ? -18.344 2.844 10.625 1 94.69 658 PRO A N 1
ATOM 5329 C CA . PRO A 1 658 ? -18.844 1.479 10.477 1 94.69 658 PRO A CA 1
ATOM 5330 C C . PRO A 1 658 ? -20.359 1.434 10.297 1 94.69 658 PRO A C 1
ATOM 5332 O O . PRO A 1 658 ? -21.047 2.428 10.555 1 94.69 658 PRO A O 1
ATOM 5335 N N . ALA A 1 659 ? -20.891 0.324 9.828 1 95.31 659 ALA A N 1
ATOM 5336 C CA . ALA A 1 659 ? -22.312 0.137 9.539 1 95.31 659 ALA A CA 1
ATOM 5337 C C . ALA A 1 659 ? -23.156 0.276 10.805 1 95.31 659 ALA A C 1
ATOM 5339 O O . ALA A 1 659 ? -24.219 0.893 10.789 1 95.31 659 ALA A O 1
ATOM 5340 N N . GLU A 1 660 ? -22.656 -0.229 11.93 1 95 660 GLU A N 1
ATOM 5341 C CA . GLU A 1 660 ? -23.375 -0.156 13.195 1 95 660 GLU A CA 1
ATOM 5342 C C . GLU A 1 660 ? -23.641 1.293 13.586 1 95 660 GLU A C 1
ATOM 5344 O O . GLU A 1 660 ? -24.766 1.638 13.969 1 95 660 GLU A O 1
ATOM 5349 N N . CYS A 1 661 ? -22.672 2.115 13.422 1 95.06 661 CYS A N 1
ATOM 5350 C CA . CYS A 1 661 ? -22.797 3.523 13.789 1 95.06 661 CYS A CA 1
ATOM 5351 C C . CYS A 1 661 ? -23.734 4.258 12.828 1 95.06 661 CYS A C 1
ATOM 5353 O O . CYS A 1 661 ? -24.547 5.07 13.258 1 95.06 661 CYS A O 1
ATOM 5355 N N . LEU A 1 662 ? -23.641 3.969 11.578 1 96.25 662 LEU A N 1
ATOM 5356 C CA . LEU A 1 662 ? -24.438 4.652 10.562 1 96.25 662 LEU A CA 1
ATOM 5357 C C . LEU A 1 662 ? -25.922 4.309 10.711 1 96.25 662 LEU A C 1
ATOM 5359 O O . LEU A 1 662 ? -26.766 5.199 10.672 1 96.25 662 LEU A O 1
ATOM 5363 N N . ILE A 1 663 ? -26.219 3.07 10.938 1 96.06 663 ILE A N 1
ATOM 5364 C CA . ILE A 1 663 ? -27.594 2.604 11.016 1 96.06 663 ILE A CA 1
ATOM 5365 C C . ILE A 1 663 ? -28.234 3.102 12.305 1 96.06 663 ILE A C 1
ATOM 5367 O O . ILE A 1 663 ? -29.375 3.576 12.297 1 96.06 663 ILE A O 1
ATOM 5371 N N . LYS A 1 664 ? -27.516 2.982 13.422 1 95.12 664 LYS A N 1
ATOM 5372 C CA . LYS A 1 664 ? -28.031 3.465 14.703 1 95.12 664 LYS A CA 1
ATOM 5373 C C . LYS A 1 664 ? -28.312 4.965 14.648 1 95.12 664 LYS A C 1
ATOM 5375 O O . LYS A 1 664 ? -29.344 5.426 15.141 1 95.12 664 LYS A O 1
ATOM 5380 N N . LYS A 1 665 ? -27.406 5.695 14.031 1 95.81 665 LYS A N 1
ATOM 5381 C CA . LYS A 1 665 ? -27.578 7.141 13.93 1 95.81 665 LYS A CA 1
ATOM 5382 C C . LYS A 1 665 ? -28.734 7.488 13 1 95.81 665 LYS A C 1
ATOM 5384 O O . LYS A 1 665 ? -29.484 8.422 13.266 1 95.81 665 LYS A O 1
ATOM 5389 N N . ASP A 1 666 ? -28.875 6.805 11.898 1 95.56 666 ASP A N 1
ATOM 5390 C CA . ASP A 1 666 ? -30 7.027 10.984 1 95.56 666 ASP A CA 1
ATOM 5391 C C . ASP A 1 666 ? -31.328 6.781 11.68 1 95.56 666 ASP A C 1
ATOM 5393 O O . ASP A 1 666 ? -32.281 7.547 11.492 1 95.56 666 ASP A O 1
ATOM 5397 N N . ARG A 1 667 ? -31.406 5.742 12.508 1 94.38 667 ARG A N 1
ATOM 5398 C CA . ARG A 1 667 ? -32.625 5.434 13.258 1 94.38 667 ARG A CA 1
ATOM 5399 C C . ARG A 1 667 ? -32.906 6.52 14.289 1 94.38 667 ARG A C 1
ATOM 5401 O O . ARG A 1 667 ? -34.062 6.934 14.453 1 94.38 667 ARG A O 1
ATOM 5408 N N . ALA A 1 668 ? -31.906 6.949 14.898 1 94.5 668 ALA A N 1
ATOM 5409 C CA . ALA A 1 668 ? -32.062 7.992 15.906 1 94.5 668 ALA A CA 1
ATOM 5410 C C . ALA A 1 668 ? -32.531 9.305 15.273 1 94.5 668 ALA A C 1
ATOM 5412 O O . ALA A 1 668 ? -33.375 10.008 15.828 1 94.5 668 ALA A O 1
ATOM 5413 N N . ASP A 1 669 ? -32 9.656 14.117 1 93.69 669 ASP A N 1
ATOM 5414 C CA . ASP A 1 669 ? -32.312 10.906 13.438 1 93.69 669 ASP A CA 1
ATOM 5415 C C . ASP A 1 669 ? -33.75 10.891 12.922 1 93.69 669 ASP A C 1
ATOM 5417 O O . ASP A 1 669 ? -34.438 11.93 12.898 1 93.69 669 ASP A O 1
ATOM 5421 N N . GLN A 1 670 ? -34.188 9.75 12.508 1 90.69 670 GLN A N 1
ATOM 5422 C CA . GLN A 1 670 ? -35.562 9.633 12.039 1 90.69 670 GLN A CA 1
ATOM 5423 C C . GLN A 1 670 ? -36.562 9.922 13.164 1 90.69 670 GLN A C 1
ATOM 5425 O O . GLN A 1 670 ? -37.656 10.453 12.914 1 90.69 670 GLN A O 1
ATOM 5430 N N . ASN A 1 671 ? -36.156 9.688 14.391 1 89.19 671 ASN A N 1
ATOM 5431 C CA . ASN A 1 671 ? -37.031 9.867 15.539 1 89.19 671 ASN A CA 1
ATOM 5432 C C . ASN A 1 671 ? -36.875 11.266 16.141 1 89.19 671 ASN A C 1
ATOM 5434 O O . ASN A 1 671 ? -37.812 11.828 16.672 1 89.19 671 ASN A O 1
ATOM 5438 N N . GLU A 1 672 ? -35.719 11.82 16.125 1 87.75 672 GLU A N 1
ATOM 5439 C CA . GLU A 1 672 ? -35.406 13.031 16.875 1 87.75 672 GLU A CA 1
ATOM 5440 C C . GLU A 1 672 ? -35.562 14.273 16.016 1 87.75 672 GLU A C 1
ATOM 5442 O O . GLU A 1 672 ? -35.844 15.367 16.531 1 87.75 672 GLU A O 1
ATOM 5447 N N . HIS A 1 673 ? -35.312 14.141 14.742 1 84.56 673 HIS A N 1
ATOM 5448 C CA . HIS A 1 673 ? -35.281 15.328 13.898 1 84.56 673 HIS A CA 1
ATOM 5449 C C . HIS A 1 673 ? -36.375 15.273 12.828 1 84.56 673 HIS A C 1
ATOM 5451 O O . HIS A 1 673 ? -36.938 14.211 12.547 1 84.56 673 HIS A O 1
ATOM 5457 N N . ASN A 1 674 ? -36.688 16.453 12.312 1 86.94 674 ASN A N 1
ATOM 5458 C CA . ASN A 1 674 ? -37.562 16.547 11.164 1 86.94 674 ASN A CA 1
ATOM 5459 C C . ASN A 1 674 ? -36.812 16.312 9.852 1 86.94 674 ASN A C 1
ATOM 5461 O O . ASN A 1 674 ? -36.312 17.25 9.242 1 86.94 674 ASN A O 1
ATOM 5465 N N . MET A 1 675 ? -36.844 15.117 9.422 1 89.75 675 MET A N 1
ATOM 5466 C CA . MET A 1 675 ? -36.031 14.703 8.281 1 89.75 675 MET A CA 1
ATOM 5467 C C . MET A 1 675 ? -36.625 15.242 6.98 1 89.75 675 MET A C 1
ATOM 5469 O O . MET A 1 675 ? -35.875 15.414 5.996 1 89.75 675 MET A O 1
ATOM 5473 N N . SER A 1 676 ? -37.844 15.625 6.887 1 90.81 676 SER A N 1
ATOM 5474 C CA . SER A 1 676 ? -38.438 16.156 5.664 1 90.81 676 SER A CA 1
ATOM 5475 C C . SER A 1 676 ? -37.875 17.516 5.309 1 90.81 676 SER A C 1
ATOM 5477 O O . SER A 1 676 ? -37.531 17.766 4.152 1 90.81 676 SER A O 1
ATOM 5479 N N . GLU A 1 677 ? -37.781 18.266 6.332 1 91.44 677 GLU A N 1
ATOM 5480 C CA . GLU A 1 677 ? -37.188 19.578 6.121 1 91.44 677 GLU A CA 1
ATOM 5481 C C . GLU A 1 677 ? -35.688 19.453 5.75 1 91.44 677 GLU A C 1
ATOM 5483 O O . GLU A 1 677 ? -35.219 20.188 4.895 1 91.44 677 GLU A O 1
ATOM 5488 N N . PHE A 1 678 ? -35.094 18.562 6.395 1 93.5 678 PHE A N 1
ATOM 5489 C CA . PHE A 1 678 ? -33.688 18.328 6.113 1 93.5 678 PHE A CA 1
ATOM 5490 C C . PHE A 1 678 ? -33.5 17.875 4.672 1 93.5 678 PHE A C 1
ATOM 5492 O O . PHE A 1 678 ? -32.562 18.328 3.998 1 93.5 678 PHE A O 1
ATOM 5499 N N . TYR A 1 679 ? -34.344 17.016 4.152 1 93.5 679 TYR A N 1
ATOM 5500 C CA . TYR A 1 679 ? -34.25 16.516 2.789 1 93.5 679 TYR A CA 1
ATOM 5501 C C . TYR A 1 679 ? -34.406 17.641 1.776 1 93.5 679 TYR A C 1
ATOM 5503 O O . TYR A 1 679 ? -33.75 17.672 0.744 1 93.5 679 TYR A O 1
ATOM 5511 N N . ASP A 1 680 ? -35.219 18.578 2.066 1 91.19 680 ASP A N 1
ATOM 5512 C CA . ASP A 1 680 ? -35.406 19.719 1.175 1 91.19 680 ASP A CA 1
ATOM 5513 C C . ASP A 1 680 ? -34.188 20.594 1.102 1 91.19 680 ASP A C 1
ATOM 5515 O O . ASP A 1 680 ? -33.812 21.062 0.023 1 91.19 680 ASP A O 1
ATOM 5519 N N . ASN A 1 681 ? -33.656 20.75 2.223 1 91 681 ASN A N 1
ATOM 5520 C CA . ASN A 1 681 ? -32.406 21.547 2.26 1 91 681 ASN A CA 1
ATOM 5521 C C . ASN A 1 681 ? -31.266 20.812 1.587 1 91 681 ASN A C 1
ATOM 5523 O O . ASN A 1 681 ? -30.391 21.438 0.989 1 91 681 ASN A O 1
ATOM 5527 N N . LEU A 1 682 ? -31.266 19.5 1.719 1 92.88 682 LEU A N 1
ATOM 5528 C CA . LEU A 1 682 ? -30.203 18.656 1.164 1 92.88 682 LEU A CA 1
ATOM 5529 C C . LEU A 1 682 ? -30.219 18.703 -0.36 1 92.88 682 LEU A C 1
ATOM 5531 O O . LEU A 1 682 ? -29.156 18.703 -0.992 1 92.88 682 LEU A O 1
ATOM 5535 N N . ALA A 1 683 ? -31.312 18.906 -0.932 1 88.94 683 ALA A N 1
ATOM 5536 C CA . ALA A 1 683 ? -31.453 18.922 -2.385 1 88.94 683 ALA A CA 1
ATOM 5537 C C . ALA A 1 683 ? -30.812 20.172 -2.984 1 88.94 683 ALA A C 1
ATOM 5539 O O . ALA A 1 683 ? -30.328 20.141 -4.117 1 88.94 683 ALA A O 1
ATOM 5540 N N . ASN A 1 684 ? -30.641 21.203 -2.186 1 86.75 684 ASN A N 1
ATOM 5541 C CA . ASN A 1 684 ? -30.109 22.469 -2.699 1 86.75 684 ASN A CA 1
ATOM 5542 C C . ASN A 1 684 ? -28.766 22.812 -2.061 1 86.75 684 ASN A C 1
ATOM 5544 O O . ASN A 1 684 ? -28.219 23.875 -2.312 1 86.75 684 ASN A O 1
ATOM 5548 N N . ALA A 1 685 ? -28.312 21.984 -1.338 1 88.75 685 ALA A N 1
ATOM 5549 C CA . ALA A 1 685 ? -27.141 22.297 -0.537 1 88.75 685 ALA A CA 1
ATOM 5550 C C . ALA A 1 685 ? -25.891 22.406 -1.413 1 88.75 685 ALA A C 1
ATOM 5552 O O . ALA A 1 685 ? -24.984 23.172 -1.108 1 88.75 685 ALA A O 1
ATOM 5553 N N . TYR A 1 686 ? -25.766 21.703 -2.512 1 88.56 686 TYR A N 1
ATOM 5554 C CA . TYR A 1 686 ? -24.547 21.641 -3.299 1 88.56 686 TYR A CA 1
ATOM 5555 C C . TYR A 1 686 ? -24.719 22.375 -4.621 1 88.56 686 TYR A C 1
ATOM 5557 O O . TYR A 1 686 ? -24.016 22.094 -5.598 1 88.56 686 TYR A O 1
ATOM 5565 N N . HIS A 1 687 ? -25.562 23.391 -4.582 1 81.81 687 HIS A N 1
ATOM 5566 C CA . HIS A 1 687 ? -25.656 24.25 -5.746 1 81.81 687 HIS A CA 1
ATOM 5567 C C . HIS A 1 687 ? -24.516 25.266 -5.77 1 81.81 687 HIS A C 1
ATOM 5569 O O . HIS A 1 687 ? -24.125 25.781 -4.723 1 81.81 687 HIS A O 1
ATOM 5575 N N . ASP A 1 688 ? -23.891 25.344 -6.883 1 75.12 688 ASP A N 1
ATOM 5576 C CA . ASP A 1 688 ? -22.797 26.297 -7.023 1 75.12 688 ASP A CA 1
ATOM 5577 C C . ASP A 1 688 ? -23.266 27.703 -6.66 1 75.12 688 ASP A C 1
ATOM 5579 O O . ASP A 1 688 ? -24.266 28.203 -7.184 1 75.12 688 ASP A O 1
ATOM 5583 N N . PRO A 1 689 ? -22.625 28.281 -5.699 1 71.5 689 PRO A N 1
ATOM 5584 C CA . PRO A 1 689 ? -23.016 29.641 -5.297 1 71.5 689 PRO A CA 1
ATOM 5585 C C . PRO A 1 689 ? -22.969 30.625 -6.453 1 71.5 689 PRO A C 1
ATOM 5587 O O . PRO A 1 689 ? -23.656 31.656 -6.41 1 71.5 689 PRO A O 1
ATOM 5590 N N . ALA A 1 690 ? -22.172 30.266 -7.43 1 67.62 690 ALA A N 1
ATOM 5591 C CA . ALA A 1 690 ? -22.062 31.172 -8.57 1 67.62 690 ALA A CA 1
ATOM 5592 C C . ALA A 1 690 ? -23.344 31.219 -9.375 1 67.62 690 ALA A C 1
ATOM 5594 O O . ALA A 1 690 ? -23.578 32.156 -10.141 1 67.62 690 ALA A O 1
ATOM 5595 N N . LEU A 1 691 ? -24.219 30.219 -9.078 1 66.81 691 LEU A N 1
ATOM 5596 C CA . LEU A 1 691 ? -25.453 30.141 -9.844 1 66.81 691 LEU A CA 1
ATOM 5597 C C . LEU A 1 691 ? -26.562 30.922 -9.156 1 66.81 691 LEU A C 1
ATOM 5599 O O . LEU A 1 691 ? -27.625 31.141 -9.727 1 66.81 691 LEU A O 1
ATOM 5603 N N . MET A 1 692 ? -26.188 31.406 -7.953 1 64.75 692 MET A N 1
ATOM 5604 C CA . MET A 1 692 ? -27.188 32.188 -7.234 1 64.75 692 MET A CA 1
ATOM 5605 C C . MET A 1 692 ? -27.297 33.594 -7.805 1 64.75 692 MET A C 1
ATOM 5607 O O . MET A 1 692 ? -26.297 34.156 -8.281 1 64.75 692 MET A O 1
ATOM 5611 N N . PRO A 1 693 ? -28.578 34.062 -8.078 1 58.59 693 PRO A N 1
ATOM 5612 C CA . PRO A 1 693 ? -28.766 35.406 -8.625 1 58.59 693 PRO A CA 1
ATOM 5613 C C . PRO A 1 693 ? -28.016 36.469 -7.844 1 58.59 693 PRO A C 1
ATOM 5615 O O . PRO A 1 693 ? -27.828 36.344 -6.629 1 58.59 693 PRO A O 1
ATOM 5618 N N . LEU A 1 694 ? -27.297 37.312 -8.555 1 58.72 694 LEU A N 1
ATOM 5619 C CA . LEU A 1 694 ? -26.453 38.375 -7.996 1 58.72 694 LEU A CA 1
ATOM 5620 C C . LEU A 1 694 ? -27.281 39.344 -7.137 1 58.72 694 LEU A C 1
ATOM 5622 O O . LEU A 1 694 ? -28.406 39.688 -7.508 1 58.72 694 LEU A O 1
ATOM 5626 N N . LYS A 1 695 ? -27.188 39.438 -5.836 1 52.28 695 LYS A N 1
ATOM 5627 C CA . LYS A 1 695 ? -27.859 40.312 -4.875 1 52.28 695 LYS A CA 1
ATOM 5628 C C . LYS A 1 695 ? -27.828 41.75 -5.332 1 52.28 695 LYS A C 1
ATOM 5630 O O . LYS A 1 695 ? -28.641 42.562 -4.895 1 52.28 695 LYS A O 1
ATOM 5635 N N . TYR A 1 696 ? -26.953 42.188 -6.254 1 52.16 696 TYR A N 1
ATOM 5636 C CA . TYR A 1 696 ? -26.766 43.625 -6.398 1 52.16 696 TYR A CA 1
ATOM 5637 C C . TYR A 1 696 ? -27.906 44.25 -7.184 1 52.16 696 TYR A C 1
ATOM 5639 O O . TYR A 1 696 ? -28.172 45.469 -7.051 1 52.16 696 TYR A O 1
ATOM 5647 N N . SER A 1 697 ? -28.641 43.562 -7.957 1 46.53 697 SER A N 1
ATOM 5648 C CA . SER A 1 697 ? -29.578 44.219 -8.844 1 46.53 697 SER A CA 1
ATOM 5649 C C . SER A 1 697 ? -30.797 44.75 -8.07 1 46.53 697 SER A C 1
ATOM 5651 O O . SER A 1 697 ? -31.5 45.625 -8.547 1 46.53 697 SER A O 1
ATOM 5653 N N . GLU A 1 698 ? -31.219 44.188 -6.988 1 40.31 698 GLU A N 1
ATOM 5654 C CA . GLU A 1 698 ? -32.5 44.656 -6.465 1 40.31 698 GLU A CA 1
ATOM 5655 C C . GLU A 1 698 ? -32.375 46.031 -5.859 1 40.31 698 GLU A C 1
ATOM 5657 O O . GLU A 1 698 ? -33.375 46.75 -5.715 1 40.31 698 GLU A O 1
ATOM 5662 N N . ARG A 1 699 ? -31.266 46.531 -5.293 1 39.34 699 ARG A N 1
ATOM 5663 C CA . ARG A 1 699 ? -31.344 47.844 -4.637 1 39.34 699 ARG A CA 1
ATOM 5664 C C . ARG A 1 699 ? -31.594 48.938 -5.652 1 39.34 699 ARG A C 1
ATOM 5666 O O . ARG A 1 699 ? -31.969 50.062 -5.289 1 39.34 699 ARG A O 1
ATOM 5673 N N . SER A 1 700 ? -31.328 48.719 -6.887 1 36.94 700 SER A N 1
ATOM 5674 C CA . SER A 1 700 ? -31.594 49.875 -7.75 1 36.94 700 SER A CA 1
ATOM 5675 C C . SER A 1 700 ? -33.094 50.031 -7.992 1 36.94 700 SER A C 1
ATOM 5677 O O . SER A 1 700 ? -33.531 51.125 -8.352 1 36.94 700 SER A O 1
ATOM 5679 N N . ASP A 1 701 ? -33.906 49 -7.914 1 34.41 701 ASP A N 1
ATOM 5680 C CA . ASP A 1 701 ? -35.312 49.312 -8.234 1 34.41 701 ASP A CA 1
ATOM 5681 C C . ASP A 1 701 ? -36 49.938 -7.039 1 34.41 701 ASP A C 1
ATOM 5683 O O . ASP A 1 701 ? -37.219 50.188 -7.09 1 34.41 701 ASP A O 1
ATOM 5687 N N . SER A 1 702 ? -35.531 49.875 -5.777 1 33.22 702 SER A N 1
ATOM 5688 C CA . SER A 1 702 ? -36.344 50.5 -4.723 1 33.22 702 SER A CA 1
ATOM 5689 C C . SER A 1 702 ? -36.375 52 -4.883 1 33.22 702 SER A C 1
ATOM 5691 O O . SER A 1 702 ? -37.094 52.688 -4.168 1 33.22 702 SER A O 1
ATOM 5693 N N . GLN A 1 703 ? -35.531 52.719 -5.469 1 31.2 703 GLN A N 1
ATOM 5694 C CA . GLN A 1 703 ? -35.781 54.156 -5.543 1 31.2 703 GLN A CA 1
ATOM 5695 C C . GLN A 1 703 ? -37 54.469 -6.375 1 31.2 703 GLN A C 1
ATOM 5697 O O . GLN A 1 703 ? -37.469 55.625 -6.441 1 31.2 703 GLN A O 1
ATOM 5702 N N . SER A 1 704 ? -37.5 53.594 -7.223 1 30.38 704 SER A N 1
ATOM 5703 C CA . SER A 1 704 ? -38.719 54.062 -7.895 1 30.38 704 SER A CA 1
ATOM 5704 C C . SER A 1 704 ? -39.969 53.75 -7.066 1 30.38 704 SER A C 1
ATOM 5706 O O . SER A 1 704 ? -41.031 53.531 -7.617 1 30.38 704 SER A O 1
ATOM 5708 N N . SER A 1 705 ? -39.812 53.312 -5.77 1 29.17 705 SER A N 1
ATOM 5709 C CA . SER A 1 705 ? -41.062 53.375 -5.035 1 29.17 705 SER A CA 1
ATOM 5710 C C . SER A 1 705 ? -41.562 54.812 -4.879 1 29.17 705 SER A C 1
ATOM 5712 O O . SER A 1 705 ? -40.781 55.688 -4.488 1 29.17 705 SER A O 1
ATOM 5714 N N . PRO A 1 706 ? -42.688 55.281 -5.535 1 29.48 706 PRO A N 1
ATOM 5715 C CA . PRO A 1 706 ? -43.375 56.562 -5.359 1 29.48 706 PRO A CA 1
ATOM 5716 C C . PRO A 1 706 ? -43.688 56.875 -3.895 1 29.48 706 PRO A C 1
ATOM 5718 O O . PRO A 1 706 ? -43.812 55.969 -3.08 1 29.48 706 PRO A O 1
ATOM 5721 N N . LEU A 1 707 ? -43.156 57.938 -3.186 1 29.52 707 LEU A N 1
ATOM 5722 C CA . LEU A 1 707 ? -43.562 58.625 -1.971 1 29.52 707 LEU A CA 1
ATOM 5723 C C . LEU A 1 707 ? -45.094 58.781 -1.925 1 29.52 707 LEU A C 1
ATOM 5725 O O . LEU A 1 707 ? -45.625 59.469 -1.067 1 29.52 707 LEU A O 1
ATOM 5729 N N . LEU A 1 708 ? -46 58.25 -2.854 1 25.47 708 LEU A N 1
ATOM 5730 C CA . LEU A 1 708 ? -47.375 58.75 -2.908 1 25.47 708 LEU A CA 1
ATOM 5731 C C . LEU A 1 708 ? -48.125 58.406 -1.63 1 25.47 708 LEU A C 1
ATOM 5733 O O . LEU A 1 708 ? -49.062 59.125 -1.245 1 25.47 708 LEU A O 1
ATOM 5737 N N . HIS A 1 709 ? -48.312 57.156 -1.141 1 23.98 709 HIS A N 1
ATOM 5738 C CA . HIS A 1 709 ? -49.594 57.094 -0.471 1 23.98 709 HIS A CA 1
ATOM 5739 C C . HIS A 1 709 ? -49.562 57.812 0.877 1 23.98 709 HIS A C 1
ATOM 5741 O O . HIS A 1 709 ? -48.938 57.312 1.818 1 23.98 709 HIS A O 1
ATOM 5747 N N . SER A 1 710 ? -49.469 59.188 0.911 1 21.7 710 SER A N 1
ATOM 5748 C CA . SER A 1 710 ? -50.031 60.062 1.945 1 21.7 710 SER A CA 1
ATOM 5749 C C . SER A 1 710 ? -51.438 59.625 2.328 1 21.7 710 SER A C 1
ATOM 5751 O O . SER A 1 710 ? -52.406 59.906 1.622 1 21.7 710 SER A O 1
ATOM 5753 N N . SER A 1 711 ? -51.75 58.312 2.686 1 20.23 711 SER A N 1
ATOM 5754 C CA . SER A 1 711 ? -52.844 58.406 3.645 1 20.23 711 SER A CA 1
ATOM 5755 C C . SER A 1 711 ? -52.312 58.781 5.031 1 20.23 711 SER A C 1
ATOM 5757 O O . SER A 1 711 ? -51.219 58.375 5.422 1 20.23 711 SER A O 1
ATOM 5759 N N . MET B 1 1 ? 30.719 -20.969 -21.562 1 66.06 1 MET B N 1
ATOM 5760 C CA . MET B 1 1 ? 30.406 -22.328 -22.016 1 66.06 1 MET B CA 1
ATOM 5761 C C . MET B 1 1 ? 30.688 -22.484 -23.516 1 66.06 1 MET B C 1
ATOM 5763 O O . MET B 1 1 ? 30.562 -21.516 -24.281 1 66.06 1 MET B O 1
ATOM 5767 N N . ILE B 1 2 ? 31.156 -23.719 -23.781 1 68.56 2 ILE B N 1
ATOM 5768 C CA . ILE B 1 2 ? 31.531 -23.984 -25.172 1 68.56 2 ILE B CA 1
ATOM 5769 C C . ILE B 1 2 ? 30.328 -24.516 -25.938 1 68.56 2 ILE B C 1
ATOM 5771 O O . ILE B 1 2 ? 29.422 -25.125 -25.344 1 68.56 2 ILE B O 1
ATOM 5775 N N . LEU B 1 3 ? 30.219 -24.172 -27.156 1 77.12 3 LEU B N 1
ATOM 5776 C CA . LEU B 1 3 ? 29.125 -24.547 -28.047 1 77.12 3 LEU B CA 1
ATOM 5777 C C . LEU B 1 3 ? 28.875 -26.047 -28.016 1 77.12 3 LEU B C 1
ATOM 5779 O O . LEU B 1 3 ? 27.734 -26.5 -28 1 77.12 3 LEU B O 1
ATOM 5783 N N . SER B 1 4 ? 29.906 -26.844 -27.828 1 77.88 4 SER B N 1
ATOM 5784 C CA . SER B 1 4 ? 29.781 -28.297 -27.844 1 77.88 4 SER B CA 1
ATOM 5785 C C . SER B 1 4 ? 29.062 -28.797 -26.578 1 77.88 4 SER B C 1
ATOM 5787 O O . SER B 1 4 ? 28.266 -29.734 -26.656 1 77.88 4 SER B O 1
ATOM 5789 N N . ALA B 1 5 ? 29.297 -28.188 -25.562 1 78.44 5 ALA B N 1
ATOM 5790 C CA . ALA B 1 5 ? 28.641 -28.547 -24.312 1 78.44 5 ALA B CA 1
ATOM 5791 C C . ALA B 1 5 ? 27.141 -28.266 -24.391 1 78.44 5 ALA B C 1
ATOM 5793 O O . ALA B 1 5 ? 26.328 -29.062 -23.906 1 78.44 5 ALA B O 1
ATOM 5794 N N . LEU B 1 6 ? 26.797 -27.203 -25.031 1 83.31 6 LEU B N 1
ATOM 5795 C CA . LEU B 1 6 ? 25.391 -26.875 -25.203 1 83.31 6 LEU B CA 1
ATOM 5796 C C . LEU B 1 6 ? 24.703 -27.844 -26.156 1 83.31 6 LEU B C 1
ATOM 5798 O O . LEU B 1 6 ? 23.578 -28.281 -25.891 1 83.31 6 LEU B O 1
ATOM 5802 N N . ILE B 1 7 ? 25.375 -28.203 -27.109 1 84.44 7 ILE B N 1
ATOM 5803 C CA . ILE B 1 7 ? 24.812 -29.125 -28.094 1 84.44 7 ILE B CA 1
ATOM 5804 C C . ILE B 1 7 ? 24.594 -30.5 -27.453 1 84.44 7 ILE B C 1
ATOM 5806 O O . ILE B 1 7 ? 23.594 -31.172 -27.734 1 84.44 7 ILE B O 1
ATOM 5810 N N . THR B 1 8 ? 25.5 -30.875 -26.625 1 83.38 8 THR B N 1
ATOM 5811 C CA . THR B 1 8 ? 25.344 -32.125 -25.906 1 83.38 8 THR B CA 1
ATOM 5812 C C . THR B 1 8 ? 24.125 -32.094 -24.984 1 83.38 8 THR B C 1
ATOM 5814 O O . THR B 1 8 ? 23.359 -33.062 -24.922 1 83.38 8 THR B O 1
ATOM 5817 N N . SER B 1 9 ? 23.984 -31 -24.328 1 86 9 SER B N 1
ATOM 5818 C CA . SER B 1 9 ? 22.828 -30.844 -23.453 1 86 9 SER B CA 1
ATOM 5819 C C . SER B 1 9 ? 21.531 -30.891 -24.25 1 86 9 SER B C 1
ATOM 5821 O O . SER B 1 9 ? 20.562 -31.562 -23.844 1 86 9 SER B O 1
ATOM 5823 N N . VAL B 1 10 ? 21.5 -30.25 -25.359 1 89.69 10 VAL B N 1
ATOM 5824 C CA . VAL B 1 10 ? 20.297 -30.188 -26.203 1 89.69 10 VAL B CA 1
ATOM 5825 C C . VAL B 1 10 ? 20.016 -31.562 -26.781 1 89.69 10 VAL B C 1
ATOM 5827 O O . VAL B 1 10 ? 18.859 -32 -26.828 1 89.69 10 VAL B O 1
ATOM 5830 N N . ALA B 1 11 ? 21.031 -32.25 -27.094 1 90.38 11 ALA B N 1
ATOM 5831 C CA . ALA B 1 11 ? 20.875 -33.594 -27.688 1 90.38 11 ALA B CA 1
ATOM 5832 C C . ALA B 1 11 ? 20.328 -34.594 -26.656 1 90.38 11 ALA B C 1
ATOM 5834 O O . ALA B 1 11 ? 19.422 -35.375 -26.969 1 90.38 11 ALA B O 1
ATOM 5835 N N . ILE B 1 12 ? 20.859 -34.531 -25.547 1 89.31 12 ILE B N 1
ATOM 5836 C CA . ILE B 1 12 ? 20.406 -35.438 -24.484 1 89.31 12 ILE B CA 1
ATOM 5837 C C . ILE B 1 12 ? 18.938 -35.156 -24.156 1 89.31 12 ILE B C 1
ATOM 5839 O O . ILE B 1 12 ? 18.125 -36.062 -24.062 1 89.31 12 ILE B O 1
ATOM 5843 N N . ASN B 1 13 ? 18.672 -33.875 -24 1 91.38 13 ASN B N 1
ATOM 5844 C CA . ASN B 1 13 ? 17.297 -33.531 -23.625 1 91.38 13 ASN B CA 1
ATOM 5845 C C . ASN B 1 13 ? 16.328 -33.781 -24.766 1 91.38 13 ASN B C 1
ATOM 5847 O O . ASN B 1 13 ? 15.172 -34.156 -24.531 1 91.38 13 ASN B O 1
ATOM 5851 N N . LEU B 1 14 ? 16.734 -33.531 -25.969 1 92.75 14 LEU B N 1
ATOM 5852 C CA . LEU B 1 14 ? 15.891 -33.844 -27.109 1 92.75 14 LEU B CA 1
ATOM 5853 C C . LEU B 1 14 ? 15.625 -35.344 -27.203 1 92.75 14 LEU B C 1
ATOM 5855 O O . LEU B 1 14 ? 14.508 -35.781 -27.5 1 92.75 14 LEU B O 1
ATOM 5859 N N . GLY B 1 15 ? 16.688 -36.094 -26.953 1 91.88 15 GLY B N 1
ATOM 5860 C CA . GLY B 1 15 ? 16.516 -37.562 -26.938 1 91.88 15 GLY B CA 1
ATOM 5861 C C . GLY B 1 15 ? 15.547 -38.031 -25.859 1 91.88 15 GLY B C 1
ATOM 5862 O O . GLY B 1 15 ? 14.695 -38.875 -26.125 1 91.88 15 GLY B O 1
ATOM 5863 N N . LEU B 1 16 ? 15.688 -37.469 -24.766 1 91.38 16 LEU B N 1
ATOM 5864 C CA . LEU B 1 16 ? 14.797 -37.812 -23.656 1 91.38 16 LEU B CA 1
ATOM 5865 C C . LEU B 1 16 ? 13.367 -37.406 -23.953 1 91.38 16 LEU B C 1
ATOM 5867 O O . LEU B 1 16 ? 12.422 -38.125 -23.641 1 91.38 16 LEU B O 1
ATOM 5871 N N . CYS B 1 17 ? 13.195 -36.219 -24.453 1 92.69 17 CYS B N 1
ATOM 5872 C CA . CYS B 1 17 ? 11.867 -35.75 -24.797 1 92.69 17 CYS B CA 1
ATOM 5873 C C . CYS B 1 17 ? 11.188 -36.656 -25.812 1 92.69 17 CYS B C 1
ATOM 5875 O O . CYS B 1 17 ? 10.031 -37.031 -25.625 1 92.69 17 CYS B O 1
ATOM 5877 N N . LEU B 1 18 ? 11.906 -37.062 -26.781 1 92.06 18 LEU B N 1
ATOM 5878 C CA . LEU B 1 18 ? 11.359 -37.938 -27.797 1 92.06 18 LEU B CA 1
ATOM 5879 C C . LEU B 1 18 ? 11.047 -39.312 -27.219 1 92.06 18 LEU B C 1
ATOM 5881 O O . LEU B 1 18 ? 10.031 -39.938 -27.578 1 92.06 18 LEU B O 1
ATOM 5885 N N . LEU B 1 19 ? 11.875 -39.688 -26.359 1 92.31 19 LEU B N 1
ATOM 5886 C CA . LEU B 1 19 ? 11.641 -40.969 -25.703 1 92.31 19 LEU B CA 1
ATOM 5887 C C . LEU B 1 19 ? 10.359 -40.938 -24.875 1 92.31 19 LEU B C 1
ATOM 5889 O O . LEU B 1 19 ? 9.531 -41.844 -24.969 1 92.31 19 LEU B O 1
ATOM 5893 N N . PHE B 1 20 ? 10.172 -39.906 -24.156 1 92.5 20 PHE B N 1
ATOM 5894 C CA . PHE B 1 20 ? 8.992 -39.812 -23.312 1 92.5 20 PHE B CA 1
ATOM 5895 C C . PHE B 1 20 ? 7.727 -39.656 -24.141 1 92.5 20 PHE B C 1
ATOM 5897 O O . PHE B 1 20 ? 6.688 -40.219 -23.812 1 92.5 20 PHE B O 1
ATOM 5904 N N . LEU B 1 21 ? 7.797 -38.906 -25.172 1 91.12 21 LEU B N 1
ATOM 5905 C CA . LEU B 1 21 ? 6.645 -38.719 -26.047 1 91.12 21 LEU B CA 1
ATOM 5906 C C . LEU B 1 21 ? 6.258 -40.031 -26.734 1 91.12 21 LEU B C 1
ATOM 5908 O O . LEU B 1 21 ? 5.07 -40.344 -26.859 1 91.12 21 LEU B O 1
ATOM 5912 N N . THR B 1 22 ? 7.25 -40.812 -27.078 1 89.81 22 THR B N 1
ATOM 5913 C CA . THR B 1 22 ? 7 -42.094 -27.734 1 89.81 22 THR B CA 1
ATOM 5914 C C . THR B 1 22 ? 6.434 -43.125 -26.75 1 89.81 22 THR B C 1
ATOM 5916 O O . THR B 1 22 ? 5.492 -43.844 -27.078 1 89.81 22 THR B O 1
ATOM 5919 N N . LEU B 1 23 ? 7.004 -43.125 -25.641 1 88.88 23 LEU B N 1
ATOM 5920 C CA . LEU B 1 23 ? 6.512 -44.031 -24.625 1 88.88 23 LEU B CA 1
ATOM 5921 C C . LEU B 1 23 ? 5.066 -43.719 -24.25 1 88.88 23 LEU B C 1
ATOM 5923 O O . LEU B 1 23 ? 4.258 -44.625 -24.047 1 88.88 23 LEU B O 1
ATOM 5927 N N . TYR B 1 24 ? 4.703 -42.531 -24.125 1 90.88 24 TYR B N 1
ATOM 5928 C CA . TYR B 1 24 ? 3.328 -42.125 -23.844 1 90.88 24 TYR B CA 1
ATOM 5929 C C . TYR B 1 24 ? 2.396 -42.562 -24.969 1 90.88 24 TYR B C 1
ATOM 5931 O O . TYR B 1 24 ? 1.298 -43.062 -24.703 1 90.88 24 TYR B O 1
ATOM 5939 N N . SER B 1 25 ? 2.846 -42.375 -26.188 1 87.25 25 SER B N 1
ATOM 5940 C CA . SER B 1 25 ? 2.01 -42.688 -27.328 1 87.25 25 SER B CA 1
ATOM 5941 C C . SER B 1 25 ? 1.691 -44.188 -27.391 1 87.25 25 SER B C 1
ATOM 5943 O O . SER B 1 25 ? 0.611 -44.594 -27.828 1 87.25 25 SER B O 1
ATOM 5945 N N . VAL B 1 26 ? 2.57 -44.906 -26.781 1 86 26 VAL B N 1
ATOM 5946 C CA . VAL B 1 26 ? 2.387 -46.344 -26.812 1 86 26 VAL B CA 1
ATOM 5947 C C . VAL B 1 26 ? 1.613 -46.812 -25.578 1 86 26 VAL B C 1
ATOM 5949 O O . VAL B 1 26 ? 0.666 -47.594 -25.688 1 86 26 VAL B O 1
ATOM 5952 N N . LEU B 1 27 ? 1.956 -46.312 -24.547 1 86.19 27 LEU B N 1
ATOM 5953 C CA . LEU B 1 27 ? 1.418 -46.812 -23.281 1 86.19 27 LEU B CA 1
ATOM 5954 C C . LEU B 1 27 ? 0.007 -46.281 -23.047 1 86.19 27 LEU B C 1
ATOM 5956 O O . LEU B 1 27 ? -0.764 -46.875 -22.281 1 86.19 27 LEU B O 1
ATOM 5960 N N . ARG B 1 28 ? -0.357 -45.25 -23.625 1 85.62 28 ARG B N 1
ATOM 5961 C CA . ARG B 1 28 ? -1.686 -44.688 -23.438 1 85.62 28 ARG B CA 1
ATOM 5962 C C . ARG B 1 28 ? -2.762 -45.562 -24.047 1 85.62 28 ARG B C 1
ATOM 5964 O O . ARG B 1 28 ? -3.904 -45.594 -23.578 1 85.62 28 ARG B O 1
ATOM 5971 N N . LYS B 1 29 ? -2.383 -46.344 -24.953 1 81.12 29 LYS B N 1
ATOM 5972 C CA . LYS B 1 29 ? -3.336 -47.188 -25.672 1 81.12 29 LYS B CA 1
ATOM 5973 C C . LYS B 1 29 ? -3.576 -48.5 -24.922 1 81.12 29 LYS B C 1
ATOM 5975 O O . LYS B 1 29 ? -4.52 -49.219 -25.234 1 81.12 29 LYS B O 1
ATOM 5980 N N . GLN B 1 30 ? -2.773 -48.688 -23.938 1 80.69 30 GLN B N 1
ATOM 5981 C CA . GLN B 1 30 ? -2.939 -49.906 -23.172 1 80.69 30 GLN B CA 1
ATOM 5982 C C . GLN B 1 30 ? -4.055 -49.781 -22.141 1 80.69 30 GLN B C 1
ATOM 5984 O O . GLN B 1 30 ? -4.082 -48.812 -21.375 1 80.69 30 GLN B O 1
ATOM 5989 N N . PRO B 1 31 ? -5.008 -50.562 -22.125 1 76.69 31 PRO B N 1
ATOM 5990 C CA . PRO B 1 31 ? -6.184 -50.469 -21.266 1 76.69 31 PRO B CA 1
ATOM 5991 C C . PRO B 1 31 ? -5.828 -50.469 -19.781 1 76.69 31 PRO B C 1
ATOM 5993 O O . PRO B 1 31 ? -6.566 -49.906 -18.969 1 76.69 31 PRO B O 1
ATOM 5996 N N . GLY B 1 32 ? -4.754 -51.031 -19.422 1 74.06 32 GLY B N 1
ATOM 5997 C CA . GLY B 1 32 ? -4.363 -51.062 -18.031 1 74.06 32 GLY B CA 1
ATOM 5998 C C . GLY B 1 32 ? -3.898 -49.719 -17.516 1 74.06 32 GLY B C 1
ATOM 5999 O O . GLY B 1 32 ? -3.9 -49.469 -16.297 1 74.06 32 GLY B O 1
ATOM 6000 N N . ASN B 1 33 ? -3.623 -48.875 -18.469 1 84.44 33 ASN B N 1
ATOM 6001 C CA . ASN B 1 33 ? -3.029 -47.594 -18.062 1 84.44 33 ASN B CA 1
ATOM 6002 C C . ASN B 1 33 ? -4.023 -46.438 -18.188 1 84.44 33 ASN B C 1
ATOM 6004 O O . ASN B 1 33 ? -3.637 -45.281 -18.125 1 84.44 33 ASN B O 1
ATOM 6008 N N . ILE B 1 34 ? -5.25 -46.719 -18.234 1 83.19 34 ILE B N 1
ATOM 6009 C CA . ILE B 1 34 ? -6.254 -45.688 -18.469 1 83.19 34 ILE B CA 1
ATOM 6010 C C . ILE B 1 34 ? -6.445 -44.875 -17.188 1 83.19 34 ILE B C 1
ATOM 6012 O O . ILE B 1 34 ? -6.738 -43.688 -17.266 1 83.19 34 ILE B O 1
ATOM 6016 N N . THR B 1 35 ? -6.242 -45.438 -16.078 1 83.94 35 THR B N 1
ATOM 6017 C CA . THR B 1 35 ? -6.395 -44.719 -14.82 1 83.94 35 THR B CA 1
ATOM 6018 C C . THR B 1 35 ? -5.25 -43.719 -14.617 1 83.94 35 THR B C 1
ATOM 6020 O O . THR B 1 35 ? -5.367 -42.781 -13.828 1 83.94 35 THR B O 1
ATOM 6023 N N . VAL B 1 36 ? -4.254 -44 -15.375 1 85.44 36 VAL B N 1
ATOM 6024 C CA . VAL B 1 36 ? -3.098 -43.125 -15.242 1 85.44 36 VAL B CA 1
ATOM 6025 C C . VAL B 1 36 ? -3.201 -41.969 -16.234 1 85.44 36 VAL B C 1
ATOM 6027 O O . VAL B 1 36 ? -2.992 -40.812 -15.875 1 85.44 36 VAL B O 1
ATOM 6030 N N . TYR B 1 37 ? -3.582 -42.312 -17.438 1 88.25 37 TYR B N 1
ATOM 6031 C CA . TYR B 1 37 ? -3.502 -41.312 -18.5 1 88.25 37 TYR B CA 1
ATOM 6032 C C . TYR B 1 37 ? -4.863 -40.688 -18.766 1 88.25 37 TYR B C 1
ATOM 6034 O O . TYR B 1 37 ? -4.961 -39.688 -19.453 1 88.25 37 TYR B O 1
ATOM 6042 N N . ALA B 1 38 ? -5.98 -41.156 -18.188 1 87.25 38 ALA B N 1
ATOM 6043 C CA . ALA B 1 38 ? -7.297 -40.531 -18.297 1 87.25 38 ALA B CA 1
ATOM 6044 C C . ALA B 1 38 ? -8.109 -40.75 -17.016 1 87.25 38 ALA B C 1
ATOM 6046 O O . ALA B 1 38 ? -9.258 -41.188 -17.078 1 87.25 38 ALA B O 1
ATOM 6047 N N . PRO B 1 39 ? -7.578 -40.312 -16 1 85.94 39 PRO B N 1
ATOM 6048 C CA . PRO B 1 39 ? -8.297 -40.5 -14.742 1 85.94 39 PRO B CA 1
ATOM 6049 C C . PRO B 1 39 ? -9.562 -39.625 -14.648 1 85.94 39 PRO B C 1
ATOM 6051 O O . PRO B 1 39 ? -10.547 -40.062 -14.047 1 85.94 39 PRO B O 1
ATOM 6054 N N . ARG B 1 40 ? -9.547 -38.5 -15.211 1 88.44 40 ARG B N 1
ATOM 6055 C CA . ARG B 1 40 ? -10.711 -37.625 -15.18 1 88.44 40 ARG B CA 1
ATOM 6056 C C . ARG B 1 40 ? -11.891 -38.25 -15.93 1 88.44 40 ARG B C 1
ATOM 6058 O O . ARG B 1 40 ? -13.023 -38.219 -15.445 1 88.44 40 ARG B O 1
ATOM 6065 N N . LEU B 1 41 ? -11.617 -38.844 -17.016 1 85.81 41 LEU B N 1
ATOM 6066 C CA . LEU B 1 41 ? -12.664 -39.469 -17.828 1 85.81 41 LEU B CA 1
ATOM 6067 C C . LEU B 1 41 ? -13.227 -40.719 -17.141 1 85.81 41 LEU B C 1
ATOM 6069 O O . LEU B 1 41 ? -14.414 -41 -17.25 1 85.81 41 LEU B O 1
ATOM 6073 N N . VAL B 1 42 ? -12.398 -41.344 -16.359 1 83 42 VAL B N 1
ATOM 6074 C CA . VAL B 1 42 ? -12.836 -42.5 -15.602 1 83 42 VAL B CA 1
ATOM 6075 C C . VAL B 1 42 ? -13.727 -42.062 -14.445 1 83 42 VAL B C 1
ATOM 6077 O O . VAL B 1 42 ? -14.773 -42.656 -14.188 1 83 42 VAL B O 1
ATOM 6080 N N . ALA B 1 43 ? -13.305 -41.031 -13.836 1 81.75 43 ALA B N 1
ATOM 6081 C CA . ALA B 1 43 ? -14.062 -40.5 -12.703 1 81.75 43 ALA B CA 1
ATOM 6082 C C . ALA B 1 43 ? -15.422 -39.969 -13.148 1 81.75 43 ALA B C 1
ATOM 6084 O O . ALA B 1 43 ? -16.406 -40.062 -12.406 1 81.75 43 ALA B O 1
ATOM 6085 N N . GLU B 1 44 ? -15.422 -39.375 -14.359 1 84.12 44 GLU B N 1
ATOM 6086 C CA . GLU B 1 44 ? -16.672 -38.844 -14.906 1 84.12 44 GLU B CA 1
ATOM 6087 C C . GLU B 1 44 ? -17.531 -39.969 -15.508 1 84.12 44 GLU B C 1
ATOM 6089 O O . GLU B 1 44 ? -18.672 -39.75 -15.906 1 84.12 44 GLU B O 1
ATOM 6094 N N . GLY B 1 45 ? -17.016 -41.156 -15.578 1 75.25 45 GLY B N 1
ATOM 6095 C CA . GLY B 1 45 ? -17.75 -42.312 -16.062 1 75.25 45 GLY B CA 1
ATOM 6096 C C . GLY B 1 45 ? -17.812 -42.406 -17.578 1 75.25 45 GLY B C 1
ATOM 6097 O O . GLY B 1 45 ? -18.641 -43.156 -18.125 1 75.25 45 GLY B O 1
ATOM 6098 N N . LYS B 1 46 ? -16.953 -41.719 -18.156 1 78.88 46 LYS B N 1
ATOM 6099 C CA . LYS B 1 46 ? -17 -41.688 -19.609 1 78.88 46 LYS B CA 1
ATOM 6100 C C . LYS B 1 46 ? -16.234 -42.875 -20.188 1 78.88 46 LYS B C 1
ATOM 6102 O O . LYS B 1 46 ? -16.531 -43.344 -21.297 1 78.88 46 LYS B O 1
ATOM 6107 N N . VAL B 1 47 ? -15.125 -43.281 -19.469 1 77.44 47 VAL B N 1
ATOM 6108 C CA . VAL B 1 47 ? -14.32 -44.406 -19.922 1 77.44 47 VAL B CA 1
ATOM 6109 C C . VAL B 1 47 ? -14.289 -45.5 -18.859 1 77.44 47 VAL B C 1
ATOM 6111 O O . VAL B 1 47 ? -14.227 -45.219 -17.656 1 77.44 47 VAL B O 1
ATOM 6114 N N . LYS B 1 48 ? -14.68 -46.75 -19.188 1 72.56 48 LYS B N 1
ATOM 6115 C CA . LYS B 1 48 ? -14.688 -47.844 -18.25 1 72.56 48 LYS B CA 1
ATOM 6116 C C . LYS B 1 48 ? -13.328 -48.531 -18.188 1 72.56 48 LYS B C 1
ATOM 6118 O O . LYS B 1 48 ? -12.602 -48.594 -19.188 1 72.56 48 LYS B O 1
ATOM 6123 N N . GLU B 1 49 ? -12.93 -48.719 -16.922 1 66.31 49 GLU B N 1
ATOM 6124 C CA . GLU B 1 49 ? -11.719 -49.5 -16.641 1 66.31 49 GLU B CA 1
ATOM 6125 C C . GLU B 1 49 ? -11.852 -50.938 -17.094 1 66.31 49 GLU B C 1
ATOM 6127 O O . GLU B 1 49 ? -12.938 -51.531 -17.016 1 66.31 49 GLU B O 1
ATOM 6132 N N . GLY B 1 50 ? -11.086 -51.438 -18.234 1 61.06 50 GLY B N 1
ATOM 6133 C CA . GLY B 1 50 ? -11.18 -52.875 -18.5 1 61.06 50 GLY B CA 1
ATOM 6134 C C . GLY B 1 50 ? -10.688 -53.25 -19.875 1 61.06 50 GLY B C 1
ATOM 6135 O O . GLY B 1 50 ? -10.57 -52.406 -20.766 1 61.06 50 GLY B O 1
ATOM 6136 N N . GLY B 1 51 ? -9.68 -54.125 -19.984 1 60.44 51 GLY B N 1
ATOM 6137 C CA . GLY B 1 51 ? -9.273 -54.812 -21.188 1 60.44 51 GLY B CA 1
ATOM 6138 C C . GLY B 1 51 ? -7.883 -55.406 -21.109 1 60.44 51 GLY B C 1
ATOM 6139 O O . GLY B 1 51 ? -7.141 -55.125 -20.172 1 60.44 51 GLY B O 1
ATOM 6140 N N . HIS B 1 52 ? -7.609 -56.375 -21.859 1 60.28 52 HIS B N 1
ATOM 6141 C CA . HIS B 1 52 ? -6.367 -57.156 -21.891 1 60.28 52 HIS B CA 1
ATOM 6142 C C . HIS B 1 52 ? -5.305 -56.469 -22.734 1 60.28 52 HIS B C 1
ATOM 6144 O O . HIS B 1 52 ? -5.637 -55.656 -23.625 1 60.28 52 HIS B O 1
ATOM 6150 N N . PHE B 1 53 ? -4.02 -56.5 -22.25 1 63.78 53 PHE B N 1
ATOM 6151 C CA . PHE B 1 53 ? -2.844 -56 -22.969 1 63.78 53 PHE B CA 1
ATOM 6152 C C . PHE B 1 53 ? -2.896 -56.406 -24.438 1 63.78 53 PHE B C 1
ATOM 6154 O O . PHE B 1 53 ? -3.193 -57.531 -24.781 1 63.78 53 PHE B O 1
ATOM 6161 N N . ASN B 1 54 ? -3.137 -55.5 -25.406 1 61.25 54 ASN B N 1
ATOM 6162 C CA . ASN B 1 54 ? -3.186 -55.781 -26.828 1 61.25 54 ASN B CA 1
ATOM 6163 C C . ASN B 1 54 ? -1.904 -55.344 -27.531 1 61.25 54 ASN B C 1
ATOM 6165 O O . ASN B 1 54 ? -1.557 -54.188 -27.531 1 61.25 54 ASN B O 1
ATOM 6169 N N . LEU B 1 55 ? -1.051 -56.312 -27.906 1 60.25 55 LEU B N 1
ATOM 6170 C CA . LEU B 1 55 ? 0.208 -56.094 -28.625 1 60.25 55 LEU B CA 1
ATOM 6171 C C . LEU B 1 55 ? -0.006 -55.25 -29.875 1 60.25 55 LEU B C 1
ATOM 6173 O O . LEU B 1 55 ? 0.895 -54.531 -30.297 1 60.25 55 LEU B O 1
ATOM 6177 N N . GLU B 1 56 ? -1.105 -55.312 -30.578 1 56.31 56 GLU B N 1
ATOM 6178 C CA . GLU B 1 56 ? -1.334 -54.594 -31.828 1 56.31 56 GLU B CA 1
ATOM 6179 C C . GLU B 1 56 ? -1.359 -53.094 -31.625 1 56.31 56 GLU B C 1
ATOM 6181 O O . GLU B 1 56 ? -1.127 -52.312 -32.562 1 56.31 56 GLU B O 1
ATOM 6186 N N . ARG B 1 57 ? -1.371 -52.688 -30.422 1 63.09 57 ARG B N 1
ATOM 6187 C CA . ARG B 1 57 ? -1.522 -51.25 -30.156 1 63.09 57 ARG B CA 1
ATOM 6188 C C . ARG B 1 57 ? -0.183 -50.625 -29.797 1 63.09 57 ARG B C 1
ATOM 6190 O O . ARG B 1 57 ? -0.141 -49.562 -29.203 1 63.09 57 ARG B O 1
ATOM 6197 N N . LEU B 1 58 ? 0.885 -51.219 -30.156 1 64.25 58 LEU B N 1
ATOM 6198 C CA . LEU B 1 58 ? 2.215 -50.781 -29.781 1 64.25 58 LEU B CA 1
ATOM 6199 C C . LEU B 1 58 ? 2.727 -49.719 -30.766 1 64.25 58 LEU B C 1
ATOM 6201 O O . LEU B 1 58 ? 3.779 -49.125 -30.547 1 64.25 58 LEU B O 1
ATOM 6205 N N . LEU B 1 59 ? 1.913 -49.375 -31.844 1 66.75 59 LEU B N 1
ATOM 6206 C CA . LEU B 1 59 ? 2.387 -48.344 -32.781 1 66.75 59 LEU B CA 1
ATOM 6207 C C . LEU B 1 59 ? 2.039 -46.938 -32.25 1 66.75 59 LEU B C 1
ATOM 6209 O O . LEU B 1 59 ? 0.883 -46.688 -31.938 1 66.75 59 LEU B O 1
ATOM 6213 N N . PRO B 1 60 ? 3.17 -46.125 -32.094 1 72.94 60 PRO B N 1
ATOM 6214 C CA . PRO B 1 60 ? 2.928 -44.781 -31.625 1 72.94 60 PRO B CA 1
ATOM 6215 C C . PRO B 1 60 ? 2.127 -43.938 -32.625 1 72.94 60 PRO B C 1
ATOM 6217 O O . PRO B 1 60 ? 2.336 -44.062 -33.844 1 72.94 60 PRO B O 1
ATOM 6220 N N . THR B 1 61 ? 0.986 -43.375 -32.25 1 75.38 61 THR B N 1
ATOM 6221 C CA . THR B 1 61 ? 0.195 -42.5 -33.094 1 75.38 61 THR B CA 1
ATOM 6222 C C . THR B 1 61 ? 0.17 -41.062 -32.531 1 75.38 61 THR B C 1
ATOM 6224 O O . THR B 1 61 ? 0.1 -40.875 -31.328 1 75.38 61 THR B O 1
ATOM 6227 N N . ALA B 1 62 ? 0.398 -40.125 -33.406 1 79.88 62 ALA B N 1
ATOM 6228 C CA . ALA B 1 62 ? 0.359 -38.688 -33.031 1 79.88 62 ALA B CA 1
ATOM 6229 C C . ALA B 1 62 ? -1.075 -38.188 -33 1 79.88 62 ALA B C 1
ATOM 6231 O O . ALA B 1 62 ? -1.309 -36.969 -33.094 1 79.88 62 ALA B O 1
ATOM 6232 N N . GLY B 1 63 ? -1.997 -38.969 -32.812 1 82.62 63 GLY B N 1
ATOM 6233 C CA . GLY B 1 63 ? -3.398 -38.594 -32.812 1 82.62 63 GLY B CA 1
ATOM 6234 C C . GLY B 1 63 ? -3.801 -37.812 -31.578 1 82.62 63 GLY B C 1
ATOM 6235 O O . GLY B 1 63 ? -4.746 -37.031 -31.609 1 82.62 63 GLY B O 1
ATOM 6236 N N . TRP B 1 64 ? -3.023 -38 -30.531 1 87.12 64 TRP B N 1
ATOM 6237 C CA . TRP B 1 64 ? -3.375 -37.312 -29.297 1 87.12 64 TRP B CA 1
ATOM 6238 C C . TRP B 1 64 ? -3.145 -35.812 -29.422 1 87.12 64 TRP B C 1
ATOM 6240 O O . TRP B 1 64 ? -3.832 -35 -28.766 1 87.12 64 TRP B O 1
ATOM 6250 N N . VAL B 1 65 ? -2.266 -35.406 -30.25 1 90.25 65 VAL B N 1
ATOM 6251 C CA . VAL B 1 65 ? -1.983 -34 -30.469 1 90.25 65 VAL B CA 1
ATOM 6252 C C . VAL B 1 65 ? -3.186 -33.312 -31.125 1 90.25 65 VAL B C 1
ATOM 6254 O O . VAL B 1 65 ? -3.598 -32.25 -30.719 1 90.25 65 VAL B O 1
ATOM 6257 N N . ARG B 1 66 ? -3.783 -33.969 -32.031 1 89.75 66 ARG B N 1
ATOM 6258 C CA . ARG B 1 66 ? -4.953 -33.406 -32.719 1 89.75 66 ARG B CA 1
ATOM 6259 C C . ARG B 1 66 ? -6.156 -33.344 -31.797 1 89.75 66 ARG B C 1
ATOM 6261 O O . ARG B 1 66 ? -6.906 -32.375 -31.797 1 89.75 66 ARG B O 1
ATOM 6268 N N . LYS B 1 67 ? -6.27 -34.281 -31 1 88.25 67 LYS B N 1
ATOM 6269 C CA . LYS B 1 67 ? -7.391 -34.312 -30.062 1 88.25 67 LYS B CA 1
ATOM 6270 C C . LYS B 1 67 ? -7.266 -33.219 -29.016 1 88.25 67 LYS B C 1
ATOM 6272 O O . LYS B 1 67 ? -8.273 -32.656 -28.562 1 88.25 67 LYS B O 1
ATOM 6277 N N . ALA B 1 68 ? -6.086 -33.031 -28.719 1 89.69 68 ALA B N 1
ATOM 6278 C CA . ALA B 1 68 ? -5.84 -31.969 -27.719 1 89.69 68 ALA B CA 1
ATOM 6279 C C . ALA B 1 68 ? -6.082 -30.594 -28.312 1 89.69 68 ALA B C 1
ATOM 6281 O O . ALA B 1 68 ? -6.508 -29.672 -27.609 1 89.69 68 ALA B O 1
ATOM 6282 N N . TRP B 1 69 ? -5.926 -30.438 -29.578 1 90.06 69 TRP B N 1
ATOM 6283 C CA . TRP B 1 69 ? -6.012 -29.141 -30.25 1 90.06 69 TRP B CA 1
ATOM 6284 C C . TRP B 1 69 ? -7.434 -28.875 -30.734 1 90.06 69 TRP B C 1
ATOM 6286 O O . TRP B 1 69 ? -7.812 -27.719 -30.953 1 90.06 69 TRP B O 1
ATOM 6296 N N . GLU B 1 70 ? -8.289 -29.75 -30.75 1 88.69 70 GLU B N 1
ATOM 6297 C CA . GLU B 1 70 ? -9.578 -29.688 -31.438 1 88.69 70 GLU B CA 1
ATOM 6298 C C . GLU B 1 70 ? -10.586 -28.859 -30.641 1 88.69 70 GLU B C 1
ATOM 6300 O O . GLU B 1 70 ? -11.281 -28.016 -31.219 1 88.69 70 GLU B O 1
ATOM 6305 N N . PRO B 1 71 ? -10.641 -29 -29.375 1 90.5 71 PRO B N 1
ATOM 6306 C CA . PRO B 1 71 ? -11.656 -28.234 -28.641 1 90.5 71 PRO B CA 1
ATOM 6307 C C . PRO B 1 71 ? -11.461 -26.719 -28.766 1 90.5 71 PRO B C 1
ATOM 6309 O O . PRO B 1 71 ? -10.328 -26.234 -28.688 1 90.5 71 PRO B O 1
ATOM 6312 N N . SER B 1 72 ? -12.586 -26.047 -28.969 1 91.44 72 SER B N 1
ATOM 6313 C CA . SER B 1 72 ? -12.547 -24.594 -29.031 1 91.44 72 SER B CA 1
ATOM 6314 C C . SER B 1 72 ? -12.336 -23.984 -27.656 1 91.44 72 SER B C 1
ATOM 6316 O O . SER B 1 72 ? -12.398 -24.672 -26.641 1 91.44 72 SER B O 1
ATOM 6318 N N . GLU B 1 73 ? -12.078 -22.719 -27.641 1 90.56 73 GLU B N 1
ATOM 6319 C CA . GLU B 1 73 ? -11.82 -22.031 -26.375 1 90.56 73 GLU B CA 1
ATOM 6320 C C . GLU B 1 73 ? -13.062 -22.031 -25.484 1 90.56 73 GLU B C 1
ATOM 6322 O O . GLU B 1 73 ? -12.961 -22.172 -24.266 1 90.56 73 GLU B O 1
ATOM 6327 N N . GLU B 1 74 ? -14.203 -21.891 -26.031 1 91.12 74 GLU B N 1
ATOM 6328 C CA . GLU B 1 74 ? -15.445 -21.875 -25.266 1 91.12 74 GLU B CA 1
ATOM 6329 C C . GLU B 1 74 ? -15.75 -23.234 -24.672 1 91.12 74 GLU B C 1
ATOM 6331 O O . GLU B 1 74 ? -16.203 -23.344 -23.531 1 91.12 74 GLU B O 1
ATOM 6336 N N . GLU B 1 75 ? -15.414 -24.25 -25.5 1 91.06 75 GLU B N 1
ATOM 6337 C CA . GLU B 1 75 ? -15.609 -25.609 -25.016 1 91.06 75 GLU B CA 1
ATOM 6338 C C . GLU B 1 75 ? -14.633 -25.938 -23.875 1 91.06 75 GLU B C 1
ATOM 6340 O O . GLU B 1 75 ? -15 -26.594 -22.906 1 91.06 75 GLU B O 1
ATOM 6345 N N . PHE B 1 76 ? -13.5 -25.5 -24.125 1 91.94 76 PHE B N 1
ATOM 6346 C CA . PHE B 1 76 ? -12.477 -25.719 -23.109 1 91.94 76 PHE B CA 1
ATOM 6347 C C . PHE B 1 76 ? -12.852 -25.031 -21.797 1 91.94 76 PHE B C 1
ATOM 6349 O O . PHE B 1 76 ? -12.703 -25.609 -20.719 1 91.94 76 PHE B O 1
ATOM 6356 N N . LEU B 1 77 ? -13.391 -23.828 -21.875 1 91.88 77 LEU B N 1
ATOM 6357 C CA . LEU B 1 77 ? -13.805 -23.062 -20.703 1 91.88 77 LEU B CA 1
ATOM 6358 C C . LEU B 1 77 ? -14.945 -23.75 -19.969 1 91.88 77 LEU B C 1
ATOM 6360 O O . LEU B 1 77 ? -14.945 -23.828 -18.734 1 91.88 77 LEU B O 1
ATOM 6364 N N . SER B 1 78 ? -15.859 -24.297 -20.672 1 88.56 78 SER B N 1
ATOM 6365 C CA . SER B 1 78 ? -17.031 -24.953 -20.078 1 88.56 78 SER B CA 1
ATOM 6366 C C . SER B 1 78 ? -16.641 -26.281 -19.422 1 88.56 78 SER B C 1
ATOM 6368 O O . SER B 1 78 ? -17.219 -26.656 -18.391 1 88.56 78 SER B O 1
ATOM 6370 N N . ASN B 1 79 ? -15.555 -26.844 -19.984 1 87.38 79 ASN B N 1
ATOM 6371 C CA . ASN B 1 79 ? -15.188 -28.172 -19.5 1 87.38 79 ASN B CA 1
ATOM 6372 C C . ASN B 1 79 ? -14.188 -28.094 -18.359 1 87.38 79 ASN B C 1
ATOM 6374 O O . ASN B 1 79 ? -14.273 -28.875 -17.391 1 87.38 79 ASN B O 1
ATOM 6378 N N . SER B 1 80 ? -13.258 -27.266 -18.438 1 89.88 80 SER B N 1
ATOM 6379 C CA . SER B 1 80 ? -12.133 -27.297 -17.516 1 89.88 80 SER B CA 1
ATOM 6380 C C . SER B 1 80 ? -12.227 -26.156 -16.5 1 89.88 80 SER B C 1
ATOM 6382 O O . SER B 1 80 ? -11.547 -26.188 -15.477 1 89.88 80 SER B O 1
ATOM 6384 N N . GLY B 1 81 ? -13.031 -25.172 -16.734 1 90.81 81 GLY B N 1
ATOM 6385 C CA . GLY B 1 81 ? -13.188 -24.078 -15.789 1 90.81 81 GLY B CA 1
ATOM 6386 C C . GLY B 1 81 ? -12.398 -22.844 -16.172 1 90.81 81 GLY B C 1
ATOM 6387 O O . GLY B 1 81 ? -11.609 -22.859 -17.109 1 90.81 81 GLY B O 1
ATOM 6388 N N . LEU B 1 82 ? -12.57 -21.781 -15.453 1 93.06 82 LEU B N 1
ATOM 6389 C CA . LEU B 1 82 ? -11.977 -20.484 -15.781 1 93.06 82 LEU B CA 1
ATOM 6390 C C . LEU B 1 82 ? -10.492 -20.453 -15.422 1 93.06 82 LEU B C 1
ATOM 6392 O O . LEU B 1 82 ? -9.688 -19.859 -16.141 1 93.06 82 LEU B O 1
ATOM 6396 N N . ASP B 1 83 ? -10.078 -21.094 -14.352 1 93.69 83 ASP B N 1
ATOM 6397 C CA . ASP B 1 83 ? -8.672 -21.109 -13.969 1 93.69 83 ASP B CA 1
ATOM 6398 C C . ASP B 1 83 ? -7.824 -21.844 -15 1 93.69 83 ASP B C 1
ATOM 6400 O O . ASP B 1 83 ? -6.723 -21.406 -15.336 1 93.69 83 ASP B O 1
ATOM 6404 N N . ALA B 1 84 ? -8.289 -23.031 -15.477 1 94.94 84 ALA B N 1
ATOM 6405 C CA . ALA B 1 84 ? -7.598 -23.766 -16.531 1 94.94 84 ALA B CA 1
ATOM 6406 C C . ALA B 1 84 ? -7.527 -22.938 -17.812 1 94.94 84 ALA B C 1
ATOM 6408 O O . ALA B 1 84 ? -6.52 -22.969 -18.531 1 94.94 84 ALA B O 1
ATOM 6409 N N . PHE B 1 85 ? -8.609 -22.25 -18.031 1 95.06 85 PHE B N 1
ATOM 6410 C CA . PHE B 1 85 ? -8.656 -21.375 -19.188 1 95.06 85 PHE B CA 1
ATOM 6411 C C . PHE B 1 85 ? -7.582 -20.297 -19.094 1 95.06 85 PHE B C 1
ATOM 6413 O O . PHE B 1 85 ? -6.852 -20.047 -20.047 1 95.06 85 PHE B O 1
ATOM 6420 N N . VAL B 1 86 ? -7.5 -19.641 -17.938 1 95.75 86 VAL B N 1
ATOM 6421 C CA . VAL B 1 86 ? -6.496 -18.609 -17.734 1 95.75 86 VAL B CA 1
ATOM 6422 C C . VAL B 1 86 ? -5.098 -19.219 -17.844 1 95.75 86 VAL B C 1
ATOM 6424 O O . VAL B 1 86 ? -4.195 -18.594 -18.406 1 95.75 86 VAL B O 1
ATOM 6427 N N . PHE B 1 87 ? -4.887 -20.406 -17.359 1 95.81 87 PHE B N 1
ATOM 6428 C CA . PHE B 1 87 ? -3.607 -21.109 -17.438 1 95.81 87 PHE B CA 1
ATOM 6429 C C . PHE B 1 87 ? -3.191 -21.281 -18.906 1 95.81 87 PHE B C 1
ATOM 6431 O O . PHE B 1 87 ? -2.037 -21.031 -19.25 1 95.81 87 PHE B O 1
ATOM 6438 N N . MET B 1 88 ? -4.082 -21.609 -19.719 1 95.94 88 MET B N 1
ATOM 6439 C CA . MET B 1 88 ? -3.801 -21.781 -21.141 1 95.94 88 MET B CA 1
ATOM 6440 C C . MET B 1 88 ? -3.529 -20.453 -21.812 1 95.94 88 MET B C 1
ATOM 6442 O O . MET B 1 88 ? -2.697 -20.359 -22.719 1 95.94 88 MET B O 1
ATOM 6446 N N . ARG B 1 89 ? -4.227 -19.453 -21.359 1 96.56 89 ARG B N 1
ATOM 6447 C CA . ARG B 1 89 ? -4.02 -18.125 -21.922 1 96.56 89 ARG B CA 1
ATOM 6448 C C . ARG B 1 89 ? -2.625 -17.609 -21.594 1 96.56 89 ARG B C 1
ATOM 6450 O O . ARG B 1 89 ? -2.064 -16.812 -22.344 1 96.56 89 ARG B O 1
ATOM 6457 N N . ILE B 1 90 ? -2.068 -18.047 -20.5 1 97.56 90 ILE B N 1
ATOM 6458 C CA . ILE B 1 90 ? -0.702 -17.672 -20.156 1 97.56 90 ILE B CA 1
ATOM 6459 C C . ILE B 1 90 ? 0.262 -18.219 -21.219 1 97.56 90 ILE B C 1
ATOM 6461 O O . ILE B 1 90 ? 1.188 -17.516 -21.625 1 97.56 90 ILE B O 1
ATOM 6465 N N . PHE B 1 91 ? 0.031 -19.469 -21.703 1 97.38 91 PHE B N 1
ATOM 6466 C CA . PHE B 1 91 ? 0.849 -20.047 -22.766 1 97.38 91 PHE B CA 1
ATOM 6467 C C . PHE B 1 91 ? 0.675 -19.281 -24.062 1 97.38 91 PHE B C 1
ATOM 6469 O O . PHE B 1 91 ? 1.653 -18.984 -24.766 1 97.38 91 PHE B O 1
ATOM 6476 N N . ILE B 1 92 ? -0.548 -18.922 -24.344 1 96.88 92 ILE B N 1
ATOM 6477 C CA . ILE B 1 92 ? -0.829 -18.219 -25.594 1 96.88 92 ILE B CA 1
ATOM 6478 C C . ILE B 1 92 ? -0.171 -16.844 -25.562 1 96.88 92 ILE B C 1
ATOM 6480 O O . ILE B 1 92 ? 0.438 -16.422 -26.562 1 96.88 92 ILE B O 1
ATOM 6484 N N . PHE B 1 93 ? -0.335 -16.125 -24.484 1 97.69 93 PHE B N 1
ATOM 6485 C CA . PHE B 1 93 ? 0.287 -14.82 -24.328 1 97.69 93 PHE B CA 1
ATOM 6486 C C . PHE B 1 93 ? 1.798 -14.914 -24.5 1 97.69 93 PHE B C 1
ATOM 6488 O O . PHE B 1 93 ? 2.395 -14.125 -25.234 1 97.69 93 PHE B O 1
ATOM 6495 N N . SER B 1 94 ? 2.404 -15.938 -23.828 1 98.19 94 SER B N 1
ATOM 6496 C CA . SER B 1 94 ? 3.85 -16.109 -23.922 1 98.19 94 SER B CA 1
ATOM 6497 C C . SER B 1 94 ? 4.281 -16.469 -25.344 1 98.19 94 SER B C 1
ATOM 6499 O O . SER B 1 94 ? 5.309 -15.984 -25.812 1 98.19 94 SER B O 1
ATOM 6501 N N . LEU B 1 95 ? 3.535 -17.281 -26.016 1 97.81 95 LEU B N 1
ATOM 6502 C CA . LEU B 1 95 ? 3.836 -17.656 -27.391 1 97.81 95 LEU B CA 1
ATOM 6503 C C . LEU B 1 95 ? 3.795 -16.438 -28.312 1 97.81 95 LEU B C 1
ATOM 6505 O O . LEU B 1 95 ? 4.664 -16.281 -29.172 1 97.81 95 LEU B O 1
ATOM 6509 N N . LYS B 1 96 ? 2.848 -15.602 -28.141 1 97.88 96 LYS B N 1
ATOM 6510 C CA . LYS B 1 96 ? 2.738 -14.398 -28.953 1 97.88 96 LYS B CA 1
ATOM 6511 C C . LYS B 1 96 ? 3.912 -13.453 -28.703 1 97.88 96 LYS B C 1
ATOM 6513 O O . LYS B 1 96 ? 4.488 -12.906 -29.656 1 97.88 96 LYS B O 1
ATOM 6518 N N . VAL B 1 97 ? 4.223 -13.289 -27.438 1 97.75 97 VAL B N 1
ATOM 6519 C CA . VAL B 1 97 ? 5.301 -12.391 -27.062 1 97.75 97 VAL B CA 1
ATOM 6520 C C . VAL B 1 97 ? 6.621 -12.883 -27.641 1 97.75 97 VAL B C 1
ATOM 6522 O O . VAL B 1 97 ? 7.348 -12.109 -28.281 1 97.75 97 VAL B O 1
ATOM 6525 N N . PHE B 1 98 ? 6.895 -14.188 -27.547 1 97.75 98 PHE B N 1
ATOM 6526 C CA . PHE B 1 98 ? 8.219 -14.68 -27.906 1 97.75 98 PHE B CA 1
ATOM 6527 C C . PHE B 1 98 ? 8.258 -15.07 -29.375 1 97.75 98 PHE B C 1
ATOM 6529 O O . PHE B 1 98 ? 9.336 -15.273 -29.938 1 97.75 98 PHE B O 1
ATOM 6536 N N . ALA B 1 99 ? 7.07 -15.227 -29.969 1 97.44 99 ALA B N 1
ATOM 6537 C CA . ALA B 1 99 ? 7.066 -15.312 -31.422 1 97.44 99 ALA B CA 1
ATOM 6538 C C . ALA B 1 99 ? 7.52 -14 -32.062 1 97.44 99 ALA B C 1
ATOM 6540 O O . ALA B 1 99 ? 8.367 -14 -32.969 1 97.44 99 ALA B O 1
ATOM 6541 N N . PHE B 1 100 ? 6.98 -12.961 -31.547 1 97.06 100 PHE B N 1
ATOM 6542 C CA . PHE B 1 100 ? 7.395 -11.641 -32.031 1 97.06 100 PHE B CA 1
ATOM 6543 C C . PHE B 1 100 ? 8.852 -11.375 -31.688 1 97.06 100 PHE B C 1
ATOM 6545 O O . PHE B 1 100 ? 9.633 -10.945 -32.531 1 97.06 100 PHE B O 1
ATOM 6552 N N . GLY B 1 101 ? 9.188 -11.648 -30.406 1 96.25 101 GLY B N 1
ATOM 6553 C CA . GLY B 1 101 ? 10.57 -11.461 -29.984 1 96.25 101 GLY B CA 1
ATOM 6554 C C . GLY B 1 101 ? 11.547 -12.352 -30.719 1 96.25 101 GLY B C 1
ATOM 6555 O O . GLY B 1 101 ? 12.68 -11.953 -30.984 1 96.25 101 GLY B O 1
ATOM 6556 N N . GLY B 1 102 ? 11.062 -13.594 -31.047 1 95.56 102 GLY B N 1
ATOM 6557 C CA . GLY B 1 102 ? 11.891 -14.531 -31.781 1 95.56 102 GLY B CA 1
ATOM 6558 C C . GLY B 1 102 ? 12.227 -14.062 -33.188 1 95.56 102 GLY B C 1
ATOM 6559 O O . GLY B 1 102 ? 13.359 -14.227 -33.656 1 95.56 102 GLY B O 1
ATOM 6560 N N . VAL B 1 103 ? 11.344 -13.414 -33.812 1 95.81 103 VAL B N 1
ATOM 6561 C CA . VAL B 1 103 ? 11.562 -12.922 -35.156 1 95.81 103 VAL B CA 1
ATOM 6562 C C . VAL B 1 103 ? 12.586 -11.781 -35.125 1 95.81 103 VAL B C 1
ATOM 6564 O O . VAL B 1 103 ? 13.555 -11.789 -35.906 1 95.81 103 VAL B O 1
ATOM 6567 N N . ILE B 1 104 ? 12.438 -10.898 -34.219 1 95.94 104 ILE B N 1
ATOM 6568 C CA . ILE B 1 104 ? 13.359 -9.773 -34.125 1 95.94 104 ILE B CA 1
ATOM 6569 C C . ILE B 1 104 ? 14.719 -10.258 -33.625 1 95.94 104 ILE B C 1
ATOM 6571 O O . ILE B 1 104 ? 15.758 -9.836 -34.125 1 95.94 104 ILE B O 1
ATOM 6575 N N . GLY B 1 105 ? 14.656 -11.148 -32.656 1 94.44 105 GLY B N 1
ATOM 6576 C CA . GLY B 1 105 ? 15.883 -11.641 -32.062 1 94.44 105 GLY B CA 1
ATOM 6577 C C . GLY B 1 105 ? 16.719 -12.477 -33 1 94.44 105 GLY B C 1
ATOM 6578 O O . GLY B 1 105 ? 17.922 -12.258 -33.125 1 94.44 105 GLY B O 1
ATOM 6579 N N . MET B 1 106 ? 16.188 -13.344 -33.719 1 93.5 106 MET B N 1
ATOM 6580 C CA . MET B 1 106 ? 16.906 -14.297 -34.562 1 93.5 106 MET B CA 1
ATOM 6581 C C . MET B 1 106 ? 17.297 -13.672 -35.906 1 93.5 106 MET B C 1
ATOM 6583 O O . MET B 1 106 ? 18.375 -13.93 -36.406 1 93.5 106 MET B O 1
ATOM 6587 N N . PHE B 1 107 ? 16.547 -12.727 -36.375 1 93.75 107 PHE B N 1
ATOM 6588 C CA . PHE B 1 107 ? 16.797 -12.266 -37.75 1 93.75 107 PHE B CA 1
ATOM 6589 C C . PHE B 1 107 ? 17.453 -10.891 -37.75 1 93.75 107 PHE B C 1
ATOM 6591 O O . PHE B 1 107 ? 18.016 -10.461 -38.75 1 93.75 107 PHE B O 1
ATOM 6598 N N . ILE B 1 108 ? 17.391 -10.211 -36.656 1 94.94 108 ILE B N 1
ATOM 6599 C CA . ILE B 1 108 ? 17.969 -8.875 -36.656 1 94.94 108 ILE B CA 1
ATOM 6600 C C . ILE B 1 108 ? 19.109 -8.82 -35.625 1 94.94 108 ILE B C 1
ATOM 6602 O O . ILE B 1 108 ? 20.266 -8.602 -36 1 94.94 108 ILE B O 1
ATOM 6606 N N . LEU B 1 109 ? 18.859 -9.18 -34.406 1 95.25 109 LEU B N 1
ATOM 6607 C CA . LEU B 1 109 ? 19.828 -8.977 -33.312 1 95.25 109 LEU B CA 1
ATOM 6608 C C . LEU B 1 109 ? 20.953 -10 -33.375 1 95.25 109 LEU B C 1
ATOM 6610 O O . LEU B 1 109 ? 22.109 -9.664 -33.188 1 95.25 109 LEU B O 1
ATOM 6614 N N . LEU B 1 110 ? 20.625 -11.219 -33.656 1 93.44 110 LEU B N 1
ATOM 6615 C CA . LEU B 1 110 ? 21.609 -12.289 -33.656 1 93.44 110 LEU B CA 1
ATOM 6616 C C . LEU B 1 110 ? 22.672 -12.055 -34.719 1 93.44 110 LEU B C 1
ATOM 6618 O O . LEU B 1 110 ? 23.875 -12.141 -34.438 1 93.44 110 LEU B O 1
ATOM 6622 N N . PRO B 1 111 ? 22.281 -11.656 -35.906 1 92.69 111 PRO B N 1
ATOM 6623 C CA . PRO B 1 111 ? 23.297 -11.367 -36.906 1 92.69 111 PRO B CA 1
ATOM 6624 C C . PRO B 1 111 ? 24.156 -10.156 -36.562 1 92.69 111 PRO B C 1
ATOM 6626 O O . PRO B 1 111 ? 25.359 -10.141 -36.844 1 92.69 111 PRO B O 1
ATOM 6629 N N . ILE B 1 112 ? 23.641 -9.211 -35.969 1 92.75 112 ILE B N 1
ATOM 6630 C CA . ILE B 1 112 ? 24.375 -8.016 -35.594 1 92.75 112 ILE B CA 1
ATOM 6631 C C . ILE B 1 112 ? 25.391 -8.375 -34.5 1 92.75 112 ILE B C 1
ATOM 6633 O O . ILE B 1 112 ? 26.531 -7.883 -34.531 1 92.75 112 ILE B O 1
ATOM 6637 N N . ASN B 1 113 ? 25.016 -9.195 -33.562 1 91.38 113 ASN B N 1
ATOM 6638 C CA . ASN B 1 113 ? 25.922 -9.648 -32.531 1 91.38 113 ASN B CA 1
ATOM 6639 C C . ASN B 1 113 ? 27.078 -10.461 -33.094 1 91.38 113 ASN B C 1
ATOM 6641 O O . ASN B 1 113 ? 28.234 -10.305 -32.688 1 91.38 113 ASN B O 1
ATOM 6645 N N . TYR B 1 114 ? 26.75 -11.281 -34.062 1 87.75 114 TYR B N 1
ATOM 6646 C CA . TYR B 1 114 ? 27.75 -12.172 -34.656 1 87.75 114 TYR B CA 1
ATOM 6647 C C . TYR B 1 114 ? 28.75 -11.391 -35.5 1 87.75 114 TYR B C 1
ATOM 6649 O O . TYR B 1 114 ? 29.922 -11.773 -35.594 1 87.75 114 TYR B O 1
ATOM 6657 N N . MET B 1 115 ? 28.344 -10.305 -35.969 1 87.19 115 MET B N 1
ATOM 6658 C CA . MET B 1 115 ? 29.203 -9.492 -36.844 1 87.19 115 MET B CA 1
ATOM 6659 C C . MET B 1 115 ? 30.172 -8.648 -36 1 87.19 115 MET B C 1
ATOM 6661 O O . MET B 1 115 ? 31.125 -8.086 -36.531 1 87.19 115 MET B O 1
ATOM 6665 N N . GLY B 1 116 ? 29.922 -8.742 -34.719 1 84.44 116 GLY B N 1
ATOM 6666 C CA . GLY B 1 116 ? 30.828 -7.992 -33.875 1 84.44 116 GLY B CA 1
ATOM 6667 C C . GLY B 1 116 ? 32.188 -8.625 -33.75 1 84.44 116 GLY B C 1
ATOM 6668 O O . GLY B 1 116 ? 32.375 -9.812 -34.031 1 84.44 116 GLY B O 1
ATOM 6669 N N . SER B 1 117 ? 33.281 -7.824 -33.469 1 78.44 117 SER B N 1
ATOM 6670 C CA . SER B 1 117 ? 34.656 -8.328 -33.375 1 78.44 117 SER B CA 1
ATOM 6671 C C . SER B 1 117 ? 35.281 -8.039 -32.031 1 78.44 117 SER B C 1
ATOM 6673 O O . SER B 1 117 ? 36.5 -8 -31.906 1 78.44 117 SER B O 1
ATOM 6675 N N . GLN B 1 118 ? 34.438 -7.812 -31.141 1 76.56 118 GLN B N 1
ATOM 6676 C CA . GLN B 1 118 ? 35 -7.453 -29.844 1 76.56 118 GLN B CA 1
ATOM 6677 C C . GLN B 1 118 ? 35.719 -8.641 -29.203 1 76.56 118 GLN B C 1
ATOM 6679 O O . GLN B 1 118 ? 36.781 -8.492 -28.625 1 76.56 118 GLN B O 1
ATOM 6684 N N . LEU B 1 119 ? 35.094 -9.875 -29.234 1 72.19 119 LEU B N 1
ATOM 6685 C CA . LEU B 1 119 ? 35.688 -11.07 -28.625 1 72.19 119 LEU B CA 1
ATOM 6686 C C . LEU B 1 119 ? 36.5 -11.852 -29.641 1 72.19 119 LEU B C 1
ATOM 6688 O O . LEU B 1 119 ? 36.031 -12.133 -30.75 1 72.19 119 LEU B O 1
ATOM 6692 N N . SER B 1 120 ? 37.812 -11.531 -29.828 1 61.75 120 SER B N 1
ATOM 6693 C CA . SER B 1 120 ? 38.719 -12.164 -30.781 1 61.75 120 SER B CA 1
ATOM 6694 C C . SER B 1 120 ? 38.719 -13.68 -30.594 1 61.75 120 SER B C 1
ATOM 6696 O O . SER B 1 120 ? 39.344 -14.188 -29.672 1 61.75 120 SER B O 1
ATOM 6698 N N . ASP B 1 121 ? 37.75 -14.281 -30.766 1 59.25 121 ASP B N 1
ATOM 6699 C CA . ASP B 1 121 ? 37.812 -15.734 -30.594 1 59.25 121 ASP B CA 1
ATOM 6700 C C . ASP B 1 121 ? 38.156 -16.422 -31.906 1 59.25 121 ASP B C 1
ATOM 6702 O O . ASP B 1 121 ? 37.344 -16.438 -32.844 1 59.25 121 ASP B O 1
ATOM 6706 N N . GLU B 1 122 ? 39.375 -16.656 -32.25 1 56 122 GLU B N 1
ATOM 6707 C CA . GLU B 1 122 ? 39.906 -17.297 -33.469 1 56 122 GLU B CA 1
ATOM 6708 C C . GLU B 1 122 ? 39.688 -18.812 -33.406 1 56 122 GLU B C 1
ATOM 6710 O O . GLU B 1 122 ? 40.188 -19.547 -34.281 1 56 122 GLU B O 1
ATOM 6715 N N . SER B 1 123 ? 39 -19.219 -32.5 1 57.09 123 SER B N 1
ATOM 6716 C CA . SER B 1 123 ? 38.938 -20.672 -32.375 1 57.09 123 SER B CA 1
ATOM 6717 C C . SER B 1 123 ? 37.938 -21.25 -33.375 1 57.09 123 SER B C 1
ATOM 6719 O O . SER B 1 123 ? 37.156 -20.516 -34 1 57.09 123 SER B O 1
ATOM 6721 N N . ASP B 1 124 ? 38.062 -22.531 -33.75 1 57.69 124 ASP B N 1
ATOM 6722 C CA . ASP B 1 124 ? 37.188 -23.297 -34.625 1 57.69 124 ASP B CA 1
ATOM 6723 C C . ASP B 1 124 ? 35.719 -23.219 -34.156 1 57.69 124 ASP B C 1
ATOM 6725 O O . ASP B 1 124 ? 35.469 -22.969 -32.969 1 57.69 124 ASP B O 1
ATOM 6729 N N . PHE B 1 125 ? 34.844 -23.344 -35.062 1 54.25 125 PHE B N 1
ATOM 6730 C CA . PHE B 1 125 ? 33.406 -23.203 -34.844 1 54.25 125 PHE B CA 1
ATOM 6731 C C . PHE B 1 125 ? 32.969 -24.047 -33.625 1 54.25 125 PHE B C 1
ATOM 6733 O O . PHE B 1 125 ? 32.188 -23.594 -32.812 1 54.25 125 PHE B O 1
ATOM 6740 N N . GLN B 1 126 ? 33.531 -25.219 -33.438 1 55.41 126 GLN B N 1
ATOM 6741 C CA . GLN B 1 126 ? 33.125 -26.141 -32.375 1 55.41 126 GLN B CA 1
ATOM 6742 C C . GLN B 1 126 ? 33.625 -25.656 -31.016 1 55.41 126 GLN B C 1
ATOM 6744 O O . GLN B 1 126 ? 33 -25.953 -29.984 1 55.41 126 GLN B O 1
ATOM 6749 N N . HIS B 1 127 ? 34.594 -24.844 -31.016 1 59.44 127 HIS B N 1
ATOM 6750 C CA . HIS B 1 127 ? 35.188 -24.391 -29.766 1 59.44 127 HIS B CA 1
ATOM 6751 C C . HIS B 1 127 ? 34.938 -22.906 -29.531 1 59.44 127 HIS B C 1
ATOM 6753 O O . HIS B 1 127 ? 35.562 -22.297 -28.656 1 59.44 127 HIS B O 1
ATOM 6759 N N . LYS B 1 128 ? 33.938 -22.5 -30.406 1 66.56 128 LYS B N 1
ATOM 6760 C CA . LYS B 1 128 ? 33.656 -21.078 -30.281 1 66.56 128 LYS B CA 1
ATOM 6761 C C . LYS B 1 128 ? 32.844 -20.797 -29.031 1 66.56 128 LYS B C 1
ATOM 6763 O O . LYS B 1 128 ? 31.938 -21.562 -28.672 1 66.56 128 LYS B O 1
ATOM 6768 N N . SER B 1 129 ? 33.188 -19.766 -28.375 1 73.19 129 SER B N 1
ATOM 6769 C CA . SER B 1 129 ? 32.469 -19.328 -27.156 1 73.19 129 SER B CA 1
ATOM 6770 C C . SER B 1 129 ? 31.109 -18.766 -27.5 1 73.19 129 SER B C 1
ATOM 6772 O O . SER B 1 129 ? 30.938 -18.078 -28.516 1 73.19 129 SER B O 1
ATOM 6774 N N . LEU B 1 130 ? 30.031 -19.203 -26.922 1 77.88 130 LEU B N 1
ATOM 6775 C CA . LEU B 1 130 ? 28.656 -18.766 -27.141 1 77.88 130 LEU B CA 1
ATOM 6776 C C . LEU B 1 130 ? 28.516 -17.266 -26.875 1 77.88 130 LEU B C 1
ATOM 6778 O O . LEU B 1 130 ? 27.516 -16.672 -27.25 1 77.88 130 LEU B O 1
ATOM 6782 N N . ASP B 1 131 ? 29.562 -16.703 -26.406 1 77.62 131 ASP B N 1
ATOM 6783 C CA . ASP B 1 131 ? 29.562 -15.258 -26.141 1 77.62 131 ASP B CA 1
ATOM 6784 C C . ASP B 1 131 ? 29.641 -14.461 -27.438 1 77.62 131 ASP B C 1
ATOM 6786 O O . ASP B 1 131 ? 29.359 -13.266 -27.453 1 77.62 131 ASP B O 1
ATOM 6790 N N . SER B 1 132 ? 30 -15.18 -28.531 1 79.69 132 SER B N 1
ATOM 6791 C CA . SER B 1 132 ? 30.062 -14.516 -29.828 1 79.69 132 SER B CA 1
ATOM 6792 C C . SER B 1 132 ? 28.672 -14.172 -30.344 1 79.69 132 SER B C 1
ATOM 6794 O O . SER B 1 132 ? 28.516 -13.312 -31.203 1 79.69 132 SER B O 1
ATOM 6796 N N . PHE B 1 133 ? 27.688 -14.836 -29.781 1 84 133 PHE B N 1
ATOM 6797 C CA . PHE B 1 133 ? 26.312 -14.594 -30.219 1 84 133 PHE B CA 1
ATOM 6798 C C . PHE B 1 133 ? 25.625 -13.602 -29.281 1 84 133 PHE B C 1
ATOM 6800 O O . PHE B 1 133 ? 24.453 -13.258 -29.5 1 84 133 PHE B O 1
ATOM 6807 N N . SER B 1 134 ? 26.328 -13.094 -28.328 1 87.88 134 SER B N 1
ATOM 6808 C CA . SER B 1 134 ? 25.781 -12.188 -27.344 1 87.88 134 SER B CA 1
ATOM 6809 C C . SER B 1 134 ? 26.141 -10.742 -27.641 1 87.88 134 SER B C 1
ATOM 6811 O O . SER B 1 134 ? 26.984 -10.477 -28.516 1 87.88 134 SER B O 1
ATOM 6813 N N . ILE B 1 135 ? 25.516 -9.844 -27.031 1 89.75 135 ILE B N 1
ATOM 6814 C CA . ILE B 1 135 ? 25.734 -8.414 -27.219 1 89.75 135 ILE B CA 1
ATOM 6815 C C . ILE B 1 135 ? 27.156 -8.055 -26.812 1 89.75 135 ILE B C 1
ATOM 6817 O O . ILE B 1 135 ? 27.672 -7.008 -27.203 1 89.75 135 ILE B O 1
ATOM 6821 N N . SER B 1 136 ? 27.781 -8.945 -26.062 1 85.31 136 SER B N 1
ATOM 6822 C CA . SER B 1 136 ? 29.156 -8.703 -25.609 1 85.31 136 SER B CA 1
ATOM 6823 C C . SER B 1 136 ? 30.125 -8.688 -26.781 1 85.31 136 SER B C 1
ATOM 6825 O O . SER B 1 136 ? 31.203 -8.094 -26.688 1 85.31 136 SER B O 1
ATOM 6827 N N . ASN B 1 137 ? 29.719 -9.219 -27.875 1 87.88 137 ASN B N 1
ATOM 6828 C CA . ASN B 1 137 ? 30.594 -9.297 -29.047 1 87.88 137 ASN B CA 1
ATOM 6829 C C . ASN B 1 137 ? 30.5 -8.031 -29.906 1 87.88 137 ASN B C 1
ATOM 6831 O O . ASN B 1 137 ? 31.328 -7.82 -30.797 1 87.88 137 ASN B O 1
ATOM 6835 N N . VAL B 1 138 ? 29.562 -7.211 -29.672 1 90.44 138 VAL B N 1
ATOM 6836 C CA . VAL B 1 138 ? 29.422 -5.961 -30.406 1 90.44 138 VAL B CA 1
ATOM 6837 C C . VAL B 1 138 ? 30.453 -4.949 -29.906 1 90.44 138 VAL B C 1
ATOM 6839 O O . VAL B 1 138 ? 30.672 -4.828 -28.688 1 90.44 138 VAL B O 1
ATOM 6842 N N . ASN B 1 139 ? 31.016 -4.234 -30.781 1 91 139 ASN B N 1
ATOM 6843 C CA . ASN B 1 139 ? 32.094 -3.314 -30.438 1 91 139 ASN B CA 1
ATOM 6844 C C . ASN B 1 139 ? 31.594 -2.158 -29.578 1 91 139 ASN B C 1
ATOM 6846 O O . ASN B 1 139 ? 30.469 -1.681 -29.766 1 91 139 ASN B O 1
ATOM 6850 N N . ASN B 1 140 ? 32.469 -1.795 -28.656 1 90.69 140 ASN B N 1
ATOM 6851 C CA . ASN B 1 140 ? 32.156 -0.66 -27.797 1 90.69 140 ASN B CA 1
ATOM 6852 C C . ASN B 1 140 ? 31.953 0.617 -28.609 1 90.69 140 ASN B C 1
ATOM 6854 O O . ASN B 1 140 ? 32.75 0.921 -29.5 1 90.69 140 ASN B O 1
ATOM 6858 N N . GLY B 1 141 ? 30.906 1.275 -28.406 1 89.5 141 GLY B N 1
ATOM 6859 C CA . GLY B 1 141 ? 30.641 2.545 -29.062 1 89.5 141 GLY B CA 1
ATOM 6860 C C . GLY B 1 141 ? 30.125 2.389 -30.469 1 89.5 141 GLY B C 1
ATOM 6861 O O . GLY B 1 141 ? 30.016 3.369 -31.219 1 89.5 141 GLY B O 1
ATOM 6862 N N . SER B 1 142 ? 29.844 1.229 -30.875 1 91.5 142 SER B N 1
ATOM 6863 C CA . SER B 1 142 ? 29.375 0.977 -32.25 1 91.5 142 SER B CA 1
ATOM 6864 C C . SER B 1 142 ? 27.969 1.524 -32.438 1 91.5 142 SER B C 1
ATOM 6866 O O . SER B 1 142 ? 27.156 1.533 -31.516 1 91.5 142 SER B O 1
ATOM 6868 N N . ASN B 1 143 ? 27.656 1.969 -33.656 1 91.69 143 ASN B N 1
ATOM 6869 C CA . ASN B 1 143 ? 26.328 2.475 -34 1 91.69 143 ASN B CA 1
ATOM 6870 C C . ASN B 1 143 ? 25.312 1.344 -34.125 1 91.69 143 ASN B C 1
ATOM 6872 O O . ASN B 1 143 ? 24.109 1.588 -34.156 1 91.69 143 ASN B O 1
ATOM 6876 N N . ARG B 1 144 ? 25.828 0.171 -34.219 1 92.94 144 ARG B N 1
ATOM 6877 C CA . ARG B 1 144 ? 24.938 -0.978 -34.312 1 92.94 144 ARG B CA 1
ATOM 6878 C C . ARG B 1 144 ? 24.172 -1.201 -33.031 1 92.94 144 ARG B C 1
ATOM 6880 O O . ARG B 1 144 ? 23.125 -1.871 -33.031 1 92.94 144 ARG B O 1
ATOM 6887 N N . LEU B 1 145 ? 24.656 -0.613 -32 1 94.25 145 LEU B N 1
ATOM 6888 C CA . LEU B 1 145 ? 24.016 -0.765 -30.688 1 94.25 145 LEU B CA 1
ATOM 6889 C C . LEU B 1 145 ? 22.688 -0.014 -30.656 1 94.25 145 LEU B C 1
ATOM 6891 O O . LEU B 1 145 ? 21.828 -0.289 -29.812 1 94.25 145 LEU B O 1
ATOM 6895 N N . TRP B 1 146 ? 22.453 0.894 -31.594 1 94.88 146 TRP B N 1
ATOM 6896 C CA . TRP B 1 146 ? 21.203 1.632 -31.672 1 94.88 146 TRP B CA 1
ATOM 6897 C C . TRP B 1 146 ? 20.062 0.725 -32.156 1 94.88 146 TRP B C 1
ATOM 6899 O O . TRP B 1 146 ? 18.891 1.018 -31.906 1 94.88 146 TRP B O 1
ATOM 6909 N N . ILE B 1 147 ? 20.438 -0.321 -32.781 1 94.69 147 ILE B N 1
ATOM 6910 C CA . ILE B 1 147 ? 19.422 -1.294 -33.188 1 94.69 147 ILE B CA 1
ATOM 6911 C C . ILE B 1 147 ? 18.906 -2.025 -31.938 1 94.69 147 ILE B C 1
ATOM 6913 O O . ILE B 1 147 ? 17.703 -2.285 -31.828 1 94.69 147 ILE B O 1
ATOM 6917 N N . HIS B 1 148 ? 19.844 -2.352 -31.094 1 95.31 148 HIS B N 1
ATOM 6918 C CA . HIS B 1 148 ? 19.438 -2.955 -29.828 1 95.31 148 HIS B CA 1
ATOM 6919 C C . HIS B 1 148 ? 18.547 -2.006 -29.031 1 95.31 148 HIS B C 1
ATOM 6921 O O . HIS B 1 148 ? 17.562 -2.438 -28.406 1 95.31 148 HIS B O 1
ATOM 6927 N N . PHE B 1 149 ? 18.891 -0.748 -29.062 1 95.75 149 PHE B N 1
ATOM 6928 C CA . PHE B 1 149 ? 18.109 0.28 -28.406 1 95.75 149 PHE B CA 1
ATOM 6929 C C . PHE B 1 149 ? 16.688 0.328 -28.969 1 95.75 149 PHE B C 1
ATOM 6931 O O . PHE B 1 149 ? 15.711 0.299 -28.219 1 95.75 149 PHE B O 1
ATOM 6938 N N . SER B 1 150 ? 16.578 0.383 -30.203 1 96.31 150 SER B N 1
ATOM 6939 C CA . SER B 1 150 ? 15.273 0.424 -30.859 1 96.31 150 SER B CA 1
ATOM 6940 C C . SER B 1 150 ? 14.484 -0.854 -30.609 1 96.31 150 SER B C 1
ATOM 6942 O O . SER B 1 150 ? 13.266 -0.811 -30.438 1 96.31 150 SER B O 1
ATOM 6944 N N . ALA B 1 151 ? 15.164 -1.985 -30.594 1 96.56 151 ALA B N 1
ATOM 6945 C CA . ALA B 1 151 ? 14.508 -3.264 -30.328 1 96.56 151 ALA B CA 1
ATOM 6946 C C . ALA B 1 151 ? 13.914 -3.297 -28.922 1 96.56 151 ALA B C 1
ATOM 6948 O O . ALA B 1 151 ? 12.844 -3.857 -28.719 1 96.56 151 ALA B O 1
ATOM 6949 N N . ALA B 1 152 ? 14.586 -2.695 -27.953 1 96.5 152 ALA B N 1
ATOM 6950 C CA . ALA B 1 152 ? 14.078 -2.656 -26.578 1 96.5 152 ALA B CA 1
ATOM 6951 C C . ALA B 1 152 ? 12.781 -1.859 -26.5 1 96.5 152 ALA B C 1
ATOM 6953 O O . ALA B 1 152 ? 11.828 -2.279 -25.828 1 96.5 152 ALA B O 1
ATOM 6954 N N . TYR B 1 153 ? 12.695 -0.732 -27.203 1 97.06 153 TYR B N 1
ATOM 6955 C CA . TYR B 1 153 ? 11.5 0.107 -27.203 1 97.06 153 TYR B CA 1
ATOM 6956 C C . TYR B 1 153 ? 10.352 -0.585 -27.922 1 97.06 153 TYR B C 1
ATOM 6958 O O . TYR B 1 153 ? 9.227 -0.613 -27.422 1 97.06 153 TYR B O 1
ATOM 6966 N N . VAL B 1 154 ? 10.633 -1.187 -29.031 1 97.19 154 VAL B N 1
ATOM 6967 C CA . VAL B 1 154 ? 9.594 -1.832 -29.828 1 97.19 154 VAL B CA 1
ATOM 6968 C C . VAL B 1 154 ? 9.07 -3.064 -29.109 1 97.19 154 VAL B C 1
ATOM 6970 O O . VAL B 1 154 ? 7.859 -3.271 -29.016 1 97.19 154 VAL B O 1
ATOM 6973 N N . PHE B 1 155 ? 9.992 -3.846 -28.625 1 97.69 155 PHE B N 1
ATOM 6974 C CA . PHE B 1 155 ? 9.602 -5.047 -27.891 1 97.69 155 PHE B CA 1
ATOM 6975 C C . PHE B 1 155 ? 8.75 -4.688 -26.672 1 97.69 155 PHE B C 1
ATOM 6977 O O . PHE B 1 155 ? 7.723 -5.32 -26.422 1 97.69 155 PHE B O 1
ATOM 6984 N N . THR B 1 156 ? 9.117 -3.676 -25.922 1 98.06 156 THR B N 1
ATOM 6985 C CA . THR B 1 156 ? 8.352 -3.244 -24.75 1 98.06 156 THR B CA 1
ATOM 6986 C C . THR B 1 156 ? 6.965 -2.77 -25.156 1 98.06 156 THR B C 1
ATOM 6988 O O . THR B 1 156 ? 5.973 -3.096 -24.5 1 98.06 156 THR B O 1
ATOM 6991 N N . GLY B 1 157 ? 6.895 -2.033 -26.281 1 97.75 157 GLY B N 1
ATOM 6992 C CA . GLY B 1 157 ? 5.605 -1.571 -26.766 1 97.75 157 GLY B CA 1
ATOM 6993 C C . GLY B 1 157 ? 4.672 -2.705 -27.156 1 97.75 157 GLY B C 1
ATOM 6994 O O . GLY B 1 157 ? 3.486 -2.678 -26.812 1 97.75 157 GLY B O 1
ATOM 6995 N N . VAL B 1 158 ? 5.195 -3.725 -27.75 1 97.88 158 VAL B N 1
ATOM 6996 C CA . VAL B 1 158 ? 4.387 -4.855 -28.188 1 97.88 158 VAL B CA 1
ATOM 6997 C C . VAL B 1 158 ? 3.938 -5.672 -26.969 1 97.88 158 VAL B C 1
ATOM 6999 O O . VAL B 1 158 ? 2.781 -6.098 -26.906 1 97.88 158 VAL B O 1
ATOM 7002 N N . VAL B 1 159 ? 4.836 -5.887 -26.062 1 98.19 159 VAL B N 1
ATOM 7003 C CA . VAL B 1 159 ? 4.484 -6.656 -24.859 1 98.19 159 VAL B CA 1
ATOM 7004 C C . VAL B 1 159 ? 3.4 -5.926 -24.078 1 98.19 159 VAL B C 1
ATOM 7006 O O . VAL B 1 159 ? 2.449 -6.547 -23.594 1 98.19 159 VAL B O 1
ATOM 7009 N N . CYS B 1 160 ? 3.494 -4.617 -23.922 1 97.88 160 CYS B N 1
ATOM 7010 C CA . CYS B 1 160 ? 2.488 -3.838 -23.203 1 97.88 160 CYS B CA 1
ATOM 7011 C C . CYS B 1 160 ? 1.145 -3.895 -23.922 1 97.88 160 CYS B C 1
ATOM 7013 O O . CYS B 1 160 ? 0.099 -4.012 -23.281 1 97.88 160 CYS B O 1
ATOM 7015 N N . TYR B 1 161 ? 1.207 -3.885 -25.203 1 97.62 161 TYR B N 1
ATOM 7016 C CA . TYR B 1 161 ? -0.024 -3.977 -25.984 1 97.62 161 TYR B CA 1
ATOM 7017 C C . TYR B 1 161 ? -0.69 -5.332 -25.797 1 97.62 161 TYR B C 1
ATOM 7019 O O . TYR B 1 161 ? -1.898 -5.414 -25.562 1 97.62 161 TYR B O 1
ATOM 7027 N N . LEU B 1 162 ? 0.101 -6.363 -25.891 1 98 162 LEU B N 1
ATOM 7028 C CA . LEU B 1 162 ? -0.44 -7.707 -25.719 1 98 162 LEU B CA 1
ATOM 7029 C C . LEU B 1 162 ? -0.948 -7.902 -24.297 1 98 162 LEU B C 1
ATOM 7031 O O . LEU B 1 162 ? -1.962 -8.57 -24.078 1 98 162 LEU B O 1
ATOM 7035 N N . LEU B 1 163 ? -0.244 -7.328 -23.328 1 97.81 163 LEU B N 1
ATOM 7036 C CA . LEU B 1 163 ? -0.665 -7.41 -21.922 1 97.81 163 LEU B CA 1
ATOM 7037 C C . LEU B 1 163 ? -2.008 -6.719 -21.719 1 97.81 163 LEU B C 1
ATOM 7039 O O . LEU B 1 163 ? -2.883 -7.246 -21.031 1 97.81 163 LEU B O 1
ATOM 7043 N N . TYR B 1 164 ? -2.197 -5.574 -22.359 1 97 164 TYR B N 1
ATOM 7044 C CA . TYR B 1 164 ? -3.453 -4.84 -22.25 1 97 164 TYR B CA 1
ATOM 7045 C C . TYR B 1 164 ? -4.605 -5.641 -22.844 1 97 164 TYR B C 1
ATOM 7047 O O . TYR B 1 164 ? -5.66 -5.777 -22.234 1 97 164 TYR B O 1
ATOM 7055 N N . TYR B 1 165 ? -4.316 -6.191 -23.906 1 97.25 165 TYR B N 1
ATOM 7056 C CA . TYR B 1 165 ? -5.348 -6.953 -24.609 1 97.25 165 TYR B CA 1
ATOM 7057 C C . TYR B 1 165 ? -5.742 -8.188 -23.812 1 97.25 165 TYR B C 1
ATOM 7059 O O . TYR B 1 165 ? -6.93 -8.477 -23.656 1 97.25 165 TYR B O 1
ATOM 7067 N N . GLU B 1 166 ? -4.766 -8.898 -23.344 1 97 166 GLU B N 1
ATOM 7068 C CA . GLU B 1 166 ? -5.051 -10.117 -22.594 1 97 166 GLU B CA 1
ATOM 7069 C C . GLU B 1 166 ? -5.754 -9.805 -21.281 1 97 166 GLU B C 1
ATOM 7071 O O . GLU B 1 166 ? -6.648 -10.539 -20.859 1 97 166 GLU B O 1
ATOM 7076 N N . TYR B 1 167 ? -5.352 -8.734 -20.594 1 96.62 167 TYR B N 1
ATOM 7077 C CA . TYR B 1 167 ? -5.984 -8.336 -19.344 1 96.62 167 TYR B CA 1
ATOM 7078 C C . TYR B 1 167 ? -7.449 -7.977 -19.562 1 96.62 167 TYR B C 1
ATOM 7080 O O . TYR B 1 167 ? -8.312 -8.391 -18.797 1 96.62 167 TYR B O 1
ATOM 7088 N N . TRP B 1 168 ? -7.711 -7.309 -20.688 1 95.94 168 TRP B N 1
ATOM 7089 C CA . TRP B 1 168 ? -9.07 -6.93 -21.062 1 95.94 168 TRP B CA 1
ATOM 7090 C C . TRP B 1 168 ? -9.906 -8.156 -21.406 1 95.94 168 TRP B C 1
ATOM 7092 O O . TRP B 1 168 ? -11.039 -8.297 -20.953 1 95.94 168 TRP B O 1
ATOM 7102 N N . TYR B 1 169 ? -9.305 -9.047 -22.094 1 96.56 169 TYR B N 1
ATOM 7103 C CA . TYR B 1 169 ? -9.992 -10.25 -22.531 1 96.56 169 TYR B CA 1
ATOM 7104 C C . TYR B 1 169 ? -10.359 -11.141 -21.344 1 96.56 169 TYR B C 1
ATOM 7106 O O . TYR B 1 169 ? -11.508 -11.586 -21.234 1 96.56 169 TYR B O 1
ATOM 7114 N N . ILE B 1 170 ? -9.461 -11.375 -20.484 1 96.31 170 ILE B N 1
ATOM 7115 C CA . ILE B 1 170 ? -9.688 -12.258 -19.344 1 96.31 170 ILE B CA 1
ATOM 7116 C C . ILE B 1 170 ? -10.695 -11.617 -18.391 1 96.31 170 ILE B C 1
ATOM 7118 O O . ILE B 1 170 ? -11.547 -12.297 -17.812 1 96.31 170 ILE B O 1
ATOM 7122 N N . SER B 1 171 ? -10.625 -10.273 -18.203 1 95.44 171 SER B N 1
ATOM 7123 C CA . SER B 1 171 ? -11.578 -9.57 -17.344 1 95.44 171 SER B CA 1
ATOM 7124 C C . SER B 1 171 ? -12.992 -9.672 -17.906 1 95.44 171 SER B C 1
ATOM 7126 O O . SER B 1 171 ? -13.945 -9.883 -17.156 1 95.44 171 SER B O 1
ATOM 7128 N N . SER B 1 172 ? -13.102 -9.594 -19.219 1 94.81 172 SER B N 1
ATOM 7129 C CA . SER B 1 172 ? -14.406 -9.703 -19.859 1 94.81 172 SER B CA 1
ATOM 7130 C C . SER B 1 172 ? -14.961 -11.125 -19.75 1 94.81 172 SER B C 1
ATOM 7132 O O . SER B 1 172 ? -16.156 -11.312 -19.531 1 94.81 172 SER B O 1
ATOM 7134 N N . LYS B 1 173 ? -14.086 -12.078 -19.859 1 94.81 173 LYS B N 1
ATOM 7135 C CA . LYS B 1 173 ? -14.508 -13.469 -19.734 1 94.81 173 LYS B CA 1
ATOM 7136 C C . LYS B 1 173 ? -14.945 -13.789 -18.297 1 94.81 173 LYS B C 1
ATOM 7138 O O . LYS B 1 173 ? -15.875 -14.57 -18.094 1 94.81 173 LYS B O 1
ATOM 7143 N N . ARG B 1 174 ? -14.289 -13.203 -17.344 1 94.69 174 ARG B N 1
ATOM 7144 C CA . ARG B 1 174 ? -14.656 -13.398 -15.945 1 94.69 174 ARG B CA 1
ATOM 7145 C C . ARG B 1 174 ? -16.078 -12.898 -15.68 1 94.69 174 ARG B C 1
ATOM 7147 O O . ARG B 1 174 ? -16.859 -13.586 -15.031 1 94.69 174 ARG B O 1
ATOM 7154 N N . ILE B 1 175 ? -16.453 -11.758 -16.219 1 94.44 175 ILE B N 1
ATOM 7155 C CA . ILE B 1 175 ? -17.766 -11.172 -16.031 1 94.44 175 ILE B CA 1
ATOM 7156 C C . ILE B 1 175 ? -18.812 -12.016 -16.766 1 94.44 175 ILE B C 1
ATOM 7158 O O . ILE B 1 175 ? -19.891 -12.273 -16.234 1 94.44 175 ILE B O 1
ATOM 7162 N N . SER B 1 176 ? -18.453 -12.484 -17.938 1 93.94 176 SER B N 1
ATOM 7163 C CA . SER B 1 176 ? -19.391 -13.305 -18.703 1 93.94 176 SER B CA 1
ATOM 7164 C C . SER B 1 176 ? -19.656 -14.641 -18.016 1 93.94 176 SER B C 1
ATOM 7166 O O . SER B 1 176 ? -20.781 -15.125 -18 1 93.94 176 SER B O 1
ATOM 7168 N N . CYS B 1 177 ? -18.609 -15.203 -17.469 1 92.62 177 CYS B N 1
ATOM 7169 C CA . CYS B 1 177 ? -18.75 -16.469 -16.75 1 92.62 177 CYS B CA 1
ATOM 7170 C C . CYS B 1 177 ? -19.609 -16.281 -15.5 1 92.62 177 CYS B C 1
ATOM 7172 O O . CYS B 1 177 ? -20.375 -17.172 -15.125 1 92.62 177 CYS B O 1
ATOM 7174 N N . PHE B 1 178 ? -19.531 -15.18 -14.852 1 93.12 178 PHE B N 1
ATOM 7175 C CA . PHE B 1 178 ? -20.328 -14.867 -13.672 1 93.12 178 PHE B CA 1
ATOM 7176 C C . PHE B 1 178 ? -21.812 -14.805 -14.008 1 93.12 178 PHE B C 1
ATOM 7178 O O . PHE B 1 178 ? -22.641 -15.367 -13.289 1 93.12 178 PHE B O 1
ATOM 7185 N N . TYR B 1 179 ? -22.141 -14.227 -15.133 1 93.06 179 TYR B N 1
ATOM 7186 C CA . TYR B 1 179 ? -23.531 -14.07 -15.539 1 93.06 179 TYR B CA 1
ATOM 7187 C C . TYR B 1 179 ? -24.125 -15.406 -15.977 1 93.06 179 TYR B C 1
ATOM 7189 O O . TYR B 1 179 ? -25.312 -15.656 -15.773 1 93.06 179 TYR B O 1
ATOM 7197 N N . SER B 1 180 ? -23.281 -16.25 -16.484 1 90.62 180 SER B N 1
ATOM 7198 C CA . SER B 1 180 ? -23.797 -17.5 -17.031 1 90.62 180 SER B CA 1
ATOM 7199 C C . SER B 1 180 ? -23.797 -18.609 -15.984 1 90.62 180 SER B C 1
ATOM 7201 O O . SER B 1 180 ? -24.453 -19.641 -16.156 1 90.62 180 SER B O 1
ATOM 7203 N N . SER B 1 181 ? -23.234 -18.406 -14.93 1 89.88 181 SER B N 1
ATOM 7204 C CA . SER B 1 181 ? -23.109 -19.453 -13.914 1 89.88 181 SER B CA 1
ATOM 7205 C C . SER B 1 181 ? -24.375 -19.562 -13.07 1 89.88 181 SER B C 1
ATOM 7207 O O . SER B 1 181 ? -25.125 -18.578 -12.945 1 89.88 181 SER B O 1
ATOM 7209 N N . LYS B 1 182 ? -24.641 -20.781 -12.523 1 91.25 182 LYS B N 1
ATOM 7210 C CA . LYS B 1 182 ? -25.719 -20.984 -11.57 1 91.25 182 LYS B CA 1
ATOM 7211 C C . LYS B 1 182 ? -25.359 -20.422 -10.195 1 91.25 182 LYS B C 1
ATOM 7213 O O . LYS B 1 182 ? -24.188 -20.219 -9.898 1 91.25 182 LYS B O 1
ATOM 7218 N N . PRO B 1 183 ? -26.359 -20.109 -9.438 1 93.19 183 PRO B N 1
ATOM 7219 C CA . PRO B 1 183 ? -26.062 -19.594 -8.102 1 93.19 183 PRO B CA 1
ATOM 7220 C C . PRO B 1 183 ? -25.219 -20.562 -7.273 1 93.19 183 PRO B C 1
ATOM 7222 O O . PRO B 1 183 ? -25.516 -21.75 -7.195 1 93.19 183 PRO B O 1
ATOM 7225 N N . GLN B 1 184 ? -24.219 -20.062 -6.867 1 92.88 184 GLN B N 1
ATOM 7226 C CA . GLN B 1 184 ? -23.297 -20.844 -6.039 1 92.88 184 GLN B CA 1
ATOM 7227 C C . GLN B 1 184 ? -23.344 -20.375 -4.59 1 92.88 184 GLN B C 1
ATOM 7229 O O . GLN B 1 184 ? -23.453 -19.172 -4.324 1 92.88 184 GLN B O 1
ATOM 7234 N N . PRO B 1 185 ? -23.172 -21.203 -3.633 1 93.94 185 PRO B N 1
ATOM 7235 C CA . PRO B 1 185 ? -23.297 -20.859 -2.219 1 93.94 185 PRO B CA 1
ATOM 7236 C C . PRO B 1 185 ? -22.266 -19.828 -1.766 1 93.94 185 PRO B C 1
ATOM 7238 O O . PRO B 1 185 ? -22.547 -18.984 -0.92 1 93.94 185 PRO B O 1
ATOM 7241 N N . HIS B 1 186 ? -21.094 -19.875 -2.303 1 93.75 186 HIS B N 1
ATOM 7242 C CA . HIS B 1 186 ? -20.016 -19.016 -1.819 1 93.75 186 HIS B CA 1
ATOM 7243 C C . HIS B 1 186 ? -20.281 -17.547 -2.172 1 93.75 186 HIS B C 1
ATOM 7245 O O . HIS B 1 186 ? -19.703 -16.656 -1.565 1 93.75 186 HIS B O 1
ATOM 7251 N N . GLU B 1 187 ? -21.156 -17.281 -3.168 1 93.81 187 GLU B N 1
ATOM 7252 C CA . GLU B 1 187 ? -21.469 -15.914 -3.57 1 93.81 187 GLU B CA 1
ATOM 7253 C C . GLU B 1 187 ? -22.422 -15.25 -2.582 1 93.81 187 GLU B C 1
ATOM 7255 O O . GLU B 1 187 ? -22.531 -14.023 -2.533 1 93.81 187 GLU B O 1
ATOM 7260 N N . PHE B 1 188 ? -23.141 -16.141 -1.74 1 96.69 188 PHE B N 1
ATOM 7261 C CA . PHE B 1 188 ? -24.172 -15.633 -0.839 1 96.69 188 PHE B CA 1
ATOM 7262 C C . PHE B 1 188 ? -23.719 -15.742 0.613 1 96.69 188 PHE B C 1
ATOM 7264 O O . PHE B 1 188 ? -24.5 -15.469 1.531 1 96.69 188 PHE B O 1
ATOM 7271 N N . THR B 1 189 ? -22.5 -16.203 0.794 1 96.5 189 THR B N 1
ATOM 7272 C CA . THR B 1 189 ? -22.078 -16.516 2.158 1 96.5 189 THR B CA 1
ATOM 7273 C C . THR B 1 189 ? -20.781 -15.773 2.504 1 96.5 189 THR B C 1
ATOM 7275 O O . THR B 1 189 ? -19.922 -15.586 1.645 1 96.5 189 THR B O 1
ATOM 7278 N N . LEU B 1 190 ? -20.719 -15.281 3.711 1 96.25 190 LEU B N 1
ATOM 7279 C CA . LEU B 1 190 ? -19.531 -14.617 4.238 1 96.25 190 LEU B CA 1
ATOM 7280 C C . LEU B 1 190 ? -19.016 -15.344 5.477 1 96.25 190 LEU B C 1
ATOM 7282 O O . LEU B 1 190 ? -19.781 -15.961 6.211 1 96.25 190 LEU B O 1
ATOM 7286 N N . LEU B 1 191 ? -17.766 -15.352 5.633 1 94.19 191 LEU B N 1
ATOM 7287 C CA . LEU B 1 191 ? -17.156 -15.82 6.875 1 94.19 191 LEU B CA 1
ATOM 7288 C C . LEU B 1 191 ? -16.922 -14.664 7.836 1 94.19 191 LEU B C 1
ATOM 7290 O O . LEU B 1 191 ? -16.297 -13.664 7.473 1 94.19 191 LEU B O 1
ATOM 7294 N N . VAL B 1 192 ? -17.5 -14.711 8.93 1 93.19 192 VAL B N 1
ATOM 7295 C CA . VAL B 1 192 ? -17.344 -13.695 9.961 1 93.19 192 VAL B CA 1
ATOM 7296 C C . VAL B 1 192 ? -16.469 -14.227 11.094 1 93.19 192 VAL B C 1
ATOM 7298 O O . VAL B 1 192 ? -16.734 -15.289 11.648 1 93.19 192 VAL B O 1
ATOM 7301 N N . ARG B 1 193 ? -15.453 -13.461 11.445 1 90 193 ARG B N 1
ATOM 7302 C CA . ARG B 1 193 ? -14.531 -13.859 12.5 1 90 193 ARG B CA 1
ATOM 7303 C C . ARG B 1 193 ? -14.445 -12.789 13.578 1 90 193 ARG B C 1
ATOM 7305 O O . ARG B 1 193 ? -14.82 -11.641 13.352 1 90 193 ARG B O 1
ATOM 7312 N N . GLY B 1 194 ? -13.891 -13.141 14.719 1 87.88 194 GLY B N 1
ATOM 7313 C CA . GLY B 1 194 ? -13.719 -12.211 15.82 1 87.88 194 GLY B CA 1
ATOM 7314 C C . GLY B 1 194 ? -15.031 -11.773 16.438 1 87.88 194 GLY B C 1
ATOM 7315 O O . GLY B 1 194 ? -15.258 -10.586 16.656 1 87.88 194 GLY B O 1
ATOM 7316 N N . ILE B 1 195 ? -15.945 -12.688 16.594 1 91.56 195 ILE B N 1
ATOM 7317 C CA . ILE B 1 195 ? -17.266 -12.406 17.156 1 91.56 195 ILE B CA 1
ATOM 7318 C C . ILE B 1 195 ? -17.141 -12.219 18.656 1 91.56 195 ILE B C 1
ATOM 7320 O O . ILE B 1 195 ? -16.656 -13.109 19.375 1 91.56 195 ILE B O 1
ATOM 7324 N N . PRO B 1 196 ? -17.453 -11.008 19.078 1 90.19 196 PRO B N 1
ATOM 7325 C CA . PRO B 1 196 ? -17.422 -10.789 20.531 1 90.19 196 PRO B CA 1
ATOM 7326 C C . PRO B 1 196 ? -18.594 -11.461 21.25 1 90.19 196 PRO B C 1
ATOM 7328 O O . PRO B 1 196 ? -19.734 -10.977 21.172 1 90.19 196 PRO B O 1
ATOM 7331 N N . VAL B 1 197 ? -18.375 -12.562 21.922 1 90.25 197 VAL B N 1
ATOM 7332 C CA . VAL B 1 197 ? -19.422 -13.281 22.641 1 90.25 197 VAL B CA 1
ATOM 7333 C C . VAL B 1 197 ? -19.484 -12.805 24.078 1 90.25 197 VAL B C 1
ATOM 7335 O O . VAL B 1 197 ? -18.516 -12.992 24.844 1 90.25 197 VAL B O 1
ATOM 7338 N N . PRO B 1 198 ? -20.578 -12.141 24.375 1 88.06 198 PRO B N 1
ATOM 7339 C CA . PRO B 1 198 ? -20.719 -11.75 25.781 1 88.06 198 PRO B CA 1
ATOM 7340 C C . PRO B 1 198 ? -20.812 -12.953 26.719 1 88.06 198 PRO B C 1
ATOM 7342 O O . PRO B 1 198 ? -21.203 -14.039 26.297 1 88.06 198 PRO B O 1
ATOM 7345 N N . PRO B 1 199 ? -20.438 -12.656 27.953 1 87.38 199 PRO B N 1
ATOM 7346 C CA . PRO B 1 199 ? -20.531 -13.75 28.922 1 87.38 199 PRO B CA 1
ATOM 7347 C C . PRO B 1 199 ? -21.969 -14.25 29.109 1 87.38 199 PRO B C 1
ATOM 7349 O O . PRO B 1 199 ? -22.891 -13.438 29.234 1 87.38 199 PRO B O 1
ATOM 7352 N N . GLY B 1 200 ? -22.25 -15.492 28.875 1 81.88 200 GLY B N 1
ATOM 7353 C CA . GLY B 1 200 ? -23.562 -16.094 29.078 1 81.88 200 GLY B CA 1
ATOM 7354 C C . GLY B 1 200 ? -24.312 -16.344 27.797 1 81.88 200 GLY B C 1
ATOM 7355 O O . GLY B 1 200 ? -25.375 -16.953 27.797 1 81.88 200 GLY B O 1
ATOM 7356 N N . SER B 1 201 ? -23.797 -15.805 26.703 1 87.31 201 SER B N 1
ATOM 7357 C CA . SER B 1 201 ? -24.469 -16.016 25.422 1 87.31 201 SER B CA 1
ATOM 7358 C C . SER B 1 201 ? -23.656 -16.953 24.531 1 87.31 201 SER B C 1
ATOM 7360 O O . SER B 1 201 ? -22.484 -17.188 24.781 1 87.31 201 SER B O 1
ATOM 7362 N N . THR B 1 202 ? -24.391 -17.578 23.672 1 87.38 202 THR B N 1
ATOM 7363 C CA . THR B 1 202 ? -23.719 -18.453 22.703 1 87.38 202 THR B CA 1
ATOM 7364 C C . THR B 1 202 ? -23.359 -17.688 21.438 1 87.38 202 THR B C 1
ATOM 7366 O O . THR B 1 202 ? -23.891 -16.594 21.188 1 87.38 202 THR B O 1
ATOM 7369 N N . CYS B 1 203 ? -22.406 -18.188 20.688 1 89.5 203 CYS B N 1
ATOM 7370 C CA . CYS B 1 203 ? -22 -17.578 19.438 1 89.5 203 CYS B CA 1
ATOM 7371 C C . CYS B 1 203 ? -23.141 -17.531 18.438 1 89.5 203 CYS B C 1
ATOM 7373 O O . CYS B 1 203 ? -23.297 -16.562 17.688 1 89.5 203 CYS B O 1
ATOM 7375 N N . ASP B 1 204 ? -23.984 -18.531 18.5 1 90.62 204 ASP B N 1
ATOM 7376 C CA . ASP B 1 204 ? -25.125 -18.641 17.594 1 90.62 204 ASP B CA 1
ATOM 7377 C C . ASP B 1 204 ? -26.125 -17.516 17.828 1 90.62 204 ASP B C 1
ATOM 7379 O O . ASP B 1 204 ? -26.562 -16.844 16.891 1 90.62 204 ASP B O 1
ATOM 7383 N N . ASP B 1 205 ? -26.375 -17.266 19.047 1 92.94 205 ASP B N 1
ATOM 7384 C CA . ASP B 1 205 ? -27.344 -16.219 19.406 1 92.94 205 ASP B CA 1
ATOM 7385 C C . ASP B 1 205 ? -26.781 -14.836 19.094 1 92.94 205 ASP B C 1
ATOM 7387 O O . ASP B 1 205 ? -27.5 -13.945 18.656 1 92.94 205 ASP B O 1
ATOM 7391 N N . THR B 1 206 ? -25.547 -14.703 19.391 1 94.19 206 THR B N 1
ATOM 7392 C CA . THR B 1 206 ? -24.906 -13.414 19.188 1 94.19 206 THR B CA 1
ATOM 7393 C C . THR B 1 206 ? -24.906 -13.039 17.703 1 94.19 206 THR B C 1
ATOM 7395 O O . THR B 1 206 ? -25.188 -11.898 17.344 1 94.19 206 THR B O 1
ATOM 7398 N N . VAL B 1 207 ? -24.625 -14 16.828 1 95.19 207 VAL B N 1
ATOM 7399 C CA . VAL B 1 207 ? -24.562 -13.758 15.383 1 95.19 207 VAL B CA 1
ATOM 7400 C C . VAL B 1 207 ? -25.969 -13.461 14.859 1 95.19 207 VAL B C 1
ATOM 7402 O O . VAL B 1 207 ? -26.156 -12.523 14.07 1 95.19 207 VAL B O 1
ATOM 7405 N N . GLU B 1 208 ? -26.906 -14.227 15.312 1 95.38 208 GLU B N 1
ATOM 7406 C CA . GLU B 1 208 ? -28.281 -14.031 14.875 1 95.38 208 GLU B CA 1
ATOM 7407 C C . GLU B 1 208 ? -28.812 -12.656 15.289 1 95.38 208 GLU B C 1
ATOM 7409 O O . GLU B 1 208 ? -29.406 -11.938 14.484 1 95.38 208 GLU B O 1
ATOM 7414 N N . ARG B 1 209 ? -28.531 -12.312 16.484 1 94.94 209 ARG B N 1
ATOM 7415 C CA . ARG B 1 209 ? -28.984 -11.023 16.984 1 94.94 209 ARG B CA 1
ATOM 7416 C C . ARG B 1 209 ? -28.344 -9.867 16.234 1 94.94 209 ARG B C 1
ATOM 7418 O O . ARG B 1 209 ? -29 -8.898 15.875 1 94.94 209 ARG B O 1
ATOM 7425 N N . PHE B 1 210 ? -27.125 -9.969 15.984 1 95.56 210 PHE B N 1
ATOM 7426 C CA . PHE B 1 210 ? -26.359 -8.906 15.336 1 95.56 210 PHE B CA 1
ATOM 7427 C C . PHE B 1 210 ? -26.844 -8.688 13.906 1 95.56 210 PHE B C 1
ATOM 7429 O O . PHE B 1 210 ? -27.141 -7.559 13.508 1 95.56 210 PHE B O 1
ATOM 7436 N N . PHE B 1 211 ? -27.016 -9.711 13.117 1 96.25 211 PHE B N 1
ATOM 7437 C CA . PHE B 1 211 ? -27.344 -9.562 11.703 1 96.25 211 PHE B CA 1
ATOM 7438 C C . PHE B 1 211 ? -28.828 -9.297 11.516 1 96.25 211 PHE B C 1
ATOM 7440 O O . PHE B 1 211 ? -29.234 -8.672 10.539 1 96.25 211 PHE B O 1
ATOM 7447 N N . LEU B 1 212 ? -29.641 -9.727 12.469 1 95.5 212 LEU B N 1
ATOM 7448 C CA . LEU B 1 212 ? -31.062 -9.375 12.422 1 95.5 212 LEU B CA 1
ATOM 7449 C C . LEU B 1 212 ? -31.266 -7.902 12.75 1 95.5 212 LEU B C 1
ATOM 7451 O O . LEU B 1 212 ? -32.188 -7.266 12.219 1 95.5 212 LEU B O 1
ATOM 7455 N N . GLU B 1 213 ? -30.375 -7.406 13.547 1 94.69 213 GLU B N 1
ATOM 7456 C CA . GLU B 1 213 ? -30.484 -6.012 13.953 1 94.69 213 GLU B CA 1
ATOM 7457 C C . GLU B 1 213 ? -30 -5.074 12.852 1 94.69 213 GLU B C 1
ATOM 7459 O O . GLU B 1 213 ? -30.641 -4.062 12.562 1 94.69 213 GLU B O 1
ATOM 7464 N N . TYR B 1 214 ? -28.938 -5.395 12.18 1 93.69 214 TYR B N 1
ATOM 7465 C CA . TYR B 1 214 ? -28.312 -4.438 11.281 1 93.69 214 TYR B CA 1
ATOM 7466 C C . TYR B 1 214 ? -28.562 -4.801 9.828 1 93.69 214 TYR B C 1
ATOM 7468 O O . TYR B 1 214 ? -28.453 -3.955 8.938 1 93.69 214 TYR B O 1
ATOM 7476 N N . HIS B 1 215 ? -28.844 -6.074 9.508 1 94.12 215 HIS B N 1
ATOM 7477 C CA . HIS B 1 215 ? -29.172 -6.512 8.156 1 94.12 215 HIS B CA 1
ATOM 7478 C C . HIS B 1 215 ? -30.438 -7.359 8.148 1 94.12 215 HIS B C 1
ATOM 7480 O O . HIS B 1 215 ? -30.453 -8.469 7.613 1 94.12 215 HIS B O 1
ATOM 7486 N N . PRO B 1 216 ? -31.516 -6.867 8.562 1 92.56 216 PRO B N 1
ATOM 7487 C CA . PRO B 1 216 ? -32.719 -7.68 8.711 1 92.56 216 PRO B CA 1
ATOM 7488 C C . PRO B 1 216 ? -33.312 -8.125 7.367 1 92.56 216 PRO B C 1
ATOM 7490 O O . PRO B 1 216 ? -33.812 -9.234 7.254 1 92.56 216 PRO B O 1
ATOM 7493 N N . SER B 1 217 ? -33.188 -7.383 6.383 1 90.44 217 SER B N 1
ATOM 7494 C CA . SER B 1 217 ? -33.812 -7.684 5.109 1 90.44 217 SER B CA 1
ATOM 7495 C C . SER B 1 217 ? -33 -8.648 4.281 1 90.44 217 SER B C 1
ATOM 7497 O O . SER B 1 217 ? -33.531 -9.375 3.436 1 90.44 217 SER B O 1
ATOM 7499 N N . THR B 1 218 ? -31.719 -8.719 4.504 1 93.06 218 THR B N 1
ATOM 7500 C CA . THR B 1 218 ? -30.844 -9.492 3.621 1 93.06 218 THR B CA 1
ATOM 7501 C C . THR B 1 218 ? -30.312 -10.727 4.336 1 93.06 218 THR B C 1
ATOM 7503 O O . THR B 1 218 ? -29.891 -11.688 3.691 1 93.06 218 THR B O 1
ATOM 7506 N N . TYR B 1 219 ? -30.406 -10.812 5.66 1 96.12 219 TYR B N 1
ATOM 7507 C CA . TYR B 1 219 ? -29.891 -11.93 6.438 1 96.12 219 TYR B CA 1
ATOM 7508 C C . TYR B 1 219 ? -30.734 -13.18 6.23 1 96.12 219 TYR B C 1
ATOM 7510 O O . TYR B 1 219 ? -31.969 -13.102 6.234 1 96.12 219 TYR B O 1
ATOM 7518 N N . LEU B 1 220 ? -30.156 -14.352 5.949 1 95.81 220 LEU B N 1
ATOM 7519 C CA . LEU B 1 220 ? -30.875 -15.602 5.754 1 95.81 220 LEU B CA 1
ATOM 7520 C C . LEU B 1 220 ? -30.625 -16.562 6.91 1 95.81 220 LEU B C 1
ATOM 7522 O O . LEU B 1 220 ? -31.531 -16.844 7.699 1 95.81 220 LEU B O 1
ATOM 7526 N N . SER B 1 221 ? -29.312 -17.078 6.973 1 95.06 221 SER B N 1
ATOM 7527 C CA . SER B 1 221 ? -28.953 -18.047 8.016 1 95.06 221 SER B CA 1
ATOM 7528 C C . SER B 1 221 ? -27.469 -17.984 8.328 1 95.06 221 SER B C 1
ATOM 7530 O O . SER B 1 221 ? -26.719 -17.234 7.695 1 95.06 221 SER B O 1
ATOM 7532 N N . HIS B 1 222 ? -27.078 -18.625 9.43 1 94.5 222 HIS B N 1
ATOM 7533 C CA . HIS B 1 222 ? -25.656 -18.703 9.789 1 94.5 222 HIS B CA 1
ATOM 7534 C C . HIS B 1 222 ? -25.297 -20.094 10.305 1 94.5 222 HIS B C 1
ATOM 7536 O O . HIS B 1 222 ? -26.172 -20.875 10.68 1 94.5 222 HIS B O 1
ATOM 7542 N N . SER B 1 223 ? -24.125 -20.5 10.094 1 91.12 223 SER B N 1
ATOM 7543 C CA . SER B 1 223 ? -23.547 -21.734 10.617 1 91.12 223 SER B CA 1
ATOM 7544 C C . SER B 1 223 ? -22.281 -21.453 11.414 1 91.12 223 SER B C 1
ATOM 7546 O O . SER B 1 223 ? -21.297 -20.938 10.875 1 91.12 223 SER B O 1
ATOM 7548 N N . VAL B 1 224 ? -22.328 -21.766 12.719 1 88.94 224 VAL B N 1
ATOM 7549 C CA . VAL B 1 224 ? -21.188 -21.516 13.578 1 88.94 224 VAL B CA 1
ATOM 7550 C C . VAL B 1 224 ? -20.125 -22.594 13.359 1 88.94 224 VAL B C 1
ATOM 7552 O O . VAL B 1 224 ? -20.453 -23.766 13.18 1 88.94 224 VAL B O 1
ATOM 7555 N N . VAL B 1 225 ? -18.891 -22.125 13.312 1 84.56 225 VAL B N 1
ATOM 7556 C CA . VAL B 1 225 ? -17.766 -23.047 13.109 1 84.56 225 VAL B CA 1
ATOM 7557 C C . VAL B 1 225 ? -17.375 -23.672 14.445 1 84.56 225 VAL B C 1
ATOM 7559 O O . VAL B 1 225 ? -17.312 -22.984 15.469 1 84.56 225 VAL B O 1
ATOM 7562 N N . ARG B 1 226 ? -17.203 -24.953 14.414 1 79 226 ARG B N 1
ATOM 7563 C CA . ARG B 1 226 ? -16.812 -25.688 15.617 1 79 226 ARG B CA 1
ATOM 7564 C C . ARG B 1 226 ? -15.414 -26.281 15.469 1 79 226 ARG B C 1
ATOM 7566 O O . ARG B 1 226 ? -14.938 -26.484 14.359 1 79 226 ARG B O 1
ATOM 7573 N N . ARG B 1 227 ? -14.648 -26.359 16.594 1 73 227 ARG B N 1
ATOM 7574 C CA . ARG B 1 227 ? -13.289 -26.875 16.578 1 73 227 ARG B CA 1
ATOM 7575 C C . ARG B 1 227 ? -13.281 -28.375 16.266 1 73 227 ARG B C 1
ATOM 7577 O O . ARG B 1 227 ? -13.656 -29.188 17.094 1 73 227 ARG B O 1
ATOM 7584 N N . SER B 1 228 ? -13.016 -28.672 15.031 1 69.44 228 SER B N 1
ATOM 7585 C CA . SER B 1 228 ? -13.125 -30.062 14.641 1 69.44 228 SER B CA 1
ATOM 7586 C C . SER B 1 228 ? -11.75 -30.656 14.336 1 69.44 228 SER B C 1
ATOM 7588 O O . SER B 1 228 ? -11.648 -31.672 13.625 1 69.44 228 SER B O 1
ATOM 7590 N N . HIS B 1 229 ? -10.695 -30 14.891 1 70.75 229 HIS B N 1
ATOM 7591 C CA . HIS B 1 229 ? -9.391 -30.531 14.516 1 70.75 229 HIS B CA 1
ATOM 7592 C C . HIS B 1 229 ? -9.227 -31.969 15 1 70.75 229 HIS B C 1
ATOM 7594 O O . HIS B 1 229 ? -8.812 -32.844 14.227 1 70.75 229 HIS B O 1
ATOM 7600 N N . LYS B 1 230 ? -9.562 -32.25 16.297 1 73.69 230 LYS B N 1
ATOM 7601 C CA . LYS B 1 230 ? -9.438 -33.594 16.859 1 73.69 230 LYS B CA 1
ATOM 7602 C C . LYS B 1 230 ? -10.383 -34.562 16.172 1 73.69 230 LYS B C 1
ATOM 7604 O O . LYS B 1 230 ? -10.016 -35.719 15.891 1 73.69 230 LYS B O 1
ATOM 7609 N N . LEU B 1 231 ? -11.508 -34.031 15.812 1 75.69 231 LEU B N 1
ATOM 7610 C CA . LEU B 1 231 ? -12.492 -34.875 15.148 1 75.69 231 LEU B CA 1
ATOM 7611 C C . LEU B 1 231 ? -12.031 -35.25 13.742 1 75.69 231 LEU B C 1
ATOM 7613 O O . LEU B 1 231 ? -12.18 -36.375 13.32 1 75.69 231 LEU B O 1
ATOM 7617 N N . GLN B 1 232 ? -11.414 -34.312 13.094 1 74.75 232 GLN B N 1
ATOM 7618 C CA . GLN B 1 232 ? -10.945 -34.562 11.734 1 74.75 232 GLN B CA 1
ATOM 7619 C C . GLN B 1 232 ? -9.828 -35.625 11.734 1 74.75 232 GLN B C 1
ATOM 7621 O O . GLN B 1 232 ? -9.773 -36.469 10.844 1 74.75 232 GLN B O 1
ATOM 7626 N N . SER B 1 233 ? -9.031 -35.5 12.734 1 77.44 233 SER B N 1
ATOM 7627 C CA . SER B 1 233 ? -7.961 -36.5 12.836 1 77.44 233 SER B CA 1
ATOM 7628 C C . SER B 1 233 ? -8.523 -37.906 13.117 1 77.44 233 SER B C 1
ATOM 7630 O O . SER B 1 233 ? -8.055 -38.875 12.547 1 77.44 233 SER B O 1
ATOM 7632 N N . LEU B 1 234 ? -9.547 -37.938 13.883 1 78.69 234 LEU B N 1
ATOM 7633 C CA . LEU B 1 234 ? -10.164 -39.219 14.227 1 78.69 234 LEU B CA 1
ATOM 7634 C C . LEU B 1 234 ? -10.898 -39.812 13.031 1 78.69 234 LEU B C 1
ATOM 7636 O O . LEU B 1 234 ? -10.859 -41 12.805 1 78.69 234 LEU B O 1
ATOM 7640 N N . VAL B 1 235 ? -11.469 -38.906 12.289 1 76.31 235 VAL B N 1
ATOM 7641 C CA . VAL B 1 235 ? -12.211 -39.375 11.109 1 76.31 235 VAL B CA 1
ATOM 7642 C C . VAL B 1 235 ? -11.242 -39.875 10.055 1 76.31 235 VAL B C 1
ATOM 7644 O O . VAL B 1 235 ? -11.508 -40.906 9.406 1 76.31 235 VAL B O 1
ATOM 7647 N N . THR B 1 236 ? -10.211 -39.188 9.93 1 76.19 236 THR B N 1
ATOM 7648 C CA . THR B 1 236 ? -9.203 -39.625 8.977 1 76.19 236 THR B CA 1
ATOM 7649 C C . THR B 1 236 ? -8.617 -40.969 9.398 1 76.19 236 THR B C 1
ATOM 7651 O O . THR B 1 236 ? -8.375 -41.844 8.562 1 76.19 236 THR B O 1
ATOM 7654 N N . ASP B 1 237 ? -8.422 -41.125 10.672 1 78.5 237 ASP B N 1
ATOM 7655 C CA . ASP B 1 237 ? -7.926 -42.375 11.195 1 78.5 237 ASP B CA 1
ATOM 7656 C C . ASP B 1 237 ? -8.945 -43.5 10.984 1 78.5 237 ASP B C 1
ATOM 7658 O O . ASP B 1 237 ? -8.57 -44.625 10.641 1 78.5 237 ASP B O 1
ATOM 7662 N N . ALA B 1 238 ? -10.133 -43.094 11.188 1 78.94 238 ALA B N 1
ATOM 7663 C CA . ALA B 1 238 ? -11.195 -44.094 10.992 1 78.94 238 ALA B CA 1
ATOM 7664 C C . ALA B 1 238 ? -11.289 -44.5 9.531 1 78.94 238 ALA B C 1
ATOM 7666 O O . ALA B 1 238 ? -11.445 -45.688 9.234 1 78.94 238 ALA B O 1
ATOM 7667 N N . ASP B 1 239 ? -11.156 -43.562 8.703 1 76.31 239 ASP B N 1
ATOM 7668 C CA . ASP B 1 239 ? -11.227 -43.844 7.27 1 76.31 239 ASP B CA 1
ATOM 7669 C C . ASP B 1 239 ? -10.062 -44.719 6.82 1 76.31 239 ASP B C 1
ATOM 7671 O O . ASP B 1 239 ? -10.242 -45.656 6.016 1 76.31 239 ASP B O 1
ATOM 7675 N N . THR B 1 240 ? -8.969 -44.438 7.352 1 76.75 240 THR B N 1
ATOM 7676 C CA . THR B 1 240 ? -7.789 -45.219 7.004 1 76.75 240 THR B CA 1
ATOM 7677 C C . THR B 1 240 ? -7.93 -46.656 7.512 1 76.75 240 THR B C 1
ATOM 7679 O O . THR B 1 240 ? -7.586 -47.594 6.805 1 76.75 240 THR B O 1
ATOM 7682 N N . LEU B 1 241 ? -8.469 -46.75 8.711 1 77.31 241 LEU B N 1
ATOM 7683 C CA . LEU B 1 241 ? -8.656 -48.062 9.305 1 77.31 241 LEU B CA 1
ATOM 7684 C C . LEU B 1 241 ? -9.758 -48.844 8.586 1 77.31 241 LEU B C 1
ATOM 7686 O O . LEU B 1 241 ? -9.664 -50.062 8.406 1 77.31 241 LEU B O 1
ATOM 7690 N N . TYR B 1 242 ? -10.75 -48.125 8.227 1 77.75 242 TYR B N 1
ATOM 7691 C CA . TYR B 1 242 ? -11.844 -48.719 7.492 1 77.75 242 TYR B CA 1
ATOM 7692 C C . TYR B 1 242 ? -11.359 -49.281 6.16 1 77.75 242 TYR B C 1
ATOM 7694 O O . TYR B 1 242 ? -11.719 -50.406 5.781 1 77.75 242 TYR B O 1
ATOM 7702 N N . LYS B 1 243 ? -10.578 -48.562 5.598 1 75.06 243 LYS B N 1
ATOM 7703 C CA . LYS B 1 243 ? -10.023 -49 4.324 1 75.06 243 LYS B CA 1
ATOM 7704 C C . LYS B 1 243 ? -9.141 -50.219 4.516 1 75.06 243 LYS B C 1
ATOM 7706 O O . LYS B 1 243 ? -9.18 -51.156 3.707 1 75.06 243 LYS B O 1
ATOM 7711 N N . LYS B 1 244 ? -8.453 -50.188 5.562 1 74.25 244 LYS B N 1
ATOM 7712 C CA . LYS B 1 244 ? -7.594 -51.344 5.875 1 74.25 244 LYS B CA 1
ATOM 7713 C C . LYS B 1 244 ? -8.422 -52.562 6.172 1 74.25 244 LYS B C 1
ATOM 7715 O O . LYS B 1 244 ? -8.094 -53.656 5.703 1 74.25 244 LYS B O 1
ATOM 7720 N N . VAL B 1 245 ? -9.477 -52.406 6.898 1 78.38 245 VAL B N 1
ATOM 7721 C CA . VAL B 1 245 ? -10.328 -53.531 7.281 1 78.38 245 VAL B CA 1
ATOM 7722 C C . VAL B 1 245 ? -11.031 -54.094 6.043 1 78.38 245 VAL B C 1
ATOM 7724 O O . VAL B 1 245 ? -11.125 -55.312 5.875 1 78.38 245 VAL B O 1
ATOM 7727 N N . THR B 1 246 ? -11.5 -53.219 5.195 1 73.56 246 THR B N 1
ATOM 7728 C CA . THR B 1 246 ? -12.188 -53.656 3.98 1 73.56 246 THR B CA 1
ATOM 7729 C C . THR B 1 246 ? -11.234 -54.375 3.037 1 73.56 246 THR B C 1
ATOM 7731 O O . THR B 1 246 ? -11.617 -55.344 2.377 1 73.56 246 THR B O 1
ATOM 7734 N N . HIS B 1 247 ? -10.07 -53.969 3.07 1 71.88 247 HIS B N 1
ATOM 7735 C CA . HIS B 1 247 ? -9.047 -54.594 2.252 1 71.88 247 HIS B CA 1
ATOM 7736 C C . HIS B 1 247 ? -8.734 -56 2.773 1 71.88 247 HIS B C 1
ATOM 7738 O O . HIS B 1 247 ? -8.578 -56.938 1.99 1 71.88 247 HIS B O 1
ATOM 7744 N N . LEU B 1 248 ? -8.648 -56.062 4.023 1 71 248 LEU B N 1
ATOM 7745 C CA . LEU B 1 248 ? -8.336 -57.344 4.648 1 71 248 LEU B CA 1
ATOM 7746 C C . LEU B 1 248 ? -9.492 -58.344 4.492 1 71 248 LEU B C 1
ATOM 7748 O O . LEU B 1 248 ? -9.273 -59.531 4.312 1 71 248 LEU B O 1
ATOM 7752 N N . LYS B 1 249 ? -10.648 -57.781 4.531 1 70.69 249 LYS B N 1
ATOM 7753 C CA . LYS B 1 249 ? -11.836 -58.625 4.383 1 70.69 249 LYS B CA 1
ATOM 7754 C C . LYS B 1 249 ? -11.969 -59.125 2.947 1 70.69 249 LYS B C 1
ATOM 7756 O O . LYS B 1 249 ? -12.445 -60.25 2.719 1 70.69 249 LYS B O 1
ATOM 7761 N N . ASN B 1 250 ? -11.664 -58.344 2.02 1 63.16 250 ASN B N 1
ATOM 7762 C CA . ASN B 1 250 ? -11.797 -58.719 0.615 1 63.16 250 ASN B CA 1
ATOM 7763 C C . ASN B 1 250 ? -10.711 -59.688 0.192 1 63.16 250 ASN B C 1
ATOM 7765 O O . ASN B 1 250 ? -10.875 -60.406 -0.79 1 63.16 250 ASN B O 1
ATOM 7769 N N . LYS B 1 251 ? -9.625 -59.594 0.78 1 58.31 251 LYS B N 1
ATOM 7770 C CA . LYS B 1 251 ? -8.609 -60.625 0.513 1 58.31 251 LYS B CA 1
ATOM 7771 C C . LYS B 1 251 ? -9.062 -62 1.005 1 58.31 251 LYS B C 1
ATOM 7773 O O . LYS B 1 251 ? -9.312 -62.188 2.199 1 58.31 251 LYS B O 1
ATOM 7778 N N . ASN B 1 252 ? -9.953 -62.625 0.343 1 49.16 252 ASN B N 1
ATOM 7779 C CA . ASN B 1 252 ? -10.523 -63.938 0.555 1 49.16 252 ASN B CA 1
ATOM 7780 C C . ASN B 1 252 ? -9.484 -64.938 1.085 1 49.16 252 ASN B C 1
ATOM 7782 O O . ASN B 1 252 ? -9.727 -66.125 1.116 1 49.16 252 ASN B O 1
ATOM 7786 N N . ASP B 1 253 ? -8.094 -64.625 1 1 51.72 253 ASP B N 1
ATOM 7787 C CA . ASP B 1 253 ? -7.27 -65.812 1.36 1 51.72 253 ASP B CA 1
ATOM 7788 C C . ASP B 1 253 ? -7.27 -66 2.871 1 51.72 253 ASP B C 1
ATOM 7790 O O . ASP B 1 253 ? -6.906 -65.125 3.637 1 51.72 253 ASP B O 1
ATOM 7794 N N . ALA B 1 254 ? -7.957 -67.062 3.447 1 49.25 254 ALA B N 1
ATOM 7795 C CA . ALA B 1 254 ? -8.312 -67.625 4.734 1 49.25 254 ALA B CA 1
ATOM 7796 C C . ALA B 1 254 ? -7.113 -67.625 5.684 1 49.25 254 ALA B C 1
ATOM 7798 O O . ALA B 1 254 ? -7.258 -67.375 6.875 1 49.25 254 ALA B O 1
ATOM 7799 N N . PRO B 1 255 ? -5.984 -68.312 5.246 1 49.22 255 PRO B N 1
ATOM 7800 C CA . PRO B 1 255 ? -5.051 -68.75 6.289 1 49.22 255 PRO B CA 1
ATOM 7801 C C . PRO B 1 255 ? -4.316 -67.562 6.941 1 49.22 255 PRO B C 1
ATOM 7803 O O . PRO B 1 255 ? -3.742 -67.75 8.023 1 49.22 255 PRO B O 1
ATOM 7806 N N . LYS B 1 256 ? -4.031 -66.5 6.27 1 52.88 256 LYS B N 1
ATOM 7807 C CA . LYS B 1 256 ? -3.104 -65.438 6.77 1 52.88 256 LYS B CA 1
ATOM 7808 C C . LYS B 1 256 ? -3.822 -64.438 7.645 1 52.88 256 LYS B C 1
ATOM 7810 O O . LYS B 1 256 ? -3.309 -63.344 7.879 1 52.88 256 LYS B O 1
ATOM 7815 N N . ARG B 1 257 ? -4.902 -64.625 8.07 1 57.59 257 ARG B N 1
ATOM 7816 C CA . ARG B 1 257 ? -5.766 -63.812 8.898 1 57.59 257 ARG B CA 1
ATOM 7817 C C . ARG B 1 257 ? -5.293 -63.781 10.352 1 57.59 257 ARG B C 1
ATOM 7819 O O . ARG B 1 257 ? -5.805 -63.031 11.172 1 57.59 257 ARG B O 1
ATOM 7826 N N . GLN B 1 258 ? -4.418 -64.75 10.703 1 58.25 258 GLN B N 1
ATOM 7827 C CA . GLN B 1 258 ? -4.074 -64.812 12.117 1 58.25 258 GLN B CA 1
ATOM 7828 C C . GLN B 1 258 ? -2.713 -64.188 12.383 1 58.25 258 GLN B C 1
ATOM 7830 O O . GLN B 1 258 ? -1.723 -64.5 11.734 1 58.25 258 GLN B O 1
ATOM 7835 N N . THR B 1 259 ? -2.514 -62.938 12.445 1 58.31 259 THR B N 1
ATOM 7836 C CA . THR B 1 259 ? -1.222 -62.406 12.852 1 58.31 259 THR B CA 1
ATOM 7837 C C . THR B 1 259 ? -1.156 -62.25 14.367 1 58.31 259 THR B C 1
ATOM 7839 O O . THR B 1 259 ? -2.189 -62.094 15.031 1 58.31 259 THR B O 1
ATOM 7842 N N . ARG B 1 260 ? -0.043 -62.562 15.055 1 59.22 260 ARG B N 1
ATOM 7843 C CA . ARG B 1 260 ? 0.17 -62.469 16.5 1 59.22 260 ARG B CA 1
ATOM 7844 C C . ARG B 1 260 ? 0.189 -61.031 16.953 1 59.22 260 ARG B C 1
ATOM 7846 O O . ARG B 1 260 ? 0.685 -60.156 16.234 1 59.22 260 ARG B O 1
ATOM 7853 N N . ASP B 1 261 ? -0.725 -60.531 17.703 1 57.34 261 ASP B N 1
ATOM 7854 C CA . ASP B 1 261 ? -0.979 -59.188 18.234 1 57.34 261 ASP B CA 1
ATOM 7855 C C . ASP B 1 261 ? 0.277 -58.594 18.875 1 57.34 261 ASP B C 1
ATOM 7857 O O . ASP B 1 261 ? 0.225 -57.531 19.5 1 57.34 261 ASP B O 1
ATOM 7861 N N . GLY B 1 262 ? 1.44 -59.281 19.078 1 52.78 262 GLY B N 1
ATOM 7862 C CA . GLY B 1 262 ? 2.564 -58.75 19.828 1 52.78 262 GLY B CA 1
ATOM 7863 C C . GLY B 1 262 ? 3.42 -57.812 19.016 1 52.78 262 GLY B C 1
ATOM 7864 O O . GLY B 1 262 ? 3.076 -57.469 17.875 1 52.78 262 GLY B O 1
ATOM 7865 N N . PHE B 1 263 ? 4.566 -57.375 19.641 1 57.09 263 PHE B N 1
ATOM 7866 C CA . PHE B 1 263 ? 5.57 -56.5 19.078 1 57.09 263 PHE B CA 1
ATOM 7867 C C . PHE B 1 263 ? 6.145 -57.062 17.797 1 57.09 263 PHE B C 1
ATOM 7869 O O . PHE B 1 263 ? 6.684 -58.188 17.797 1 57.09 263 PHE B O 1
ATOM 7876 N N . TRP B 1 264 ? 6.129 -56.656 16.656 1 58.88 264 TRP B N 1
ATOM 7877 C CA . TRP B 1 264 ? 6.594 -56.938 15.305 1 58.88 264 TRP B CA 1
ATOM 7878 C C . TRP B 1 264 ? 5.922 -58.219 14.758 1 58.88 264 TRP B C 1
ATOM 7880 O O . TRP B 1 264 ? 6.469 -58.875 13.883 1 58.88 264 TRP B O 1
ATOM 7890 N N . GLY B 1 265 ? 4.684 -58.625 15.25 1 54.72 265 GLY B N 1
ATOM 7891 C CA . GLY B 1 265 ? 3.91 -59.75 14.789 1 54.72 265 GLY B CA 1
ATOM 7892 C C . GLY B 1 265 ? 4.5 -61.094 15.219 1 54.72 265 GLY B C 1
ATOM 7893 O O . GLY B 1 265 ? 4.023 -62.156 14.797 1 54.72 265 GLY B O 1
ATOM 7894 N N . LEU B 1 266 ? 5.73 -61.094 15.836 1 59.38 266 LEU B N 1
ATOM 7895 C CA . LEU B 1 266 ? 6.43 -62.344 16.109 1 59.38 266 LEU B CA 1
ATOM 7896 C C . LEU B 1 266 ? 5.957 -62.969 17.422 1 59.38 266 LEU B C 1
ATOM 7898 O O . LEU B 1 266 ? 6.008 -64.188 17.594 1 59.38 266 LEU B O 1
ATOM 7902 N N . PHE B 1 267 ? 5.809 -62.031 18.547 1 59.44 267 PHE B N 1
ATOM 7903 C CA . PHE B 1 267 ? 5.5 -62.531 19.875 1 59.44 267 PHE B CA 1
ATOM 7904 C C . PHE B 1 267 ? 4.09 -62.156 20.297 1 59.44 267 PHE B C 1
ATOM 7906 O O . PHE B 1 267 ? 3.576 -61.125 19.859 1 59.44 267 PHE B O 1
ATOM 7913 N N . GLY B 1 268 ? 3.01 -62.938 20.656 1 56.41 268 GLY B N 1
ATOM 7914 C CA . GLY B 1 268 ? 1.721 -62.688 21.281 1 56.41 268 GLY B CA 1
ATOM 7915 C C . GLY B 1 268 ? 0.61 -63.594 20.734 1 56.41 268 GLY B C 1
ATOM 7916 O O . GLY B 1 268 ? 0.867 -64.5 19.953 1 56.41 268 GLY B O 1
ATOM 7917 N N . ARG B 1 269 ? -0.58 -63.5 21.234 1 62.75 269 ARG B N 1
ATOM 7918 C CA . ARG B 1 269 ? -1.711 -64.375 20.938 1 62.75 269 ARG B CA 1
ATOM 7919 C C . ARG B 1 269 ? -2.152 -64.25 19.484 1 62.75 269 ARG B C 1
ATOM 7921 O O . ARG B 1 269 ? -2.051 -63.156 18.906 1 62.75 269 ARG B O 1
ATOM 7928 N N . LYS B 1 270 ? -2.391 -65.188 18.859 1 61.66 270 LYS B N 1
ATOM 7929 C CA . LYS B 1 270 ? -2.863 -65.25 17.469 1 61.66 270 LYS B CA 1
ATOM 7930 C C . LYS B 1 270 ? -4.215 -64.562 17.328 1 61.66 270 LYS B C 1
ATOM 7932 O O . LYS B 1 270 ? -5.184 -64.938 17.984 1 61.66 270 LYS B O 1
ATOM 7937 N N . VAL B 1 271 ? -4.238 -63.375 17.25 1 64.62 271 VAL B N 1
ATOM 7938 C CA . VAL B 1 271 ? -5.527 -62.719 17.094 1 64.62 271 VAL B CA 1
ATOM 7939 C C . VAL B 1 271 ? -5.82 -62.531 15.602 1 64.62 271 VAL B C 1
ATOM 7941 O O . VAL B 1 271 ? -4.898 -62.375 14.797 1 64.62 271 VAL B O 1
ATOM 7944 N N . ASP B 1 272 ? -6.996 -62.75 15.242 1 70.06 272 ASP B N 1
ATOM 7945 C CA . ASP B 1 272 ? -7.469 -62.469 13.891 1 70.06 272 ASP B CA 1
ATOM 7946 C C . ASP B 1 272 ? -7.312 -61 13.547 1 70.06 272 ASP B C 1
ATOM 7948 O O . ASP B 1 272 ? -7.844 -60.125 14.25 1 70.06 272 ASP B O 1
ATOM 7952 N N . ILE B 1 273 ? -6.445 -60.625 12.695 1 74.19 273 ILE B N 1
ATOM 7953 C CA . ILE B 1 273 ? -6.074 -59.281 12.297 1 74.19 273 ILE B CA 1
ATOM 7954 C C . ILE B 1 273 ? -7.324 -58.5 11.914 1 74.19 273 ILE B C 1
ATOM 7956 O O . ILE B 1 273 ? -7.434 -57.312 12.219 1 74.19 273 ILE B O 1
ATOM 7960 N N . VAL B 1 274 ? -8.227 -59.156 11.359 1 77.56 274 VAL B N 1
ATOM 7961 C CA . VAL B 1 274 ? -9.453 -58.469 10.961 1 77.56 274 VAL B CA 1
ATOM 7962 C C . VAL B 1 274 ? -10.258 -58.062 12.195 1 77.56 274 VAL B C 1
ATOM 7964 O O . VAL B 1 274 ? -10.781 -56.969 12.266 1 77.56 274 VAL B O 1
ATOM 7967 N N . ASP B 1 275 ? -10.312 -59.094 13.133 1 77.06 275 ASP B N 1
ATOM 7968 C CA . ASP B 1 275 ? -11.062 -58.781 14.344 1 77.06 275 ASP B CA 1
ATOM 7969 C C . ASP B 1 275 ? -10.391 -57.688 15.156 1 77.06 275 ASP B C 1
ATOM 7971 O O . ASP B 1 275 ? -11.062 -56.844 15.734 1 77.06 275 ASP B O 1
ATOM 7975 N N . HIS B 1 276 ? -9.102 -57.75 15.117 1 77.5 276 HIS B N 1
ATOM 7976 C CA . HIS B 1 276 ? -8.359 -56.719 15.836 1 77.5 276 HIS B CA 1
ATOM 7977 C C . HIS B 1 276 ? -8.609 -55.344 15.234 1 77.5 276 HIS B C 1
ATOM 7979 O O . HIS B 1 276 ? -8.891 -54.375 15.961 1 77.5 276 HIS B O 1
ATOM 7985 N N . TYR B 1 277 ? -8.539 -55.219 13.945 1 80.56 277 TYR B N 1
ATOM 7986 C CA . TYR B 1 277 ? -8.727 -53.906 13.305 1 80.56 277 TYR B CA 1
ATOM 7987 C C . TYR B 1 277 ? -10.195 -53.5 13.359 1 80.56 277 TYR B C 1
ATOM 7989 O O . TYR B 1 277 ? -10.5 -52.312 13.422 1 80.56 277 TYR B O 1
ATOM 7997 N N . GLU B 1 278 ? -11.008 -54.438 13.406 1 79.56 278 GLU B N 1
ATOM 7998 C CA . GLU B 1 278 ? -12.422 -54.094 13.562 1 79.56 278 GLU B CA 1
ATOM 7999 C C . GLU B 1 278 ? -12.711 -53.562 14.953 1 79.56 278 GLU B C 1
ATOM 8001 O O . GLU B 1 278 ? -13.531 -52.656 15.109 1 79.56 278 GLU B O 1
ATOM 8006 N N . ARG B 1 279 ? -12.078 -54.188 15.859 1 81.44 279 ARG B N 1
ATOM 8007 C CA . ARG B 1 279 ? -12.227 -53.656 17.219 1 81.44 279 ARG B CA 1
ATOM 8008 C C . ARG B 1 279 ? -11.641 -52.281 17.328 1 81.44 279 ARG B C 1
ATOM 8010 O O . ARG B 1 279 ? -12.234 -51.375 17.969 1 81.44 279 ARG B O 1
ATOM 8017 N N . ARG B 1 280 ? -10.5 -52.062 16.812 1 81.62 280 ARG B N 1
ATOM 8018 C CA . ARG B 1 280 ? -9.883 -50.75 16.828 1 81.62 280 ARG B CA 1
ATOM 8019 C C . ARG B 1 280 ? -10.75 -49.719 16.109 1 81.62 280 ARG B C 1
ATOM 8021 O O . ARG B 1 280 ? -10.859 -48.562 16.547 1 81.62 280 ARG B O 1
ATOM 8028 N N . LEU B 1 281 ? -11.32 -50.125 14.984 1 86 281 LEU B N 1
ATOM 8029 C CA . LEU B 1 281 ? -12.242 -49.25 14.25 1 86 281 LEU B CA 1
ATOM 8030 C C . LEU B 1 281 ? -13.453 -48.906 15.109 1 86 281 LEU B C 1
ATOM 8032 O O . LEU B 1 281 ? -13.914 -47.781 15.102 1 86 281 LEU B O 1
ATOM 8036 N N . GLY B 1 282 ? -13.922 -49.906 15.797 1 80.81 282 GLY B N 1
ATOM 8037 C CA . GLY B 1 282 ? -15.023 -49.656 16.719 1 80.81 282 GLY B CA 1
ATOM 8038 C C . GLY B 1 282 ? -14.68 -48.656 17.797 1 80.81 282 GLY B C 1
ATOM 8039 O O . GLY B 1 282 ? -15.484 -47.781 18.109 1 80.81 282 GLY B O 1
ATOM 8040 N N . ASP B 1 283 ? -13.516 -48.812 18.266 1 83.44 283 ASP B N 1
ATOM 8041 C CA . ASP B 1 283 ? -13.055 -47.906 19.297 1 83.44 283 ASP B CA 1
ATOM 8042 C C . ASP B 1 283 ? -12.945 -46.469 18.75 1 83.44 283 ASP B C 1
ATOM 8044 O O . ASP B 1 283 ? -13.344 -45.5 19.406 1 83.44 283 ASP B O 1
ATOM 8048 N N . ILE B 1 284 ? -12.344 -46.344 17.609 1 86.31 284 ILE B N 1
ATOM 8049 C CA . ILE B 1 284 ? -12.172 -45 17.016 1 86.31 284 ILE B CA 1
ATOM 8050 C C . ILE B 1 284 ? -13.539 -44.406 16.672 1 86.31 284 ILE B C 1
ATOM 8052 O O . ILE B 1 284 ? -13.758 -43.219 16.828 1 86.31 284 ILE B O 1
ATOM 8056 N N . GLU B 1 285 ? -14.406 -45.25 16.25 1 82.75 285 GLU B N 1
ATOM 8057 C CA . GLU B 1 285 ? -15.75 -44.75 15.938 1 82.75 285 GLU B CA 1
ATOM 8058 C C . GLU B 1 285 ? -16.453 -44.25 17.188 1 82.75 285 GLU B C 1
ATOM 8060 O O . GLU B 1 285 ? -17.203 -43.281 17.141 1 82.75 285 GLU B O 1
ATOM 8065 N N . ASP B 1 286 ? -16.219 -45.031 18.234 1 80.75 286 ASP B N 1
ATOM 8066 C CA . ASP B 1 286 ? -16.797 -44.562 19.5 1 80.75 286 ASP B CA 1
ATOM 8067 C C . ASP B 1 286 ? -16.188 -43.25 19.922 1 80.75 286 ASP B C 1
ATOM 8069 O O . ASP B 1 286 ? -16.891 -42.375 20.422 1 80.75 286 ASP B O 1
ATOM 8073 N N . ASN B 1 287 ? -14.969 -43.156 19.719 1 80.62 287 ASN B N 1
ATOM 8074 C CA . ASN B 1 287 ? -14.297 -41.875 20.016 1 80.62 287 ASN B CA 1
ATOM 8075 C C . ASN B 1 287 ? -14.797 -40.75 19.141 1 80.62 287 ASN B C 1
ATOM 8077 O O . ASN B 1 287 ? -14.922 -39.594 19.578 1 80.62 287 ASN B O 1
ATOM 8081 N N . VAL B 1 288 ? -14.992 -41.062 17.891 1 82.44 288 VAL B N 1
ATOM 8082 C CA . VAL B 1 288 ? -15.531 -40.062 16.953 1 82.44 288 VAL B CA 1
ATOM 8083 C C . VAL B 1 288 ? -16.906 -39.625 17.422 1 82.44 288 VAL B C 1
ATOM 8085 O O . VAL B 1 288 ? -17.203 -38.406 17.422 1 82.44 288 VAL B O 1
ATOM 8088 N N . ARG B 1 289 ? -17.703 -40.531 17.891 1 79.81 289 ARG B N 1
ATOM 8089 C CA . ARG B 1 289 ? -19.047 -40.219 18.359 1 79.81 289 ARG B CA 1
ATOM 8090 C C . ARG B 1 289 ? -19 -39.375 19.641 1 79.81 289 ARG B C 1
ATOM 8092 O O . ARG B 1 289 ? -19.781 -38.438 19.797 1 79.81 289 ARG B O 1
ATOM 8099 N N . MET B 1 290 ? -18.125 -39.75 20.422 1 78.88 290 MET B N 1
ATOM 8100 C CA . MET B 1 290 ? -17.969 -39 21.672 1 78.88 290 MET B CA 1
ATOM 8101 C C . MET B 1 290 ? -17.5 -37.562 21.391 1 78.88 290 MET B C 1
ATOM 8103 O O . MET B 1 290 ? -18.016 -36.625 21.984 1 78.88 290 MET B O 1
ATOM 8107 N N . GLU B 1 291 ? -16.562 -37.531 20.516 1 79.06 291 GLU B N 1
ATOM 8108 C CA . GLU B 1 291 ? -16.047 -36.188 20.172 1 79.06 291 GLU B CA 1
ATOM 8109 C C . GLU B 1 291 ? -17.078 -35.375 19.422 1 79.06 291 GLU B C 1
ATOM 8111 O O . GLU B 1 291 ? -17.141 -34.156 19.578 1 79.06 291 GLU B O 1
ATOM 8116 N N . GLN B 1 292 ? -17.828 -36.031 18.641 1 76.62 292 GLN B N 1
ATOM 8117 C CA . GLN B 1 292 ? -18.891 -35.344 17.922 1 76.62 292 GLN B CA 1
ATOM 8118 C C . GLN B 1 292 ? -19.953 -34.781 18.875 1 76.62 292 GLN B C 1
ATOM 8120 O O . GLN B 1 292 ? -20.484 -33.688 18.656 1 76.62 292 GLN B O 1
ATOM 8125 N N . SER B 1 293 ? -20.203 -35.5 19.906 1 73.94 293 SER B N 1
ATOM 8126 C CA . SER B 1 293 ? -21.203 -35.031 20.875 1 73.94 293 SER B CA 1
ATOM 8127 C C . SER B 1 293 ? -20.656 -33.906 21.734 1 73.94 293 SER B C 1
ATOM 8129 O O . SER B 1 293 ? -21.422 -33.062 22.188 1 73.94 293 SER B O 1
ATOM 8131 N N . SER B 1 294 ? -19.375 -33.875 21.891 1 74.44 294 SER B N 1
ATOM 8132 C CA . SER B 1 294 ? -18.75 -32.812 22.703 1 74.44 294 SER B CA 1
ATOM 8133 C C . SER B 1 294 ? -18.516 -31.562 21.875 1 74.44 294 SER B C 1
ATOM 8135 O O . SER B 1 294 ? -18.219 -30.5 22.438 1 74.44 294 SER B O 1
ATOM 8137 N N . LEU B 1 295 ? -18.578 -31.672 20.594 1 69.88 295 LEU B N 1
ATOM 8138 C CA . LEU B 1 295 ? -18.25 -30.594 19.672 1 69.88 295 LEU B CA 1
ATOM 8139 C C . LEU B 1 295 ? -19.25 -29.438 19.812 1 69.88 295 LEU B C 1
ATOM 8141 O O . LEU B 1 295 ? -18.906 -28.281 19.562 1 69.88 295 LEU B O 1
ATOM 8145 N N . ALA B 1 296 ? -20.422 -29.766 20.234 1 65.44 296 ALA B N 1
ATOM 8146 C CA . ALA B 1 296 ? -21.422 -28.719 20.391 1 65.44 296 ALA B CA 1
ATOM 8147 C C . ALA B 1 296 ? -20.953 -27.656 21.375 1 65.44 296 ALA B C 1
ATOM 8149 O O . ALA B 1 296 ? -21.312 -26.484 21.234 1 65.44 296 ALA B O 1
ATOM 8150 N N . ALA B 1 297 ? -20.047 -28.109 22.188 1 63.62 297 ALA B N 1
ATOM 8151 C CA . ALA B 1 297 ? -19.625 -27.203 23.25 1 63.62 297 ALA B CA 1
ATOM 8152 C C . ALA B 1 297 ? -18.359 -26.438 22.844 1 63.62 297 ALA B C 1
ATOM 8154 O O . ALA B 1 297 ? -18.031 -25.422 23.438 1 63.62 297 ALA B O 1
ATOM 8155 N N . LYS B 1 298 ? -17.719 -26.891 21.859 1 76.19 298 LYS B N 1
ATOM 8156 C CA . LYS B 1 298 ? -16.453 -26.266 21.516 1 76.19 298 LYS B CA 1
ATOM 8157 C C . LYS B 1 298 ? -16.625 -25.312 20.328 1 76.19 298 LYS B C 1
ATOM 8159 O O . LYS B 1 298 ? -16.156 -25.609 19.219 1 76.19 298 LYS B O 1
ATOM 8164 N N . GLU B 1 299 ? -17.25 -24.172 20.609 1 76.44 299 GLU B N 1
ATOM 8165 C CA . GLU B 1 299 ? -17.531 -23.172 19.562 1 76.44 299 GLU B CA 1
ATOM 8166 C C . GLU B 1 299 ? -16.328 -22.25 19.359 1 76.44 299 GLU B C 1
ATOM 8168 O O . GLU B 1 299 ? -15.641 -21.891 20.328 1 76.44 299 GLU B O 1
ATOM 8173 N N . VAL B 1 300 ? -16 -22.156 18.125 1 80.81 300 VAL B N 1
ATOM 8174 C CA . VAL B 1 300 ? -15.016 -21.156 17.734 1 80.81 300 VAL B CA 1
ATOM 8175 C C . VAL B 1 300 ? -15.703 -19.828 17.453 1 80.81 300 VAL B C 1
ATOM 8177 O O . VAL B 1 300 ? -16.891 -19.797 17.109 1 80.81 300 VAL B O 1
ATOM 8180 N N . ARG B 1 301 ? -15.117 -18.781 17.688 1 86.69 301 ARG B N 1
ATOM 8181 C CA . ARG B 1 301 ? -15.68 -17.453 17.484 1 86.69 301 ARG B CA 1
ATOM 8182 C C . ARG B 1 301 ? -15.672 -17.078 16.016 1 86.69 301 ARG B C 1
ATOM 8184 O O . ARG B 1 301 ? -15.141 -16.031 15.633 1 86.69 301 ARG B O 1
ATOM 8191 N N . ALA B 1 302 ? -16.125 -17.875 15.164 1 89.31 302 ALA B N 1
ATOM 8192 C CA . ALA B 1 302 ? -16.281 -17.688 13.727 1 89.31 302 ALA B CA 1
ATOM 8193 C C . ALA B 1 302 ? -17.562 -18.328 13.219 1 89.31 302 ALA B C 1
ATOM 8195 O O . ALA B 1 302 ? -18.031 -19.328 13.773 1 89.31 302 ALA B O 1
ATOM 8196 N N . ALA B 1 303 ? -18.156 -17.734 12.258 1 92.19 303 ALA B N 1
ATOM 8197 C CA . ALA B 1 303 ? -19.406 -18.25 11.711 1 92.19 303 ALA B CA 1
ATOM 8198 C C . ALA B 1 303 ? -19.531 -17.938 10.227 1 92.19 303 ALA B C 1
ATOM 8200 O O . ALA B 1 303 ? -19.016 -16.922 9.75 1 92.19 303 ALA B O 1
ATOM 8201 N N . PHE B 1 304 ? -20.141 -18.891 9.469 1 94.31 304 PHE B N 1
ATOM 8202 C CA . PHE B 1 304 ? -20.547 -18.625 8.094 1 94.31 304 PHE B CA 1
ATOM 8203 C C . PHE B 1 304 ? -21.938 -18.016 8.047 1 94.31 304 PHE B C 1
ATOM 8205 O O . PHE B 1 304 ? -22.906 -18.609 8.516 1 94.31 304 PHE B O 1
ATOM 8212 N N . VAL B 1 305 ? -21.969 -16.828 7.562 1 96.5 305 VAL B N 1
ATOM 8213 C CA . VAL B 1 305 ? -23.25 -16.141 7.492 1 96.5 305 VAL B CA 1
ATOM 8214 C C . VAL B 1 305 ? -23.719 -16.062 6.039 1 96.5 305 VAL B C 1
ATOM 8216 O O . VAL B 1 305 ? -23 -15.586 5.168 1 96.5 305 VAL B O 1
ATOM 8219 N N . SER B 1 306 ? -24.922 -16.547 5.746 1 97.12 306 SER B N 1
ATOM 8220 C CA . SER B 1 306 ? -25.484 -16.562 4.406 1 97.12 306 SER B CA 1
ATOM 8221 C C . SER B 1 306 ? -26.562 -15.484 4.258 1 97.12 306 SER B C 1
ATOM 8223 O O . SER B 1 306 ? -27.297 -15.195 5.207 1 97.12 306 SER B O 1
ATOM 8225 N N . PHE B 1 307 ? -26.656 -14.93 3.111 1 96.94 307 PHE B N 1
ATOM 8226 C CA . PHE B 1 307 ? -27.594 -13.852 2.803 1 96.94 307 PHE B CA 1
ATOM 8227 C C . PHE B 1 307 ? -28.547 -14.266 1.692 1 96.94 307 PHE B C 1
ATOM 8229 O O . PHE B 1 307 ? -28.297 -15.242 0.984 1 96.94 307 PHE B O 1
ATOM 8236 N N . LYS B 1 308 ? -29.578 -13.531 1.505 1 94.94 308 LYS B N 1
ATOM 8237 C CA . LYS B 1 308 ? -30.609 -13.836 0.511 1 94.94 308 LYS B CA 1
ATOM 8238 C C . LYS B 1 308 ? -30.156 -13.406 -0.885 1 94.94 308 LYS B C 1
ATOM 8240 O O . LYS B 1 308 ? -30.578 -14 -1.883 1 94.94 308 LYS B O 1
ATOM 8245 N N . THR B 1 309 ? -29.438 -12.352 -0.922 1 95.25 309 THR B N 1
ATOM 8246 C CA . THR B 1 309 ? -28.938 -11.836 -2.197 1 95.25 309 THR B CA 1
ATOM 8247 C C . THR B 1 309 ? -27.422 -11.664 -2.164 1 95.25 309 THR B C 1
ATOM 8249 O O . THR B 1 309 ? -26.828 -11.516 -1.092 1 95.25 309 THR B O 1
ATOM 8252 N N . ARG B 1 310 ? -26.812 -11.734 -3.385 1 96.44 310 ARG B N 1
ATOM 8253 C CA . ARG B 1 310 ? -25.375 -11.492 -3.5 1 96.44 310 ARG B CA 1
ATOM 8254 C C . ARG B 1 310 ? -25.031 -10.062 -3.09 1 96.44 310 ARG B C 1
ATOM 8256 O O . ARG B 1 310 ? -24 -9.82 -2.463 1 96.44 310 ARG B O 1
ATOM 8263 N N . PHE B 1 311 ? -25.938 -9.18 -3.449 1 95.75 311 PHE B N 1
ATOM 8264 C CA . PHE B 1 311 ? -25.734 -7.766 -3.139 1 95.75 311 PHE B CA 1
ATOM 8265 C C . PHE B 1 311 ? -25.75 -7.535 -1.632 1 95.75 311 PHE B C 1
ATOM 8267 O O . PHE B 1 311 ? -24.953 -6.758 -1.107 1 95.75 311 PHE B O 1
ATOM 8274 N N . GLY B 1 312 ? -26.594 -8.25 -0.923 1 95.12 312 GLY B N 1
ATOM 8275 C CA . GLY B 1 312 ? -26.625 -8.156 0.528 1 95.12 312 GLY B CA 1
ATOM 8276 C C . GLY B 1 312 ? -25.359 -8.641 1.185 1 95.12 312 GLY B C 1
ATOM 8277 O O . GLY B 1 312 ? -24.875 -8.039 2.146 1 95.12 312 GLY B O 1
ATOM 8278 N N . ALA B 1 313 ? -24.844 -9.695 0.649 1 96.62 313 ALA B N 1
ATOM 8279 C CA . ALA B 1 313 ? -23.578 -10.203 1.156 1 96.62 313 ALA B CA 1
ATOM 8280 C C . ALA B 1 313 ? -22.438 -9.211 0.888 1 96.62 313 ALA B C 1
ATOM 8282 O O . ALA B 1 313 ? -21.547 -9.031 1.726 1 96.62 313 ALA B O 1
ATOM 8283 N N . ALA B 1 314 ? -22.5 -8.562 -0.302 1 96.31 314 ALA B N 1
ATOM 8284 C CA . ALA B 1 314 ? -21.469 -7.594 -0.663 1 96.31 314 ALA B CA 1
ATOM 8285 C C . ALA B 1 314 ? -21.5 -6.383 0.268 1 96.31 314 ALA B C 1
ATOM 8287 O O . ALA B 1 314 ? -20.453 -5.836 0.621 1 96.31 314 ALA B O 1
ATOM 8288 N N . ILE B 1 315 ? -22.672 -5.957 0.664 1 95.69 315 ILE B N 1
ATOM 8289 C CA . ILE B 1 315 ? -22.828 -4.828 1.572 1 95.69 315 ILE B CA 1
ATOM 8290 C C . ILE B 1 315 ? -22.141 -5.133 2.9 1 95.69 315 ILE B C 1
ATOM 8292 O O . ILE B 1 315 ? -21.375 -4.312 3.416 1 95.69 315 ILE B O 1
ATOM 8296 N N . ALA B 1 316 ? -22.359 -6.324 3.381 1 95.5 316 ALA B N 1
ATOM 8297 C CA . ALA B 1 316 ? -21.766 -6.719 4.656 1 95.5 316 ALA B CA 1
ATOM 8298 C C . ALA B 1 316 ? -20.266 -6.922 4.531 1 95.5 316 ALA B C 1
ATOM 8300 O O . ALA B 1 316 ? -19.531 -6.789 5.512 1 95.5 316 ALA B O 1
ATOM 8301 N N . LEU B 1 317 ? -19.844 -7.227 3.367 1 95.69 317 LEU B N 1
ATOM 8302 C CA . LEU B 1 317 ? -18.438 -7.492 3.129 1 95.69 317 LEU B CA 1
ATOM 8303 C C . LEU B 1 317 ? -17.625 -6.195 3.07 1 95.69 317 LEU B C 1
ATOM 8305 O O . LEU B 1 317 ? -16.531 -6.109 3.631 1 95.69 317 LEU B O 1
ATOM 8309 N N . HIS B 1 318 ? -18.141 -5.152 2.439 1 94.44 318 HIS B N 1
ATOM 8310 C CA . HIS B 1 318 ? -17.328 -3.99 2.094 1 94.44 318 HIS B CA 1
ATOM 8311 C C . HIS B 1 318 ? -17.469 -2.895 3.146 1 94.44 318 HIS B C 1
ATOM 8313 O O . HIS B 1 318 ? -16.656 -1.971 3.195 1 94.44 318 HIS B O 1
ATOM 8319 N N . ILE B 1 319 ? -18.438 -2.885 3.947 1 93.75 319 ILE B N 1
ATOM 8320 C CA . ILE B 1 319 ? -18.609 -1.895 5.004 1 93.75 319 ILE B CA 1
ATOM 8321 C C . ILE B 1 319 ? -18.266 -2.518 6.355 1 93.75 319 ILE B C 1
ATOM 8323 O O . ILE B 1 319 ? -18.812 -3.564 6.719 1 93.75 319 ILE B O 1
ATOM 8327 N N . GLN B 1 320 ? -17.422 -1.864 7.02 1 93.19 320 GLN B N 1
ATOM 8328 C CA . GLN B 1 320 ? -17.062 -2.34 8.352 1 93.19 320 GLN B CA 1
ATOM 8329 C C . GLN B 1 320 ? -18.281 -2.434 9.25 1 93.19 320 GLN B C 1
ATOM 8331 O O . GLN B 1 320 ? -19.078 -1.496 9.32 1 93.19 320 GLN B O 1
ATOM 8336 N N . GLU B 1 321 ? -18.406 -3.547 9.945 1 93.62 321 GLU B N 1
ATOM 8337 C CA . GLU B 1 321 ? -19.641 -3.812 10.68 1 93.62 321 GLU B CA 1
ATOM 8338 C C . GLU B 1 321 ? -19.625 -3.137 12.047 1 93.62 321 GLU B C 1
ATOM 8340 O O . GLU B 1 321 ? -20.594 -2.49 12.438 1 93.62 321 GLU B O 1
ATOM 8345 N N . SER B 1 322 ? -18.484 -3.264 12.719 1 93 322 SER B N 1
ATOM 8346 C CA . SER B 1 322 ? -18.469 -2.799 14.109 1 93 322 SER B CA 1
ATOM 8347 C C . SER B 1 322 ? -17.516 -1.627 14.289 1 93 322 SER B C 1
ATOM 8349 O O . SER B 1 322 ? -16.703 -1.344 13.406 1 93 322 SER B O 1
ATOM 8351 N N . VAL B 1 323 ? -17.688 -0.937 15.453 1 91.56 323 VAL B N 1
ATOM 8352 C CA . VAL B 1 323 ? -16.844 0.203 15.812 1 91.56 323 VAL B CA 1
ATOM 8353 C C . VAL B 1 323 ? -15.406 -0.261 16.031 1 91.56 323 VAL B C 1
ATOM 8355 O O . VAL B 1 323 ? -14.461 0.423 15.633 1 91.56 323 VAL B O 1
ATOM 8358 N N . ASN B 1 324 ? -15.336 -1.416 16.641 1 90.06 324 ASN B N 1
ATOM 8359 C CA . ASN B 1 324 ? -14.016 -2.025 16.766 1 90.06 324 ASN B CA 1
ATOM 8360 C C . ASN B 1 324 ? -13.656 -2.828 15.516 1 90.06 324 ASN B C 1
ATOM 8362 O O . ASN B 1 324 ? -14.234 -3.885 15.266 1 90.06 324 ASN B O 1
ATOM 8366 N N . PRO B 1 325 ? -12.664 -2.346 14.742 1 90 325 PRO B N 1
ATOM 8367 C CA . PRO B 1 325 ? -12.336 -2.988 13.469 1 90 325 PRO B CA 1
ATOM 8368 C C . PRO B 1 325 ? -11.758 -4.391 13.648 1 90 325 PRO B C 1
ATOM 8370 O O . PRO B 1 325 ? -11.641 -5.145 12.68 1 90 325 PRO B O 1
ATOM 8373 N N . THR B 1 326 ? -11.383 -4.836 14.867 1 87.94 326 THR B N 1
ATOM 8374 C CA . THR B 1 326 ? -10.812 -6.156 15.109 1 87.94 326 THR B CA 1
ATOM 8375 C C . THR B 1 326 ? -11.906 -7.172 15.43 1 87.94 326 THR B C 1
ATOM 8377 O O . THR B 1 326 ? -11.641 -8.367 15.523 1 87.94 326 THR B O 1
ATOM 8380 N N . GLU B 1 327 ? -13.117 -6.609 15.477 1 90 327 GLU B N 1
ATOM 8381 C CA . GLU B 1 327 ? -14.266 -7.477 15.734 1 90 327 GLU B CA 1
ATOM 8382 C C . GLU B 1 327 ? -15.18 -7.551 14.516 1 90 327 GLU B C 1
ATOM 8384 O O . GLU B 1 327 ? -15.211 -6.629 13.695 1 90 327 GLU B O 1
ATOM 8389 N N . TRP B 1 328 ? -15.852 -8.664 14.359 1 91.81 328 TRP B N 1
ATOM 8390 C CA . TRP B 1 328 ? -16.797 -8.898 13.266 1 91.81 328 TRP B CA 1
ATOM 8391 C C . TRP B 1 328 ? -16.109 -8.703 11.914 1 91.81 328 TRP B C 1
ATOM 8393 O O . TRP B 1 328 ? -16.625 -7.988 11.055 1 91.81 328 TRP B O 1
ATOM 8403 N N . ILE B 1 329 ? -15 -9.305 11.82 1 90.06 329 ILE B N 1
ATOM 8404 C CA . ILE B 1 329 ? -14.258 -9.219 10.57 1 90.06 329 ILE B CA 1
ATOM 8405 C C . ILE B 1 329 ? -14.922 -10.102 9.516 1 90.06 329 ILE B C 1
ATOM 8407 O O . ILE B 1 329 ? -15.109 -11.305 9.734 1 90.06 329 ILE B O 1
ATOM 8411 N N . THR B 1 330 ? -15.305 -9.492 8.43 1 93.06 330 THR B N 1
ATOM 8412 C CA . THR B 1 330 ? -16 -10.211 7.375 1 93.06 330 THR B CA 1
ATOM 8413 C C . THR B 1 330 ? -15.062 -10.5 6.203 1 93.06 330 THR B C 1
ATOM 8415 O O . THR B 1 330 ? -14.273 -9.641 5.816 1 93.06 330 THR B O 1
ATOM 8418 N N . GLU B 1 331 ? -15.086 -11.727 5.781 1 92 331 GLU B N 1
ATOM 8419 C CA . GLU B 1 331 ? -14.336 -12.164 4.602 1 92 331 GLU B CA 1
ATOM 8420 C C . GLU B 1 331 ? -15.211 -13.016 3.68 1 92 331 GLU B C 1
ATOM 8422 O O . GLU B 1 331 ? -16.219 -13.578 4.113 1 92 331 GLU B O 1
ATOM 8427 N N . LYS B 1 332 ? -14.844 -13.039 2.426 1 92.81 332 LYS B N 1
ATOM 8428 C CA . LYS B 1 332 ? -15.578 -13.875 1.481 1 92.81 332 LYS B CA 1
ATOM 8429 C C . LYS B 1 332 ? -15.43 -15.359 1.823 1 92.81 332 LYS B C 1
ATOM 8431 O O . LYS B 1 332 ? -14.328 -15.82 2.107 1 92.81 332 LYS B O 1
ATOM 8436 N N . ALA B 1 333 ? -16.516 -16.078 1.85 1 93.25 333 ALA B N 1
ATOM 8437 C CA . ALA B 1 333 ? -16.469 -17.516 2.08 1 93.25 333 ALA B CA 1
ATOM 8438 C C . ALA B 1 333 ? -16.047 -18.25 0.816 1 93.25 333 ALA B C 1
ATOM 8440 O O . ALA B 1 333 ? -16.469 -17.906 -0.289 1 93.25 333 ALA B O 1
ATOM 8441 N N . PRO B 1 334 ? -15.172 -19.188 0.952 1 91.5 334 PRO B N 1
ATOM 8442 C CA . PRO B 1 334 ? -14.844 -20.031 -0.196 1 91.5 334 PRO B CA 1
ATOM 8443 C C . PRO B 1 334 ? -15.938 -21.062 -0.505 1 91.5 334 PRO B C 1
ATOM 8445 O O . PRO B 1 334 ? -16.938 -21.141 0.209 1 91.5 334 PRO B O 1
ATOM 8448 N N . GLU B 1 335 ? -15.766 -21.766 -1.617 1 91.62 335 GLU B N 1
ATOM 8449 C CA . GLU B 1 335 ? -16.656 -22.875 -1.893 1 91.62 335 GLU B CA 1
ATOM 8450 C C . GLU B 1 335 ? -16.625 -23.906 -0.759 1 91.62 335 GLU B C 1
ATOM 8452 O O . GLU B 1 335 ? -15.594 -24.094 -0.12 1 91.62 335 GLU B O 1
ATOM 8457 N N . PRO B 1 336 ? -17.703 -24.5 -0.494 1 89 336 PRO B N 1
ATOM 8458 C CA . PRO B 1 336 ? -17.781 -25.438 0.626 1 89 336 PRO B CA 1
ATOM 8459 C C . PRO B 1 336 ? -16.703 -26.516 0.565 1 89 336 PRO B C 1
ATOM 8461 O O . PRO B 1 336 ? -16.156 -26.906 1.6 1 89 336 PRO B O 1
ATOM 8464 N N . HIS B 1 337 ? -16.344 -26.953 -0.647 1 86.25 337 HIS B N 1
ATOM 8465 C CA . HIS B 1 337 ? -15.336 -28 -0.787 1 86.25 337 HIS B CA 1
ATOM 8466 C C . HIS B 1 337 ? -13.93 -27.422 -0.729 1 86.25 337 HIS B C 1
ATOM 8468 O O . HIS B 1 337 ? -12.945 -28.156 -0.637 1 86.25 337 HIS B O 1
ATOM 8474 N N . ASP B 1 338 ? -13.883 -26.078 -0.741 1 88.31 338 ASP B N 1
ATOM 8475 C CA . ASP B 1 338 ? -12.594 -25.391 -0.757 1 88.31 338 ASP B CA 1
ATOM 8476 C C . ASP B 1 338 ? -12.219 -24.906 0.638 1 88.31 338 ASP B C 1
ATOM 8478 O O . ASP B 1 338 ? -11.164 -24.297 0.821 1 88.31 338 ASP B O 1
ATOM 8482 N N . VAL B 1 339 ? -12.992 -25.203 1.696 1 87.06 339 VAL B N 1
ATOM 8483 C CA . VAL B 1 339 ? -12.75 -24.688 3.043 1 87.06 339 VAL B CA 1
ATOM 8484 C C . VAL B 1 339 ? -11.648 -25.516 3.711 1 87.06 339 VAL B C 1
ATOM 8486 O O . VAL B 1 339 ? -11.656 -26.75 3.658 1 87.06 339 VAL B O 1
ATOM 8489 N N . TYR B 1 340 ? -10.633 -24.875 4.242 1 84.06 340 TYR B N 1
ATOM 8490 C CA . TYR B 1 340 ? -9.586 -25.484 5.051 1 84.06 340 TYR B CA 1
ATOM 8491 C C . TYR B 1 340 ? -9.938 -25.422 6.535 1 84.06 340 TYR B C 1
ATOM 8493 O O . TYR B 1 340 ? -9.672 -24.406 7.195 1 84.06 340 TYR B O 1
ATOM 8501 N N . TRP B 1 341 ? -10.375 -26.375 7.172 1 75.88 341 TRP B N 1
ATOM 8502 C CA . TRP B 1 341 ? -11.039 -26.406 8.469 1 75.88 341 TRP B CA 1
ATOM 8503 C C . TRP B 1 341 ? -10.023 -26.359 9.609 1 75.88 341 TRP B C 1
ATOM 8505 O O . TRP B 1 341 ? -10.305 -25.828 10.688 1 75.88 341 TRP B O 1
ATOM 8515 N N . PRO B 1 342 ? -8.789 -26.719 9.508 1 70.19 342 PRO B N 1
ATOM 8516 C CA . PRO B 1 342 ? -7.898 -26.812 10.672 1 70.19 342 PRO B CA 1
ATOM 8517 C C . PRO B 1 342 ? -7.488 -25.438 11.203 1 70.19 342 PRO B C 1
ATOM 8519 O O . PRO B 1 342 ? -7.059 -25.328 12.352 1 70.19 342 PRO B O 1
ATOM 8522 N N . PHE B 1 343 ? -7.727 -24.344 10.594 1 66.81 343 PHE B N 1
ATOM 8523 C CA . PHE B 1 343 ? -7.094 -23.078 10.945 1 66.81 343 PHE B CA 1
ATOM 8524 C C . PHE B 1 343 ? -8.078 -22.172 11.68 1 66.81 343 PHE B C 1
ATOM 8526 O O . PHE B 1 343 ? -7.68 -21.156 12.25 1 66.81 343 PHE B O 1
ATOM 8533 N N . PHE B 1 344 ? -9.352 -22.406 11.938 1 66.38 344 PHE B N 1
ATOM 8534 C CA . PHE B 1 344 ? -10.352 -21.453 12.391 1 66.38 344 PHE B CA 1
ATOM 8535 C C . PHE B 1 344 ? -10.156 -21.125 13.867 1 66.38 344 PHE B C 1
ATOM 8537 O O . PHE B 1 344 ? -10.742 -20.172 14.375 1 66.38 344 PHE B O 1
ATOM 8544 N N . THR B 1 345 ? -9.164 -21.688 14.555 1 62.81 345 THR B N 1
ATOM 8545 C CA . THR B 1 345 ? -9.047 -21.453 15.984 1 62.81 345 THR B CA 1
ATOM 8546 C C . THR B 1 345 ? -8.023 -20.359 16.266 1 62.81 345 THR B C 1
ATOM 8548 O O . THR B 1 345 ? -7.828 -19.953 17.422 1 62.81 345 THR B O 1
ATOM 8551 N N . VAL B 1 346 ? -7.629 -19.75 15.273 1 64.19 346 VAL B N 1
ATOM 8552 C CA . VAL B 1 346 ? -6.473 -18.891 15.516 1 64.19 346 VAL B CA 1
ATOM 8553 C C . VAL B 1 346 ? -6.934 -17.453 15.75 1 64.19 346 VAL B C 1
ATOM 8555 O O . VAL B 1 346 ? -7.824 -16.953 15.055 1 64.19 346 VAL B O 1
ATOM 8558 N N . SER B 1 347 ? -6.492 -16.906 16.922 1 71.25 347 SER B N 1
ATOM 8559 C CA . SER B 1 347 ? -6.766 -15.508 17.281 1 71.25 347 SER B CA 1
ATOM 8560 C C . SER B 1 347 ? -6.062 -14.547 16.328 1 71.25 347 SER B C 1
ATOM 8562 O O . SER B 1 347 ? -5.223 -14.953 15.531 1 71.25 347 SER B O 1
ATOM 8564 N N . PHE B 1 348 ? -6.453 -13.336 16.438 1 73.38 348 PHE B N 1
ATOM 8565 C CA . PHE B 1 348 ? -5.926 -12.289 15.562 1 73.38 348 PHE B CA 1
ATOM 8566 C C . PHE B 1 348 ? -4.418 -12.156 15.727 1 73.38 348 PHE B C 1
ATOM 8568 O O . PHE B 1 348 ? -3.684 -12.102 14.742 1 73.38 348 PHE B O 1
ATOM 8575 N N . ILE B 1 349 ? -3.969 -12.164 16.891 1 72.12 349 ILE B N 1
ATOM 8576 C CA . ILE B 1 349 ? -2.549 -11.969 17.156 1 72.12 349 ILE B CA 1
ATOM 8577 C C . ILE B 1 349 ? -1.759 -13.18 16.672 1 72.12 349 ILE B C 1
ATOM 8579 O O . ILE B 1 349 ? -0.668 -13.039 16.109 1 72.12 349 ILE B O 1
ATOM 8583 N N . LYS B 1 350 ? -2.328 -14.312 16.891 1 75.31 350 LYS B N 1
ATOM 8584 C CA . LYS B 1 350 ? -1.646 -15.531 16.469 1 75.31 350 LYS B CA 1
ATOM 8585 C C . LYS B 1 350 ? -1.496 -15.578 14.945 1 75.31 350 LYS B C 1
ATOM 8587 O O . LYS B 1 350 ? -0.471 -16.031 14.43 1 75.31 350 LYS B O 1
ATOM 8592 N N . ARG B 1 351 ? -2.518 -15.086 14.289 1 80.12 351 ARG B N 1
ATOM 8593 C CA . ARG B 1 351 ? -2.445 -15.023 12.828 1 80.12 351 ARG B CA 1
ATOM 8594 C C . ARG B 1 351 ? -1.372 -14.047 12.375 1 80.12 351 ARG B C 1
ATOM 8596 O O . ARG B 1 351 ? -0.644 -14.312 11.414 1 80.12 351 ARG B O 1
ATOM 8603 N N . TRP B 1 352 ? -1.295 -13.062 13.086 1 77.69 352 TRP B N 1
ATOM 8604 C CA . TRP B 1 352 ? -0.304 -12.047 12.734 1 77.69 352 TRP B CA 1
ATOM 8605 C C . TRP B 1 352 ? 1.111 -12.57 12.961 1 77.69 352 TRP B C 1
ATOM 8607 O O . TRP B 1 352 ? 2.002 -12.344 12.141 1 77.69 352 TRP B O 1
ATOM 8617 N N . ILE B 1 353 ? 1.326 -13.234 14.047 1 78.5 353 ILE B N 1
ATOM 8618 C CA . ILE B 1 353 ? 2.633 -13.805 14.359 1 78.5 353 ILE B CA 1
ATOM 8619 C C . ILE B 1 353 ? 2.986 -14.875 13.328 1 78.5 353 ILE B C 1
ATOM 8621 O O . ILE B 1 353 ? 4.141 -14.969 12.898 1 78.5 353 ILE B O 1
ATOM 8625 N N . SER B 1 354 ? 2.008 -15.656 12.945 1 85.19 354 SER B N 1
ATOM 8626 C CA . SER B 1 354 ? 2.234 -16.688 11.945 1 85.19 354 SER B CA 1
ATOM 8627 C C . SER B 1 354 ? 2.664 -16.094 10.617 1 85.19 354 SER B C 1
ATOM 8629 O O . SER B 1 354 ? 3.549 -16.625 9.938 1 85.19 354 SER B O 1
ATOM 8631 N N . LYS B 1 355 ? 1.997 -14.984 10.273 1 86 355 LYS B N 1
ATOM 8632 C CA . LYS B 1 355 ? 2.375 -14.305 9.039 1 86 355 LYS B CA 1
ATOM 8633 C C . LYS B 1 355 ? 3.828 -13.844 9.086 1 86 355 LYS B C 1
ATOM 8635 O O . LYS B 1 355 ? 4.559 -13.953 8.102 1 86 355 LYS B O 1
ATOM 8640 N N . LEU B 1 356 ? 4.289 -13.391 10.242 1 84.12 356 LEU B N 1
ATOM 8641 C CA . LEU B 1 356 ? 5.66 -12.93 10.414 1 84.12 356 LEU B CA 1
ATOM 8642 C C . LEU B 1 356 ? 6.641 -14.094 10.367 1 84.12 356 LEU B C 1
ATOM 8644 O O . LEU B 1 356 ? 7.691 -14 9.727 1 84.12 356 LEU B O 1
ATOM 8648 N N . VAL B 1 357 ? 6.238 -15.148 11.016 1 86.94 357 VAL B N 1
ATOM 8649 C CA . VAL B 1 357 ? 7.09 -16.328 11.047 1 86.94 357 VAL B CA 1
ATOM 8650 C C . VAL B 1 357 ? 7.266 -16.875 9.633 1 86.94 357 VAL B C 1
ATOM 8652 O O . VAL B 1 357 ? 8.367 -17.266 9.242 1 86.94 357 VAL B O 1
ATOM 8655 N N . VAL B 1 358 ? 6.156 -16.922 8.898 1 91.81 358 VAL B N 1
ATOM 8656 C CA . VAL B 1 358 ? 6.223 -17.438 7.531 1 91.81 358 VAL B CA 1
ATOM 8657 C C . VAL B 1 358 ? 7.094 -16.516 6.68 1 91.81 358 VAL B C 1
ATOM 8659 O O . VAL B 1 358 ? 7.891 -16.984 5.863 1 91.81 358 VAL B O 1
ATOM 8662 N N . PHE B 1 359 ? 7.004 -15.273 6.91 1 89.81 359 PHE B N 1
ATOM 8663 C CA . PHE B 1 359 ? 7.824 -14.328 6.168 1 89.81 359 PHE B CA 1
ATOM 8664 C C . PHE B 1 359 ? 9.305 -14.547 6.461 1 89.81 359 PHE B C 1
ATOM 8666 O O . PHE B 1 359 ? 10.125 -14.578 5.543 1 89.81 359 PHE B O 1
ATOM 8673 N N . VAL B 1 360 ? 9.68 -14.719 7.676 1 88.06 360 VAL B N 1
ATOM 8674 C CA . VAL B 1 360 ? 11.062 -14.938 8.086 1 88.06 360 VAL B CA 1
ATOM 8675 C C . VAL B 1 360 ? 11.555 -16.281 7.555 1 88.06 360 VAL B C 1
ATOM 8677 O O . VAL B 1 360 ? 12.688 -16.391 7.09 1 88.06 360 VAL B O 1
ATOM 8680 N N . ALA B 1 361 ? 10.672 -17.219 7.582 1 92.75 361 ALA B N 1
ATOM 8681 C CA . ALA B 1 361 ? 11.039 -18.531 7.086 1 92.75 361 ALA B CA 1
ATOM 8682 C C . ALA B 1 361 ? 11.305 -18.516 5.582 1 92.75 361 ALA B C 1
ATOM 8684 O O . ALA B 1 361 ? 12.289 -19.078 5.109 1 92.75 361 ALA B O 1
ATOM 8685 N N . CYS B 1 362 ? 10.414 -17.859 4.832 1 93 362 CYS B N 1
ATOM 8686 C CA . CYS B 1 362 ? 10.586 -17.766 3.387 1 93 362 CYS B CA 1
ATOM 8687 C C . CYS B 1 362 ? 11.867 -17.016 3.045 1 93 362 CYS B C 1
ATOM 8689 O O . CYS B 1 362 ? 12.617 -17.422 2.152 1 93 362 CYS B O 1
ATOM 8691 N N . THR B 1 363 ? 12.227 -15.93 3.787 1 89.94 363 THR B N 1
ATOM 8692 C CA . THR B 1 363 ? 13.438 -15.156 3.549 1 89.94 363 THR B CA 1
ATOM 8693 C C . THR B 1 363 ? 14.68 -15.961 3.902 1 89.94 363 THR B C 1
ATOM 8695 O O . THR B 1 363 ? 15.672 -15.938 3.17 1 89.94 363 THR B O 1
ATOM 8698 N N . SER B 1 364 ? 14.586 -16.688 5.012 1 91.06 364 SER B N 1
ATOM 8699 C CA . SER B 1 364 ? 15.703 -17.547 5.418 1 91.06 364 SER B CA 1
ATOM 8700 C C . SER B 1 364 ? 15.961 -18.641 4.402 1 91.06 364 SER B C 1
ATOM 8702 O O . SER B 1 364 ? 17.109 -18.938 4.074 1 91.06 364 SER B O 1
ATOM 8704 N N . LEU B 1 365 ? 14.906 -19.203 3.898 1 92 365 LEU B N 1
ATOM 8705 C CA . LEU B 1 365 ? 15.047 -20.25 2.893 1 92 365 LEU B CA 1
ATOM 8706 C C . LEU B 1 365 ? 15.664 -19.703 1.614 1 92 365 LEU B C 1
ATOM 8708 O O . LEU B 1 365 ? 16.484 -20.375 0.98 1 92 365 LEU B O 1
ATOM 8712 N N . THR B 1 366 ? 15.281 -18.516 1.242 1 90.38 366 THR B N 1
ATOM 8713 C CA . THR B 1 366 ? 15.805 -17.875 0.042 1 90.38 366 THR B CA 1
ATOM 8714 C C . THR B 1 366 ? 17.297 -17.609 0.19 1 90.38 366 THR B C 1
ATOM 8716 O O . THR B 1 366 ? 18.078 -17.828 -0.745 1 90.38 366 THR B O 1
ATOM 8719 N N . VAL B 1 367 ? 17.75 -17.219 1.376 1 86.75 367 VAL B N 1
ATOM 8720 C CA . VAL B 1 367 ? 19.172 -16.938 1.618 1 86.75 367 VAL B CA 1
ATOM 8721 C C . VAL B 1 367 ? 19.953 -18.234 1.711 1 86.75 367 VAL B C 1
ATOM 8723 O O . VAL B 1 367 ? 21.047 -18.344 1.149 1 86.75 367 VAL B O 1
ATOM 8726 N N . LEU B 1 368 ? 19.359 -19.219 2.336 1 87.69 368 LEU B N 1
ATOM 8727 C CA . LEU B 1 368 ? 20.016 -20.516 2.49 1 87.69 368 LEU B CA 1
ATOM 8728 C C . LEU B 1 368 ? 20.188 -21.203 1.139 1 87.69 368 LEU B C 1
ATOM 8730 O O . LEU B 1 368 ? 21.172 -21.938 0.927 1 87.69 368 LEU B O 1
ATOM 8734 N N . PHE B 1 369 ? 19.281 -20.984 0.24 1 88.75 369 PHE B N 1
ATOM 8735 C CA . PHE B 1 369 ? 19.312 -21.641 -1.062 1 88.75 369 PHE B CA 1
ATOM 8736 C C . PHE B 1 369 ? 20.406 -21.031 -1.941 1 88.75 369 PHE B C 1
ATOM 8738 O O . PHE B 1 369 ? 20.703 -21.578 -3.008 1 88.75 369 PHE B O 1
ATOM 8745 N N . PHE B 1 370 ? 21.031 -20 -1.485 1 83.38 370 PHE B N 1
ATOM 8746 C CA . PHE B 1 370 ? 22.172 -19.438 -2.205 1 83.38 370 PHE B CA 1
ATOM 8747 C C . PHE B 1 370 ? 23.344 -20.391 -2.199 1 83.38 370 PHE B C 1
ATOM 8749 O O . PHE B 1 370 ? 24.156 -20.406 -3.129 1 83.38 370 PHE B O 1
ATOM 8756 N N . ILE B 1 371 ? 23.328 -21.25 -1.291 1 82.06 371 ILE B N 1
ATOM 8757 C CA . ILE B 1 371 ? 24.453 -22.188 -1.125 1 82.06 371 ILE B CA 1
ATOM 8758 C C . ILE B 1 371 ? 24.422 -23.219 -2.246 1 82.06 371 ILE B C 1
ATOM 8760 O O . ILE B 1 371 ? 25.391 -23.359 -2.996 1 82.06 371 ILE B O 1
ATOM 8764 N N . PRO B 1 372 ? 23.344 -23.906 -2.469 1 84.38 372 PRO B N 1
ATOM 8765 C CA . PRO B 1 372 ? 23.344 -24.859 -3.578 1 84.38 372 PRO B CA 1
ATOM 8766 C C . PRO B 1 372 ? 23.531 -24.188 -4.938 1 84.38 372 PRO B C 1
ATOM 8768 O O . PRO B 1 372 ? 24.156 -24.766 -5.832 1 84.38 372 PRO B O 1
ATOM 8771 N N . VAL B 1 373 ? 23.047 -23.031 -5.105 1 84.12 373 VAL B N 1
ATOM 8772 C CA . VAL B 1 373 ? 23.188 -22.328 -6.375 1 84.12 373 VAL B CA 1
ATOM 8773 C C . VAL B 1 373 ? 24.656 -21.984 -6.617 1 84.12 373 VAL B C 1
ATOM 8775 O O . VAL B 1 373 ? 25.141 -22.125 -7.734 1 84.12 373 VAL B O 1
ATOM 8778 N N . ALA B 1 374 ? 25.312 -21.531 -5.555 1 79 374 ALA B N 1
ATOM 8779 C CA . ALA B 1 374 ? 26.734 -21.234 -5.68 1 79 374 ALA B CA 1
ATOM 8780 C C . ALA B 1 374 ? 27.531 -22.5 -5.992 1 79 374 ALA B C 1
ATOM 8782 O O . ALA B 1 374 ? 28.484 -22.453 -6.766 1 79 374 ALA B O 1
ATOM 8783 N N . LEU B 1 375 ? 27.109 -23.609 -5.445 1 78.38 375 LEU B N 1
ATOM 8784 C CA . LEU B 1 375 ? 27.766 -24.875 -5.695 1 78.38 375 LEU B CA 1
ATOM 8785 C C . LEU B 1 375 ? 27.609 -25.297 -7.156 1 78.38 375 LEU B C 1
ATOM 8787 O O . LEU B 1 375 ? 28.578 -25.734 -7.793 1 78.38 375 LEU B O 1
ATOM 8791 N N . VAL B 1 376 ? 26.438 -25.156 -7.688 1 81.5 376 VAL B N 1
ATOM 8792 C CA . VAL B 1 376 ? 26.125 -25.547 -9.062 1 81.5 376 VAL B CA 1
ATOM 8793 C C . VAL B 1 376 ? 26.891 -24.656 -10.031 1 81.5 376 VAL B C 1
ATOM 8795 O O . VAL B 1 376 ? 27.406 -25.125 -11.055 1 81.5 376 VAL B O 1
ATOM 8798 N N . GLN B 1 377 ? 26.922 -23.359 -9.758 1 78.19 377 GLN B N 1
ATOM 8799 C CA . GLN B 1 377 ? 27.625 -22.438 -10.633 1 78.19 377 GLN B CA 1
ATOM 8800 C C . GLN B 1 377 ? 29.125 -22.719 -10.625 1 78.19 377 GLN B C 1
ATOM 8802 O O . GLN B 1 377 ? 29.812 -22.5 -11.633 1 78.19 377 GLN B O 1
ATOM 8807 N N . GLY B 1 378 ? 29.562 -23.141 -9.523 1 72.94 378 GLY B N 1
ATOM 8808 C CA . GLY B 1 378 ? 30.969 -23.547 -9.461 1 72.94 378 GLY B CA 1
ATOM 8809 C C . GLY B 1 378 ? 31.281 -24.734 -10.359 1 72.94 378 GLY B C 1
ATOM 8810 O O . GLY B 1 378 ? 32.406 -24.844 -10.875 1 72.94 378 GLY B O 1
ATOM 8811 N N . LEU B 1 379 ? 30.25 -25.562 -10.633 1 73.5 379 LEU B N 1
ATOM 8812 C CA . LEU B 1 379 ? 30.422 -26.75 -11.461 1 73.5 379 LEU B CA 1
ATOM 8813 C C . LEU B 1 379 ? 30.453 -26.375 -12.945 1 73.5 379 LEU B C 1
ATOM 8815 O O . LEU B 1 379 ? 30.953 -27.141 -13.766 1 73.5 379 LEU B O 1
ATOM 8819 N N . THR B 1 380 ? 29.891 -25.219 -13.312 1 71 380 THR B N 1
ATOM 8820 C CA . THR B 1 380 ? 29.812 -24.812 -14.711 1 71 380 THR B CA 1
ATOM 8821 C C . THR B 1 380 ? 31.172 -24.344 -15.211 1 71 380 THR B C 1
ATOM 8823 O O . THR B 1 380 ? 31.406 -24.281 -16.422 1 71 380 THR B O 1
ATOM 8826 N N . HIS B 1 381 ? 32 -24 -14.203 1 67 381 HIS B N 1
ATOM 8827 C CA . HIS B 1 381 ? 33.344 -23.578 -14.586 1 67 381 HIS B CA 1
ATOM 8828 C C . HIS B 1 381 ? 34.344 -24.672 -14.289 1 67 381 HIS B C 1
ATOM 8830 O O . HIS B 1 381 ? 34.594 -25.016 -13.125 1 67 381 HIS B O 1
ATOM 8836 N N . LEU B 1 382 ? 34.875 -25.25 -15.414 1 64.06 382 LEU B N 1
ATOM 8837 C CA . LEU B 1 382 ? 35.781 -26.391 -15.312 1 64.06 382 LEU B CA 1
ATOM 8838 C C . LEU B 1 382 ? 36.938 -26.078 -14.391 1 64.06 382 LEU B C 1
ATOM 8840 O O . LEU B 1 382 ? 37.344 -26.922 -13.586 1 64.06 382 LEU B O 1
ATOM 8844 N N . ASP B 1 383 ? 37.406 -24.797 -14.609 1 62.25 383 ASP B N 1
ATOM 8845 C CA . ASP B 1 383 ? 38.562 -24.422 -13.836 1 62.25 383 ASP B CA 1
ATOM 8846 C C . ASP B 1 383 ? 38.281 -24.406 -12.336 1 62.25 383 ASP B C 1
ATOM 8848 O O . ASP B 1 383 ? 39.062 -24.891 -11.531 1 62.25 383 ASP B O 1
ATOM 8852 N N . GLN B 1 384 ? 37.125 -24.016 -12.047 1 64.5 384 GLN B N 1
ATOM 8853 C CA . GLN B 1 384 ? 36.75 -23.938 -10.633 1 64.5 384 GLN B CA 1
ATOM 8854 C C . GLN B 1 384 ? 36.438 -25.312 -10.062 1 64.5 384 GLN B C 1
ATOM 8856 O O . GLN B 1 384 ? 36.719 -25.594 -8.898 1 64.5 384 GLN B O 1
ATOM 8861 N N . LEU B 1 385 ? 35.938 -26.172 -10.898 1 65.94 385 LEU B N 1
ATOM 8862 C CA . LEU B 1 385 ? 35.594 -27.516 -10.477 1 65.94 385 LEU B CA 1
ATOM 8863 C C . LEU B 1 385 ? 36.844 -28.344 -10.18 1 65.94 385 LEU B C 1
ATOM 8865 O O . LEU B 1 385 ? 36.875 -29.094 -9.203 1 65.94 385 LEU B O 1
ATOM 8869 N N . GLU B 1 386 ? 37.781 -28.094 -11.062 1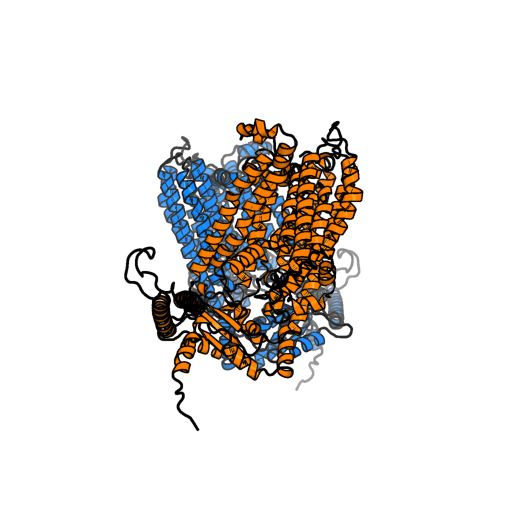 67.31 386 GLU B N 1
ATOM 8870 C CA . GLU B 1 386 ? 39.031 -28.828 -10.875 1 67.31 386 GLU B CA 1
ATOM 8871 C C . GLU B 1 386 ? 39.75 -28.375 -9.594 1 67.31 386 GLU B C 1
ATOM 8873 O O . GLU B 1 386 ? 40.406 -29.188 -8.938 1 67.31 386 GLU B O 1
ATOM 8878 N N . THR B 1 387 ? 39.531 -27.125 -9.297 1 65.62 387 THR B N 1
ATOM 8879 C CA . THR B 1 387 ? 40.188 -26.578 -8.117 1 65.62 387 THR B CA 1
ATOM 8880 C C . THR B 1 387 ? 39.469 -27.047 -6.844 1 65.62 387 THR B C 1
ATOM 8882 O O . THR B 1 387 ? 40.125 -27.375 -5.852 1 65.62 387 THR B O 1
ATOM 8885 N N . TRP B 1 388 ? 38.219 -27.188 -6.871 1 64.94 388 TRP B N 1
ATOM 8886 C CA . TRP B 1 388 ? 37.438 -27.531 -5.672 1 64.94 388 TRP B CA 1
ATOM 8887 C C . TRP B 1 388 ? 37.438 -29.031 -5.445 1 64.94 388 TRP B C 1
ATOM 8889 O O . TRP B 1 388 ? 37.469 -29.5 -4.301 1 64.94 388 TRP B O 1
ATOM 8899 N N . PHE B 1 389 ? 37.375 -29.719 -6.652 1 65.69 389 PHE B N 1
ATOM 8900 C CA . PHE B 1 389 ? 37.344 -31.172 -6.559 1 65.69 389 PHE B CA 1
ATOM 8901 C C . PHE B 1 389 ? 38.469 -31.797 -7.398 1 65.69 389 PHE B C 1
ATOM 8903 O O . PHE B 1 389 ? 38.188 -32.281 -8.5 1 65.69 389 PHE B O 1
ATOM 8910 N N . PRO B 1 390 ? 39.719 -31.875 -6.938 1 69.12 390 PRO B N 1
ATOM 8911 C CA . PRO B 1 390 ? 40.875 -32.375 -7.691 1 69.12 390 PRO B CA 1
ATOM 8912 C C . PRO B 1 390 ? 40.688 -33.844 -8.094 1 69.12 390 PRO B C 1
ATOM 8914 O O . PRO B 1 390 ? 41.312 -34.312 -9.062 1 69.12 390 PRO B O 1
ATOM 8917 N N . PHE B 1 391 ? 39.844 -34.562 -7.359 1 66.56 391 PHE B N 1
ATOM 8918 C CA . PHE B 1 391 ? 39.688 -35.969 -7.664 1 66.56 391 PHE B CA 1
ATOM 8919 C C . PHE B 1 391 ? 38.969 -36.156 -9.008 1 66.56 391 PHE B C 1
ATOM 8921 O O . PHE B 1 391 ? 39.062 -37.25 -9.594 1 66.56 391 PHE B O 1
ATOM 8928 N N . LEU B 1 392 ? 38.312 -35.188 -9.578 1 65.31 392 LEU B N 1
ATOM 8929 C CA . LEU B 1 392 ? 37.562 -35.281 -10.828 1 65.31 392 LEU B CA 1
ATOM 8930 C C . LEU B 1 392 ? 38.438 -34.969 -12.023 1 65.31 392 LEU B C 1
ATOM 8932 O O . LEU B 1 392 ? 38 -35.062 -13.172 1 65.31 392 LEU B O 1
ATOM 8936 N N . LYS B 1 393 ? 39.656 -34.625 -11.703 1 68.44 393 LYS B N 1
ATOM 8937 C CA . LYS B 1 393 ? 40.594 -34.25 -12.773 1 68.44 393 LYS B CA 1
ATOM 8938 C C . LYS B 1 393 ? 40.75 -35.406 -13.773 1 68.44 393 LYS B C 1
ATOM 8940 O O . LYS B 1 393 ? 40.812 -35.156 -14.984 1 68.44 393 LYS B O 1
ATOM 8945 N N . GLY B 1 394 ? 40.844 -36.594 -13.289 1 65.5 394 GLY B N 1
ATOM 8946 C CA . GLY B 1 394 ? 40.969 -37.75 -14.172 1 65.5 394 GLY B CA 1
ATOM 8947 C C . GLY B 1 394 ? 39.75 -37.969 -15.055 1 65.5 394 GLY B C 1
ATOM 8948 O O . GLY B 1 394 ? 39.906 -38.219 -16.266 1 65.5 394 GLY B O 1
ATOM 8949 N N . ILE B 1 395 ? 38.656 -37.844 -14.5 1 66.56 395 ILE B N 1
ATOM 8950 C CA . ILE B 1 395 ? 37.406 -38.125 -15.211 1 66.56 395 ILE B CA 1
ATOM 8951 C C . ILE B 1 395 ? 37.062 -36.938 -16.141 1 66.56 395 ILE B C 1
ATOM 8953 O O . ILE B 1 395 ? 36.5 -37.156 -17.219 1 66.56 395 ILE B O 1
ATOM 8957 N N . LEU B 1 396 ? 37.594 -35.75 -15.812 1 67.94 396 LEU B N 1
ATOM 8958 C CA . LEU B 1 396 ? 37.312 -34.531 -16.594 1 67.94 396 LEU B CA 1
ATOM 8959 C C . LEU B 1 396 ? 38.188 -34.469 -17.812 1 67.94 396 LEU B C 1
ATOM 8961 O O . LEU B 1 396 ? 37.969 -33.625 -18.703 1 67.94 396 LEU B O 1
ATOM 8965 N N . ARG B 1 397 ? 39.062 -35.469 -17.891 1 68 397 ARG B N 1
ATOM 8966 C CA . ARG B 1 397 ? 39.938 -35.531 -19.062 1 68 397 ARG B CA 1
ATOM 8967 C C . ARG B 1 397 ? 39.219 -36.094 -20.281 1 68 397 ARG B C 1
ATOM 8969 O O . ARG B 1 397 ? 39.562 -35.781 -21.422 1 68 397 ARG B O 1
ATOM 8976 N N . LEU B 1 398 ? 38.156 -36.812 -19.969 1 71.69 398 LEU B N 1
ATOM 8977 C CA . LEU B 1 398 ? 37.312 -37.312 -21.078 1 71.69 398 LEU B CA 1
ATOM 8978 C C . LEU B 1 398 ? 36.375 -36.219 -21.562 1 71.69 398 LEU B C 1
ATOM 8980 O O . LEU B 1 398 ? 35.594 -35.688 -20.781 1 71.69 398 LEU B O 1
ATOM 8984 N N . SER B 1 399 ? 36.531 -35.938 -22.812 1 74.62 399 SER B N 1
ATOM 8985 C CA . SER B 1 399 ? 35.781 -34.812 -23.406 1 74.62 399 SER B CA 1
ATOM 8986 C C . SER B 1 399 ? 34.281 -34.969 -23.203 1 74.62 399 SER B C 1
ATOM 8988 O O . SER B 1 399 ? 33.594 -34 -22.859 1 74.62 399 SER B O 1
ATOM 8990 N N . VAL B 1 400 ? 33.812 -36.156 -23.375 1 76.31 400 VAL B N 1
ATOM 8991 C CA . VAL B 1 400 ? 32.344 -36.344 -23.312 1 76.31 400 VAL B CA 1
ATOM 8992 C C . VAL B 1 400 ? 31.875 -36.188 -21.859 1 76.31 400 VAL B C 1
ATOM 8994 O O . VAL B 1 400 ? 30.828 -35.594 -21.625 1 76.31 400 VAL B O 1
ATOM 8997 N N . VAL B 1 401 ? 32.594 -36.688 -20.984 1 77.06 401 VAL B N 1
ATOM 8998 C CA . VAL B 1 401 ? 32.219 -36.625 -19.578 1 77.06 401 VAL B CA 1
ATOM 8999 C C . VAL B 1 401 ? 32.281 -35.156 -19.094 1 77.06 401 VAL B C 1
ATOM 9001 O O . VAL B 1 401 ? 31.422 -34.688 -18.344 1 77.06 401 VAL B O 1
ATOM 9004 N N . SER B 1 402 ? 33.25 -34.5 -19.594 1 76.25 402 SER B N 1
ATOM 9005 C CA . SER B 1 402 ? 33.406 -33.094 -19.203 1 76.25 402 SER B CA 1
ATOM 9006 C C . SER B 1 402 ? 32.25 -32.25 -19.75 1 76.25 402 SER B C 1
ATOM 9008 O O . SER B 1 402 ? 31.781 -31.344 -19.078 1 76.25 402 SER B O 1
ATOM 9010 N N . GLN B 1 403 ? 31.797 -32.688 -20.875 1 77.06 403 GLN B N 1
ATOM 9011 C CA . GLN B 1 403 ? 30.703 -31.938 -21.5 1 77.06 403 GLN B CA 1
ATOM 9012 C C . GLN B 1 403 ? 29.391 -32.188 -20.766 1 77.06 403 GLN B C 1
ATOM 9014 O O . GLN B 1 403 ? 28.578 -31.266 -20.594 1 77.06 403 GLN B O 1
ATOM 9019 N N . VAL B 1 404 ? 29.266 -33.312 -20.344 1 79.19 404 VAL B N 1
ATOM 9020 C CA . VAL B 1 404 ? 28.031 -33.656 -19.625 1 79.19 404 VAL B CA 1
ATOM 9021 C C . VAL B 1 404 ? 28.031 -33 -18.25 1 79.19 404 VAL B C 1
ATOM 9023 O O . VAL B 1 404 ? 27.016 -32.469 -17.828 1 79.19 404 VAL B O 1
ATOM 9026 N N . ILE B 1 405 ? 29.109 -32.969 -17.641 1 75.88 405 ILE B N 1
ATOM 9027 C CA . ILE B 1 405 ? 29.203 -32.438 -16.297 1 75.88 405 ILE B CA 1
ATOM 9028 C C . ILE B 1 405 ? 29.078 -30.922 -16.344 1 75.88 405 ILE B C 1
ATOM 9030 O O . ILE B 1 405 ? 28.406 -30.328 -15.492 1 75.88 405 ILE B O 1
ATOM 9034 N N . THR B 1 406 ? 29.609 -30.297 -17.359 1 72.88 406 THR B N 1
ATOM 9035 C CA . THR B 1 406 ? 29.594 -28.844 -17.422 1 72.88 406 THR B CA 1
ATOM 9036 C C . THR B 1 406 ? 28.312 -28.344 -18.094 1 72.88 406 THR B C 1
ATOM 9038 O O . THR B 1 406 ? 27.828 -27.266 -17.781 1 72.88 406 THR B O 1
ATOM 9041 N N . GLY B 1 407 ? 27.719 -29.203 -18.859 1 74.62 407 GLY B N 1
ATOM 9042 C CA . GLY B 1 407 ? 26.594 -28.719 -19.641 1 74.62 407 GLY B CA 1
ATOM 9043 C C . GLY B 1 407 ? 25.25 -29.188 -19.109 1 74.62 407 GLY B C 1
ATOM 9044 O O . GLY B 1 407 ? 24.25 -28.5 -19.266 1 74.62 407 GLY B O 1
ATOM 9045 N N . TYR B 1 408 ? 25.25 -30.297 -18.484 1 80.88 408 TYR B N 1
ATOM 9046 C CA . TYR B 1 408 ? 23.953 -30.891 -18.172 1 80.88 408 TYR B CA 1
ATOM 9047 C C . TYR B 1 408 ? 23.781 -31.047 -16.656 1 80.88 408 TYR B C 1
ATOM 9049 O O . TYR B 1 408 ? 22.719 -30.719 -16.109 1 80.88 408 TYR B O 1
ATOM 9057 N N . LEU B 1 409 ? 24.781 -31.344 -15.93 1 80.88 409 LEU B N 1
ATOM 9058 C CA . LEU B 1 409 ? 24.703 -31.719 -14.523 1 80.88 409 LEU B CA 1
ATOM 9059 C C . LEU B 1 409 ? 24.281 -30.531 -13.672 1 80.88 409 LEU B C 1
ATOM 9061 O O . LEU B 1 409 ? 23.453 -30.656 -12.773 1 80.88 409 LEU B O 1
ATOM 9065 N N . PRO B 1 410 ? 24.844 -29.391 -13.969 1 82.69 410 PRO B N 1
ATOM 9066 C CA . PRO B 1 410 ? 24.453 -28.25 -13.141 1 82.69 410 PRO B CA 1
ATOM 9067 C C . PRO B 1 410 ? 22.953 -27.953 -13.211 1 82.69 410 PRO B C 1
ATOM 9069 O O . PRO B 1 410 ? 22.328 -27.703 -12.18 1 82.69 410 PRO B O 1
ATOM 9072 N N . SER B 1 411 ? 22.406 -28 -14.352 1 85 411 SER B N 1
ATOM 9073 C CA . SER B 1 411 ? 20.984 -27.734 -14.516 1 85 411 SER B CA 1
ATOM 9074 C C . SER B 1 411 ? 20.141 -28.812 -13.836 1 85 411 SER B C 1
ATOM 9076 O O . SER B 1 411 ? 19.094 -28.5 -13.242 1 85 411 SER B O 1
ATOM 9078 N N . LEU B 1 412 ? 20.609 -30.016 -13.836 1 85.62 412 LEU B N 1
ATOM 9079 C CA . LEU B 1 412 ? 19.891 -31.125 -13.227 1 85.62 412 LEU B CA 1
ATOM 9080 C C . LEU B 1 412 ? 19.906 -31.016 -11.703 1 85.62 412 LEU B C 1
ATOM 9082 O O . LEU B 1 412 ? 18.891 -31.234 -11.047 1 85.62 412 LEU B O 1
ATOM 9086 N N . ILE B 1 413 ? 21.047 -30.672 -11.195 1 85.06 413 ILE B N 1
ATOM 9087 C CA . ILE B 1 413 ? 21.172 -30.516 -9.75 1 85.06 413 ILE B CA 1
ATOM 9088 C C . ILE B 1 413 ? 20.281 -29.359 -9.273 1 85.06 413 ILE B C 1
ATOM 9090 O O . ILE B 1 413 ? 19.609 -29.484 -8.258 1 85.06 413 ILE B O 1
ATOM 9094 N N . LEU B 1 414 ? 20.328 -28.312 -10.031 1 86.38 414 LEU B N 1
ATOM 9095 C CA . LEU B 1 414 ? 19.5 -27.172 -9.672 1 86.38 414 LEU B CA 1
ATOM 9096 C C . LEU B 1 414 ? 18.016 -27.531 -9.719 1 86.38 414 LEU B C 1
ATOM 9098 O O . LEU B 1 414 ? 17.25 -27.141 -8.828 1 86.38 414 LEU B O 1
ATOM 9102 N N . GLN B 1 415 ? 17.641 -28.281 -10.68 1 86.81 415 GLN B N 1
ATOM 9103 C CA . GLN B 1 415 ? 16.25 -28.719 -10.812 1 86.81 415 GLN B CA 1
ATOM 9104 C C . GLN B 1 415 ? 15.844 -29.609 -9.641 1 86.81 415 GLN B C 1
ATOM 9106 O O . GLN B 1 415 ? 14.711 -29.516 -9.156 1 86.81 415 GLN B O 1
ATOM 9111 N N . LEU B 1 416 ? 16.719 -30.406 -9.211 1 85.81 416 LEU B N 1
ATOM 9112 C CA . LEU B 1 416 ? 16.438 -31.312 -8.102 1 85.81 416 LEU B CA 1
ATOM 9113 C C . LEU B 1 416 ? 16.219 -30.531 -6.809 1 85.81 416 LEU B C 1
ATOM 9115 O O . LEU B 1 416 ? 15.273 -30.812 -6.066 1 85.81 416 LEU B O 1
ATOM 9119 N N . PHE B 1 417 ? 17.031 -29.578 -6.613 1 86.75 417 PHE B N 1
ATOM 9120 C CA . PHE B 1 417 ? 16.891 -28.766 -5.414 1 86.75 417 PHE B CA 1
ATOM 9121 C C . PHE B 1 417 ? 15.609 -27.938 -5.48 1 86.75 417 PHE B C 1
ATOM 9123 O O . PHE B 1 417 ? 14.945 -27.719 -4.465 1 86.75 417 PHE B O 1
ATOM 9130 N N . LEU B 1 418 ? 15.266 -27.484 -6.672 1 88.5 418 LEU B N 1
ATOM 9131 C CA . LEU B 1 418 ? 14.086 -26.641 -6.852 1 88.5 418 LEU B CA 1
ATOM 9132 C C . LEU B 1 418 ? 12.805 -27.453 -6.703 1 88.5 418 LEU B C 1
ATOM 9134 O O . LEU B 1 418 ? 11.742 -26.891 -6.434 1 88.5 418 LEU B O 1
ATOM 9138 N N . SER B 1 419 ? 12.922 -28.766 -6.855 1 88.69 419 SER B N 1
ATOM 9139 C CA . SER B 1 419 ? 11.734 -29.609 -6.793 1 88.69 419 SER B CA 1
ATOM 9140 C C . SER B 1 419 ? 11.156 -29.656 -5.383 1 88.69 419 SER B C 1
ATOM 9142 O O . SER B 1 419 ? 9.969 -29.922 -5.199 1 88.69 419 SER B O 1
ATOM 9144 N N . PHE B 1 420 ? 11.906 -29.219 -4.387 1 89.81 420 PHE B N 1
ATOM 9145 C CA . PHE B 1 420 ? 11.461 -29.281 -2.998 1 89.81 420 PHE B CA 1
ATOM 9146 C C . PHE B 1 420 ? 10.828 -27.953 -2.58 1 89.81 420 PHE B C 1
ATOM 9148 O O . PHE B 1 420 ? 10.203 -27.859 -1.521 1 89.81 420 PHE B O 1
ATOM 9155 N N . VAL B 1 421 ? 10.883 -27.016 -3.385 1 92.12 421 VAL B N 1
ATOM 9156 C CA . VAL B 1 421 ? 10.5 -25.672 -2.977 1 92.12 421 VAL B CA 1
ATOM 9157 C C . VAL B 1 421 ? 8.977 -25.531 -2.992 1 92.12 421 VAL B C 1
ATOM 9159 O O . VAL B 1 421 ? 8.383 -25.047 -2.027 1 92.12 421 VAL B O 1
ATOM 9162 N N . PRO B 1 422 ? 8.25 -26 -4.004 1 92.62 422 PRO B N 1
ATOM 9163 C CA . PRO B 1 422 ? 6.797 -25.797 -4.047 1 92.62 422 PRO B CA 1
ATOM 9164 C C . PRO B 1 422 ? 6.07 -26.484 -2.891 1 92.62 422 PRO B C 1
ATOM 9166 O O . PRO B 1 422 ? 5.242 -25.859 -2.223 1 92.62 422 PRO B O 1
ATOM 9169 N N . PRO B 1 423 ? 6.449 -27.734 -2.539 1 92.94 423 PRO B N 1
ATOM 9170 C CA . PRO B 1 423 ? 5.781 -28.328 -1.385 1 92.94 423 PRO B CA 1
ATOM 9171 C C . PRO B 1 423 ? 6.082 -27.609 -0.078 1 92.94 423 PRO B C 1
ATOM 9173 O O . PRO B 1 423 ? 5.215 -27.5 0.792 1 92.94 423 PRO B O 1
ATOM 9176 N N . ILE B 1 424 ? 7.207 -27.094 0.062 1 93.94 424 ILE B N 1
ATOM 9177 C CA . ILE B 1 424 ? 7.566 -26.359 1.268 1 93.94 424 ILE B CA 1
ATOM 9178 C C . ILE B 1 424 ? 6.77 -25.062 1.334 1 93.94 424 ILE B C 1
ATOM 9180 O O . ILE B 1 424 ? 6.277 -24.672 2.398 1 93.94 424 ILE B O 1
ATOM 9184 N N . MET B 1 425 ? 6.656 -24.453 0.214 1 94.56 425 MET B N 1
ATOM 9185 C CA . MET B 1 425 ? 5.941 -23.188 0.181 1 94.56 425 MET B CA 1
ATOM 9186 C C . MET B 1 425 ? 4.453 -23.391 0.447 1 94.56 425 MET B C 1
ATOM 9188 O O . MET B 1 425 ? 3.803 -22.531 1.045 1 94.56 425 MET B O 1
ATOM 9192 N N . ILE B 1 426 ? 3.906 -24.5 0.014 1 93.38 426 ILE B N 1
ATOM 9193 C CA . ILE B 1 426 ? 2.516 -24.812 0.326 1 93.38 426 ILE B CA 1
ATOM 9194 C C . ILE B 1 426 ? 2.357 -25.016 1.831 1 93.38 426 ILE B C 1
ATOM 9196 O O . ILE B 1 426 ? 1.381 -24.562 2.426 1 93.38 426 ILE B O 1
ATOM 9200 N N . MET B 1 427 ? 3.322 -25.703 2.383 1 92.12 427 MET B N 1
ATOM 9201 C CA . MET B 1 427 ? 3.293 -25.938 3.824 1 92.12 427 MET B CA 1
ATOM 9202 C C . MET B 1 427 ? 3.393 -24.625 4.59 1 92.12 427 MET B C 1
ATOM 9204 O O . MET B 1 427 ? 2.643 -24.391 5.539 1 92.12 427 MET B O 1
ATOM 9208 N N . LEU B 1 428 ? 4.219 -23.75 4.148 1 92.81 428 LEU B N 1
ATOM 9209 C CA . LEU B 1 428 ? 4.391 -22.453 4.805 1 92.81 428 LEU B CA 1
ATOM 9210 C C . LEU B 1 428 ? 3.156 -21.578 4.617 1 92.81 428 LEU B C 1
ATOM 9212 O O . LEU B 1 428 ? 2.744 -20.875 5.539 1 92.81 428 LEU B O 1
ATOM 9216 N N . SER B 1 429 ? 2.588 -21.625 3.438 1 91.94 429 SER B N 1
ATOM 9217 C CA . SER B 1 429 ? 1.386 -20.844 3.172 1 91.94 429 SER B CA 1
ATOM 9218 C C . SER B 1 429 ? 0.205 -21.344 3.996 1 91.94 429 SER B C 1
ATOM 9220 O O . SER B 1 429 ? -0.688 -20.578 4.348 1 91.94 429 SER B O 1
ATOM 9222 N N . SER B 1 430 ? 0.189 -22.625 4.281 1 88.38 430 SER B N 1
ATOM 9223 C CA . SER B 1 430 ? -0.881 -23.188 5.102 1 88.38 430 SER B CA 1
ATOM 9224 C C . SER B 1 430 ? -0.782 -22.703 6.543 1 88.38 430 SER B C 1
ATOM 9226 O O . SER B 1 430 ? -1.792 -22.609 7.246 1 88.38 430 SER B O 1
ATOM 9228 N N . LEU B 1 431 ? 0.379 -22.297 6.93 1 86.44 431 LEU B N 1
ATOM 9229 C CA . LEU B 1 431 ? 0.596 -21.828 8.289 1 86.44 431 LEU B CA 1
ATOM 9230 C C . LEU B 1 431 ? 0.198 -20.359 8.43 1 86.44 431 LEU B C 1
ATOM 9232 O O . LEU B 1 431 ? 0.03 -19.859 9.547 1 86.44 431 LEU B O 1
ATOM 9236 N N . GLN B 1 432 ? 0.078 -19.594 7.387 1 85.81 432 GLN B N 1
ATOM 9237 C CA . GLN B 1 432 ? -0.245 -18.172 7.414 1 85.81 432 GLN B CA 1
ATOM 9238 C C . GLN B 1 432 ? -1.697 -17.953 7.824 1 85.81 432 GLN B C 1
ATOM 9240 O O . GLN B 1 432 ? -2.064 -16.844 8.25 1 85.81 432 GLN B O 1
ATOM 9245 N N . GLY B 1 433 ? -2.535 -18.969 7.832 1 78.25 433 GLY B N 1
ATOM 9246 C CA . GLY B 1 433 ? -3.885 -18.844 8.359 1 78.25 433 GLY B CA 1
ATOM 9247 C C . GLY B 1 433 ? -4.918 -18.547 7.285 1 78.25 433 GLY B C 1
ATOM 9248 O O . GLY B 1 433 ? -5.883 -17.812 7.535 1 78.25 433 GLY B O 1
ATOM 9249 N N . TYR B 1 434 ? -4.738 -18.953 6.105 1 83.12 434 TYR B N 1
ATOM 9250 C CA . TYR B 1 434 ? -5.762 -18.797 5.074 1 83.12 434 TYR B CA 1
ATOM 9251 C C . TYR B 1 434 ? -6.918 -19.75 5.301 1 83.12 434 TYR B C 1
ATOM 9253 O O . TYR B 1 434 ? -6.742 -20.828 5.898 1 83.12 434 TYR B O 1
ATOM 9261 N N . ILE B 1 435 ? -8.039 -19.406 4.828 1 84.75 435 ILE B N 1
ATOM 9262 C CA . ILE B 1 435 ? -9.25 -20.156 5.156 1 84.75 435 ILE B CA 1
ATOM 9263 C C . ILE B 1 435 ? -9.578 -21.125 4.023 1 84.75 435 ILE B C 1
ATOM 9265 O O . ILE B 1 435 ? -10.391 -22.031 4.191 1 84.75 435 ILE B O 1
ATOM 9269 N N . SER B 1 436 ? -8.969 -20.922 2.883 1 89.62 436 SER B N 1
ATOM 9270 C CA . SER B 1 436 ? -9.305 -21.75 1.738 1 89.62 436 SER B CA 1
ATOM 9271 C C . SER B 1 436 ? -8.055 -22.344 1.095 1 89.62 436 SER B C 1
ATOM 9273 O O . SER B 1 436 ? -6.965 -21.797 1.23 1 89.62 436 SER B O 1
ATOM 9275 N N . TRP B 1 437 ? -8.258 -23.547 0.435 1 88.69 437 TRP B N 1
ATOM 9276 C CA . TRP B 1 437 ? -7.18 -24.203 -0.305 1 88.69 437 TRP B CA 1
ATOM 9277 C C . TRP B 1 437 ? -6.73 -23.344 -1.482 1 88.69 437 TRP B C 1
ATOM 9279 O O . TRP B 1 437 ? -5.539 -23.281 -1.792 1 88.69 437 TRP B O 1
ATOM 9289 N N . SER B 1 438 ? -7.645 -22.719 -2.061 1 89.62 438 SER B N 1
ATOM 9290 C CA . SER B 1 438 ? -7.344 -21.875 -3.223 1 89.62 438 SER B CA 1
ATOM 9291 C C . SER B 1 438 ? -6.457 -20.703 -2.842 1 89.62 438 SER B C 1
ATOM 9293 O O . SER B 1 438 ? -5.508 -20.375 -3.555 1 89.62 438 SER B O 1
ATOM 9295 N N . GLN B 1 439 ? -6.734 -20.125 -1.666 1 90.44 439 GLN B N 1
ATOM 9296 C CA . GLN B 1 439 ? -5.914 -19 -1.225 1 90.44 439 GLN B CA 1
ATOM 9297 C C . GLN B 1 439 ? -4.516 -19.453 -0.825 1 90.44 439 GLN B C 1
ATOM 9299 O O . GLN B 1 439 ? -3.537 -18.734 -1.03 1 90.44 439 GLN B O 1
ATOM 9304 N N . ILE B 1 440 ? -4.457 -20.609 -0.258 1 91.06 440 ILE B N 1
ATOM 9305 C CA . ILE B 1 440 ? -3.164 -21.172 0.108 1 91.06 440 ILE B CA 1
ATOM 9306 C C . ILE B 1 440 ? -2.33 -21.422 -1.149 1 91.06 440 ILE B C 1
ATOM 9308 O O . ILE B 1 440 ? -1.148 -21.062 -1.192 1 91.06 440 ILE B O 1
ATOM 9312 N N . GLN B 1 441 ? -2.947 -21.969 -2.164 1 91.38 441 GLN B N 1
ATOM 9313 C CA . GLN B 1 441 ? -2.252 -22.234 -3.416 1 91.38 441 GLN B CA 1
ATOM 9314 C C . GLN B 1 441 ? -1.813 -20.938 -4.098 1 91.38 441 GLN B C 1
ATOM 9316 O O . GLN B 1 441 ? -0.718 -20.875 -4.656 1 91.38 441 GLN B O 1
ATOM 9321 N N . LYS B 1 442 ? -2.703 -19.984 -4.059 1 92.12 442 LYS B N 1
ATOM 9322 C CA . LYS B 1 442 ? -2.363 -18.703 -4.676 1 92.12 442 LYS B CA 1
ATOM 9323 C C . LYS B 1 442 ? -1.191 -18.047 -3.959 1 92.12 442 LYS B C 1
ATOM 9325 O O . LYS B 1 442 ? -0.279 -17.531 -4.602 1 92.12 442 LYS B O 1
ATOM 9330 N N . SER B 1 443 ? -1.254 -18.078 -2.646 1 93.12 443 SER B N 1
ATOM 9331 C CA . SER B 1 443 ? -0.149 -17.516 -1.869 1 93.12 443 SER B CA 1
ATOM 9332 C C . SER B 1 443 ? 1.144 -18.297 -2.121 1 93.12 443 SER B C 1
ATOM 9334 O O . SER B 1 443 ? 2.211 -17.688 -2.26 1 93.12 443 SER B O 1
ATOM 9336 N N . ALA B 1 444 ? 1.024 -19.547 -2.162 1 94.75 444 ALA B N 1
ATOM 9337 C CA . ALA B 1 444 ? 2.193 -20.375 -2.445 1 94.75 444 ALA B CA 1
ATOM 9338 C C . ALA B 1 444 ? 2.748 -20.078 -3.838 1 94.75 444 ALA B C 1
ATOM 9340 O O . ALA B 1 444 ? 3.965 -20.047 -4.035 1 94.75 444 ALA B O 1
ATOM 9341 N N . CYS B 1 445 ? 1.846 -19.922 -4.777 1 94.69 445 CYS B N 1
ATOM 9342 C CA . CYS B 1 445 ? 2.252 -19.609 -6.141 1 94.69 445 CYS B CA 1
ATOM 9343 C C . CYS B 1 445 ? 3.111 -18.344 -6.18 1 94.69 445 CYS B C 1
ATOM 9345 O O . CYS B 1 445 ? 4.172 -18.344 -6.805 1 94.69 445 CYS B O 1
ATOM 9347 N N . THR B 1 446 ? 2.707 -17.359 -5.52 1 94.06 446 THR B N 1
ATOM 9348 C CA . THR B 1 446 ? 3.447 -16.109 -5.508 1 94.06 446 THR B CA 1
ATOM 9349 C C . THR B 1 446 ? 4.785 -16.266 -4.793 1 94.06 446 THR B C 1
ATOM 9351 O O . THR B 1 446 ? 5.805 -15.734 -5.234 1 94.06 446 THR B O 1
ATOM 9354 N N . LYS B 1 447 ? 4.82 -17.047 -3.773 1 95.06 447 LYS B N 1
ATOM 9355 C CA . LYS B 1 447 ? 6.055 -17.266 -3.025 1 95.06 447 LYS B CA 1
ATOM 9356 C C . LYS B 1 447 ? 7.059 -18.078 -3.85 1 95.06 447 LYS B C 1
ATOM 9358 O O . LYS B 1 447 ? 8.25 -17.75 -3.873 1 95.06 447 LYS B O 1
ATOM 9363 N N . VAL B 1 448 ? 6.562 -19.047 -4.488 1 95.81 448 VAL B N 1
ATOM 9364 C CA . VAL B 1 448 ? 7.441 -19.859 -5.324 1 95.81 448 VAL B CA 1
ATOM 9365 C C . VAL B 1 448 ? 7.996 -19.016 -6.469 1 95.81 448 VAL B C 1
ATOM 9367 O O . VAL B 1 448 ? 9.172 -19.125 -6.82 1 95.81 448 VAL B O 1
ATOM 9370 N N . LEU B 1 449 ? 7.156 -18.219 -7.012 1 95.62 449 LEU B N 1
ATOM 9371 C CA . LEU B 1 449 ? 7.57 -17.359 -8.117 1 95.62 449 LEU B CA 1
ATOM 9372 C C . LEU B 1 449 ? 8.711 -16.453 -7.691 1 95.62 449 LEU B C 1
ATOM 9374 O O . LEU B 1 449 ? 9.758 -16.406 -8.344 1 95.62 449 LEU B O 1
ATOM 9378 N N . TRP B 1 450 ? 8.594 -15.812 -6.602 1 93.19 450 TRP B N 1
ATOM 9379 C CA . TRP B 1 450 ? 9.617 -14.883 -6.145 1 93.19 450 TRP B CA 1
ATOM 9380 C C . TRP B 1 450 ? 10.867 -15.625 -5.691 1 93.19 450 TRP B C 1
ATOM 9382 O O . TRP B 1 450 ? 11.992 -15.164 -5.914 1 93.19 450 TRP B O 1
ATOM 9392 N N . PHE B 1 451 ? 10.656 -16.719 -5.113 1 93.5 451 PHE B N 1
ATOM 9393 C CA . PHE B 1 451 ? 11.781 -17.562 -4.727 1 93.5 451 PHE B CA 1
ATOM 9394 C C . PHE B 1 451 ? 12.586 -17.984 -5.949 1 93.5 451 PHE B C 1
ATOM 9396 O O . PHE B 1 451 ? 13.812 -17.875 -5.957 1 93.5 451 PHE B O 1
ATOM 9403 N N . THR B 1 452 ? 11.883 -18.391 -6.926 1 92.44 452 THR B N 1
ATOM 9404 C CA . THR B 1 452 ? 12.547 -18.891 -8.133 1 92.44 452 THR B CA 1
ATOM 9405 C C . THR B 1 452 ? 13.242 -17.75 -8.867 1 92.44 452 THR B C 1
ATOM 9407 O O . THR B 1 452 ? 14.359 -17.922 -9.367 1 92.44 452 THR B O 1
ATOM 9410 N N . VAL B 1 453 ? 12.641 -16.641 -8.93 1 92.31 453 VAL B N 1
ATOM 9411 C CA . VAL B 1 453 ? 13.242 -15.5 -9.617 1 92.31 453 VAL B CA 1
ATOM 9412 C C . VAL B 1 453 ? 14.523 -15.086 -8.891 1 92.31 453 VAL B C 1
ATOM 9414 O O . VAL B 1 453 ? 15.555 -14.859 -9.531 1 92.31 453 VAL B O 1
ATOM 9417 N N . TRP B 1 454 ? 14.5 -15.078 -7.625 1 90.44 454 TRP B N 1
ATOM 9418 C CA . TRP B 1 454 ? 15.648 -14.633 -6.844 1 90.44 454 TRP B CA 1
ATOM 9419 C C . TRP B 1 454 ? 16.766 -15.68 -6.871 1 90.44 454 TRP B C 1
ATOM 9421 O O . TRP B 1 454 ? 17.922 -15.352 -7.117 1 90.44 454 TRP B O 1
ATOM 9431 N N . ASN B 1 455 ? 16.406 -16.891 -6.738 1 89.38 455 ASN B N 1
ATOM 9432 C CA . ASN B 1 455 ? 17.422 -17.938 -6.551 1 89.38 455 ASN B CA 1
ATOM 9433 C C . ASN B 1 455 ? 17.906 -18.484 -7.887 1 89.38 455 ASN B C 1
ATOM 9435 O O . ASN B 1 455 ? 19.047 -18.953 -7.996 1 89.38 455 ASN B O 1
ATOM 9439 N N . ILE B 1 456 ? 17.094 -18.438 -8.828 1 89.25 456 ILE B N 1
ATOM 9440 C CA . ILE B 1 456 ? 17.531 -18.984 -10.109 1 89.25 456 ILE B CA 1
ATOM 9441 C C . ILE B 1 456 ? 18.125 -17.875 -10.969 1 89.25 456 ILE B C 1
ATOM 9443 O O . ILE B 1 456 ? 19.203 -18.016 -11.531 1 89.25 456 ILE B O 1
ATOM 9447 N N . PHE B 1 457 ? 17.5 -16.812 -11.055 1 90.88 457 PHE B N 1
ATOM 9448 C CA . PHE B 1 457 ? 17.984 -15.758 -11.953 1 90.88 457 PHE B CA 1
ATOM 9449 C C . PHE B 1 457 ? 19.062 -14.922 -11.273 1 90.88 457 PHE B C 1
ATOM 9451 O O . PHE B 1 457 ? 20.203 -14.875 -11.742 1 90.88 457 PHE B O 1
ATOM 9458 N N . PHE B 1 458 ? 18.781 -14.32 -10.109 1 87.56 458 PHE B N 1
ATOM 9459 C CA . PHE B 1 458 ? 19.703 -13.367 -9.5 1 87.56 458 PHE B CA 1
ATOM 9460 C C . PHE B 1 458 ? 20.875 -14.086 -8.859 1 87.56 458 PHE B C 1
ATOM 9462 O O . PHE B 1 458 ? 22.031 -13.656 -9.008 1 87.56 458 PHE B O 1
ATOM 9469 N N . ALA B 1 459 ? 20.578 -15.109 -8.188 1 83.88 459 ALA B N 1
ATOM 9470 C CA . ALA B 1 459 ? 21.656 -15.828 -7.523 1 83.88 459 ALA B CA 1
ATOM 9471 C C . ALA B 1 459 ? 22.625 -16.422 -8.539 1 83.88 459 ALA B C 1
ATOM 9473 O O . ALA B 1 459 ? 23.844 -16.422 -8.328 1 83.88 459 ALA B O 1
ATOM 9474 N N . ASN B 1 460 ? 22.141 -16.938 -9.625 1 82.94 460 ASN B N 1
ATOM 9475 C CA . ASN B 1 460 ? 23.016 -17.484 -10.656 1 82.94 460 ASN B CA 1
ATOM 9476 C C . ASN B 1 460 ? 23.844 -16.406 -11.336 1 82.94 460 ASN B C 1
ATOM 9478 O O . ASN B 1 460 ? 25.031 -16.609 -11.609 1 82.94 460 ASN B O 1
ATOM 9482 N N . VAL B 1 461 ? 23.219 -15.336 -11.586 1 80.56 461 VAL B N 1
ATOM 9483 C CA . VAL B 1 461 ? 23.891 -14.227 -12.25 1 80.56 461 VAL B CA 1
ATOM 9484 C C . VAL B 1 461 ? 24.984 -13.664 -11.336 1 80.56 461 VAL B C 1
ATOM 9486 O O . VAL B 1 461 ? 26.094 -13.352 -11.797 1 80.56 461 VAL B O 1
ATOM 9489 N N . LEU B 1 462 ? 24.688 -13.562 -10.086 1 77.31 462 LEU B N 1
ATOM 9490 C CA . LEU B 1 462 ? 25.625 -12.953 -9.156 1 77.31 462 LEU B CA 1
ATOM 9491 C C . LEU B 1 462 ? 26.719 -13.938 -8.766 1 77.31 462 LEU B C 1
ATOM 9493 O O . LEU B 1 462 ? 27.859 -13.539 -8.492 1 77.31 462 LEU B O 1
ATOM 9497 N N . SER B 1 463 ? 26.422 -15.195 -8.617 1 72.12 463 SER B N 1
ATOM 9498 C CA . SER B 1 463 ? 27.406 -16.203 -8.234 1 72.12 463 SER B CA 1
ATOM 9499 C C . SER B 1 463 ? 28.359 -16.5 -9.391 1 72.12 463 SER B C 1
ATOM 9501 O O . SER B 1 463 ? 29.531 -16.812 -9.164 1 72.12 463 SER B O 1
ATOM 9503 N N . GLY B 1 464 ? 27.828 -16.609 -10.516 1 60.59 464 GLY B N 1
ATOM 9504 C CA . GLY B 1 464 ? 28.672 -16.922 -11.664 1 60.59 464 GLY B CA 1
ATOM 9505 C C . GLY B 1 464 ? 29.719 -15.852 -11.945 1 60.59 464 GLY B C 1
ATOM 9506 O O . GLY B 1 464 ? 30.812 -16.156 -12.43 1 60.59 464 GLY B O 1
ATOM 9507 N N . SER B 1 465 ? 29.125 -14.586 -11.852 1 55.44 465 SER B N 1
ATOM 9508 C CA . SER B 1 465 ? 30.109 -13.539 -12.102 1 55.44 465 SER B CA 1
ATOM 9509 C C . SER B 1 465 ? 31 -13.312 -10.883 1 55.44 465 SER B C 1
ATOM 9511 O O . SER B 1 465 ? 30.516 -13.328 -9.75 1 55.44 465 SER B O 1
ATOM 9513 N N . ALA B 1 466 ? 32.219 -13.695 -10.945 1 47.81 466 ALA B N 1
ATOM 9514 C CA . ALA B 1 466 ? 33.219 -13.68 -9.867 1 47.81 466 ALA B CA 1
ATOM 9515 C C . ALA B 1 466 ? 32.625 -13.102 -8.586 1 47.81 466 ALA B C 1
ATOM 9517 O O . ALA B 1 466 ? 31.656 -12.336 -8.641 1 47.81 466 ALA B O 1
ATOM 9518 N N . LEU B 1 467 ? 33.031 -13.656 -7.332 1 47.41 467 LEU B N 1
ATOM 9519 C CA . LEU B 1 467 ? 32.75 -13.406 -5.922 1 47.41 467 LEU B CA 1
ATOM 9520 C C . LEU B 1 467 ? 32.312 -11.969 -5.707 1 47.41 467 LEU B C 1
ATOM 9522 O O . LEU B 1 467 ? 33.125 -11.086 -5.453 1 47.41 467 LEU B O 1
ATOM 9526 N N . TYR B 1 468 ? 31.562 -11.578 -6.605 1 45.22 468 TYR B N 1
ATOM 9527 C CA . TYR B 1 468 ? 31.141 -10.211 -6.293 1 45.22 468 TYR B CA 1
ATOM 9528 C C . TYR B 1 468 ? 30.562 -10.125 -4.887 1 45.22 468 TYR B C 1
ATOM 9530 O O . TYR B 1 468 ? 29.766 -10.977 -4.484 1 45.22 468 TYR B O 1
ATOM 9538 N N . ARG B 1 469 ? 31.297 -9.625 -3.945 1 48.22 469 ARG B N 1
ATOM 9539 C CA . ARG B 1 469 ? 31.141 -9.406 -2.51 1 48.22 469 ARG B CA 1
ATOM 9540 C C . ARG B 1 469 ? 29.734 -8.93 -2.172 1 48.22 469 ARG B C 1
ATOM 9542 O O . ARG B 1 469 ? 29.094 -8.258 -2.98 1 48.22 469 ARG B O 1
ATOM 9549 N N . VAL B 1 470 ? 29.047 -9.727 -1.423 1 51.56 470 VAL B N 1
ATOM 9550 C CA . VAL B 1 470 ? 27.875 -9.328 -0.654 1 51.56 470 VAL B CA 1
ATOM 9551 C C . VAL B 1 470 ? 27.734 -7.809 -0.672 1 51.56 470 VAL B C 1
ATOM 9553 O O . VAL B 1 470 ? 26.641 -7.281 -0.502 1 51.56 470 VAL B O 1
ATOM 9556 N N . ASN B 1 471 ? 28.844 -7.121 -0.989 1 53.16 471 ASN B N 1
ATOM 9557 C CA . ASN B 1 471 ? 28.859 -5.672 -0.833 1 53.16 471 ASN B CA 1
ATOM 9558 C C . ASN B 1 471 ? 28.047 -4.977 -1.923 1 53.16 471 ASN B C 1
ATOM 9560 O O . ASN B 1 471 ? 27.859 -3.762 -1.884 1 53.16 471 ASN B O 1
ATOM 9564 N N . ILE B 1 472 ? 27.641 -5.809 -2.904 1 54.97 472 ILE B N 1
ATOM 9565 C CA . ILE B 1 472 ? 27 -5.219 -4.074 1 54.97 472 ILE B CA 1
ATOM 9566 C C . ILE B 1 472 ? 25.609 -4.707 -3.697 1 54.97 472 ILE B C 1
ATOM 9568 O O . ILE B 1 472 ? 25.172 -3.658 -4.176 1 54.97 472 ILE B O 1
ATOM 9572 N N . PHE B 1 473 ? 24.984 -5.539 -2.949 1 56 473 PHE B N 1
ATOM 9573 C CA . PHE B 1 473 ? 23.625 -5.152 -2.588 1 56 473 PHE B CA 1
ATOM 9574 C C . PHE B 1 473 ? 23.641 -3.877 -1.752 1 56 473 PHE B C 1
ATOM 9576 O O . PHE B 1 473 ? 22.609 -3.223 -1.599 1 56 473 PHE B O 1
ATOM 9583 N N . LEU B 1 474 ? 24.859 -3.504 -1.489 1 58.31 474 LEU B N 1
ATOM 9584 C CA . LEU B 1 474 ? 24.969 -2.367 -0.578 1 58.31 474 LEU B CA 1
ATOM 9585 C C . LEU B 1 474 ? 25.281 -1.085 -1.34 1 58.31 474 LEU B C 1
ATOM 9587 O O . LEU B 1 474 ? 25.25 0.006 -0.765 1 58.31 474 LEU B O 1
ATOM 9591 N N . GLU B 1 475 ? 25.5 -1.238 -2.771 1 65.5 475 GLU B N 1
ATOM 9592 C CA . GLU B 1 475 ? 25.688 -0.061 -3.613 1 65.5 475 GLU B CA 1
ATOM 9593 C C . GLU B 1 475 ? 24.688 -0.026 -4.754 1 65.5 475 GLU B C 1
ATOM 9595 O O . GLU B 1 475 ? 25 -0.393 -5.887 1 65.5 475 GLU B O 1
ATOM 9600 N N . PRO B 1 476 ? 23.484 0.527 -4.516 1 67.44 476 PRO B N 1
ATOM 9601 C CA . PRO B 1 476 ? 22.406 0.499 -5.504 1 67.44 476 PRO B CA 1
ATOM 9602 C C . PRO B 1 476 ? 22.781 1.178 -6.816 1 67.44 476 PRO B C 1
ATOM 9604 O O . PRO B 1 476 ? 22.25 0.839 -7.875 1 67.44 476 PRO B O 1
ATOM 9607 N N . LYS B 1 477 ? 23.797 2.131 -6.844 1 71.88 477 LYS B N 1
ATOM 9608 C CA . LYS B 1 477 ? 24.188 2.838 -8.062 1 71.88 477 LYS B CA 1
ATOM 9609 C C . LYS B 1 477 ? 24.922 1.908 -9.031 1 71.88 477 LYS B C 1
ATOM 9611 O O . LYS B 1 477 ? 24.922 2.143 -10.242 1 71.88 477 LYS B O 1
ATOM 9616 N N . GLU B 1 478 ? 25.438 0.888 -8.492 1 77 478 GLU B N 1
ATOM 9617 C CA . GLU B 1 478 ? 26.234 -0.009 -9.312 1 77 478 GLU B CA 1
ATOM 9618 C C . GLU B 1 478 ? 25.422 -1.192 -9.812 1 77 478 GLU B C 1
ATOM 9620 O O . GLU B 1 478 ? 25.906 -2.002 -10.609 1 77 478 GLU B O 1
ATOM 9625 N N . ILE B 1 479 ? 24.125 -1.104 -9.477 1 78.94 479 ILE B N 1
ATOM 9626 C CA . ILE B 1 479 ? 23.312 -2.27 -9.773 1 78.94 479 ILE B CA 1
ATOM 9627 C C . ILE B 1 479 ? 23.188 -2.439 -11.289 1 78.94 479 ILE B C 1
ATOM 9629 O O . ILE B 1 479 ? 23.438 -3.521 -11.82 1 78.94 479 ILE B O 1
ATOM 9633 N N . PRO B 1 480 ? 22.859 -1.347 -12.055 1 81 480 PRO B N 1
ATOM 9634 C CA . PRO B 1 480 ? 22.719 -1.534 -13.5 1 81 480 PRO B CA 1
ATOM 9635 C C . PRO B 1 480 ? 24.031 -1.969 -14.164 1 81 480 PRO B C 1
ATOM 9637 O O . PRO B 1 480 ? 24.031 -2.809 -15.062 1 81 480 PRO B O 1
ATOM 9640 N N . ARG B 1 481 ? 25.125 -1.471 -13.695 1 83.56 481 ARG B N 1
ATOM 9641 C CA . ARG B 1 481 ? 26.438 -1.82 -14.258 1 83.56 481 ARG B CA 1
ATOM 9642 C C . ARG B 1 481 ? 26.781 -3.275 -13.961 1 83.56 481 ARG B C 1
ATOM 9644 O O . ARG B 1 481 ? 27.219 -4.004 -14.852 1 83.56 481 ARG B O 1
ATOM 9651 N N . ILE B 1 482 ? 26.469 -3.672 -12.773 1 83.44 482 ILE B N 1
ATOM 9652 C CA . ILE B 1 482 ? 26.797 -5.031 -12.359 1 83.44 482 ILE B CA 1
ATOM 9653 C C . ILE B 1 482 ? 25.922 -6.027 -13.125 1 83.44 482 ILE B C 1
ATOM 9655 O O . ILE B 1 482 ? 26.406 -7.047 -13.609 1 83.44 482 ILE B O 1
ATOM 9659 N N . LEU B 1 483 ? 24.688 -5.727 -13.211 1 84.31 483 LEU B N 1
ATOM 9660 C CA . LEU B 1 483 ? 23.781 -6.602 -13.938 1 84.31 483 LEU B CA 1
ATOM 9661 C C . LEU B 1 483 ? 24.125 -6.645 -15.422 1 84.31 483 LEU B C 1
ATOM 9663 O O . LEU B 1 483 ? 24.031 -7.695 -16.047 1 84.31 483 LEU B O 1
ATOM 9667 N N . GLY B 1 484 ? 24.5 -5.457 -15.969 1 83.81 484 GLY B N 1
ATOM 9668 C CA . GLY B 1 484 ? 24.875 -5.395 -17.375 1 83.81 484 GLY B CA 1
ATOM 9669 C C . GLY B 1 484 ? 26.078 -6.254 -17.688 1 83.81 484 GLY B C 1
ATOM 9670 O O . GLY B 1 484 ? 26.203 -6.762 -18.812 1 83.81 484 GLY B O 1
ATOM 9671 N N . GLU B 1 485 ? 26.906 -6.43 -16.719 1 82.81 485 GLU B N 1
ATOM 9672 C CA . GLU B 1 485 ? 28.125 -7.223 -16.906 1 82.81 485 GLU B CA 1
ATOM 9673 C C . GLU B 1 485 ? 27.875 -8.695 -16.609 1 82.81 485 GLU B C 1
ATOM 9675 O O . GLU B 1 485 ? 28.359 -9.57 -17.328 1 82.81 485 GLU B O 1
ATOM 9680 N N . ALA B 1 486 ? 27.078 -8.977 -15.648 1 83.12 486 ALA B N 1
ATOM 9681 C CA . ALA B 1 486 ? 26.969 -10.328 -15.109 1 83.12 486 ALA B CA 1
ATOM 9682 C C . ALA B 1 486 ? 25.922 -11.133 -15.883 1 83.12 486 ALA B C 1
ATOM 9684 O O . ALA B 1 486 ? 26.078 -12.344 -16.078 1 83.12 486 ALA B O 1
ATOM 9685 N N . VAL B 1 487 ? 24.891 -10.555 -16.375 1 86.62 487 VAL B N 1
ATOM 9686 C CA . VAL B 1 487 ? 23.734 -11.266 -16.906 1 86.62 487 VAL B CA 1
ATOM 9687 C C . VAL B 1 487 ? 24.109 -11.891 -18.266 1 86.62 487 VAL B C 1
ATOM 9689 O O . VAL B 1 487 ? 23.797 -13.062 -18.516 1 86.62 487 VAL B O 1
ATOM 9692 N N . PRO B 1 488 ? 24.797 -11.125 -19.094 1 85.44 488 PRO B N 1
ATOM 9693 C CA . PRO B 1 488 ? 25.094 -11.703 -20.406 1 85.44 488 PRO B CA 1
ATOM 9694 C C . PRO B 1 488 ? 26.031 -12.914 -20.312 1 85.44 488 PRO B C 1
ATOM 9696 O O . PRO B 1 488 ? 25.969 -13.805 -21.172 1 85.44 488 PRO B O 1
ATOM 9699 N N . SER B 1 489 ? 26.844 -12.992 -19.281 1 80.31 489 SER B N 1
ATOM 9700 C CA . SER B 1 489 ? 27.828 -14.062 -19.156 1 80.31 489 SER B CA 1
ATOM 9701 C C . SER B 1 489 ? 27.156 -15.391 -18.797 1 80.31 489 SER B C 1
ATOM 9703 O O . SER B 1 489 ? 27.734 -16.453 -18.984 1 80.31 489 SER B O 1
ATOM 9705 N N . GLN B 1 490 ? 25.906 -15.383 -18.391 1 83.81 490 GLN B N 1
ATOM 9706 C CA . GLN B 1 490 ? 25.234 -16.609 -17.969 1 83.81 490 GLN B CA 1
ATOM 9707 C C . GLN B 1 490 ? 24.203 -17.047 -19 1 83.81 490 GLN B C 1
ATOM 9709 O O . GLN B 1 490 ? 23.344 -17.875 -18.719 1 83.81 490 GLN B O 1
ATOM 9714 N N . GLY B 1 491 ? 24.234 -16.531 -20.172 1 86.06 491 GLY B N 1
ATOM 9715 C CA . GLY B 1 491 ? 23.266 -16.844 -21.219 1 86.06 491 GLY B CA 1
ATOM 9716 C C . GLY B 1 491 ? 23.25 -18.312 -21.609 1 86.06 491 GLY B C 1
ATOM 9717 O O . GLY B 1 491 ? 22.188 -18.922 -21.75 1 86.06 491 GLY B O 1
ATOM 9718 N N . SER B 1 492 ? 24.438 -18.922 -21.672 1 84.62 492 SER B N 1
ATOM 9719 C CA . SER B 1 492 ? 24.547 -20.312 -22.094 1 84.62 492 SER B CA 1
ATOM 9720 C C . SER B 1 492 ? 23.984 -21.25 -21.031 1 84.62 492 SER B C 1
ATOM 9722 O O . SER B 1 492 ? 23.359 -22.266 -21.344 1 84.62 492 SER B O 1
ATOM 9724 N N . PHE B 1 493 ? 24.203 -20.922 -19.844 1 84.25 493 PHE B N 1
ATOM 9725 C CA . PHE B 1 493 ? 23.641 -21.734 -18.766 1 84.25 493 PHE B CA 1
ATOM 9726 C C . PHE B 1 493 ? 22.125 -21.734 -18.812 1 84.25 493 PHE B C 1
ATOM 9728 O O . PHE B 1 493 ? 21.5 -22.781 -18.609 1 84.25 493 PHE B O 1
ATOM 9735 N N . PHE B 1 494 ? 21.562 -20.625 -19.047 1 90.75 494 PHE B N 1
ATOM 9736 C CA . PHE B 1 494 ? 20.094 -20.516 -19 1 90.75 494 PHE B CA 1
ATOM 9737 C C . PHE B 1 494 ? 19.469 -21.234 -20.188 1 90.75 494 PHE B C 1
ATOM 9739 O O . PHE B 1 494 ? 18.359 -21.75 -20.094 1 90.75 494 PHE B O 1
ATOM 9746 N N . ILE B 1 495 ? 20.156 -21.297 -21.297 1 91 495 ILE B N 1
ATOM 9747 C CA . ILE B 1 495 ? 19.656 -22.078 -22.422 1 91 495 ILE B CA 1
ATOM 9748 C C . ILE B 1 495 ? 19.609 -23.547 -22.047 1 91 495 ILE B C 1
ATOM 9750 O O . ILE B 1 495 ? 18.609 -24.234 -22.281 1 91 495 ILE B O 1
ATOM 9754 N N . ALA B 1 496 ? 20.719 -23.984 -21.406 1 89 496 ALA B N 1
ATOM 9755 C CA . ALA B 1 496 ? 20.75 -25.375 -20.938 1 89 496 ALA B CA 1
ATOM 9756 C C . ALA B 1 496 ? 19.656 -25.625 -19.906 1 89 496 ALA B C 1
ATOM 9758 O O . ALA B 1 496 ? 19.047 -26.703 -19.891 1 89 496 ALA B O 1
ATOM 9759 N N . TYR B 1 497 ? 19.469 -24.688 -19.125 1 90.75 497 TYR B N 1
ATOM 9760 C CA . TYR B 1 497 ? 18.453 -24.812 -18.078 1 90.75 497 TYR B CA 1
ATOM 9761 C C . TYR B 1 497 ? 17.062 -24.938 -18.688 1 90.75 497 TYR B C 1
ATOM 9763 O O . TYR B 1 497 ? 16.234 -25.719 -18.219 1 90.75 497 TYR B O 1
ATOM 9771 N N . VAL B 1 498 ? 16.766 -24.141 -19.719 1 93.31 498 VAL B N 1
ATOM 9772 C CA . VAL B 1 498 ? 15.461 -24.156 -20.391 1 93.31 498 VAL B CA 1
ATOM 9773 C C . VAL B 1 498 ? 15.227 -25.531 -21.031 1 93.31 498 VAL B C 1
ATOM 9775 O O . VAL B 1 498 ? 14.133 -26.078 -20.938 1 93.31 498 VAL B O 1
ATOM 9778 N N . VAL B 1 499 ? 16.266 -26.078 -21.562 1 92.5 499 VAL B N 1
ATOM 9779 C CA . VAL B 1 499 ? 16.125 -27.359 -22.25 1 92.5 499 VAL B CA 1
ATOM 9780 C C . VAL B 1 499 ? 15.938 -28.484 -21.234 1 92.5 499 VAL B C 1
ATOM 9782 O O . VAL B 1 499 ? 15.07 -29.344 -21.391 1 92.5 499 VAL B O 1
ATOM 9785 N N . THR B 1 500 ? 16.625 -28.375 -20.156 1 90.06 500 THR B N 1
ATOM 9786 C CA . THR B 1 500 ? 16.578 -29.422 -19.141 1 90.06 500 THR B CA 1
ATOM 9787 C C . THR B 1 500 ? 15.305 -29.297 -18.297 1 90.06 500 THR B C 1
ATOM 9789 O O . THR B 1 500 ? 14.555 -30.266 -18.156 1 90.06 500 THR B O 1
ATOM 9792 N N . SER B 1 501 ? 15.062 -28.109 -17.828 1 90.88 501 SER B N 1
ATOM 9793 C CA . SER B 1 501 ? 13.953 -27.906 -16.906 1 90.88 501 SER B CA 1
ATOM 9794 C C . SER B 1 501 ? 12.664 -27.594 -17.656 1 90.88 501 SER B C 1
ATOM 9796 O O . SER B 1 501 ? 11.578 -27.609 -17.062 1 90.88 501 SER B O 1
ATOM 9798 N N . GLY B 1 502 ? 12.75 -27.328 -18.906 1 92.88 502 GLY B N 1
ATOM 9799 C CA . GLY B 1 502 ? 11.578 -27 -19.688 1 92.88 502 GLY B CA 1
ATOM 9800 C C . GLY B 1 502 ? 11.117 -28.141 -20.578 1 92.88 502 GLY B C 1
ATOM 9801 O O . GLY B 1 502 ? 10.109 -28.781 -20.297 1 92.88 502 GLY B O 1
ATOM 9802 N N . TRP B 1 503 ? 12.023 -28.547 -21.516 1 93.25 503 TRP B N 1
ATOM 9803 C CA . TRP B 1 503 ? 11.656 -29.562 -22.516 1 93.25 503 TRP B CA 1
ATOM 9804 C C . TRP B 1 503 ? 11.43 -30.906 -21.844 1 93.25 503 TRP B C 1
ATOM 9806 O O . TRP B 1 503 ? 10.359 -31.5 -21.984 1 93.25 503 TRP B O 1
ATOM 9816 N N . THR B 1 504 ? 12.336 -31.312 -21.062 1 90.19 504 THR B N 1
ATOM 9817 C CA . THR B 1 504 ? 12.281 -32.656 -20.469 1 90.19 504 THR B CA 1
ATOM 9818 C C . THR B 1 504 ? 11.203 -32.719 -19.391 1 90.19 504 THR B C 1
ATOM 9820 O O . THR B 1 504 ? 10.5 -33.719 -19.281 1 90.19 504 THR B O 1
ATOM 9823 N N . THR B 1 505 ? 11.062 -31.719 -18.688 1 89 505 THR B N 1
ATOM 9824 C CA . THR B 1 505 ? 10.086 -31.719 -17.609 1 89 505 THR B CA 1
ATOM 9825 C C . THR B 1 505 ? 8.664 -31.75 -18.172 1 89 505 THR B C 1
ATOM 9827 O O . THR B 1 505 ? 7.797 -32.438 -17.625 1 89 505 THR B O 1
ATOM 9830 N N . ILE B 1 506 ? 8.406 -31.031 -19.203 1 92.56 506 ILE B N 1
ATOM 9831 C CA . ILE B 1 506 ? 7.074 -31.016 -19.797 1 92.56 506 ILE B CA 1
ATOM 9832 C C . ILE B 1 506 ? 6.77 -32.375 -20.422 1 92.56 506 ILE B C 1
ATOM 9834 O O . ILE B 1 506 ? 5.637 -32.844 -20.359 1 92.56 506 ILE B O 1
ATOM 9838 N N . ALA B 1 507 ? 7.762 -32.969 -21 1 92.5 507 ALA B N 1
ATOM 9839 C CA . ALA B 1 507 ? 7.586 -34.312 -21.578 1 92.5 507 ALA B CA 1
ATOM 9840 C C . ALA B 1 507 ? 7.34 -35.344 -20.469 1 92.5 507 ALA B C 1
ATOM 9842 O O . ALA B 1 507 ? 6.551 -36.281 -20.656 1 92.5 507 ALA B O 1
ATOM 9843 N N . SER B 1 508 ? 8.008 -35.094 -19.422 1 90.25 508 SER B N 1
ATOM 9844 C CA . SER B 1 508 ? 7.805 -36 -18.297 1 90.25 508 SER B CA 1
ATOM 9845 C C . SER B 1 508 ? 6.406 -35.844 -17.703 1 90.25 508 SER B C 1
ATOM 9847 O O . SER B 1 508 ? 5.844 -36.781 -17.156 1 90.25 508 SER B O 1
ATOM 9849 N N . GLU B 1 509 ? 5.875 -34.656 -17.797 1 90.62 509 GLU B N 1
ATOM 9850 C CA . GLU B 1 509 ? 4.504 -34.406 -17.359 1 90.62 509 GLU B CA 1
ATOM 9851 C C . GLU B 1 509 ? 3.508 -35.219 -18.188 1 90.62 509 GLU B C 1
ATOM 9853 O O . GLU B 1 509 ? 2.508 -35.719 -17.672 1 90.62 509 GLU B O 1
ATOM 9858 N N . LEU B 1 510 ? 3.781 -35.375 -19.406 1 90.5 510 LEU B N 1
ATOM 9859 C CA . LEU B 1 510 ? 2.926 -36.156 -20.297 1 90.5 510 LEU B CA 1
ATOM 9860 C C . LEU B 1 510 ? 3.045 -37.625 -19.984 1 90.5 510 LEU B C 1
ATOM 9862 O O . LEU B 1 510 ? 2.037 -38.344 -19.906 1 90.5 510 LEU B O 1
ATOM 9866 N N . PHE B 1 511 ? 4.215 -38.094 -19.781 1 89.69 511 PHE B N 1
ATOM 9867 C CA . PHE B 1 511 ? 4.504 -39.5 -19.547 1 89.69 511 PHE B CA 1
ATOM 9868 C C . PHE B 1 511 ? 4.059 -39.938 -18.156 1 89.69 511 PHE B C 1
ATOM 9870 O O . PHE B 1 511 ? 3.584 -41.062 -17.969 1 89.69 511 PHE B O 1
ATOM 9877 N N . ARG B 1 512 ? 4.02 -39.094 -17.188 1 89.25 512 ARG B N 1
ATOM 9878 C CA . ARG B 1 512 ? 3.65 -39.375 -15.797 1 89.25 512 ARG B CA 1
ATOM 9879 C C . ARG B 1 512 ? 4.266 -40.656 -15.305 1 89.25 512 ARG B C 1
ATOM 9881 O O . ARG B 1 512 ? 3.555 -41.562 -14.82 1 89.25 512 ARG B O 1
ATOM 9888 N N . LEU B 1 513 ? 5.543 -40.719 -15.312 1 82.62 513 LEU B N 1
ATOM 9889 C CA . LEU B 1 513 ? 6.285 -41.938 -15.008 1 82.62 513 LEU B CA 1
ATOM 9890 C C . LEU B 1 513 ? 6.023 -42.375 -13.578 1 82.62 513 LEU B C 1
ATOM 9892 O O . LEU B 1 513 ? 5.801 -43.562 -13.328 1 82.62 513 LEU B O 1
ATOM 9896 N N . THR B 1 514 ? 5.988 -41.469 -12.688 1 81.06 514 THR B N 1
ATOM 9897 C CA . THR B 1 514 ? 5.828 -41.812 -11.281 1 81.06 514 THR B CA 1
ATOM 9898 C C . THR B 1 514 ? 4.473 -42.469 -11.047 1 81.06 514 THR B C 1
ATOM 9900 O O . THR B 1 514 ? 4.387 -43.5 -10.359 1 81.06 514 THR B O 1
ATOM 9903 N N . LYS B 1 515 ? 3.432 -41.875 -11.586 1 83.88 515 LYS B N 1
ATOM 9904 C CA . LYS B 1 515 ? 2.1 -42.469 -11.414 1 83.88 515 LYS B CA 1
ATOM 9905 C C . LYS B 1 515 ? 1.981 -43.812 -12.125 1 83.88 515 LYS B C 1
ATOM 9907 O O . LYS B 1 515 ? 1.288 -44.719 -11.648 1 83.88 515 LYS B O 1
ATOM 9912 N N . LEU B 1 516 ? 2.688 -43.969 -13.203 1 85.31 516 LEU B N 1
ATOM 9913 C CA . LEU B 1 516 ? 2.67 -45.219 -13.953 1 85.31 516 LEU B CA 1
ATOM 9914 C C . LEU B 1 516 ? 3.312 -46.344 -13.141 1 85.31 516 LEU B C 1
ATOM 9916 O O . LEU B 1 516 ? 2.764 -47.438 -13.047 1 85.31 516 LEU B O 1
ATOM 9920 N N . ILE B 1 517 ? 4.449 -46 -12.547 1 81.56 517 ILE B N 1
ATOM 9921 C CA . ILE B 1 517 ? 5.172 -47 -11.773 1 81.56 517 ILE B CA 1
ATOM 9922 C C . ILE B 1 517 ? 4.363 -47.375 -10.531 1 81.56 517 ILE B C 1
ATOM 9924 O O . ILE B 1 517 ? 4.258 -48.531 -10.188 1 81.56 517 ILE B O 1
ATOM 9928 N N . THR B 1 518 ? 3.811 -46.438 -9.938 1 80.75 518 THR B N 1
ATOM 9929 C CA . THR B 1 518 ? 3.021 -46.719 -8.742 1 80.75 518 THR B CA 1
ATOM 9930 C C . THR B 1 518 ? 1.788 -47.531 -9.086 1 80.75 518 THR B C 1
ATOM 9932 O O . THR B 1 518 ? 1.395 -48.406 -8.32 1 80.75 518 THR B O 1
ATOM 9935 N N . ASN B 1 519 ? 1.146 -47.156 -10.18 1 79 519 ASN B N 1
ATOM 9936 C CA . ASN B 1 519 ? -0.004 -47.938 -10.633 1 79 519 ASN B CA 1
ATOM 9937 C C . ASN B 1 519 ? 0.386 -49.375 -10.961 1 79 519 ASN B C 1
ATOM 9939 O O . ASN B 1 519 ? -0.353 -50.312 -10.648 1 79 519 ASN B O 1
ATOM 9943 N N . PHE B 1 520 ? 1.514 -49.562 -11.523 1 78.12 520 PHE B N 1
ATOM 9944 C CA . PHE B 1 520 ? 2.006 -50.906 -11.883 1 78.12 520 PHE B CA 1
ATOM 9945 C C . PHE B 1 520 ? 2.295 -51.719 -10.633 1 78.12 520 PHE B C 1
ATOM 9947 O O . PHE B 1 520 ? 1.938 -52.906 -10.562 1 78.12 520 PHE B O 1
ATOM 9954 N N . ILE B 1 521 ? 2.898 -51.031 -9.703 1 77.25 521 ILE B N 1
ATOM 9955 C CA . ILE B 1 521 ? 3.236 -51.719 -8.453 1 77.25 521 ILE B CA 1
ATOM 9956 C C . ILE B 1 521 ? 1.959 -52.094 -7.707 1 77.25 521 ILE B C 1
ATOM 9958 O O . ILE B 1 521 ? 1.855 -53.188 -7.152 1 77.25 521 ILE B O 1
ATOM 9962 N N . SER B 1 522 ? 1.065 -51.188 -7.707 1 76.06 522 SER B N 1
ATOM 9963 C CA . SER B 1 522 ? -0.199 -51.438 -7.023 1 76.06 522 SER B CA 1
ATOM 9964 C C . SER B 1 522 ? -0.973 -52.562 -7.688 1 76.06 522 SER B C 1
ATOM 9966 O O . SER B 1 522 ? -1.667 -53.344 -7.016 1 76.06 522 SER B O 1
ATOM 9968 N N . ARG B 1 523 ? -0.962 -52.719 -8.953 1 73.25 523 ARG B N 1
ATOM 9969 C CA . ARG B 1 523 ? -1.645 -53.781 -9.695 1 73.25 523 ARG B CA 1
ATOM 9970 C C . ARG B 1 523 ? -1.021 -55.156 -9.406 1 73.25 523 ARG B C 1
ATOM 9972 O O . ARG B 1 523 ? -1.731 -56.156 -9.297 1 73.25 523 ARG B O 1
ATOM 9979 N N . ILE B 1 524 ? 0.291 -55.125 -9.305 1 65.19 524 ILE B N 1
ATOM 9980 C CA . ILE B 1 524 ? 1 -56.375 -9.062 1 65.19 524 ILE B CA 1
ATOM 9981 C C . ILE B 1 524 ? 0.761 -56.844 -7.625 1 65.19 524 ILE B C 1
ATOM 9983 O O . ILE B 1 524 ? 0.548 -58.031 -7.379 1 65.19 524 ILE B O 1
ATOM 9987 N N . PHE B 1 525 ? 0.918 -55.938 -6.73 1 61.56 525 PHE B N 1
ATOM 9988 C CA . PHE B 1 525 ? 0.817 -56.344 -5.332 1 61.56 525 PHE B CA 1
ATOM 9989 C C . PHE B 1 525 ? -0.635 -56.344 -4.871 1 61.56 525 PHE B C 1
ATOM 9991 O O . PHE B 1 525 ? -0.924 -56.625 -3.711 1 61.56 525 PHE B O 1
ATOM 9998 N N . GLY B 1 526 ? -1.683 -56.594 -5.82 1 56.41 526 GLY B N 1
ATOM 9999 C CA . GLY B 1 526 ? -3.094 -56.844 -5.582 1 56.41 526 GLY B CA 1
ATOM 10000 C C . GLY B 1 526 ? -3.785 -55.75 -4.805 1 56.41 526 GLY B C 1
ATOM 10001 O O . GLY B 1 526 ? -4.828 -55.969 -4.191 1 56.41 526 GLY B O 1
ATOM 10002 N N . ARG B 1 527 ? -3.229 -54.781 -4.535 1 50.22 527 ARG B N 1
ATOM 10003 C CA . ARG B 1 527 ? -3.895 -53.75 -3.744 1 50.22 527 ARG B CA 1
ATOM 10004 C C . ARG B 1 527 ? -4.953 -53.031 -4.57 1 50.22 527 ARG B C 1
ATOM 10006 O O . ARG B 1 527 ? -4.629 -52.156 -5.375 1 50.22 527 ARG B O 1
ATOM 10013 N N . ASN B 1 528 ? -5.852 -53.906 -5.109 1 48.53 528 ASN B N 1
ATOM 10014 C CA . ASN B 1 528 ? -6.949 -53.25 -5.828 1 48.53 528 ASN B CA 1
ATOM 10015 C C . ASN B 1 528 ? -7.492 -52.062 -5.07 1 48.53 528 ASN B C 1
ATOM 10017 O O . ASN B 1 528 ? -8.234 -52.219 -4.102 1 48.53 528 ASN B O 1
ATOM 10021 N N . CYS B 1 529 ? -6.828 -51.281 -4.777 1 43.81 529 CYS B N 1
ATOM 10022 C CA . CYS B 1 529 ? -7.375 -50.094 -4.121 1 43.81 529 CYS B CA 1
ATOM 10023 C C . CYS B 1 529 ? -8.539 -49.531 -4.918 1 43.81 529 CYS B C 1
ATOM 10025 O O . CYS B 1 529 ? -8.328 -48.812 -5.898 1 43.81 529 CYS B O 1
ATOM 10027 N N . ASP B 1 530 ? -9.539 -50.438 -5.34 1 44.69 530 ASP B N 1
ATOM 10028 C CA . ASP B 1 530 ? -10.781 -49.906 -5.891 1 44.69 530 ASP B CA 1
ATOM 10029 C C . ASP B 1 530 ? -11.07 -48.5 -5.359 1 44.69 530 ASP B C 1
ATOM 10031 O O . ASP B 1 530 ? -12.125 -47.938 -5.645 1 44.69 530 ASP B O 1
ATOM 10035 N N . ASP B 1 531 ? -10.594 -48.219 -4.156 1 48.28 531 ASP B N 1
ATOM 10036 C CA . ASP B 1 531 ? -11.156 -47.094 -3.447 1 48.28 531 ASP B CA 1
ATOM 10037 C C . ASP B 1 531 ? -11.258 -45.875 -4.359 1 48.28 531 ASP B C 1
ATOM 10039 O O . ASP B 1 531 ? -10.664 -45.844 -5.441 1 48.28 531 ASP B O 1
ATOM 10043 N N . ASP B 1 532 ? -11.812 -44.812 -3.812 1 55.19 532 ASP B N 1
ATOM 10044 C CA . ASP B 1 532 ? -12.234 -43.469 -4.152 1 55.19 532 ASP B CA 1
ATOM 10045 C C . ASP B 1 532 ? -11.18 -42.75 -4.988 1 55.19 532 ASP B C 1
ATOM 10047 O O . ASP B 1 532 ? -10.297 -42.062 -4.445 1 55.19 532 ASP B O 1
ATOM 10051 N N . PHE B 1 533 ? -11.039 -43.344 -6.191 1 64.88 533 PHE B N 1
ATOM 10052 C CA . PHE B 1 533 ? -10.156 -42.719 -7.172 1 64.88 533 PHE B CA 1
ATOM 10053 C C . PHE B 1 533 ? -10.531 -41.281 -7.387 1 64.88 533 PHE B C 1
ATOM 10055 O O . PHE B 1 533 ? -11.664 -40.969 -7.77 1 64.88 533 PHE B O 1
ATOM 10062 N N . GLU B 1 534 ? -9.789 -40.406 -6.883 1 76.25 534 GLU B N 1
ATOM 10063 C CA . GLU B 1 534 ? -9.977 -38.969 -7.18 1 76.25 534 GLU B CA 1
ATOM 10064 C C . GLU B 1 534 ? -8.914 -38.469 -8.156 1 76.25 534 GLU B C 1
ATOM 10066 O O . GLU B 1 534 ? -7.719 -38.688 -7.949 1 76.25 534 GLU B O 1
ATOM 10071 N N . PRO B 1 535 ? -9.398 -38.062 -9.273 1 85.75 535 PRO B N 1
ATOM 10072 C CA . PRO B 1 535 ? -8.438 -37.5 -10.219 1 85.75 535 PRO B CA 1
ATOM 10073 C C . PRO B 1 535 ? -7.59 -36.406 -9.586 1 85.75 535 PRO B C 1
ATOM 10075 O O . PRO B 1 535 ? -8.055 -35.688 -8.688 1 85.75 535 PRO B O 1
ATOM 10078 N N . PRO B 1 536 ? -6.383 -36.344 -9.977 1 87.31 536 PRO B N 1
ATOM 10079 C CA . PRO B 1 536 ? -5.492 -35.312 -9.438 1 87.31 536 PRO B CA 1
ATOM 10080 C C . PRO B 1 536 ? -5.824 -33.906 -9.961 1 87.31 536 PRO B C 1
ATOM 10082 O O . PRO B 1 536 ? -6.523 -33.781 -10.961 1 87.31 536 PRO B O 1
ATOM 10085 N N . SER B 1 537 ? -5.449 -32.969 -9.203 1 89.06 537 SER B N 1
ATOM 10086 C CA . SER B 1 537 ? -5.598 -31.578 -9.609 1 89.06 537 SER B CA 1
ATOM 10087 C C . SER B 1 537 ? -4.262 -30.984 -10.039 1 89.06 537 SER B C 1
ATOM 10089 O O . SER B 1 537 ? -3.203 -31.438 -9.609 1 89.06 537 SER B O 1
ATOM 10091 N N . ILE B 1 538 ? -4.324 -30.109 -10.93 1 89.94 538 ILE B N 1
ATOM 10092 C CA . ILE B 1 538 ? -3.117 -29.469 -11.445 1 89.94 538 ILE B CA 1
ATOM 10093 C C . ILE B 1 538 ? -2.508 -28.578 -10.367 1 89.94 538 ILE B C 1
ATOM 10095 O O . ILE B 1 538 ? -3.215 -27.797 -9.719 1 89.94 538 ILE B O 1
ATOM 10099 N N . PRO B 1 539 ? -1.259 -28.734 -10.094 1 90.44 539 PRO B N 1
ATOM 10100 C CA . PRO B 1 539 ? -0.578 -27.844 -9.148 1 90.44 539 PRO B CA 1
ATOM 10101 C C . PRO B 1 539 ? -0.202 -26.5 -9.773 1 90.44 539 PRO B C 1
ATOM 10103 O O . PRO B 1 539 ? 0.957 -26.297 -10.141 1 90.44 539 PRO B O 1
ATOM 10106 N N . TYR B 1 540 ? -1.052 -25.578 -9.773 1 91.56 540 TYR B N 1
ATOM 10107 C CA . TYR B 1 540 ? -0.822 -24.266 -10.367 1 91.56 540 TYR B CA 1
ATOM 10108 C C . TYR B 1 540 ? 0.344 -23.562 -9.695 1 91.56 540 TYR B C 1
ATOM 10110 O O . TYR B 1 540 ? 1.081 -22.812 -10.336 1 91.56 540 TYR B O 1
ATOM 10118 N N . HIS B 1 541 ? 0.561 -23.812 -8.359 1 92 541 HIS B N 1
ATOM 10119 C CA . HIS B 1 541 ? 1.567 -23.109 -7.574 1 92 541 HIS B CA 1
ATOM 10120 C C . HIS B 1 541 ? 2.977 -23.469 -8.031 1 92 541 HIS B C 1
ATOM 10122 O O . HIS B 1 541 ? 3.932 -22.75 -7.75 1 92 541 HIS B O 1
ATOM 10128 N N . SER B 1 542 ? 3.098 -24.578 -8.734 1 92.62 542 SER B N 1
ATOM 10129 C CA . SER B 1 542 ? 4.41 -24.984 -9.219 1 92.62 542 SER B CA 1
ATOM 10130 C C . SER B 1 542 ? 4.578 -24.688 -10.703 1 92.62 542 SER B C 1
ATOM 10132 O O . SER B 1 542 ? 5.648 -24.266 -11.141 1 92.62 542 SER B O 1
ATOM 10134 N N . GLU B 1 543 ? 3.562 -24.844 -11.492 1 94.06 543 GLU B N 1
ATOM 10135 C CA . GLU B 1 543 ? 3.662 -24.734 -12.945 1 94.06 543 GLU B CA 1
ATOM 10136 C C . GLU B 1 543 ? 3.684 -23.281 -13.391 1 94.06 543 GLU B C 1
ATOM 10138 O O . GLU B 1 543 ? 4.461 -22.906 -14.273 1 94.06 543 GLU B O 1
ATOM 10143 N N . ILE B 1 544 ? 2.904 -22.438 -12.773 1 95.81 544 ILE B N 1
ATOM 10144 C CA . ILE B 1 544 ? 2.812 -21.047 -13.203 1 95.81 544 ILE B CA 1
ATOM 10145 C C . ILE B 1 544 ? 4.148 -20.344 -12.969 1 95.81 544 ILE B C 1
ATOM 10147 O O . ILE B 1 544 ? 4.664 -19.656 -13.859 1 95.81 544 ILE B O 1
ATOM 10151 N N . PRO B 1 545 ? 4.73 -20.531 -11.766 1 95.62 545 PRO B N 1
ATOM 10152 C CA . PRO B 1 545 ? 6.031 -19.891 -11.547 1 95.62 545 PRO B CA 1
ATOM 10153 C C . PRO B 1 545 ? 7.09 -20.359 -12.539 1 95.62 545 PRO B C 1
ATOM 10155 O O . PRO B 1 545 ? 7.957 -19.578 -12.938 1 95.62 545 PRO B O 1
ATOM 10158 N N . ARG B 1 546 ? 7.039 -21.594 -12.961 1 94.38 546 ARG B N 1
ATOM 10159 C CA . ARG B 1 546 ? 7.984 -22.109 -13.945 1 94.38 546 ARG B CA 1
ATOM 10160 C C . ARG B 1 546 ? 7.809 -21.391 -15.289 1 94.38 546 ARG B C 1
ATOM 10162 O O . ARG B 1 546 ? 8.789 -20.953 -15.898 1 94.38 546 ARG B O 1
ATOM 10169 N N . ILE B 1 547 ? 6.609 -21.266 -15.695 1 96.38 547 ILE B N 1
ATOM 10170 C CA . ILE B 1 547 ? 6.309 -20.594 -16.953 1 96.38 547 ILE B CA 1
ATOM 10171 C C . ILE B 1 547 ? 6.777 -19.141 -16.891 1 96.38 547 ILE B C 1
ATOM 10173 O O . ILE B 1 547 ? 7.367 -18.641 -17.844 1 96.38 547 ILE B O 1
ATOM 10177 N N . ARG B 1 548 ? 6.555 -18.578 -15.758 1 96.31 548 ARG B N 1
ATOM 10178 C CA . ARG B 1 548 ? 6.891 -17.172 -15.617 1 96.31 548 ARG B CA 1
ATOM 10179 C C . ARG B 1 548 ? 8.398 -16.969 -15.539 1 96.31 548 ARG B C 1
ATOM 10181 O O . ARG B 1 548 ? 8.922 -15.953 -16 1 96.31 548 ARG B O 1
ATOM 10188 N N . LEU B 1 549 ? 9.07 -17.875 -14.938 1 96.19 549 LEU B N 1
ATOM 10189 C CA . LEU B 1 549 ? 10.523 -17.797 -14.938 1 96.19 549 LEU B CA 1
ATOM 10190 C C . LEU B 1 549 ? 11.07 -17.828 -16.359 1 96.19 549 LEU B C 1
ATOM 10192 O O . LEU B 1 549 ? 11.945 -17.031 -16.703 1 96.19 549 LEU B O 1
ATOM 10196 N N . PHE B 1 550 ? 10.555 -18.734 -17.141 1 97.12 550 PHE B N 1
ATOM 10197 C CA . PHE B 1 550 ? 11 -18.828 -18.531 1 97.12 550 PHE B CA 1
ATOM 10198 C C . PHE B 1 550 ? 10.625 -17.562 -19.297 1 97.12 550 PHE B C 1
ATOM 10200 O O . PHE B 1 550 ? 11.367 -17.141 -20.188 1 97.12 550 PHE B O 1
ATOM 10207 N N . GLY B 1 551 ? 9.477 -16.984 -18.922 1 96.94 551 GLY B N 1
ATOM 10208 C CA . GLY B 1 551 ? 9.133 -15.695 -19.5 1 96.94 551 GLY B CA 1
ATOM 10209 C C . GLY B 1 551 ? 10.117 -14.602 -19.141 1 96.94 551 GLY B C 1
ATOM 10210 O O . GLY B 1 551 ? 10.484 -13.781 -19.984 1 96.94 551 GLY B O 1
ATOM 10211 N N . LEU B 1 552 ? 10.539 -14.641 -17.938 1 97.44 552 LEU B N 1
ATOM 10212 C CA . LEU B 1 552 ? 11.508 -13.664 -17.469 1 97.44 552 LEU B CA 1
ATOM 10213 C C . LEU B 1 552 ? 12.836 -13.82 -18.203 1 97.44 552 LEU B C 1
ATOM 10215 O O . LEU B 1 552 ? 13.438 -12.828 -18.625 1 97.44 552 LEU B O 1
ATOM 10219 N N . LEU B 1 553 ? 13.266 -15.07 -18.375 1 96.81 553 LEU B N 1
ATOM 10220 C CA . LEU B 1 553 ? 14.5 -15.336 -19.094 1 96.81 553 LEU B CA 1
ATOM 10221 C C . LEU B 1 553 ? 14.391 -14.859 -20.547 1 96.81 553 LEU B C 1
ATOM 10223 O O . LEU B 1 553 ? 15.336 -14.281 -21.078 1 96.81 553 LEU B O 1
ATOM 10227 N N . GLY B 1 554 ? 13.242 -15.109 -21.125 1 97.25 554 GLY B N 1
ATOM 10228 C CA . GLY B 1 554 ? 13.047 -14.672 -22.5 1 97.25 554 GLY B CA 1
ATOM 10229 C C . GLY B 1 554 ? 13.094 -13.172 -22.656 1 97.25 554 GLY B C 1
ATOM 10230 O O . GLY B 1 554 ? 13.711 -12.656 -23.594 1 97.25 554 GLY B O 1
ATOM 10231 N N . VAL B 1 555 ? 12.508 -12.461 -21.75 1 97.25 555 VAL B N 1
ATOM 10232 C CA . VAL B 1 555 ? 12.422 -11.008 -21.828 1 97.25 555 VAL B CA 1
ATOM 10233 C C . VAL B 1 555 ? 13.789 -10.391 -21.547 1 97.25 555 VAL B C 1
ATOM 10235 O O . VAL B 1 555 ? 14.234 -9.5 -22.266 1 97.25 555 VAL B O 1
ATOM 10238 N N . THR B 1 556 ? 14.484 -10.867 -20.578 1 95.06 556 THR B N 1
ATOM 10239 C CA . THR B 1 556 ? 15.766 -10.289 -20.188 1 95.06 556 THR B CA 1
ATOM 10240 C C . THR B 1 556 ? 16.844 -10.594 -21.219 1 95.06 556 THR B C 1
ATOM 10242 O O . THR B 1 556 ? 17.672 -9.727 -21.531 1 95.06 556 THR B O 1
ATOM 10245 N N . TYR B 1 557 ? 16.844 -11.773 -21.797 1 95.19 557 TYR B N 1
ATOM 10246 C CA . TYR B 1 557 ? 17.922 -12.172 -22.703 1 95.19 557 TYR B CA 1
ATOM 10247 C C . TYR B 1 557 ? 17.562 -11.844 -24.156 1 95.19 557 TYR B C 1
ATOM 10249 O O . TYR B 1 557 ? 18.359 -12.078 -25.062 1 95.19 557 TYR B O 1
ATOM 10257 N N . PHE B 1 558 ? 16.422 -11.289 -24.359 1 95.69 558 PHE B N 1
ATOM 10258 C CA . PHE B 1 558 ? 15.992 -10.875 -25.688 1 95.69 558 PHE B CA 1
ATOM 10259 C C . PHE B 1 558 ? 17.031 -9.969 -26.344 1 95.69 558 PHE B C 1
ATOM 10261 O O . PHE B 1 558 ? 17.453 -10.211 -27.484 1 95.69 558 PHE B O 1
ATOM 10268 N N . ILE B 1 559 ? 17.516 -8.977 -25.562 1 93.56 559 ILE B N 1
ATOM 10269 C CA . ILE B 1 559 ? 18.453 -8.008 -26.125 1 93.56 559 ILE B CA 1
ATOM 10270 C C . ILE B 1 559 ? 19.891 -8.484 -25.922 1 93.56 559 ILE B C 1
ATOM 10272 O O . ILE B 1 559 ? 20.781 -8.102 -26.672 1 93.56 559 ILE B O 1
ATOM 10276 N N . LEU B 1 560 ? 20.094 -9.367 -24.953 1 93.06 560 LEU B N 1
ATOM 10277 C CA . LEU B 1 560 ? 21.453 -9.758 -24.547 1 93.06 560 LEU B CA 1
ATOM 10278 C C . LEU B 1 560 ? 21.922 -10.969 -25.344 1 93.06 560 LEU B C 1
ATOM 10280 O O . LEU B 1 560 ? 23.031 -10.961 -25.891 1 93.06 560 LEU B O 1
ATOM 10284 N N . ASP B 1 561 ? 21.125 -11.953 -25.375 1 92.81 561 ASP B N 1
ATOM 10285 C CA . ASP B 1 561 ? 21.438 -13.219 -26.031 1 92.81 561 ASP B CA 1
ATOM 10286 C C . ASP B 1 561 ? 20.203 -13.828 -26.672 1 92.81 561 ASP B C 1
ATOM 10288 O O . ASP B 1 561 ? 19.609 -14.773 -26.125 1 92.81 561 ASP B O 1
ATOM 10292 N N . PRO B 1 562 ? 19.859 -13.344 -27.891 1 93.75 562 PRO B N 1
ATOM 10293 C CA . PRO B 1 562 ? 18.609 -13.758 -28.531 1 93.75 562 PRO B CA 1
ATOM 10294 C C . PRO B 1 562 ? 18.609 -15.242 -28.906 1 93.75 562 PRO B C 1
ATOM 10296 O O . PRO B 1 562 ? 17.562 -15.789 -29.266 1 93.75 562 PRO B O 1
ATOM 10299 N N . LEU B 1 563 ? 19.688 -15.969 -28.719 1 92.31 563 LEU B N 1
ATOM 10300 C CA . LEU B 1 563 ? 19.766 -17.391 -29.047 1 92.31 563 LEU B CA 1
ATOM 10301 C C . LEU B 1 563 ? 18.844 -18.203 -28.156 1 92.31 563 LEU B C 1
ATOM 10303 O O . LEU B 1 563 ? 18.469 -19.328 -28.5 1 92.31 563 LEU B O 1
ATOM 10307 N N . ILE B 1 564 ? 18.422 -17.719 -27.078 1 94.19 564 ILE B N 1
ATOM 10308 C CA . ILE B 1 564 ? 17.609 -18.438 -26.109 1 94.19 564 ILE B CA 1
ATOM 10309 C C . ILE B 1 564 ? 16.156 -18.484 -26.594 1 94.19 564 ILE B C 1
ATOM 10311 O O . ILE B 1 564 ? 15.391 -19.359 -26.188 1 94.19 564 ILE B O 1
ATOM 10315 N N . LEU B 1 565 ? 15.719 -17.594 -27.5 1 96.5 565 LEU B N 1
ATOM 10316 C CA . LEU B 1 565 ? 14.328 -17.375 -27.859 1 96.5 565 LEU B CA 1
ATOM 10317 C C . LEU B 1 565 ? 13.75 -18.562 -28.609 1 96.5 565 LEU B C 1
ATOM 10319 O O . LEU B 1 565 ? 12.641 -19.016 -28.312 1 96.5 565 LEU B O 1
ATOM 10323 N N . PRO B 1 566 ? 14.492 -19.203 -29.5 1 94.69 566 PRO B N 1
ATOM 10324 C CA . PRO B 1 566 ? 13.922 -20.391 -30.141 1 94.69 566 PRO B CA 1
ATOM 10325 C C . PRO B 1 566 ? 13.688 -21.547 -29.172 1 94.69 566 PRO B C 1
ATOM 10327 O O . PRO B 1 566 ? 12.711 -22.281 -29.328 1 94.69 566 PRO B O 1
ATOM 10330 N N . PHE B 1 567 ? 14.562 -21.734 -28.281 1 95.19 567 PHE B N 1
ATOM 10331 C CA . PHE B 1 567 ? 14.398 -22.797 -27.297 1 95.19 567 PHE B CA 1
ATOM 10332 C C . PHE B 1 567 ? 13.195 -22.531 -26.406 1 95.19 567 PHE B C 1
ATOM 10334 O O . PHE B 1 567 ? 12.477 -23.469 -26.016 1 95.19 567 PHE B O 1
ATOM 10341 N N . LEU B 1 568 ? 12.961 -21.266 -26.094 1 97.12 568 LEU B N 1
ATOM 10342 C CA . LEU B 1 568 ? 11.789 -20.906 -25.297 1 97.12 568 LEU B CA 1
ATOM 10343 C C . LEU B 1 568 ? 10.508 -21.109 -26.094 1 97.12 568 LEU B C 1
ATOM 10345 O O . LEU B 1 568 ? 9.492 -21.547 -25.547 1 97.12 568 LEU B O 1
ATOM 10349 N N . LEU B 1 569 ? 10.547 -20.797 -27.375 1 97.12 569 LEU B N 1
ATOM 10350 C CA . LEU B 1 569 ? 9.375 -20.969 -28.219 1 97.12 569 LEU B CA 1
ATOM 10351 C C . LEU B 1 569 ? 8.984 -22.438 -28.297 1 97.12 569 LEU B C 1
ATOM 10353 O O . LEU B 1 569 ? 7.793 -22.766 -28.266 1 97.12 569 LEU B O 1
ATOM 10357 N N . ILE B 1 570 ? 9.961 -23.297 -28.359 1 95.69 570 ILE B N 1
ATOM 10358 C CA . ILE B 1 570 ? 9.688 -24.719 -28.391 1 95.69 570 ILE B CA 1
ATOM 10359 C C . ILE B 1 570 ? 9.055 -25.156 -27.062 1 95.69 570 ILE B C 1
ATOM 10361 O O . ILE B 1 570 ? 8.094 -25.922 -27.062 1 95.69 570 ILE B O 1
ATOM 10365 N N . TYR B 1 571 ? 9.539 -24.688 -26.031 1 96.38 571 TYR B N 1
ATOM 10366 C CA . TYR B 1 571 ? 8.984 -25 -24.719 1 96.38 571 TYR B CA 1
ATOM 10367 C C . TYR B 1 571 ? 7.516 -24.609 -24.641 1 96.38 571 TYR B C 1
ATOM 10369 O O . TYR B 1 571 ? 6.68 -25.391 -24.188 1 96.38 571 TYR B O 1
ATOM 10377 N N . PHE B 1 572 ? 7.203 -23.359 -25.047 1 97.56 572 PHE B N 1
ATOM 10378 C CA . PHE B 1 572 ? 5.84 -22.859 -24.922 1 97.56 572 PHE B CA 1
ATOM 10379 C C . PHE B 1 572 ? 4.906 -23.594 -25.875 1 97.56 572 PHE B C 1
ATOM 10381 O O . PHE B 1 572 ? 3.74 -23.844 -25.547 1 97.56 572 PHE B O 1
ATOM 10388 N N . CYS B 1 573 ? 5.41 -24 -27 1 95.75 573 CYS B N 1
ATOM 10389 C CA . CYS B 1 573 ? 4.598 -24.766 -27.938 1 95.75 573 CYS B CA 1
ATOM 10390 C C . CYS B 1 573 ? 4.289 -26.141 -27.391 1 95.75 573 CYS B C 1
ATOM 10392 O O . CYS B 1 573 ? 3.133 -26.578 -27.375 1 95.75 573 CYS B O 1
ATOM 10394 N N . LEU B 1 574 ? 5.332 -26.797 -26.891 1 94.88 574 LEU B N 1
ATOM 10395 C CA . LEU B 1 574 ? 5.148 -28.125 -26.297 1 94.88 574 LEU B CA 1
ATOM 10396 C C . LEU B 1 574 ? 4.254 -28.047 -25.062 1 94.88 574 LEU B C 1
ATOM 10398 O O . LEU B 1 574 ? 3.361 -28.891 -24.891 1 94.88 574 LEU B O 1
ATOM 10402 N N . GLY B 1 575 ? 4.516 -27.047 -24.297 1 95.44 575 GLY B N 1
ATOM 10403 C CA . GLY B 1 575 ? 3.723 -26.891 -23.094 1 95.44 575 GLY B CA 1
ATOM 10404 C C . GLY B 1 575 ? 2.252 -26.641 -23.359 1 95.44 575 GLY B C 1
ATOM 10405 O O . GLY B 1 575 ? 1.386 -27.172 -22.672 1 95.44 575 GLY B O 1
ATOM 10406 N N . TYR B 1 576 ? 1.976 -25.844 -24.359 1 95.88 576 TYR B N 1
ATOM 10407 C CA . TYR B 1 576 ? 0.596 -25.547 -24.719 1 95.88 576 TYR B CA 1
ATOM 10408 C C . TYR B 1 576 ? -0.161 -26.812 -25.094 1 95.88 576 TYR B C 1
ATOM 10410 O O . TYR B 1 576 ? -1.251 -27.062 -24.578 1 95.88 576 TYR B O 1
ATOM 10418 N N . ILE B 1 577 ? 0.433 -27.703 -25.828 1 94.5 577 ILE B N 1
ATOM 10419 C CA . ILE B 1 577 ? -0.241 -28.891 -26.344 1 94.5 577 ILE B CA 1
ATOM 10420 C C . ILE B 1 577 ? -0.353 -29.938 -25.234 1 94.5 577 ILE B C 1
ATOM 10422 O O . ILE B 1 577 ? -1.41 -30.547 -25.062 1 94.5 577 ILE B O 1
ATOM 10426 N N . ILE B 1 578 ? 0.667 -30.094 -24.547 1 94.62 578 ILE B N 1
ATOM 10427 C CA . ILE B 1 578 ? 0.7 -31.141 -23.531 1 94.62 578 ILE B CA 1
ATOM 10428 C C . ILE B 1 578 ? -0.256 -30.797 -22.391 1 94.62 578 ILE B C 1
ATOM 10430 O O . ILE B 1 578 ? -1.023 -31.641 -21.938 1 94.62 578 ILE B O 1
ATOM 10434 N N . PHE B 1 579 ? -0.285 -29.562 -22 1 95.06 579 PHE B N 1
ATOM 10435 C CA . PHE B 1 579 ? -1.159 -29.219 -20.891 1 95.06 579 PHE B CA 1
ATOM 10436 C C . PHE B 1 579 ? -2.615 -29.172 -21.328 1 95.06 579 PHE B C 1
ATOM 10438 O O . PHE B 1 579 ? -3.523 -29.406 -20.531 1 95.06 579 PHE B O 1
ATOM 10445 N N . ARG B 1 580 ? -2.814 -28.812 -22.531 1 94.44 580 ARG B N 1
ATOM 10446 C CA . ARG B 1 580 ? -4.18 -28.922 -23.031 1 94.44 580 ARG B CA 1
ATOM 10447 C C . ARG B 1 580 ? -4.688 -30.359 -22.938 1 94.44 580 ARG B C 1
ATOM 10449 O O . ARG B 1 580 ? -5.832 -30.594 -22.547 1 94.44 580 ARG B O 1
ATOM 10456 N N . ASN B 1 581 ? -3.797 -31.312 -23.266 1 92.88 581 ASN B N 1
ATOM 10457 C CA . ASN B 1 581 ? -4.141 -32.719 -23.156 1 92.88 581 ASN B CA 1
ATOM 10458 C C . ASN B 1 581 ? -4.355 -33.125 -21.703 1 92.88 581 ASN B C 1
ATOM 10460 O O . ASN B 1 581 ? -5.316 -33.844 -21.406 1 92.88 581 ASN B O 1
ATOM 10464 N N . GLN B 1 582 ? -3.525 -32.719 -20.875 1 94.12 582 GLN B N 1
ATOM 10465 C CA . GLN B 1 582 ? -3.594 -33.094 -19.469 1 94.12 582 GLN B CA 1
ATOM 10466 C C . GLN B 1 582 ? -4.832 -32.5 -18.797 1 94.12 582 GLN B C 1
ATOM 10468 O O . GLN B 1 582 ? -5.461 -33.188 -17.969 1 94.12 582 GLN B O 1
ATOM 10473 N N . LEU B 1 583 ? -5.223 -31.297 -19.141 1 93.5 583 LEU B N 1
ATOM 10474 C CA . LEU B 1 583 ? -6.363 -30.641 -18.516 1 93.5 583 LEU B CA 1
ATOM 10475 C C . LEU B 1 583 ? -7.676 -31.234 -19 1 93.5 583 LEU B C 1
ATOM 10477 O O . LEU B 1 583 ? -8.68 -31.219 -18.297 1 93.5 583 LEU B O 1
ATOM 10481 N N . LEU B 1 584 ? -7.664 -31.828 -20.156 1 91.25 584 LEU B N 1
ATOM 10482 C CA . LEU B 1 584 ? -8.875 -32.438 -20.719 1 91.25 584 LEU B CA 1
ATOM 10483 C C . LEU B 1 584 ? -9.055 -33.875 -20.25 1 91.25 584 LEU B C 1
ATOM 10485 O O . LEU B 1 584 ? -10.18 -34.312 -20.031 1 91.25 584 LEU B O 1
ATOM 10489 N N . LYS B 1 585 ? -7.891 -34.531 -19.906 1 90.81 585 LYS B N 1
ATOM 10490 C CA . LYS B 1 585 ? -8.016 -35.969 -19.703 1 90.81 585 LYS B CA 1
ATOM 10491 C C . LYS B 1 585 ? -7.57 -36.375 -18.297 1 90.81 585 LYS B C 1
ATOM 10493 O O . LYS B 1 585 ? -8.039 -37.375 -17.734 1 90.81 585 LYS B O 1
ATOM 10498 N N . VAL B 1 586 ? -6.719 -35.625 -17.766 1 91 586 VAL B N 1
ATOM 10499 C CA . VAL B 1 586 ? -6.074 -36.094 -16.562 1 91 586 VAL B CA 1
ATOM 10500 C C . VAL B 1 586 ? -6.523 -35.281 -15.359 1 91 586 VAL B C 1
ATOM 10502 O O . VAL B 1 586 ? -7.051 -35.812 -14.383 1 91 586 VAL B O 1
ATOM 10505 N N . TYR B 1 587 ? -6.449 -34 -15.398 1 91.94 587 TYR B N 1
ATOM 10506 C CA . TYR B 1 587 ? -6.645 -33.125 -14.227 1 91.94 587 TYR B CA 1
ATOM 10507 C C . TYR B 1 587 ? -8.102 -32.719 -14.102 1 91.94 587 TYR B C 1
ATOM 10509 O O . TYR B 1 587 ? -8.734 -32.344 -15.086 1 91.94 587 TYR B O 1
ATOM 10517 N N . ALA B 1 588 ? -8.57 -32.844 -12.859 1 89.81 588 ALA B N 1
ATOM 10518 C CA . ALA B 1 588 ? -9.898 -32.344 -12.523 1 89.81 588 ALA B CA 1
ATOM 10519 C C . ALA B 1 588 ? -9.82 -31.172 -11.539 1 89.81 588 ALA B C 1
ATOM 10521 O O . ALA B 1 588 ? -9.055 -31.219 -10.578 1 89.81 588 ALA B O 1
ATOM 10522 N N . PRO B 1 589 ? -10.594 -30.109 -11.828 1 85.81 589 PRO B N 1
ATOM 10523 C CA . PRO B 1 589 ? -10.547 -28.938 -10.945 1 85.81 589 PRO B CA 1
ATOM 10524 C C . PRO B 1 589 ? -11.156 -29.219 -9.57 1 85.81 589 PRO B C 1
ATOM 10526 O O . PRO B 1 589 ? -12.266 -29.75 -9.484 1 85.81 589 PRO B O 1
ATOM 10529 N N . LYS B 1 590 ? -10.422 -29.047 -8.547 1 81.81 590 LYS B N 1
ATOM 10530 C CA . LYS B 1 590 ? -10.914 -29.203 -7.188 1 81.81 590 LYS B CA 1
ATOM 10531 C C . LYS B 1 590 ? -11.562 -27.922 -6.672 1 81.81 590 LYS B C 1
ATOM 10533 O O . LYS B 1 590 ? -12.516 -27.969 -5.891 1 81.81 590 LYS B O 1
ATOM 10538 N N . TYR B 1 591 ? -11.031 -26.844 -7.082 1 83.31 591 TYR B N 1
ATOM 10539 C CA . TYR B 1 591 ? -11.539 -25.531 -6.703 1 83.31 591 TYR B CA 1
ATOM 10540 C C . TYR B 1 591 ? -11.375 -24.531 -7.84 1 83.31 591 TYR B C 1
ATOM 10542 O O . TYR B 1 591 ? -10.656 -24.797 -8.812 1 83.31 591 TYR B O 1
ATOM 10550 N N . GLU B 1 592 ? -12.18 -23.469 -7.793 1 85.56 592 GLU B N 1
ATOM 10551 C CA . GLU B 1 592 ? -12.07 -22.391 -8.766 1 85.56 592 GLU B CA 1
ATOM 10552 C C . GLU B 1 592 ? -11.812 -21.047 -8.078 1 85.56 592 GLU B C 1
ATOM 10554 O O . GLU B 1 592 ? -12.508 -20.703 -7.121 1 85.56 592 GLU B O 1
ATOM 10559 N N . THR B 1 593 ? -10.812 -20.312 -8.453 1 84.81 593 THR B N 1
ATOM 10560 C CA . THR B 1 593 ? -10.492 -19.016 -7.891 1 84.81 593 THR B CA 1
ATOM 10561 C C . THR B 1 593 ? -11.117 -17.891 -8.719 1 84.81 593 THR B C 1
ATOM 10563 O O . THR B 1 593 ? -11.141 -16.734 -8.297 1 84.81 593 THR B O 1
ATOM 10566 N N . GLY B 1 594 ? -11.625 -18.188 -9.859 1 86.12 594 GLY B N 1
ATOM 10567 C CA . GLY B 1 594 ? -12.211 -17.172 -10.719 1 86.12 594 GLY B CA 1
ATOM 10568 C C . GLY B 1 594 ? -11.18 -16.422 -11.547 1 86.12 594 GLY B C 1
ATOM 10569 O O . GLY B 1 594 ? -11.328 -15.227 -11.812 1 86.12 594 GLY B O 1
ATOM 10570 N N . GLY B 1 595 ? -10.133 -17.062 -11.898 1 89.44 595 GLY B N 1
ATOM 10571 C CA . GLY B 1 595 ? -9.125 -16.469 -12.758 1 89.44 595 GLY B CA 1
ATOM 10572 C C . GLY B 1 595 ? -8.219 -15.5 -12.023 1 89.44 595 GLY B C 1
ATOM 10573 O O . GLY B 1 595 ? -7.652 -14.594 -12.633 1 89.44 595 GLY B O 1
ATOM 10574 N N . GLU B 1 596 ? -7.957 -15.633 -10.758 1 91.62 596 GLU B N 1
ATOM 10575 C CA . GLU B 1 596 ? -7.23 -14.672 -9.945 1 91.62 596 GLU B CA 1
ATOM 10576 C C . GLU B 1 596 ? -5.723 -14.844 -10.094 1 91.62 596 GLU B C 1
ATOM 10578 O O . GLU B 1 596 ? -4.945 -14.078 -9.523 1 91.62 596 GLU B O 1
ATOM 10583 N N . PHE B 1 597 ? -5.27 -15.766 -10.922 1 93.75 597 PHE B N 1
ATOM 10584 C CA . PHE B 1 597 ? -3.844 -15.984 -11.125 1 93.75 597 PHE B CA 1
ATOM 10585 C C . PHE B 1 597 ? -3.293 -15 -12.156 1 93.75 597 PHE B C 1
ATOM 10587 O O . PHE B 1 597 ? -2.082 -14.773 -12.219 1 93.75 597 PHE B O 1
ATOM 10594 N N . TRP B 1 598 ? -4.191 -14.406 -12.945 1 95.81 598 TRP B N 1
ATOM 10595 C CA . TRP B 1 598 ? -3.727 -13.555 -14.039 1 95.81 598 TRP B CA 1
ATOM 10596 C C . TRP B 1 598 ? -3.045 -12.305 -13.492 1 95.81 598 TRP B C 1
ATOM 10598 O O . TRP B 1 598 ? -2.002 -11.883 -14 1 95.81 598 TRP B O 1
ATOM 10608 N N . PRO B 1 599 ? -3.576 -11.633 -12.469 1 95.38 599 PRO B N 1
ATOM 10609 C CA . PRO B 1 599 ? -2.881 -10.453 -11.945 1 95.38 599 PRO B CA 1
ATOM 10610 C C . PRO B 1 599 ? -1.444 -10.75 -11.531 1 95.38 599 PRO B C 1
ATOM 10612 O O . PRO B 1 599 ? -0.561 -9.906 -11.695 1 95.38 599 PRO B O 1
ATOM 10615 N N . THR B 1 600 ? -1.224 -11.922 -11.031 1 94.38 600 THR B N 1
ATOM 10616 C CA . THR B 1 600 ? 0.133 -12.32 -10.664 1 94.38 600 THR B CA 1
ATOM 10617 C C . THR B 1 600 ? 1.016 -12.422 -11.906 1 94.38 600 THR B C 1
ATOM 10619 O O . THR B 1 600 ? 2.172 -12 -11.891 1 94.38 600 THR B O 1
ATOM 10622 N N . VAL B 1 601 ? 0.461 -12.969 -12.961 1 95.88 601 VAL B N 1
ATOM 10623 C CA . VAL B 1 601 ? 1.189 -13.117 -14.211 1 95.88 601 VAL B CA 1
ATOM 10624 C C . VAL B 1 601 ? 1.487 -11.742 -14.805 1 95.88 601 VAL B C 1
ATOM 10626 O O . VAL B 1 601 ? 2.598 -11.484 -15.273 1 95.88 601 VAL B O 1
ATOM 10629 N N . HIS B 1 602 ? 0.497 -10.875 -14.734 1 97.12 602 HIS B N 1
ATOM 10630 C CA . HIS B 1 602 ? 0.673 -9.516 -15.234 1 97.12 602 HIS B CA 1
ATOM 10631 C C . HIS B 1 602 ? 1.781 -8.789 -14.484 1 97.12 602 HIS B C 1
ATOM 10633 O O . HIS B 1 602 ? 2.684 -8.211 -15.094 1 97.12 602 HIS B O 1
ATOM 10639 N N . ASN B 1 603 ? 1.759 -8.875 -13.18 1 96.38 603 ASN B N 1
ATOM 10640 C CA . ASN B 1 603 ? 2.754 -8.188 -12.367 1 96.38 603 ASN B CA 1
ATOM 10641 C C . ASN B 1 603 ? 4.152 -8.758 -12.586 1 96.38 603 ASN B C 1
ATOM 10643 O O . ASN B 1 603 ? 5.133 -8.008 -12.617 1 96.38 603 ASN B O 1
ATOM 10647 N N . SER B 1 604 ? 4.234 -10 -12.758 1 96.75 604 SER B N 1
ATOM 10648 C CA . SER B 1 604 ? 5.531 -10.617 -13 1 96.75 604 SER B CA 1
ATOM 10649 C C . SER B 1 604 ? 6.082 -10.227 -14.367 1 96.75 604 SER B C 1
ATOM 10651 O O . SER B 1 604 ? 7.297 -10.078 -14.531 1 96.75 604 SER B O 1
ATOM 10653 N N . THR B 1 605 ? 5.219 -10.047 -15.359 1 97.81 605 THR B N 1
ATOM 10654 C CA . THR B 1 605 ? 5.656 -9.625 -16.688 1 97.81 605 THR B CA 1
ATOM 10655 C C . THR B 1 605 ? 6.176 -8.195 -16.641 1 97.81 605 THR B C 1
ATOM 10657 O O . THR B 1 605 ? 7.191 -7.879 -17.281 1 97.81 605 THR B O 1
ATOM 10660 N N . ILE B 1 606 ? 5.535 -7.375 -15.906 1 98.19 606 ILE B N 1
ATOM 10661 C CA . ILE B 1 606 ? 5.973 -5.992 -15.758 1 98.19 606 ILE B CA 1
ATOM 10662 C C . ILE B 1 606 ? 7.336 -5.953 -15.07 1 98.19 606 ILE B C 1
ATOM 10664 O O . ILE B 1 606 ? 8.219 -5.191 -15.477 1 98.19 606 ILE B O 1
ATOM 10668 N N . PHE B 1 607 ? 7.512 -6.711 -14.086 1 96.62 607 PHE B N 1
ATOM 10669 C CA . PHE B 1 607 ? 8.797 -6.809 -13.406 1 96.62 607 PHE B CA 1
ATOM 10670 C C . PHE B 1 607 ? 9.898 -7.211 -14.375 1 96.62 607 PHE B C 1
ATOM 10672 O O . PHE B 1 607 ? 10.992 -6.645 -14.352 1 96.62 607 PHE B O 1
ATOM 10679 N N . SER B 1 608 ? 9.602 -8.234 -15.203 1 97.69 608 SER B N 1
ATOM 10680 C CA . SER B 1 608 ? 10.578 -8.703 -16.188 1 97.69 608 SER B CA 1
ATOM 10681 C C . SER B 1 608 ? 10.961 -7.594 -17.156 1 97.69 608 SER B C 1
ATOM 10683 O O . SER B 1 608 ? 12.133 -7.461 -17.516 1 97.69 608 SER B O 1
ATOM 10685 N N . LEU B 1 609 ? 9.992 -6.844 -17.547 1 98.12 609 LEU B N 1
ATOM 10686 C CA . LEU B 1 609 ? 10.266 -5.742 -18.469 1 98.12 609 LEU B CA 1
ATOM 10687 C C . LEU B 1 609 ? 11.141 -4.688 -17.797 1 98.12 609 LEU B C 1
ATOM 10689 O O . LEU B 1 609 ? 12.141 -4.246 -18.391 1 98.12 609 LEU B O 1
ATOM 10693 N N . VAL B 1 610 ? 10.781 -4.344 -16.578 1 97.25 610 VAL B N 1
ATOM 10694 C CA . VAL B 1 610 ? 11.547 -3.328 -15.875 1 97.25 610 VAL B CA 1
ATOM 10695 C C . VAL B 1 610 ? 12.977 -3.82 -15.648 1 97.25 610 VAL B C 1
ATOM 10697 O O . VAL B 1 610 ? 13.93 -3.051 -15.773 1 97.25 610 VAL B O 1
ATOM 10700 N N . LEU B 1 611 ? 13.078 -5.062 -15.344 1 95.75 611 LEU B N 1
ATOM 10701 C CA . LEU B 1 611 ? 14.398 -5.656 -15.172 1 95.75 611 LEU B CA 1
ATOM 10702 C C . LEU B 1 611 ? 15.203 -5.574 -16.469 1 95.75 611 LEU B C 1
ATOM 10704 O O . LEU B 1 611 ? 16.391 -5.234 -16.453 1 95.75 611 LEU B O 1
ATOM 10708 N N . MET B 1 612 ? 14.641 -5.875 -17.578 1 97.19 612 MET B N 1
ATOM 10709 C CA . MET B 1 612 ? 15.305 -5.766 -18.875 1 97.19 612 MET B CA 1
ATOM 10710 C C . MET B 1 612 ? 15.758 -4.332 -19.141 1 97.19 612 MET B C 1
ATOM 10712 O O . MET B 1 612 ? 16.844 -4.109 -19.672 1 97.19 612 MET B O 1
ATOM 10716 N N . HIS B 1 613 ? 14.945 -3.361 -18.734 1 97.5 613 HIS B N 1
ATOM 10717 C CA . HIS B 1 613 ? 15.305 -1.959 -18.906 1 97.5 613 HIS B CA 1
ATOM 10718 C C . HIS B 1 613 ? 16.531 -1.588 -18.078 1 97.5 613 HIS B C 1
ATOM 10720 O O . HIS B 1 613 ? 17.438 -0.915 -18.578 1 97.5 613 HIS B O 1
ATOM 10726 N N . ILE B 1 614 ? 16.516 -2.031 -16.828 1 94.25 614 ILE B N 1
ATOM 10727 C CA . ILE B 1 614 ? 17.641 -1.728 -15.945 1 94.25 614 ILE B CA 1
ATOM 10728 C C . ILE B 1 614 ? 18.922 -2.346 -16.5 1 94.25 614 ILE B C 1
ATOM 10730 O O . ILE B 1 614 ? 19.969 -1.707 -16.5 1 94.25 614 ILE B O 1
ATOM 10734 N N . ILE B 1 615 ? 18.828 -3.537 -16.969 1 93.94 615 ILE B N 1
ATOM 10735 C CA . ILE B 1 615 ? 19.984 -4.223 -17.547 1 93.94 615 ILE B CA 1
ATOM 10736 C C . ILE B 1 615 ? 20.438 -3.494 -18.812 1 93.94 615 ILE B C 1
ATOM 10738 O O . ILE B 1 615 ? 21.625 -3.326 -19.031 1 93.94 615 ILE B O 1
ATOM 10742 N N . ALA B 1 616 ? 19.5 -3.053 -19.641 1 95.62 616 ALA B N 1
ATOM 10743 C CA . ALA B 1 616 ? 19.812 -2.326 -20.859 1 95.62 616 ALA B CA 1
ATOM 10744 C C . ALA B 1 616 ? 20.531 -1.017 -20.547 1 95.62 616 ALA B C 1
ATOM 10746 O O . ALA B 1 616 ? 21.484 -0.646 -21.234 1 95.62 616 ALA B O 1
ATOM 10747 N N . ILE B 1 617 ? 20.109 -0.333 -19.531 1 94.5 617 ILE B N 1
ATOM 10748 C CA . ILE B 1 617 ? 20.766 0.9 -19.109 1 94.5 617 ILE B CA 1
ATOM 10749 C C . ILE B 1 617 ? 22.219 0.61 -18.734 1 94.5 617 ILE B C 1
ATOM 10751 O O . ILE B 1 617 ? 23.125 1.351 -19.125 1 94.5 617 ILE B O 1
ATOM 10755 N N . GLY B 1 618 ? 22.453 -0.448 -18.031 1 92.44 618 GLY B N 1
ATOM 10756 C CA . GLY B 1 618 ? 23.797 -0.837 -17.625 1 92.44 618 GLY B CA 1
ATOM 10757 C C . GLY B 1 618 ? 24.672 -1.226 -18.797 1 92.44 618 GLY B C 1
ATOM 10758 O O . GLY B 1 618 ? 25.844 -0.827 -18.859 1 92.44 618 GLY B O 1
ATOM 10759 N N . ILE B 1 619 ? 24.172 -1.941 -19.75 1 93.12 619 ILE B N 1
ATOM 10760 C CA . ILE B 1 619 ? 24.953 -2.449 -20.875 1 93.12 619 ILE B CA 1
ATOM 10761 C C . ILE B 1 619 ? 25.359 -1.294 -21.781 1 93.12 619 ILE B C 1
ATOM 10763 O O . ILE B 1 619 ? 26.5 -1.246 -22.266 1 93.12 619 ILE B O 1
ATOM 10767 N N . PHE B 1 620 ? 24.453 -0.422 -22.078 1 94.62 620 PHE B N 1
ATOM 10768 C CA . PHE B 1 620 ? 24.781 0.715 -22.922 1 94.62 620 PHE B CA 1
ATOM 10769 C C . PHE B 1 620 ? 25.828 1.604 -22.266 1 94.62 620 PHE B C 1
ATOM 10771 O O . PHE B 1 620 ? 26.688 2.172 -22.938 1 94.62 620 PHE B O 1
ATOM 10778 N N . GLY B 1 621 ? 25.688 1.712 -20.922 1 91.06 621 GLY B N 1
ATOM 10779 C CA . GLY B 1 621 ? 26.719 2.436 -20.203 1 91.06 621 GLY B CA 1
ATOM 10780 C C . GLY B 1 621 ? 28.078 1.77 -20.297 1 91.06 621 GLY B C 1
ATOM 10781 O O . GLY B 1 621 ? 29.094 2.439 -20.5 1 91.06 621 GLY B O 1
ATOM 10782 N N . LEU B 1 622 ? 28.125 0.498 -20.203 1 89.19 622 LEU B N 1
ATOM 10783 C CA . LEU B 1 622 ? 29.359 -0.284 -20.25 1 89.19 622 LEU B CA 1
ATOM 10784 C C . LEU B 1 622 ? 29.969 -0.258 -21.641 1 89.19 622 LEU B C 1
ATOM 10786 O O . LEU B 1 622 ? 31.188 -0.251 -21.797 1 89.19 622 LEU B O 1
ATOM 10790 N N . LYS B 1 623 ? 29.141 -0.238 -22.641 1 92.25 623 LYS B N 1
ATOM 10791 C CA . LYS B 1 623 ? 29.594 -0.259 -24.016 1 92.25 623 LYS B CA 1
ATOM 10792 C C . LYS B 1 623 ? 29.859 1.153 -24.531 1 92.25 623 LYS B C 1
ATOM 10794 O O . LYS B 1 623 ? 29.922 1.382 -25.75 1 92.25 623 LYS B O 1
ATOM 10799 N N . LYS B 1 624 ? 29.922 2.129 -23.609 1 91.06 624 LYS B N 1
ATOM 10800 C CA . LYS B 1 624 ? 30.359 3.498 -23.875 1 91.06 624 LYS B CA 1
ATOM 10801 C C . LYS B 1 624 ? 29.375 4.227 -24.781 1 91.06 624 LYS B C 1
ATOM 10803 O O . LYS B 1 624 ? 29.781 4.867 -25.75 1 91.06 624 LYS B O 1
ATOM 10808 N N . LEU B 1 625 ? 28.219 3.965 -24.703 1 93.12 625 LEU B N 1
ATOM 10809 C CA . LEU B 1 625 ? 27.156 4.711 -25.359 1 93.12 625 LEU B CA 1
ATOM 10810 C C . LEU B 1 625 ? 26.25 5.375 -24.328 1 93.12 625 LEU B C 1
ATOM 10812 O O . LEU B 1 625 ? 25.094 4.984 -24.172 1 93.12 625 LEU B O 1
ATOM 10816 N N . PRO B 1 626 ? 26.672 6.406 -23.75 1 91.5 626 PRO B N 1
ATOM 10817 C CA . PRO B 1 626 ? 25.922 7.035 -22.656 1 91.5 626 PRO B CA 1
ATOM 10818 C C . PRO B 1 626 ? 24.609 7.645 -23.125 1 91.5 626 PRO B C 1
ATOM 10820 O O . PRO B 1 626 ? 23.641 7.68 -22.359 1 91.5 626 PRO B O 1
ATOM 10823 N N . LEU B 1 627 ? 24.531 8.062 -24.328 1 92.81 627 LEU B N 1
ATOM 10824 C CA . LEU B 1 627 ? 23.297 8.656 -24.828 1 92.81 627 LEU B CA 1
ATOM 10825 C C . LEU B 1 627 ? 22.172 7.625 -24.875 1 92.81 627 LEU B C 1
ATOM 10827 O O . LEU B 1 627 ? 21.031 7.934 -24.516 1 92.81 627 LEU B O 1
ATOM 10831 N N . ALA B 1 628 ? 22.516 6.453 -25.328 1 93.75 628 ALA B N 1
ATOM 10832 C CA . ALA B 1 628 ? 21.516 5.383 -25.359 1 93.75 628 ALA B CA 1
ATOM 10833 C C . ALA B 1 628 ? 21.094 5.004 -23.938 1 93.75 628 ALA B C 1
ATOM 10835 O O . ALA B 1 628 ? 19.922 4.688 -23.703 1 93.75 628 ALA B O 1
ATOM 10836 N N . SER B 1 629 ? 22 5.066 -23.016 1 93.69 629 SER B N 1
ATOM 10837 C CA . SER B 1 629 ? 21.703 4.75 -21.625 1 93.69 629 SER B CA 1
ATOM 10838 C C . SER B 1 629 ? 20.734 5.766 -21.031 1 93.69 629 SER B C 1
ATOM 10840 O O . SER B 1 629 ? 19.75 5.391 -20.391 1 93.69 629 SER B O 1
ATOM 10842 N N . ILE B 1 630 ? 20.906 7.035 -21.297 1 93.38 630 ILE B N 1
ATOM 10843 C CA . ILE B 1 630 ? 20.078 8.102 -20.766 1 93.38 630 ILE B CA 1
ATOM 10844 C C . ILE B 1 630 ? 18.688 8.047 -21.422 1 93.38 630 ILE B C 1
ATOM 10846 O O . ILE B 1 630 ? 17.672 8.242 -20.75 1 93.38 630 ILE B O 1
ATOM 10850 N N . LEU B 1 631 ? 18.688 7.727 -22.656 1 94.19 631 LEU B N 1
ATOM 10851 C CA . LEU B 1 631 ? 17.422 7.684 -23.391 1 94.19 631 LEU B CA 1
ATOM 10852 C C . LEU B 1 631 ? 16.609 6.449 -23 1 94.19 631 LEU B C 1
ATOM 10854 O O . LEU B 1 631 ? 15.414 6.371 -23.297 1 94.19 631 LEU B O 1
ATOM 10858 N N . THR B 1 632 ? 17.219 5.516 -22.375 1 95.62 632 THR B N 1
ATOM 10859 C CA . THR B 1 632 ? 16.5 4.32 -21.922 1 95.62 632 THR B CA 1
ATOM 10860 C C . THR B 1 632 ? 15.906 4.539 -20.547 1 95.62 632 THR B C 1
ATOM 10862 O O . THR B 1 632 ? 15.016 3.793 -20.109 1 95.62 632 THR B O 1
ATOM 10865 N N . LEU B 1 633 ? 16.219 5.57 -19.859 1 92 633 LEU B N 1
ATOM 10866 C CA . LEU B 1 633 ? 15.766 5.848 -18.5 1 92 633 LEU B CA 1
ATOM 10867 C C . LEU B 1 633 ? 14.258 6.066 -18.453 1 92 633 LEU B C 1
ATOM 10869 O O . LEU B 1 633 ? 13.586 5.621 -17.531 1 92 633 LEU B O 1
ATOM 10873 N N . PRO B 1 634 ? 13.625 6.668 -19.453 1 91.94 634 PRO B N 1
ATOM 10874 C CA . PRO B 1 634 ? 12.172 6.879 -19.406 1 91.94 634 PRO B CA 1
ATOM 10875 C C . PRO B 1 634 ? 11.383 5.59 -19.609 1 91.94 634 PRO B C 1
ATOM 10877 O O . PRO B 1 634 ? 10.188 5.535 -19.297 1 91.94 634 PRO B O 1
ATOM 10880 N N . LEU B 1 635 ? 12.023 4.652 -20.141 1 95.19 635 LEU B N 1
ATOM 10881 C CA . LEU B 1 635 ? 11.32 3.43 -20.516 1 95.19 635 LEU B CA 1
ATOM 10882 C C . LEU B 1 635 ? 10.781 2.721 -19.281 1 95.19 635 LEU B C 1
ATOM 10884 O O . LEU B 1 635 ? 9.617 2.312 -19.25 1 95.19 635 LEU B O 1
ATOM 10888 N N . PRO B 1 636 ? 11.602 2.549 -18.203 1 95.38 636 PRO B N 1
ATOM 10889 C CA . PRO B 1 636 ? 11.031 1.947 -16.984 1 95.38 636 PRO B CA 1
ATOM 10890 C C . PRO B 1 636 ? 9.914 2.797 -16.375 1 95.38 636 PRO B C 1
ATOM 10892 O O . PRO B 1 636 ? 8.953 2.256 -15.828 1 95.38 636 PRO B O 1
ATOM 10895 N N . ILE B 1 637 ? 9.953 4.055 -16.469 1 89.56 637 ILE B N 1
ATOM 10896 C CA . ILE B 1 637 ? 8.938 4.949 -15.914 1 89.56 637 ILE B CA 1
ATOM 10897 C C . ILE B 1 637 ? 7.641 4.805 -16.703 1 89.56 637 ILE B C 1
ATOM 10899 O O . ILE B 1 637 ? 6.559 4.688 -16.125 1 89.56 637 ILE B O 1
ATOM 10903 N N . LEU B 1 638 ? 7.82 4.793 -17.984 1 91 638 LEU B N 1
ATOM 10904 C CA . LEU B 1 638 ? 6.652 4.633 -18.844 1 91 638 LEU B CA 1
ATOM 10905 C C . LEU B 1 638 ? 5.992 3.277 -18.625 1 91 638 LEU B C 1
ATOM 10907 O O . LEU B 1 638 ? 4.762 3.172 -18.625 1 91 638 LEU B O 1
ATOM 10911 N N . THR B 1 639 ? 6.809 2.266 -18.422 1 96.06 639 THR B N 1
ATOM 10912 C CA . THR B 1 639 ? 6.277 0.927 -18.188 1 96.06 639 THR B CA 1
ATOM 10913 C C . THR B 1 639 ? 5.562 0.859 -16.844 1 96.06 639 THR B C 1
ATOM 10915 O O . THR B 1 639 ? 4.508 0.232 -16.734 1 96.06 639 THR B O 1
ATOM 10918 N N . LEU B 1 640 ? 6.094 1.502 -15.844 1 93.12 640 LEU B N 1
ATOM 10919 C CA . LEU B 1 640 ? 5.453 1.521 -14.539 1 93.12 640 LEU B CA 1
ATOM 10920 C C . LEU B 1 640 ? 4.164 2.334 -14.57 1 93.12 640 LEU B C 1
ATOM 10922 O O . LEU B 1 640 ? 3.197 2.002 -13.883 1 93.12 640 LEU B O 1
ATOM 10926 N N . LEU B 1 641 ? 4.129 3.365 -15.445 1 87.81 641 LEU B N 1
ATOM 10927 C CA . LEU B 1 641 ? 2.902 4.137 -15.625 1 87.81 641 LEU B CA 1
ATOM 10928 C C . LEU B 1 641 ? 1.838 3.303 -16.328 1 87.81 641 LEU B C 1
ATOM 10930 O O . LEU B 1 641 ? 0.657 3.373 -15.984 1 87.81 641 LEU B O 1
ATOM 10934 N N . PHE B 1 642 ? 2.242 2.596 -17.25 1 93.19 642 PHE B N 1
ATOM 10935 C CA . PHE B 1 642 ? 1.34 1.674 -17.922 1 93.19 642 PHE B CA 1
ATOM 10936 C C . PHE B 1 642 ? 0.761 0.661 -16.953 1 93.19 642 PHE B C 1
ATOM 10938 O O . PHE B 1 642 ? -0.44 0.383 -16.969 1 93.19 642 PHE B O 1
ATOM 10945 N N . ASN B 1 643 ? 1.637 0.134 -16.109 1 95.12 643 ASN B N 1
ATOM 10946 C CA . ASN B 1 643 ? 1.183 -0.83 -15.109 1 95.12 643 ASN B CA 1
ATOM 10947 C C . ASN B 1 643 ? 0.168 -0.212 -14.148 1 95.12 643 ASN B C 1
ATOM 10949 O O . ASN B 1 643 ? -0.831 -0.844 -13.805 1 95.12 643 ASN B O 1
ATOM 10953 N N . GLU B 1 644 ? 0.417 0.968 -13.695 1 90 644 GLU B N 1
ATOM 10954 C CA . GLU B 1 644 ? -0.506 1.642 -12.789 1 90 644 GLU B CA 1
ATOM 10955 C C . GLU B 1 644 ? -1.87 1.848 -13.445 1 90 644 GLU B C 1
ATOM 10957 O O . GLU B 1 644 ? -2.906 1.695 -12.789 1 90 644 GLU B O 1
ATOM 10962 N N . TYR B 1 645 ? -1.854 2.178 -14.68 1 88.19 645 TYR B N 1
ATOM 10963 C CA . TYR B 1 645 ? -3.107 2.33 -15.414 1 88.19 645 TYR B CA 1
ATOM 10964 C C . TYR B 1 645 ? -3.867 1.011 -15.477 1 88.19 645 TYR B C 1
ATOM 10966 O O . TYR B 1 645 ? -5.07 0.965 -15.211 1 88.19 645 TYR B O 1
ATOM 10974 N N . CYS B 1 646 ? -3.17 -0.04 -15.805 1 92.88 646 CYS B N 1
ATOM 10975 C CA . CYS B 1 646 ? -3.814 -1.343 -15.922 1 92.88 646 CYS B CA 1
ATOM 10976 C C . CYS B 1 646 ? -4.336 -1.814 -14.57 1 92.88 646 CYS B C 1
ATOM 10978 O O . CYS B 1 646 ? -5.391 -2.445 -14.492 1 92.88 646 CYS B O 1
ATOM 10980 N N . GLN B 1 647 ? -3.604 -1.52 -13.547 1 92.56 647 GLN B N 1
ATOM 10981 C CA . GLN B 1 647 ? -4.016 -1.938 -12.211 1 92.56 647 GLN B CA 1
ATOM 10982 C C . GLN B 1 647 ? -5.293 -1.22 -11.781 1 92.56 647 GLN B C 1
ATOM 10984 O O . GLN B 1 647 ? -6.152 -1.812 -11.125 1 92.56 647 GLN B O 1
ATOM 10989 N N . LYS B 1 648 ? -5.477 -0.03 -12.195 1 87.56 648 LYS B N 1
ATOM 10990 C CA . LYS B 1 648 ? -6.664 0.734 -11.828 1 87.56 648 LYS B CA 1
ATOM 10991 C C . LYS B 1 648 ? -7.852 0.374 -12.719 1 87.56 648 LYS B C 1
ATOM 10993 O O . LYS B 1 648 ? -9 0.399 -12.266 1 87.56 648 LYS B O 1
ATOM 10998 N N . ARG B 1 649 ? -7.562 0.024 -13.914 1 89.56 649 ARG B N 1
ATOM 10999 C CA . ARG B 1 649 ? -8.617 -0.245 -14.883 1 89.56 649 ARG B CA 1
ATOM 11000 C C . ARG B 1 649 ? -9.148 -1.665 -14.734 1 89.56 649 ARG B C 1
ATOM 11002 O O . ARG B 1 649 ? -10.352 -1.901 -14.891 1 89.56 649 ARG B O 1
ATOM 11009 N N . PHE B 1 650 ? -8.281 -2.639 -14.359 1 94.12 650 PHE B N 1
ATOM 11010 C CA . PHE B 1 650 ? -8.711 -4.027 -14.484 1 94.12 650 PHE B CA 1
ATOM 11011 C C . PHE B 1 650 ? -8.633 -4.742 -13.148 1 94.12 650 PHE B C 1
ATOM 11013 O O . PHE B 1 650 ? -9.438 -5.637 -12.867 1 94.12 650 PHE B O 1
ATOM 11020 N N . PHE B 1 651 ? -7.789 -4.422 -12.266 1 93.56 651 PHE B N 1
ATOM 11021 C CA . PHE B 1 651 ? -7.508 -5.18 -11.055 1 93.56 651 PHE B CA 1
ATOM 11022 C C . PHE B 1 651 ? -8.734 -5.211 -10.141 1 93.56 651 PHE B C 1
ATOM 11024 O O . PHE B 1 651 ? -9.039 -6.242 -9.539 1 93.56 651 PHE B O 1
ATOM 11031 N N . PRO B 1 652 ? -9.484 -4.148 -10.07 1 92.88 652 PRO B N 1
ATOM 11032 C CA . PRO B 1 652 ? -10.641 -4.184 -9.172 1 92.88 652 PRO B CA 1
ATOM 11033 C C . PRO B 1 652 ? -11.664 -5.246 -9.578 1 92.88 652 PRO B C 1
ATOM 11035 O O . PRO B 1 652 ? -12.391 -5.758 -8.719 1 92.88 652 PRO B O 1
ATOM 11038 N N . ILE B 1 653 ? -11.742 -5.574 -10.805 1 92.31 653 ILE B N 1
ATOM 11039 C CA . ILE B 1 653 ? -12.688 -6.578 -11.289 1 92.31 653 ILE B CA 1
ATOM 11040 C C . ILE B 1 653 ? -12.32 -7.945 -10.719 1 92.31 653 ILE B C 1
ATOM 11042 O O . ILE B 1 653 ? -13.195 -8.797 -10.516 1 92.31 653 ILE B O 1
ATOM 11046 N N . PHE B 1 654 ? -11.047 -8.156 -10.406 1 92.94 654 PHE B N 1
ATOM 11047 C CA . PHE B 1 654 ? -10.578 -9.445 -9.922 1 92.94 654 PHE B CA 1
ATOM 11048 C C . PHE B 1 654 ? -10.688 -9.523 -8.406 1 92.94 654 PHE B C 1
ATOM 11050 O O . PHE B 1 654 ? -10.578 -10.609 -7.82 1 92.94 654 PHE B O 1
ATOM 11057 N N . LYS B 1 655 ? -10.922 -8.367 -7.773 1 89.81 655 LYS B N 1
ATOM 11058 C CA . LYS B 1 655 ? -11.078 -8.359 -6.324 1 89.81 655 LYS B CA 1
ATOM 11059 C C . LYS B 1 655 ? -12.531 -8.625 -5.93 1 89.81 655 LYS B C 1
ATOM 11061 O O . LYS B 1 655 ? -12.805 -9.477 -5.078 1 89.81 655 LYS B O 1
ATOM 11066 N N . ASP B 1 656 ? -13.43 -7.832 -6.543 1 91.56 656 ASP B N 1
ATOM 11067 C CA . ASP B 1 656 ? -14.852 -7.977 -6.25 1 91.56 656 ASP B CA 1
ATOM 11068 C C . ASP B 1 656 ? -15.703 -7.609 -7.465 1 91.56 656 ASP B C 1
ATOM 11070 O O . ASP B 1 656 ? -15.227 -6.953 -8.391 1 91.56 656 ASP B O 1
ATOM 11074 N N . TYR B 1 657 ? -16.922 -8.125 -7.516 1 93.94 657 TYR B N 1
ATOM 11075 C CA . TYR B 1 657 ? -17.859 -7.773 -8.57 1 93.94 657 TYR B CA 1
ATOM 11076 C C . TYR B 1 657 ? -18.594 -6.473 -8.25 1 93.94 657 TYR B C 1
ATOM 11078 O O . TYR B 1 657 ? -18.922 -6.215 -7.09 1 93.94 657 TYR B O 1
ATOM 11086 N N . PRO B 1 658 ? -18.781 -5.66 -9.211 1 94.69 658 PRO B N 1
ATOM 11087 C CA . PRO B 1 658 ? -19.453 -4.375 -9.008 1 94.69 658 PRO B CA 1
ATOM 11088 C C . PRO B 1 658 ? -20.938 -4.531 -8.68 1 94.69 658 PRO B C 1
ATOM 11090 O O . PRO B 1 658 ? -21.516 -5.605 -8.875 1 94.69 658 PRO B O 1
ATOM 11093 N N . ALA B 1 659 ? -21.547 -3.5 -8.148 1 95.38 659 ALA B N 1
ATOM 11094 C CA . ALA B 1 659 ? -22.953 -3.502 -7.719 1 95.38 659 ALA B CA 1
ATOM 11095 C C . ALA B 1 659 ? -23.891 -3.756 -8.891 1 95.38 659 ALA B C 1
ATOM 11097 O O . ALA B 1 659 ? -24.859 -4.508 -8.773 1 95.38 659 ALA B O 1
ATOM 11098 N N . GLU B 1 660 ? -23.562 -3.191 -10.047 1 95.06 660 GLU B N 1
ATOM 11099 C CA . GLU B 1 660 ? -24.406 -3.367 -11.234 1 95.06 660 GLU B CA 1
ATOM 11100 C C . GLU B 1 660 ? -24.516 -4.84 -11.609 1 95.06 660 GLU B C 1
ATOM 11102 O O . GLU B 1 660 ? -25.625 -5.332 -11.875 1 95.06 660 GLU B O 1
ATOM 11107 N N . CYS B 1 661 ? -23.438 -5.531 -11.539 1 95.12 661 CYS B N 1
ATOM 11108 C CA . CYS B 1 661 ? -23.406 -6.945 -11.906 1 95.12 661 CYS B CA 1
ATOM 11109 C C . CYS B 1 661 ? -24.141 -7.789 -10.867 1 95.12 661 CYS B C 1
ATOM 11111 O O . CYS B 1 661 ? -24.875 -8.703 -11.211 1 95.12 661 CYS B O 1
ATOM 11113 N N . LEU B 1 662 ? -23.953 -7.484 -9.617 1 96.31 662 LEU B N 1
ATOM 11114 C CA . LEU B 1 662 ? -24.547 -8.258 -8.539 1 96.31 662 LEU B CA 1
ATOM 11115 C C . LEU B 1 662 ? -26.062 -8.117 -8.531 1 96.31 662 LEU B C 1
ATOM 11117 O O . LEU B 1 662 ? -26.797 -9.109 -8.406 1 96.31 662 LEU B O 1
ATOM 11121 N N . ILE B 1 663 ? -26.547 -6.926 -8.719 1 96.06 663 ILE B N 1
ATOM 11122 C CA . ILE B 1 663 ? -27.984 -6.648 -8.648 1 96.06 663 ILE B CA 1
ATOM 11123 C C . ILE B 1 663 ? -28.672 -7.234 -9.875 1 96.06 663 ILE B C 1
ATOM 11125 O O . ILE B 1 663 ? -29.734 -7.855 -9.758 1 96.06 663 ILE B O 1
ATOM 11129 N N . LYS B 1 664 ? -28.094 -7.031 -11.062 1 95.19 664 LYS B N 1
ATOM 11130 C CA . LYS B 1 664 ? -28.672 -7.586 -12.281 1 95.19 664 LYS B CA 1
ATOM 11131 C C . LYS B 1 664 ? -28.75 -9.109 -12.211 1 95.19 664 LYS B C 1
ATOM 11133 O O . LYS B 1 664 ? -29.75 -9.711 -12.594 1 95.19 664 LYS B O 1
ATOM 11138 N N . LYS B 1 665 ? -27.688 -9.711 -11.695 1 95.81 665 LYS B N 1
ATOM 11139 C CA . LYS B 1 665 ? -27.656 -11.164 -11.578 1 95.81 665 LYS B CA 1
ATOM 11140 C C . LYS B 1 665 ? -28.656 -11.656 -10.539 1 95.81 665 LYS B C 1
ATOM 11142 O O . LYS B 1 665 ? -29.312 -12.68 -10.734 1 95.81 665 LYS B O 1
ATOM 11147 N N . ASP B 1 666 ? -28.781 -10.992 -9.43 1 95.56 666 ASP B N 1
ATOM 11148 C CA . ASP B 1 666 ? -29.75 -11.352 -8.406 1 95.56 666 ASP B CA 1
ATOM 11149 C C . ASP B 1 666 ? -31.172 -11.289 -8.953 1 95.56 666 ASP B C 1
ATOM 11151 O O . ASP B 1 666 ? -32 -12.172 -8.68 1 95.56 666 ASP B O 1
ATOM 11155 N N . ARG B 1 667 ? -31.469 -10.273 -9.773 1 94.31 667 ARG B N 1
ATOM 11156 C CA . ARG B 1 667 ? -32.781 -10.133 -10.391 1 94.31 667 ARG B CA 1
ATOM 11157 C C . ARG B 1 667 ? -33.031 -11.25 -11.398 1 94.31 667 ARG B C 1
ATOM 11159 O O . ARG B 1 667 ? -34.125 -11.812 -11.438 1 94.31 667 ARG B O 1
ATOM 11166 N N . ALA B 1 668 ? -32.062 -11.555 -12.109 1 94.44 668 ALA B N 1
ATOM 11167 C CA . ALA B 1 668 ? -32.188 -12.617 -13.102 1 94.44 668 ALA B CA 1
ATOM 11168 C C . ALA B 1 668 ? -32.375 -13.969 -12.43 1 94.44 668 ALA B C 1
ATOM 11170 O O . ALA B 1 668 ? -33.188 -14.781 -12.898 1 94.44 668 ALA B O 1
ATOM 11171 N N . ASP B 1 669 ? -31.703 -14.242 -11.336 1 93.56 669 ASP B N 1
ATOM 11172 C CA . ASP B 1 669 ? -31.797 -15.516 -10.633 1 93.56 669 ASP B CA 1
ATOM 11173 C C . ASP B 1 669 ? -33.156 -15.68 -9.977 1 93.56 669 ASP B C 1
ATOM 11175 O O . ASP B 1 669 ? -33.688 -16.797 -9.891 1 93.56 669 ASP B O 1
ATOM 11179 N N . GLN B 1 670 ? -33.688 -14.609 -9.508 1 90.44 670 GLN B N 1
ATOM 11180 C CA . GLN B 1 670 ? -35.031 -14.672 -8.898 1 90.44 670 GLN B CA 1
ATOM 11181 C C . GLN B 1 670 ? -36.094 -15.094 -9.914 1 90.44 670 GLN B C 1
ATOM 11183 O O . GLN B 1 670 ? -37.062 -15.766 -9.562 1 90.44 670 GLN B O 1
ATOM 11188 N N . ASN B 1 671 ? -35.812 -14.805 -11.18 1 89 671 ASN B N 1
ATOM 11189 C CA . ASN B 1 671 ? -36.781 -15.109 -12.234 1 89 671 ASN B CA 1
ATOM 11190 C C . ASN B 1 671 ? -36.5 -16.469 -12.859 1 89 671 ASN B C 1
ATOM 11192 O O . ASN B 1 671 ? -37.438 -17.172 -13.281 1 89 671 ASN B O 1
ATOM 11196 N N . GLU B 1 672 ? -35.312 -16.875 -12.969 1 87.38 672 GLU B N 1
ATOM 11197 C CA . GLU B 1 672 ? -34.906 -18.047 -13.758 1 87.38 672 GLU B CA 1
ATOM 11198 C C . GLU B 1 672 ? -34.812 -19.297 -12.891 1 87.38 672 GLU B C 1
ATOM 11200 O O . GLU B 1 672 ? -35 -20.406 -13.383 1 87.38 672 GLU B O 1
ATOM 11205 N N . HIS B 1 673 ? -34.469 -19.125 -11.656 1 84.12 673 HIS B N 1
ATOM 11206 C CA . HIS B 1 673 ? -34.188 -20.281 -10.828 1 84.12 673 HIS B CA 1
ATOM 11207 C C . HIS B 1 673 ? -35.156 -20.375 -9.648 1 84.12 673 HIS B C 1
ATOM 11209 O O . HIS B 1 673 ? -35.812 -19.391 -9.312 1 84.12 673 HIS B O 1
ATOM 11215 N N . ASN B 1 674 ? -35.219 -21.578 -9.117 1 86.62 674 ASN B N 1
ATOM 11216 C CA . ASN B 1 674 ? -35.969 -21.781 -7.883 1 86.62 674 ASN B CA 1
ATOM 11217 C C . ASN B 1 674 ? -35.156 -21.438 -6.656 1 86.62 674 ASN B C 1
ATOM 11219 O O . ASN B 1 674 ? -34.438 -22.297 -6.113 1 86.62 674 ASN B O 1
ATOM 11223 N N . MET B 1 675 ? -35.281 -20.266 -6.23 1 89.5 675 MET B N 1
ATOM 11224 C CA . MET B 1 675 ? -34.406 -19.734 -5.172 1 89.5 675 MET B CA 1
ATOM 11225 C C . MET B 1 675 ? -34.781 -20.328 -3.82 1 89.5 675 MET B C 1
ATOM 11227 O O . MET B 1 675 ? -33.938 -20.406 -2.918 1 89.5 675 MET B O 1
ATOM 11231 N N . SER B 1 676 ? -35.938 -20.875 -3.605 1 90.5 676 SER B N 1
ATOM 11232 C CA . SER B 1 676 ? -36.344 -21.453 -2.332 1 90.5 676 SER B CA 1
ATOM 11233 C C . SER B 1 676 ? -35.562 -22.734 -2.045 1 90.5 676 SER B C 1
ATOM 11235 O O . SER B 1 676 ? -35.062 -22.938 -0.929 1 90.5 676 SER B O 1
ATOM 11237 N N . GLU B 1 677 ? -35.469 -23.484 -3.072 1 91.19 677 GLU B N 1
ATOM 11238 C CA . GLU B 1 677 ? -34.688 -24.703 -2.932 1 91.19 677 GLU B CA 1
ATOM 11239 C C . GLU B 1 677 ? -33.219 -24.375 -2.709 1 91.19 677 GLU B C 1
ATOM 11241 O O . GLU B 1 677 ? -32.531 -25.031 -1.912 1 91.19 677 GLU B O 1
ATOM 11246 N N . PHE B 1 678 ? -32.812 -23.422 -3.402 1 93.31 678 PHE B N 1
ATOM 11247 C CA . PHE B 1 678 ? -31.406 -23 -3.266 1 93.31 678 PHE B CA 1
ATOM 11248 C C . PHE B 1 678 ? -31.125 -22.516 -1.85 1 93.31 678 PHE B C 1
ATOM 11250 O O . PHE B 1 678 ? -30.094 -22.828 -1.273 1 93.31 678 PHE B O 1
ATOM 11257 N N . TYR B 1 679 ? -32.031 -21.781 -1.244 1 93.31 679 TYR B N 1
ATOM 11258 C CA . TYR B 1 679 ? -31.859 -21.266 0.106 1 93.31 679 TYR B CA 1
ATOM 11259 C C . TYR B 1 679 ? -31.781 -22.391 1.125 1 93.31 679 TYR B C 1
ATOM 11261 O O . TYR B 1 679 ? -31.016 -22.328 2.084 1 93.31 679 TYR B O 1
ATOM 11269 N N . ASP B 1 680 ? -32.469 -23.422 0.908 1 90.88 680 ASP B N 1
ATOM 11270 C CA . ASP B 1 680 ? -32.438 -24.562 1.812 1 90.88 680 ASP B CA 1
ATOM 11271 C C . ASP B 1 680 ? -31.094 -25.281 1.758 1 90.88 680 ASP B C 1
ATOM 11273 O O . ASP B 1 680 ? -30.562 -25.688 2.793 1 90.88 680 ASP B O 1
ATOM 11277 N N . ASN B 1 681 ? -30.672 -25.391 0.588 1 90.69 681 ASN B N 1
ATOM 11278 C CA . ASN B 1 681 ? -29.359 -26.016 0.427 1 90.69 681 ASN B CA 1
ATOM 11279 C C . ASN B 1 681 ? -28.234 -25.125 0.982 1 90.69 681 ASN B C 1
ATOM 11281 O O . ASN B 1 681 ? -27.234 -25.625 1.481 1 90.69 681 ASN B O 1
ATOM 11285 N N . LEU B 1 682 ? -28.438 -23.812 0.862 1 92.62 682 LEU B N 1
ATOM 11286 C CA . LEU B 1 682 ? -27.438 -22.844 1.312 1 92.62 682 LEU B CA 1
ATOM 11287 C C . LEU B 1 682 ? -27.281 -22.891 2.828 1 92.62 682 LEU B C 1
ATOM 11289 O O . LEU B 1 682 ? -26.172 -22.75 3.35 1 92.62 682 LEU B O 1
ATOM 11293 N N . ALA B 1 683 ? -28.281 -23.234 3.508 1 88.44 683 ALA B N 1
ATOM 11294 C CA . ALA B 1 683 ? -28.281 -23.25 4.969 1 88.44 683 ALA B CA 1
ATOM 11295 C C . ALA B 1 683 ? -27.422 -24.406 5.488 1 88.44 683 ALA B C 1
ATOM 11297 O O . ALA B 1 683 ? -26.828 -24.312 6.57 1 88.44 683 ALA B O 1
ATOM 11298 N N . ASN B 1 684 ? -27.188 -25.406 4.672 1 86.31 684 ASN B N 1
ATOM 11299 C CA . ASN B 1 684 ? -26.453 -26.578 5.121 1 86.31 684 ASN B CA 1
ATOM 11300 C C . ASN B 1 684 ? -25.141 -26.75 4.348 1 86.31 684 ASN B C 1
ATOM 11302 O O . ASN B 1 684 ? -24.422 -27.734 4.531 1 86.31 684 ASN B O 1
ATOM 11306 N N . ALA B 1 685 ? -24.875 -25.875 3.588 1 88.38 685 ALA B N 1
ATOM 11307 C CA . ALA B 1 685 ? -23.75 -26.031 2.668 1 88.38 685 ALA B CA 1
ATOM 11308 C C . ALA B 1 685 ? -22.422 -25.969 3.414 1 88.38 685 ALA B C 1
ATOM 11310 O O . ALA B 1 685 ? -21.453 -26.609 3.014 1 88.38 685 ALA B O 1
ATOM 11311 N N . TYR B 1 686 ? -22.297 -25.234 4.5 1 88.19 686 TYR B N 1
ATOM 11312 C CA . TYR B 1 686 ? -21.016 -25.016 5.16 1 88.19 686 TYR B CA 1
ATOM 11313 C C . TYR B 1 686 ? -20.953 -25.766 6.488 1 88.19 686 TYR B C 1
ATOM 11315 O O . TYR B 1 686 ? -20.188 -25.375 7.383 1 88.19 686 TYR B O 1
ATOM 11323 N N . HIS B 1 687 ? -21.656 -26.859 6.531 1 81.25 687 HIS B N 1
ATOM 11324 C CA . HIS B 1 687 ? -21.516 -27.734 7.695 1 81.25 687 HIS B CA 1
ATOM 11325 C C . HIS B 1 687 ? -20.266 -28.594 7.602 1 81.25 687 HIS B C 1
ATOM 11327 O O . HIS B 1 687 ? -19.906 -29.062 6.516 1 81.25 687 HIS B O 1
ATOM 11333 N N . ASP B 1 688 ? -19.516 -28.562 8.648 1 74.44 688 ASP B N 1
ATOM 11334 C CA . ASP B 1 688 ? -18.297 -29.359 8.672 1 74.44 688 ASP B CA 1
ATOM 11335 C C . ASP B 1 688 ? -18.609 -30.828 8.344 1 74.44 688 ASP B C 1
ATOM 11337 O O . ASP B 1 688 ? -19.484 -31.438 8.969 1 74.44 688 ASP B O 1
ATOM 11341 N N . PRO B 1 689 ? -18 -31.328 7.312 1 71.12 689 PRO B N 1
ATOM 11342 C CA . PRO B 1 689 ? -18.25 -32.719 6.949 1 71.12 689 PRO B CA 1
ATOM 11343 C C . PRO B 1 689 ? -17.969 -33.688 8.086 1 71.12 689 PRO B C 1
ATOM 11345 O O . PRO B 1 689 ? -18.5 -34.812 8.109 1 71.12 689 PRO B O 1
ATOM 11348 N N . ALA B 1 690 ? -17.125 -33.219 8.992 1 67.12 690 ALA B N 1
ATOM 11349 C CA . ALA B 1 690 ? -16.766 -34.094 10.109 1 67.12 690 ALA B CA 1
ATOM 11350 C C . ALA B 1 690 ? -17.969 -34.312 11.047 1 67.12 690 ALA B C 1
ATOM 11352 O O . ALA B 1 690 ? -17.984 -35.25 11.82 1 67.12 690 ALA B O 1
ATOM 11353 N N . LEU B 1 691 ? -18.984 -33.406 10.828 1 65.94 691 LEU B N 1
ATOM 11354 C CA . LEU B 1 691 ? -20.141 -33.5 11.719 1 65.94 691 LEU B CA 1
ATOM 11355 C C . LEU B 1 691 ? -21.203 -34.438 11.133 1 65.94 691 LEU B C 1
ATOM 11357 O O . LEU B 1 691 ? -22.172 -34.781 11.812 1 65.94 691 LEU B O 1
ATOM 11361 N N . MET B 1 692 ? -20.891 -34.875 9.898 1 64.19 692 MET B N 1
ATOM 11362 C CA . MET B 1 692 ? -21.859 -35.781 9.273 1 64.19 692 MET B CA 1
ATOM 11363 C C . MET B 1 692 ? -21.719 -37.188 9.852 1 64.19 692 MET B C 1
ATOM 11365 O O . MET B 1 692 ? -20.625 -37.594 10.227 1 64.19 692 MET B O 1
ATOM 11369 N N . PRO B 1 693 ? -22.906 -37.781 10.25 1 58.41 693 PRO B N 1
ATOM 11370 C CA . PRO B 1 693 ? -22.875 -39.156 10.805 1 58.41 693 PRO B CA 1
ATOM 11371 C C . PRO B 1 693 ? -22.062 -40.125 9.953 1 58.41 693 PRO B C 1
ATOM 11373 O O . PRO B 1 693 ? -22 -39.969 8.727 1 58.41 693 PRO B O 1
ATOM 11376 N N . LEU B 1 694 ? -21.172 -40.875 10.578 1 58.56 694 LEU B N 1
ATOM 11377 C CA . LEU B 1 694 ? -20.266 -41.812 9.953 1 58.56 694 LEU B CA 1
ATOM 11378 C C . LEU B 1 694 ? -21.047 -42.875 9.156 1 58.56 694 LEU B C 1
ATOM 11380 O O . LEU B 1 694 ? -22.062 -43.375 9.625 1 58.56 694 LEU B O 1
ATOM 11384 N N . LYS B 1 695 ? -21.062 -42.938 7.852 1 52.12 695 LYS B N 1
ATOM 11385 C CA . LYS B 1 695 ? -21.703 -43.906 6.949 1 52.12 695 LYS B CA 1
ATOM 11386 C C . LYS B 1 695 ? -21.438 -45.344 7.398 1 52.12 695 LYS B C 1
ATOM 11388 O O . LYS B 1 695 ? -22.188 -46.25 7.035 1 52.12 695 LYS B O 1
ATOM 11393 N N . TYR B 1 696 ? -20.438 -45.656 8.242 1 52.03 696 TYR B N 1
ATOM 11394 C CA . TYR B 1 696 ? -20.047 -47.062 8.375 1 52.03 696 TYR B CA 1
ATOM 11395 C C . TYR B 1 696 ? -21.016 -47.812 9.258 1 52.03 696 TYR B C 1
ATOM 11397 O O . TYR B 1 696 ? -21.141 -49.031 9.148 1 52.03 696 TYR B O 1
ATOM 11405 N N . SER B 1 697 ? -21.781 -47.219 10.07 1 46.28 697 SER B N 1
ATOM 11406 C CA . SER B 1 697 ? -22.547 -47.969 11.039 1 46.28 697 SER B CA 1
ATOM 11407 C C . SER B 1 697 ? -23.719 -48.688 10.375 1 46.28 697 SER B C 1
ATOM 11409 O O . SER B 1 697 ? -24.25 -49.656 10.906 1 46.28 697 SER B O 1
ATOM 11411 N N . GLU B 1 698 ? -24.328 -48.219 9.312 1 40.47 698 GLU B N 1
ATOM 11412 C CA . GLU B 1 698 ? -25.562 -48.875 8.898 1 40.47 698 GLU B CA 1
ATOM 11413 C C . GLU B 1 698 ? -25.281 -50.25 8.297 1 40.47 698 GLU B C 1
ATOM 11415 O O . GLU B 1 698 ? -26.172 -51.094 8.219 1 40.47 698 GLU B O 1
ATOM 11420 N N . ARG B 1 699 ? -24.156 -50.594 7.637 1 39.09 699 ARG B N 1
ATOM 11421 C CA . ARG B 1 699 ? -24.078 -51.906 7.023 1 39.09 699 ARG B CA 1
ATOM 11422 C C . ARG B 1 699 ? -24.094 -53 8.078 1 39.09 699 ARG B C 1
ATOM 11424 O O . ARG B 1 699 ? -24.312 -54.188 7.766 1 39.09 699 ARG B O 1
ATOM 11431 N N . SER B 1 700 ? -23.828 -52.688 9.305 1 36.88 700 SER B N 1
ATOM 11432 C CA . SER B 1 700 ? -23.875 -53.844 10.219 1 36.88 700 SER B CA 1
ATOM 11433 C C . SER B 1 700 ? -25.328 -54.219 10.539 1 36.88 700 SER B C 1
ATOM 11435 O O . SER B 1 700 ? -25.594 -55.344 10.961 1 36.88 700 SER B O 1
ATOM 11437 N N . ASP B 1 701 ? -26.312 -53.312 10.445 1 34.09 701 ASP B N 1
ATOM 11438 C CA . ASP B 1 701 ? -27.609 -53.812 10.867 1 34.09 701 ASP B CA 1
ATOM 11439 C C . ASP B 1 701 ? -28.297 -54.562 9.75 1 34.09 701 ASP B C 1
ATOM 11441 O O . ASP B 1 701 ? -29.453 -55 9.883 1 34.09 701 ASP B O 1
ATOM 11445 N N . SER B 1 702 ? -27.922 -54.5 8.453 1 33.44 702 SER B N 1
ATOM 11446 C CA . SER B 1 702 ? -28.688 -55.281 7.484 1 33.44 702 SER B CA 1
ATOM 11447 C C . SER B 1 702 ? -28.484 -56.781 7.715 1 33.44 702 SER B C 1
ATOM 11449 O O . SER B 1 702 ? -29.188 -57.594 7.109 1 33.44 702 SER B O 1
ATOM 11451 N N . GLN B 1 703 ? -27.5 -57.344 8.227 1 31.31 703 GLN B N 1
ATOM 11452 C CA . GLN B 1 703 ? -27.516 -58.781 8.391 1 31.31 703 GLN B CA 1
ATOM 11453 C C . GLN B 1 703 ? -28.594 -59.219 9.383 1 31.31 703 GLN B C 1
ATOM 11455 O O . GLN B 1 703 ? -28.844 -60.438 9.547 1 31.31 703 GLN B O 1
ATOM 11460 N N . SER B 1 704 ? -29.094 -58.406 10.25 1 30.02 704 SER B N 1
ATOM 11461 C CA . SER B 1 704 ? -30.094 -59 11.117 1 30.02 704 SER B CA 1
ATOM 11462 C C . SER B 1 704 ? -31.484 -58.969 10.492 1 30.02 704 SER B C 1
ATOM 11464 O O . SER B 1 704 ? -32.469 -58.906 11.211 1 30.02 704 SER B O 1
ATOM 11466 N N . SER B 1 705 ? -31.609 -58.531 9.18 1 29.75 705 SER B N 1
ATOM 11467 C CA . SER B 1 705 ? -32.938 -58.812 8.695 1 29.75 705 SER B CA 1
ATOM 11468 C C . SER B 1 705 ? -33.219 -60.312 8.633 1 29.75 705 SER B C 1
ATOM 11470 O O . SER B 1 705 ? -32.406 -61.062 8.141 1 29.75 705 SER B O 1
ATOM 11472 N N . PRO B 1 706 ? -34.219 -60.938 9.414 1 29.12 706 PRO B N 1
ATOM 11473 C CA . PRO B 1 706 ? -34.656 -62.344 9.43 1 29.12 706 PRO B CA 1
ATOM 11474 C C . PRO B 1 706 ? -35.062 -62.844 8.055 1 29.12 706 PRO B C 1
ATOM 11476 O O . PRO B 1 706 ? -35.5 -62.062 7.199 1 29.12 706 PRO B O 1
ATOM 11479 N N . LEU B 1 707 ? -34.469 -63.906 7.344 1 28.91 707 LEU B N 1
ATOM 11480 C CA . LEU B 1 707 ? -34.969 -64.938 6.418 1 28.91 707 LEU B CA 1
ATOM 11481 C C . LEU B 1 707 ? -36.406 -65.312 6.777 1 28.91 707 LEU B C 1
ATOM 11483 O O . LEU B 1 707 ? -36.938 -66.312 6.227 1 28.91 707 LEU B O 1
ATOM 11487 N N . LEU B 1 708 ? -37.219 -64.812 7.777 1 26 708 LEU B N 1
ATOM 11488 C CA . LEU B 1 708 ? -38.5 -65.5 8.039 1 26 708 LEU B CA 1
ATOM 11489 C C . LEU B 1 708 ? -39.438 -65.312 6.867 1 26 708 LEU B C 1
ATOM 11491 O O . LEU B 1 708 ? -40.375 -66.125 6.703 1 26 708 LEU B O 1
ATOM 11495 N N . HIS B 1 709 ? -39.781 -64.125 6.285 1 23.97 709 HIS B N 1
ATOM 11496 C CA . HIS B 1 709 ? -41.125 -64.25 5.738 1 23.97 709 HIS B CA 1
ATOM 11497 C C . HIS B 1 709 ? -41.125 -65.062 4.469 1 23.97 709 HIS B C 1
ATOM 11499 O O . HIS B 1 709 ? -40.656 -64.625 3.42 1 23.97 709 HIS B O 1
ATOM 11505 N N . SER B 1 710 ? -40.906 -66.438 4.57 1 21.66 710 SER B N 1
ATOM 11506 C CA . SER B 1 710 ? -41.469 -67.5 3.746 1 21.66 710 SER B CA 1
ATOM 11507 C C . SER B 1 710 ? -42.969 -67.312 3.514 1 21.66 710 SER B C 1
ATOM 11509 O O . SER B 1 710 ? -43.625 -68.125 2.898 1 21.66 710 SER B O 1
ATOM 11511 N N . SER B 1 711 ? -43.531 -66.125 3.199 1 20.97 711 SER B N 1
ATOM 11512 C CA . SER B 1 711 ? -44.656 -66.438 2.367 1 20.97 711 SER B CA 1
ATOM 11513 C C . SER B 1 711 ? -44.25 -66.688 0.926 1 20.97 711 SER B C 1
ATOM 11515 O O . SER B 1 711 ? -43.312 -66.125 0.426 1 20.97 711 SER B O 1
#

pLDDT: mean 83.63, std 14.43, range [20.23, 98.19]

InterPro domains:
  IPR003864 CSC1/OSCA1-like, 7TM region [PF02714] (355-620)
  IPR027815 CSC1/OSCA1-like, cytosolic domain [PF14703] (188-342)
  IPR032880 CSC1/OSCA1-like, N-terminal transmembrane domain [PF13967] (5-166)
  IPR045122 Calcium permeable stress-gated cation channel 1-like [PTHR13018] (1-693)

Nearest PDB structures (foldseek):
  8t57-assembly1_B  TM=9.506E-01  e=2.873E-42  Arabidopsis thaliana
  6mgv-assembly1_A  TM=9.063E-01  e=2.969E-40  Arabidopsis thaliana
  8xng-assembly1_B  TM=8.877E-01  e=3.434E-39  Arabidopsis thaliana
  8ymm-assembly1_A  TM=8.608E-01  e=5.364E-38  Arabidopsis thaliana
  8xs0-assembly1_B  TM=8.281E-01  e=1.375E-32  Arabidopsis thaliana

Sequence (1422 aa):
MILSALITSVAINLGLCLLFLTLYSVLRKQPGNITVYAPRLVAEGKVKEGGHFNLERLLPTAGWVRKAWEPSEEEFLSNSGLDAFVFMRIFIFSLKVFAFGGVIGMFILLPINYMGSQLSDESDFQHKSLDSFSISNVNNGSNRLWIHFSAAYVFTGVVCYLLYYEYWYISSKRISCFYSSKPQPHEFTLLVRGIPVPPGSTCDDTVERFFLEYHPSTYLSHSVVRRSHKLQSLVTDADTLYKKVTHLKNKNDAPKRQTRDGFWGLFGRKVDIVDHYERRLGDIEDNVRMEQSSLAAKEVRAAFVSFKTRFGAAIALHIQESVNPTEWITEKAPEPHDVYWPFFTVSFIKRWISKLVVFVACTSLTVLFFIPVALVQGLTHLDQLETWFPFLKGILRLSVVSQVITGYLPSLILQLFLSFVPPIMIMLSSLQGYISWSQIQKSACTKVLWFTVWNIFFANVLSGSALYRVNIFLEPKEIPRILGEAVPSQGSFFIAYVVTSGWTTIASELFRLTKLITNFISRIFGRNCDDDFEPPSIPYHSEIPRIRLFGLLGVTYFILDPLILPFLLIYFCLGYIIFRNQLLKVYAPKYETGGEFWPTVHNSTIFSLVLMHIIAIGIFGLKKLPLASILTLPLPILTLLFNEYCQKRFFPIFKDYPAECLIKKDRADQNEHNMSEFYDNLANAYHDPALMPLKYSERSDSQSSPLLHSSMILSALITSVAINLGLCLLFLTLYSVLRKQPGNITVYAPRLVAEGKVKEGGHFNLERLLPTAGWVRKAWEPSEEEFLSNSGLDAFVFMRIFIFSLKVFAFGGVIGMFILLPINYMGSQLSDESDFQHKSLDSFSISNVNNGSNRLWIHFSAAYVFTGVVCYLLYYEYWYISSKRISCFYSSKPQPHEFTLLVRGIPVPPGSTCDDTVERFFLEYHPSTYLSHSVVRRSHKLQSLVTDADTLYKKVTHLKNKNDAPKRQTRDGFWGLFGRKVDIVDHYERRLGDIEDNVRMEQSSLAAKEVRAAFVSFKTRFGAAIALHIQESVNPTEWITEKAPEPHDVYWPFFTVSFIKRWISKLVVFVACTSLTVLFFIPVALVQGLTHLDQLETWFPFLKGILRLSVVSQVITGYLPSLILQLFLSFVPPIMIMLSSLQGYISWSQIQKSACTKVLWFTVWNIFFANVLSGSALYRVNIFLEPKEIPRILGEAVPSQGSFFIAYVVTSGWTTIASELFRLTKLITNFISRIFGRNCDDDFEPPSIPYHSEIPRIRLFGLLGVTYFILDPLILPFLLIYFCLGYIIFRNQLLKVYAPKYETGGEFWPTVHNSTIFSLVLMHIIAIGIFGLKKLPLASILTLPLPILTLLFNEYCQKRFFPIFKDYPAECLIKKDRADQNEHNMSEFYDNLANAYHDPALMPLKYSERSDSQSSPLLHSS